Protein AF-0000000066427239 (afdb_homodimer)

Foldseek 3Di:
DFFEDEDEAFDKDFLVNQCVTQPVLSVVVVVLVVVVCVVPVVAKHAPDPGMITGHQKFFWKDWPRHIYGYFYPQDDPVLLDQPLPPPPQDPVLQLVCLAPVCQQPCLPRDDPRQNDLRLVLVLVLQLLDPLALSVPQCVVPPSRSPDDSVVVLVVSLLVLLVVLVVVPAAWFQPPPPPPVVVVVVVPPPDPPDDDPPDDPPPPPCSVSPRDRAALLLQLLLQLLVLCCVVDDVCNVSSVVSNVVSVRYHHDPDNVVSLVDDDDPVSCSSSSSVSSSCQRPVCPDANQPCPPHTMGTRIDRVQSSQLSSSQSSNCVSCVVFDKDAQDWDFALDADPNDGDHIQGFGIDTQQEEGEHEDADLQDCPVPVVCLSDDPVVVVSVVSVCQRRVYQYYEYEYADHPSCSVSSVVQRPPKDWDPCLQVGADPVPGRDTRIYGYGHRYTDD/DFFEDEDEAFDKDFLVNQCVTQVVLSVVVVVLVVVVCVVPVVAKHAPDPGMITGHQKFFWKDWPRHIYGYFYPQDDPVLLDQPLPPPPQPPVLQLQCLAPVCQQPCLPRDDPRQNDLRLVLVLVLQLLDPLALSVPQCVVPPSHSPDDSVVVLVVSLLVLLVVLVVVPAAWDQPPPPPPVVVVVVVPPPDPPDDDPPDDVPPPPCSVSPRARAALLLQLLLQLLVLCCVVDDVCNVSSVVSNVVSVRYHHDPDNVVSLPDDDDPVSCSSSSSVSSSCQRPPCPDQNQPCPPHTMGTRIDRVQSSQLSSSQSSNCVSCVVFDKDAQDWDDALDDDPNDGDHIQGQGIDTQQEEGEHEDADLQDCPVPVVCLSDDPVVVVSVVSVCQRRVYQEYEYEYADHPSCSVSSVVQRPPKDWDPCLQVGADPVPGRDTRIYGYGHRYTDD

Sequence (886 aa):
MNSIFSIIEHQAFSKEDLKEIFKEKAEGFYKELEDFAKNNENLLGFKNKNSLKAKNYVGIIQTKSGVLEILPKCTNLDSYKKEDSSSNHDKEKLRRCYELDNISKNNDFYEKDFKFNPKNLLINMLKTLKNSPFKKSQISSLQSSKIPLFEVFITMFLDEFDSVYKKGLMRSYLSCEENRAFLKGKLLFNEHIKQNLIHKERFFTSNDEFVLDIAPNRLIKSTLNFLKSKTSLNKFRLIKAMQMLDEVEFSKNYEKDFSYKISRHFDYYENLLLWCKIFLKNESFMPYHGKNEAFALLFPMEKIFEDYVAYMLKKVNSTQDIKVQNNGKYLISKNDENCFMLKPDLYIKNKMILDTKWKIPNDSEDEKKQGIAQSDLYQMFAYACKFKIYDIKLVYPLCEKTQDLQRKIAEKFFVFKASEHLYFKEQGQKDIKVQVFFAPLPFMNSIFSIIEHQAFSKEDLKEIFKEKAEGFYKELEDFAKNNENLLGFKNKNSLKAKNYVGIIQTKSGVLEILPKCTNLDSYKKEDSSSNHDKEKLRRCYELDNISKNNDFYEKDFKFNPKNLLINMLKTLKNSPFKKSQISSLQSSKIPLFEVFITMFLDEFDSVYKKGLMRSYLSCEENRAFLKGKLLFNEHIKQNLIHKERFFTSNDEFVLDIAPNRLIKSTLNFLKSKTSLNKFRLIKAMQMLDEVEFSKNYEKDFSYKISRHFDYYENLLLWCKIFLKNESFMPYHGKNEAFALLFPMEKIFEDYVAYMLKKVNSTQDIKVQNNGKYLISKNDENCFMLKPDLYIKNKMILDTKWKIPNDSEDEKKQGIAQSDLYQMFAYACKFKIYDIKLVYPLCEKTQDLQRKIAEKFFVFKASEHLYFKEQGQKDIKVQVFFAPLPF

pLDDT: mean 79.33, std 18.35, range [26.86, 97.06]

Organism: Campylobacter jejuni subsp. jejuni serotype O:2 (strain ATCC 700819 / NCTC 11168) (NCBI:txid192222)

InterPro domains:
  IPR019292 Type IV methyl-directed restriction enzyme EcoKMcrBC [PF10117] (52-397)
  IPR019292 Type IV methyl-directed restriction enzyme EcoKMcrBC [PTHR38733] (34-417)

Secondary structure (DSSP, 8-state):
---EEEEETT-EEEHHHHHHHHGGGHHHHHHHHHHHHHH-TTTEEEEETTEEEE-SEEEEEE-SS-EEEEE-TTS-TTT--S--------HHHHHHHT-TTTTTT----S-S-----HHHHHHHHHTTSTT-GGGG--TT-TT-TTS-HHHHHHHHHHHHHHHHHHH----EE----THHHHHHHHHTTTTTSSSTT------------EES-SHHHHHHHHHHHHHHTT-STTHHHHHHHHHHTTTSPPPS-HHHHHTPPPPGGGGGGHHHHHHHHHHHS--SS---B-TTS-EEEEEEHHHHHHHHHHHHHHHH-TTS-EEES---EEEEEETTEEEEEE--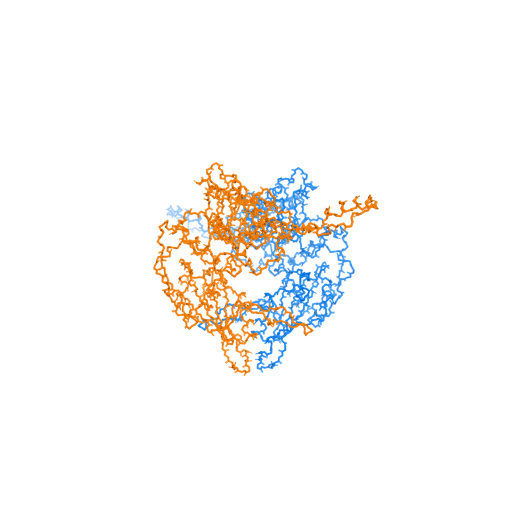SEEETTTEEEEE------TTS-GGGTT--HHHHHHHHHHHHHHT-SEEEEEEE-SHHHHHHHHHHTT--EEEGGGGGB-BTTTBS---EEEEEEE----/---EEEEETT-EEEHHHHHHHHGGGHHHHHHHHHHHHHH-TTTEEEEETTEEEE-SEEEEEE-SS-EEEEE-TTS-TTT--S--------HHHHHHHT-TTTTTT----S-S-----HHHHHHHHHTTSTT-GGGG----STT-TTS-HHHHHHHHHHHHHHHHHHH----EE----THHHHHHHHHTTTTTSS-TTS-TT--------EES-SHHHHHHHHHHHHHHTT-STTHHHHHHHHHHTTTSPPPS-HHHHHTPPPPGGGGGGHHHHHHHHHHHSS-SS---B-TTS-EEEEEEHHHHHHHHHHHHHHHH-TTS-EEES---EEEEEETTEEEEEE--SEEETTTEEEEE------TTS-GGGTT--HHHHHHHHHHHHHHT-SEEEEEEE-SHHHHHHHHHHTT--EEEGGGGGB-BTTTBS---EEEEEEE----

Radius of gyration: 35.48 Å; Cα contacts (8 Å, |Δi|>4): 1481; chains: 2; bounding box: 72×80×155 Å

Solvent-accessible surface area (backbone atoms only — not comparable to full-atom values): 49151 Å² total; per-residue (Å²): 125,72,52,73,47,79,48,36,39,60,40,67,51,37,52,70,68,36,32,78,77,40,47,85,42,15,62,58,32,44,51,54,50,50,45,48,19,25,55,32,52,82,57,26,37,49,61,27,75,66,26,37,21,39,32,69,45,29,39,38,41,36,44,91,58,22,31,42,35,32,32,58,59,66,44,59,74,84,58,38,55,87,61,78,53,74,60,76,62,53,65,63,57,56,44,51,47,38,27,80,94,34,42,79,70,65,86,67,80,73,65,96,72,80,54,50,60,47,67,53,28,50,51,53,34,45,32,41,35,77,98,40,47,46,50,78,51,77,70,76,71,73,69,56,91,77,59,52,67,66,55,52,52,50,48,48,48,50,53,45,46,51,53,36,55,74,73,51,73,72,62,45,62,56,78,76,66,67,72,56,56,64,57,55,62,66,60,69,70,70,82,75,75,88,73,86,70,65,82,73,68,66,66,76,68,75,67,51,51,70,32,54,62,41,45,68,49,8,44,49,46,39,42,39,57,59,48,42,79,71,40,71,90,55,29,66,63,33,52,55,55,42,58,76,42,64,81,33,54,68,56,89,46,65,72,64,33,70,66,57,83,74,55,78,91,50,53,75,48,50,49,50,49,46,44,35,40,57,75,64,53,35,51,75,39,63,30,45,69,54,93,85,56,44,49,30,52,34,41,54,46,54,59,46,51,41,33,30,52,53,43,48,35,46,68,57,36,68,88,53,68,70,36,64,53,43,76,83,48,47,51,29,30,42,90,87,34,79,29,63,72,43,63,50,53,31,37,31,80,85,52,34,39,40,40,69,43,80,56,78,56,54,38,78,84,42,62,80,48,57,35,57,56,65,69,57,50,24,46,50,51,49,48,26,54,61,65,63,34,45,40,35,35,41,34,28,60,43,29,71,81,36,47,62,49,48,66,69,48,58,91,51,52,35,29,41,54,43,26,79,35,36,45,42,88,93,76,45,71,58,67,30,33,38,36,72,28,63,42,76,65,63,96,126,71,50,73,48,78,48,36,40,60,40,68,50,39,53,70,66,37,33,77,75,39,49,85,42,16,61,57,31,44,51,53,50,49,44,47,19,25,55,33,50,82,56,26,38,50,61,27,75,65,24,37,22,39,33,70,45,28,37,38,38,36,43,89,59,23,31,41,34,31,32,60,60,66,43,60,72,84,57,40,55,87,62,79,54,74,58,74,63,55,64,63,58,57,42,50,48,38,27,80,93,35,42,81,70,65,86,70,81,71,66,96,72,79,56,49,58,47,65,52,29,52,52,54,34,45,30,41,34,77,98,39,49,45,51,77,51,76,71,77,72,74,70,56,92,76,59,53,68,65,57,52,52,50,48,49,48,50,52,44,47,51,54,36,54,73,74,50,73,70,60,45,62,55,78,75,65,68,72,54,56,65,56,53,62,64,60,68,68,68,88,70,71,81,79,80,72,69,83,72,69,68,67,74,68,76,67,53,50,72,33,52,62,41,46,68,49,9,42,49,44,38,42,38,58,59,48,42,78,72,42,72,88,55,29,67,62,33,53,54,55,42,59,76,42,65,82,33,53,69,57,88,45,64,72,63,34,68,65,56,82,74,56,76,91,51,54,76,48,53,50,48,50,45,44,34,41,58,76,67,39,50,54,82,41,59,30,46,68,54,92,86,58,42,48,28,52,36,40,55,47,54,58,44,52,41,35,30,53,51,45,48,34,46,68,58,36,68,88,54,66,69,35,65,53,43,76,83,47,48,51,28,30,42,89,88,34,80,27,64,71,42,62,52,52,31,37,32,80,84,51,34,38,39,40,68,43,79,56,77,57,55,37,78,84,43,63,80,48,58,34,58,56,67,69,57,50,24,47,50,50,50,49,26,54,61,66,63,33,44,37,35,35,40,35,28,59,44,29,71,82,35,47,62,51,48,66,68,47,57,90,51,52,35,30,41,54,42,25,79,35,36,45,41,88,94,77,44,73,58,65,31,34,39,33,73,28,64,41,78,65,65,94

Structure (mmCIF, N/CA/C/O backbone):
data_AF-0000000066427239-model_v1
#
loop_
_entity.id
_entity.type
_entity.pdbx_description
1 polymer 'Restriction endonuclease'
#
loop_
_atom_site.group_PDB
_atom_site.id
_atom_site.type_symbol
_atom_site.label_atom_id
_atom_site.label_alt_id
_atom_site.label_comp_id
_atom_site.label_asym_id
_atom_site.label_entity_id
_atom_site.label_seq_id
_atom_site.pdbx_PDB_ins_code
_atom_site.Cartn_x
_atom_site.Cartn_y
_atom_site.Cartn_z
_atom_site.occupancy
_atom_site.B_iso_or_equiv
_atom_site.auth_seq_id
_atom_site.auth_comp_id
_atom_site.auth_asym_id
_atom_site.auth_atom_id
_atom_site.pdbx_PDB_model_num
ATOM 1 N N . MET A 1 1 ? 29.156 -21.891 -11.508 1 53.72 1 MET A N 1
ATOM 2 C CA . MET A 1 1 ? 27.781 -21.938 -11.031 1 53.72 1 MET A CA 1
ATOM 3 C C . MET A 1 1 ? 27.422 -20.672 -10.266 1 53.72 1 MET A C 1
ATOM 5 O O . MET A 1 1 ? 28.219 -20.172 -9.477 1 53.72 1 MET A O 1
ATOM 9 N N . ASN A 1 2 ? 26.422 -19.953 -10.75 1 66.5 2 ASN A N 1
ATOM 10 C CA . ASN A 1 2 ? 26.125 -18.688 -10.078 1 66.5 2 ASN A CA 1
ATOM 11 C C . ASN A 1 2 ? 25.734 -18.906 -8.625 1 66.5 2 ASN A C 1
ATOM 13 O O . ASN A 1 2 ? 24.969 -19.828 -8.312 1 66.5 2 ASN A O 1
ATOM 17 N N . SER A 1 3 ? 26.578 -18.469 -7.672 1 84 3 SER A N 1
ATOM 18 C CA . SER A 1 3 ? 26.297 -18.516 -6.242 1 84 3 SER A CA 1
ATOM 19 C C . SER A 1 3 ? 24.859 -18.047 -5.957 1 84 3 SER A C 1
ATOM 21 O O . SER A 1 3 ? 24.312 -17.234 -6.691 1 84 3 SER A O 1
ATOM 23 N N . ILE A 1 4 ? 24.328 -18.844 -5.078 1 89.94 4 ILE A N 1
ATOM 24 C CA . ILE A 1 4 ? 22.922 -18.594 -4.773 1 89.94 4 ILE A CA 1
ATOM 25 C C . ILE A 1 4 ? 22.797 -18.078 -3.344 1 89.94 4 ILE A C 1
ATOM 27 O O . ILE A 1 4 ? 23.453 -18.578 -2.43 1 89.94 4 ILE A O 1
ATOM 31 N N . PHE A 1 5 ? 22.047 -17.047 -3.162 1 92.75 5 PHE A N 1
ATOM 32 C CA . PHE A 1 5 ? 21.672 -16.516 -1.858 1 92.75 5 PHE A CA 1
ATOM 33 C C . PHE A 1 5 ? 20.172 -16.625 -1.633 1 92.75 5 PHE A C 1
ATOM 35 O O . PHE A 1 5 ? 19.375 -16.156 -2.447 1 92.75 5 PHE A O 1
ATOM 42 N N . SER A 1 6 ? 19.797 -17.312 -0.555 1 91 6 SER A N 1
ATOM 43 C CA . SER A 1 6 ? 18.375 -17.562 -0.296 1 91 6 SER A CA 1
ATOM 44 C C . SER A 1 6 ? 17.875 -16.734 0.875 1 91 6 SER A C 1
ATOM 46 O O . SER A 1 6 ? 18.547 -16.625 1.902 1 91 6 SER A O 1
ATOM 48 N N . ILE A 1 7 ? 16.766 -16.125 0.69 1 92.19 7 ILE A N 1
ATOM 49 C CA . ILE A 1 7 ? 16.094 -15.383 1.748 1 92.19 7 ILE A CA 1
ATOM 50 C C . ILE A 1 7 ? 14.602 -15.711 1.754 1 92.19 7 ILE A C 1
ATOM 52 O O . ILE A 1 7 ? 14.117 -16.453 0.893 1 92.19 7 ILE A O 1
ATOM 56 N N . ILE A 1 8 ? 13.859 -15.195 2.73 1 90.88 8 ILE A N 1
ATOM 57 C CA . ILE A 1 8 ? 12.414 -15.375 2.781 1 90.88 8 ILE A CA 1
ATOM 58 C C . ILE A 1 8 ? 11.711 -14.047 2.506 1 90.88 8 ILE A C 1
ATOM 60 O O . ILE A 1 8 ? 12.352 -12.992 2.506 1 90.88 8 ILE A O 1
ATOM 64 N N . GLU A 1 9 ? 10.422 -14.133 2.352 1 91.06 9 GLU A N 1
ATOM 65 C CA . GLU A 1 9 ? 9.625 -12.93 2.137 1 91.06 9 GLU A CA 1
ATOM 66 C C . GLU A 1 9 ? 9.859 -11.906 3.246 1 91.06 9 GLU A C 1
ATOM 68 O O . GLU A 1 9 ? 9.953 -12.273 4.422 1 91.06 9 GLU A O 1
ATOM 73 N N . HIS A 1 10 ? 10.008 -10.625 2.857 1 89.5 10 HIS A N 1
ATOM 74 C CA . HIS A 1 10 ? 10.102 -9.469 3.746 1 89.5 10 HIS A CA 1
ATOM 75 C C . HIS A 1 10 ? 11.414 -9.477 4.52 1 89.5 10 HIS A C 1
ATOM 77 O O . HIS A 1 10 ? 11.609 -8.672 5.438 1 89.5 10 HIS A O 1
ATOM 83 N N . GLN A 1 11 ? 12.266 -10.398 4.211 1 91.81 11 GLN A N 1
ATOM 84 C CA . GLN A 1 11 ? 13.57 -10.422 4.871 1 91.81 11 GLN A CA 1
ATOM 85 C C . GLN A 1 11 ? 14.523 -9.414 4.242 1 91.81 11 GLN A C 1
ATOM 87 O O . GLN A 1 11 ? 14.562 -9.258 3.021 1 91.81 11 GLN A O 1
ATOM 92 N N . ALA A 1 12 ? 15.219 -8.75 5.082 1 94.25 12 ALA A N 1
ATOM 93 C CA . ALA A 1 12 ? 16.234 -7.801 4.625 1 94.25 12 ALA A CA 1
ATOM 94 C C . ALA A 1 12 ? 17.609 -8.445 4.598 1 94.25 12 ALA A C 1
ATOM 96 O O . ALA A 1 12 ? 17.859 -9.414 5.312 1 94.25 12 ALA A O 1
ATOM 97 N N . PHE A 1 13 ? 18.453 -8 3.732 1 95 13 PHE A N 1
ATOM 98 C CA . PHE A 1 13 ? 19.828 -8.5 3.652 1 95 13 PHE A CA 1
ATOM 99 C C . PHE A 1 13 ? 20.766 -7.395 3.203 1 95 13 PHE A C 1
ATOM 101 O O . PHE A 1 13 ? 20.359 -6.469 2.496 1 95 13 PHE A O 1
ATOM 108 N N . SER A 1 14 ? 21.953 -7.492 3.635 1 94.56 14 SER A N 1
ATOM 109 C CA . SER A 1 14 ? 22.953 -6.484 3.326 1 94.56 14 SER A CA 1
ATOM 110 C C . SER A 1 14 ? 24.078 -7.062 2.467 1 94.56 14 SER A C 1
ATOM 112 O O . SER A 1 14 ? 24.094 -8.266 2.186 1 94.56 14 SER A O 1
ATOM 114 N N . LYS A 1 15 ? 24.969 -6.141 2.117 1 91.62 15 LYS A N 1
ATOM 115 C CA . LYS A 1 15 ? 26.156 -6.551 1.368 1 91.62 15 LYS A CA 1
ATOM 116 C C . LYS A 1 15 ? 27 -7.535 2.172 1 91.62 15 LYS A C 1
ATOM 118 O O . LYS A 1 15 ? 27.562 -8.477 1.612 1 91.62 15 LYS A O 1
ATOM 123 N N . GLU A 1 16 ? 27 -7.328 3.418 1 90.81 16 GLU A N 1
ATOM 124 C CA . GLU A 1 16 ? 27.797 -8.18 4.301 1 90.81 16 GLU A CA 1
ATOM 125 C C . GLU A 1 16 ? 27.266 -9.609 4.305 1 90.81 16 GLU A C 1
ATOM 127 O O . GLU A 1 16 ? 28.047 -10.562 4.363 1 90.81 16 GLU A O 1
ATOM 132 N N . ASP A 1 17 ? 25.984 -9.734 4.223 1 92.38 17 ASP A N 1
ATOM 133 C CA . ASP A 1 17 ? 25.391 -11.062 4.18 1 92.38 17 ASP A CA 1
ATOM 134 C C . ASP A 1 17 ? 25.812 -11.82 2.92 1 92.38 17 ASP A C 1
ATOM 136 O O . ASP A 1 17 ? 25.969 -13.039 2.943 1 92.38 17 ASP A O 1
ATOM 140 N N . LEU A 1 18 ? 26.016 -11.055 1.885 1 93 18 LEU A N 1
ATOM 141 C CA . LEU A 1 18 ? 26.359 -11.656 0.598 1 93 18 LEU A CA 1
ATOM 142 C C . LEU A 1 18 ? 27.844 -12.031 0.544 1 93 18 LEU A C 1
ATOM 144 O O . LEU A 1 18 ? 28.219 -12.938 -0.195 1 93 18 LEU A O 1
ATOM 148 N N . LYS A 1 19 ? 28.688 -11.352 1.298 1 91.5 19 LYS A N 1
ATOM 149 C CA . LYS A 1 19 ? 30.125 -11.57 1.271 1 91.5 19 LYS A CA 1
ATOM 150 C C . LYS A 1 19 ? 30.484 -12.977 1.73 1 91.5 19 LYS A C 1
ATOM 152 O O . LYS A 1 19 ? 31.469 -13.562 1.268 1 91.5 19 LYS A O 1
ATOM 157 N N . GLU A 1 20 ? 29.703 -13.477 2.568 1 87.88 20 GLU A N 1
ATOM 158 C CA . GLU A 1 20 ? 29.969 -14.82 3.072 1 87.88 20 GLU A CA 1
ATOM 159 C C . GLU A 1 20 ? 29.891 -15.852 1.949 1 87.88 20 GLU A C 1
ATOM 161 O O . GLU A 1 20 ? 30.672 -16.812 1.927 1 87.88 20 GLU A O 1
ATOM 166 N N . ILE A 1 21 ? 29.062 -15.602 1.016 1 88.06 21 ILE A N 1
ATOM 167 C CA . ILE A 1 21 ? 28.812 -16.609 -0.018 1 88.06 21 ILE A CA 1
ATOM 168 C C . ILE A 1 21 ? 29.516 -16.188 -1.313 1 88.06 21 ILE A C 1
ATOM 170 O O . ILE A 1 21 ? 30.109 -17.031 -2.002 1 88.06 21 ILE A O 1
ATOM 174 N N . PHE A 1 22 ? 29.562 -14.875 -1.576 1 90.88 22 PHE A N 1
ATOM 175 C CA . PHE A 1 22 ? 29.969 -14.43 -2.9 1 90.88 22 PHE A CA 1
ATOM 176 C C . PHE A 1 22 ? 31.375 -13.836 -2.855 1 90.88 22 PHE A C 1
ATOM 178 O O . PHE A 1 22 ? 31.984 -13.57 -3.898 1 90.88 22 PHE A O 1
ATOM 185 N N . LYS A 1 23 ? 31.844 -13.656 -1.743 1 90.94 23 LYS A N 1
ATOM 186 C CA . LYS A 1 23 ? 33.188 -13.141 -1.544 1 90.94 23 LYS A CA 1
ATOM 187 C C . LYS A 1 23 ? 33.438 -11.898 -2.398 1 90.94 23 LYS A C 1
ATOM 189 O O . LYS A 1 23 ? 32.719 -10.891 -2.262 1 90.94 23 LYS A O 1
ATOM 194 N N . GLU A 1 24 ? 34.188 -11.984 -3.475 1 88 24 GLU A N 1
ATOM 195 C CA . GLU A 1 24 ? 34.594 -10.828 -4.277 1 88 24 GLU A CA 1
ATOM 196 C C . GLU A 1 24 ? 33.438 -10.367 -5.172 1 88 24 GLU A C 1
ATOM 198 O O . GLU A 1 24 ? 33.375 -9.195 -5.551 1 88 24 GLU A O 1
ATOM 203 N N . LYS A 1 25 ? 32.531 -11.242 -5.41 1 91.25 25 LYS A N 1
ATOM 204 C CA . LYS A 1 25 ? 31.422 -10.906 -6.309 1 91.25 25 LYS A CA 1
ATOM 205 C C . LYS A 1 25 ? 30.266 -10.281 -5.547 1 91.25 25 LYS A C 1
ATOM 207 O O . LYS A 1 25 ? 29.266 -9.867 -6.148 1 91.25 25 LYS A O 1
ATOM 212 N N . ALA A 1 26 ? 30.438 -10.172 -4.266 1 92.5 26 ALA A N 1
ATOM 213 C CA . ALA A 1 26 ? 29.344 -9.719 -3.408 1 92.5 26 ALA A CA 1
ATOM 214 C C . ALA A 1 26 ? 28.953 -8.281 -3.736 1 92.5 26 ALA A C 1
ATOM 216 O O . ALA A 1 26 ? 27.766 -7.957 -3.818 1 92.5 26 ALA A O 1
ATOM 217 N N . GLU A 1 27 ? 29.938 -7.527 -3.973 1 92.44 27 GLU A N 1
ATOM 218 C CA . GLU A 1 27 ? 29.672 -6.117 -4.246 1 92.44 27 GLU A CA 1
ATOM 219 C C . GLU A 1 27 ? 28.953 -5.945 -5.582 1 92.44 27 GLU A C 1
ATOM 221 O O . GLU A 1 27 ? 28.016 -5.152 -5.684 1 92.44 27 GLU A O 1
ATOM 226 N N . GLY A 1 28 ? 29.453 -6.633 -6.555 1 92 28 GLY A N 1
ATOM 227 C CA . GLY A 1 28 ? 28.812 -6.574 -7.855 1 92 28 GLY A CA 1
ATOM 228 C C . GLY A 1 28 ? 27.391 -7.09 -7.84 1 92 28 GLY A C 1
ATOM 229 O O . GLY A 1 28 ? 26.5 -6.484 -8.438 1 92 28 GLY A O 1
ATOM 230 N N . PHE A 1 29 ? 27.203 -8.148 -7.164 1 93.38 29 PHE A N 1
ATOM 231 C CA . PHE A 1 29 ? 25.875 -8.742 -7.051 1 93.38 29 PHE A CA 1
ATOM 232 C C . PHE A 1 29 ? 24.922 -7.793 -6.336 1 93.38 29 PHE A C 1
ATOM 234 O O . PHE A 1 29 ? 23.797 -7.582 -6.789 1 93.38 29 PHE A O 1
ATOM 241 N N . TYR A 1 30 ? 25.344 -7.203 -5.305 1 94.5 30 TYR A N 1
ATOM 242 C CA . TYR A 1 30 ? 24.516 -6.273 -4.547 1 94.5 30 TYR A CA 1
ATOM 243 C C . TYR A 1 30 ? 24.125 -5.07 -5.402 1 94.5 30 TYR A C 1
ATOM 245 O O . TYR A 1 30 ? 22.969 -4.629 -5.379 1 94.5 30 TYR A O 1
ATOM 253 N N . LYS A 1 31 ? 25.047 -4.594 -6.125 1 92.25 31 LYS A N 1
ATOM 254 C CA . LYS A 1 31 ? 24.797 -3.434 -6.973 1 92.25 31 LYS A CA 1
ATOM 255 C C . LYS A 1 31 ? 23.766 -3.756 -8.047 1 92.25 31 LYS A C 1
ATOM 257 O O . LYS A 1 31 ? 22.891 -2.934 -8.352 1 92.25 31 LYS A O 1
ATOM 262 N N . GLU A 1 32 ? 23.922 -4.902 -8.602 1 92.25 32 GLU A N 1
ATOM 263 C CA . GLU A 1 32 ? 22.953 -5.332 -9.609 1 92.25 32 GLU A CA 1
ATOM 264 C C . GLU A 1 32 ? 21.547 -5.445 -9.016 1 92.25 32 GLU A C 1
ATOM 266 O O . GLU A 1 32 ? 20.562 -5.059 -9.656 1 92.25 32 GLU A O 1
ATOM 271 N N . LEU A 1 33 ? 21.469 -5.945 -7.816 1 93.31 33 LEU A N 1
ATOM 272 C CA . LEU A 1 33 ? 20.172 -6.066 -7.141 1 93.31 33 LEU A CA 1
ATOM 273 C C . LEU A 1 33 ? 19.625 -4.691 -6.77 1 93.31 33 LEU A C 1
ATOM 275 O O . LEU A 1 33 ? 18.422 -4.473 -6.805 1 93.31 33 LEU A O 1
ATOM 279 N N . GLU A 1 34 ? 20.5 -3.875 -6.352 1 92.62 34 GLU A N 1
ATOM 280 C CA . GLU A 1 34 ? 20.094 -2.506 -6.055 1 92.62 34 GLU A CA 1
ATOM 281 C C . GLU A 1 34 ? 19.453 -1.841 -7.273 1 92.62 34 GLU A C 1
ATOM 283 O O . GLU A 1 34 ? 18.422 -1.179 -7.156 1 92.62 34 GLU A O 1
ATOM 288 N N . ASP A 1 35 ? 20.125 -1.988 -8.359 1 89.44 35 ASP A N 1
ATOM 289 C CA . ASP A 1 35 ? 19.594 -1.417 -9.594 1 89.44 35 ASP A CA 1
ATOM 290 C C . ASP A 1 35 ? 18.25 -2.025 -9.945 1 89.44 35 ASP A C 1
ATOM 292 O O . ASP A 1 35 ? 17.344 -1.319 -10.391 1 89.44 35 ASP A O 1
ATOM 296 N N . PHE A 1 36 ? 18.188 -3.289 -9.781 1 90.25 36 PHE A N 1
ATOM 297 C CA . PHE A 1 36 ? 16.906 -3.965 -9.992 1 90.25 36 PHE A CA 1
ATOM 298 C C . PHE A 1 36 ? 15.828 -3.379 -9.094 1 90.25 36 PHE A C 1
ATOM 300 O O . PHE A 1 36 ? 14.711 -3.129 -9.547 1 90.25 36 PHE A O 1
ATOM 307 N N . ALA A 1 37 ? 16.156 -3.154 -7.871 1 91.06 37 ALA A N 1
ATOM 308 C CA . ALA A 1 37 ? 15.203 -2.621 -6.902 1 91.06 37 ALA A CA 1
ATOM 309 C C . ALA A 1 37 ? 14.742 -1.221 -7.301 1 91.06 37 ALA A C 1
ATOM 311 O O . ALA A 1 37 ? 13.562 -0.889 -7.172 1 91.06 37 ALA A O 1
ATOM 312 N N . LYS A 1 38 ? 15.633 -0.439 -7.746 1 89.5 38 LYS A N 1
ATOM 313 C CA . LYS A 1 38 ? 15.305 0.924 -8.156 1 89.5 38 LYS A CA 1
ATOM 314 C C . LYS A 1 38 ? 14.328 0.93 -9.328 1 89.5 38 LYS A C 1
ATOM 316 O O . LYS A 1 38 ? 13.469 1.81 -9.422 1 89.5 38 LYS A O 1
ATOM 321 N N . ASN A 1 39 ? 14.438 -0.075 -10.164 1 87.38 39 ASN A N 1
ATOM 322 C CA . ASN A 1 39 ? 13.578 -0.157 -11.336 1 87.38 39 ASN A CA 1
ATOM 323 C C . ASN A 1 39 ? 12.266 -0.87 -11.023 1 87.38 39 ASN A C 1
ATOM 325 O O . ASN A 1 39 ? 11.297 -0.754 -11.773 1 87.38 39 ASN A O 1
ATOM 329 N N . ASN A 1 40 ? 12.367 -1.688 -10 1 87.75 40 ASN A N 1
ATOM 330 C CA . ASN A 1 40 ? 11.219 -2.5 -9.609 1 87.75 40 ASN A CA 1
ATOM 331 C C . ASN A 1 40 ? 10.961 -2.414 -8.109 1 87.75 40 ASN A C 1
ATOM 333 O O . ASN A 1 40 ? 11.047 -3.418 -7.398 1 87.75 40 ASN A O 1
ATOM 337 N N . GLU A 1 41 ? 10.477 -1.3 -7.719 1 86.62 41 GLU A N 1
ATOM 338 C CA . GLU A 1 41 ? 10.328 -1.027 -6.293 1 86.62 41 GLU A CA 1
ATOM 339 C C . GLU A 1 41 ? 9.266 -1.931 -5.668 1 86.62 41 GLU A C 1
ATOM 341 O O . GLU A 1 41 ? 9.312 -2.213 -4.469 1 86.62 41 GLU A O 1
ATOM 346 N N . ASN A 1 42 ? 8.391 -2.371 -6.465 1 86.81 42 ASN A N 1
ATOM 347 C CA . ASN A 1 42 ? 7.305 -3.203 -5.953 1 86.81 42 ASN A CA 1
ATOM 348 C C . ASN A 1 42 ? 7.766 -4.637 -5.707 1 86.81 42 ASN A C 1
ATOM 350 O O . ASN A 1 42 ? 7.105 -5.391 -4.988 1 86.81 42 ASN A O 1
ATOM 354 N N . LEU A 1 43 ? 8.867 -5 -6.254 1 87.94 43 LEU A N 1
ATOM 355 C CA . LEU A 1 43 ? 9.336 -6.375 -6.164 1 87.94 43 LEU A CA 1
ATOM 356 C C . LEU A 1 43 ? 10.445 -6.5 -5.125 1 87.94 43 LEU A C 1
ATOM 358 O O . LEU A 1 43 ? 10.469 -7.453 -4.344 1 87.94 43 LEU A O 1
ATOM 362 N N . LEU A 1 44 ? 11.289 -5.566 -5.129 1 91.44 44 LEU A N 1
ATOM 363 C CA . LEU A 1 44 ? 12.422 -5.488 -4.215 1 91.44 44 LEU A CA 1
ATOM 364 C C . LEU A 1 44 ? 12.633 -4.059 -3.727 1 91.44 44 LEU A C 1
ATOM 366 O O . LEU A 1 44 ? 12.664 -3.125 -4.531 1 91.44 44 LEU A O 1
ATOM 370 N N . GLY A 1 45 ? 12.711 -3.959 -2.416 1 92.31 45 GLY A N 1
ATOM 371 C CA . GLY A 1 45 ? 12.828 -2.615 -1.871 1 92.31 45 GLY A CA 1
ATOM 372 C C . GLY A 1 45 ? 14.07 -2.418 -1.024 1 92.31 45 GLY A C 1
ATOM 373 O O . GLY A 1 45 ? 14.992 -3.236 -1.062 1 92.31 45 GLY A O 1
ATOM 374 N N . PHE A 1 46 ? 14.117 -1.241 -0.369 1 92.06 46 PHE A N 1
ATOM 375 C CA . PHE A 1 46 ? 15.25 -0.882 0.48 1 92.06 46 PHE A CA 1
ATOM 376 C C . PHE A 1 46 ? 14.828 -0.825 1.944 1 92.06 46 PHE A C 1
ATOM 378 O O . PHE A 1 46 ? 13.773 -0.284 2.271 1 92.06 46 PHE A O 1
ATOM 385 N N . LYS A 1 47 ? 15.539 -1.465 2.768 1 90.75 47 LYS A N 1
ATOM 386 C CA . LYS A 1 47 ? 15.383 -1.252 4.203 1 90.75 47 LYS A CA 1
ATOM 387 C C . LYS A 1 47 ? 16.125 -0.003 4.66 1 90.75 47 LYS A C 1
ATOM 389 O O . LYS A 1 47 ? 15.602 0.789 5.445 1 90.75 47 LYS A O 1
ATOM 394 N N . ASN A 1 48 ? 17.266 0.086 4.215 1 89.12 48 ASN A N 1
ATOM 395 C CA . ASN A 1 48 ? 18.109 1.259 4.41 1 89.12 48 ASN A CA 1
ATOM 396 C C . ASN A 1 48 ? 19.125 1.404 3.287 1 89.12 48 ASN A C 1
ATOM 398 O O . ASN A 1 48 ? 19.094 0.655 2.311 1 89.12 48 ASN A O 1
ATOM 402 N N . LYS A 1 49 ? 20.016 2.287 3.443 1 86 49 LYS A N 1
ATOM 403 C CA . LYS A 1 49 ? 20.969 2.605 2.389 1 86 49 LYS A CA 1
ATOM 404 C C . LYS A 1 49 ? 21.859 1.408 2.08 1 86 49 LYS A C 1
ATOM 406 O O . LYS A 1 49 ? 22.375 1.272 0.961 1 86 49 LYS A O 1
ATOM 411 N N . ASN A 1 50 ? 22 0.504 3.014 1 89.06 50 ASN A N 1
ATOM 412 C CA . ASN A 1 50 ? 22.953 -0.583 2.834 1 89.06 50 ASN A CA 1
ATOM 413 C C . ASN A 1 50 ? 22.25 -1.94 2.793 1 89.06 50 ASN A C 1
ATOM 415 O O . ASN A 1 50 ? 22.922 -2.98 2.773 1 89.06 50 ASN A O 1
ATOM 419 N N . SER A 1 51 ? 20.984 -1.871 2.801 1 94.25 51 SER A N 1
ATOM 420 C CA . SER A 1 51 ? 20.266 -3.143 2.865 1 94.25 51 SER A CA 1
ATOM 421 C C . SER A 1 51 ? 19.031 -3.131 1.972 1 94.25 51 SER A C 1
ATOM 423 O O . SER A 1 51 ? 18.344 -2.109 1.861 1 94.25 51 SER A O 1
ATOM 425 N N . LEU A 1 52 ? 18.859 -4.258 1.338 1 95.75 52 LEU A N 1
ATOM 426 C CA . LEU A 1 52 ? 17.672 -4.484 0.513 1 95.75 52 LEU A CA 1
ATOM 427 C C . LEU A 1 52 ? 16.656 -5.355 1.245 1 95.75 52 LEU A C 1
ATOM 429 O O . LEU A 1 52 ? 17 -6.047 2.205 1 95.75 52 LEU A O 1
ATOM 433 N N . LYS A 1 53 ? 15.492 -5.203 0.819 1 95.44 53 LYS A N 1
ATOM 434 C CA . LYS A 1 53 ? 14.445 -5.973 1.479 1 95.44 53 LYS A CA 1
ATOM 435 C C . LYS A 1 53 ? 13.484 -6.574 0.461 1 95.44 53 LYS A C 1
ATOM 437 O O . LYS A 1 53 ? 12.969 -5.871 -0.412 1 95.44 53 LYS A O 1
ATOM 442 N N . ALA A 1 54 ? 13.234 -7.895 0.631 1 93.81 54 ALA A N 1
ATOM 443 C CA . ALA A 1 54 ? 12.258 -8.562 -0.225 1 93.81 54 ALA A CA 1
ATOM 444 C C . ALA A 1 54 ? 10.836 -8.148 0.139 1 93.81 54 ALA A C 1
ATOM 446 O O . ALA A 1 54 ? 10.57 -7.742 1.274 1 93.81 54 ALA A O 1
ATOM 447 N N . LYS A 1 55 ? 9.984 -8.242 -0.844 1 91.81 55 LYS A N 1
ATOM 448 C CA . LYS A 1 55 ? 8.578 -7.906 -0.619 1 91.81 55 LYS A CA 1
ATOM 449 C C . LYS A 1 55 ? 7.711 -9.164 -0.608 1 91.81 55 LYS A C 1
ATOM 451 O O . LYS A 1 55 ? 8.031 -10.141 0.067 1 91.81 55 LYS A O 1
ATOM 456 N N . ASN A 1 56 ? 6.551 -9.125 -1.239 1 90.19 56 ASN A N 1
ATOM 457 C CA . ASN A 1 56 ? 5.613 -10.234 -1.118 1 90.19 56 ASN A CA 1
ATOM 458 C C . ASN A 1 56 ? 5.66 -11.141 -2.34 1 90.19 56 ASN A C 1
ATOM 460 O O . ASN A 1 56 ? 4.684 -11.828 -2.646 1 90.19 56 ASN A O 1
ATOM 464 N N . TYR A 1 57 ? 6.719 -11.18 -3.006 1 91.25 57 TYR A N 1
ATOM 465 C CA . TYR A 1 57 ? 6.902 -12.062 -4.152 1 91.25 57 TYR A CA 1
ATOM 466 C C . TYR A 1 57 ? 7.957 -13.125 -3.855 1 91.25 57 TYR A C 1
ATOM 468 O O . TYR A 1 57 ? 8.93 -12.859 -3.145 1 91.25 57 TYR A O 1
ATOM 476 N N . VAL A 1 58 ? 7.691 -14.258 -4.363 1 91.88 58 VAL A N 1
ATOM 477 C CA . VAL A 1 58 ? 8.648 -15.352 -4.203 1 91.88 58 VAL A CA 1
ATOM 478 C C . VAL A 1 58 ? 9.117 -15.828 -5.574 1 91.88 58 VAL A C 1
ATOM 480 O O . VAL A 1 58 ? 8.422 -15.641 -6.574 1 91.88 58 VAL A O 1
ATOM 483 N N . GLY A 1 59 ? 10.281 -16.375 -5.59 1 91.25 59 GLY A N 1
ATOM 484 C CA . GLY A 1 59 ? 10.883 -16.828 -6.836 1 91.25 59 GLY A CA 1
ATOM 485 C C . GLY A 1 59 ? 12.375 -16.547 -6.918 1 91.25 59 GLY A C 1
ATOM 486 O O . GLY A 1 59 ? 13.109 -16.797 -5.961 1 91.25 59 GLY A O 1
ATOM 487 N N . ILE A 1 60 ? 12.781 -16.109 -8.141 1 90.44 60 ILE A N 1
ATOM 488 C CA . ILE A 1 60 ? 14.219 -15.938 -8.328 1 90.44 60 ILE A CA 1
ATOM 489 C C . ILE A 1 60 ? 14.484 -14.633 -9.078 1 90.44 60 ILE A C 1
ATOM 491 O O . ILE A 1 60 ? 13.695 -14.227 -9.93 1 90.44 60 ILE A O 1
ATOM 495 N N . ILE A 1 61 ? 15.539 -14.047 -8.734 1 90.44 61 ILE A N 1
ATOM 496 C CA . ILE A 1 61 ? 16.141 -12.938 -9.469 1 90.44 61 ILE A CA 1
ATOM 497 C C . ILE A 1 61 ? 17.578 -13.297 -9.852 1 90.44 61 ILE A C 1
ATOM 499 O O . ILE A 1 61 ? 18.438 -13.453 -8.977 1 90.44 61 ILE A O 1
ATOM 503 N N . GLN A 1 62 ? 17.797 -13.414 -11.078 1 88.88 62 GLN A N 1
ATOM 504 C CA . GLN A 1 62 ? 19.125 -13.789 -11.562 1 88.88 62 GLN A CA 1
ATOM 505 C C . GLN A 1 62 ? 19.828 -12.602 -12.234 1 88.88 62 GLN A C 1
ATOM 507 O O . GLN A 1 62 ? 19.266 -12 -13.156 1 88.88 62 GLN A O 1
ATOM 512 N N . THR A 1 63 ? 20.953 -12.312 -11.703 1 88.94 63 THR A N 1
ATOM 513 C CA . THR A 1 63 ? 21.797 -11.297 -12.32 1 88.94 63 THR A CA 1
ATOM 514 C C . THR A 1 63 ? 23.047 -11.93 -12.922 1 88.94 63 THR A C 1
ATOM 516 O O . THR A 1 63 ? 23.172 -13.156 -12.945 1 88.94 63 THR A O 1
ATOM 519 N N . LYS A 1 64 ? 23.953 -11.125 -13.406 1 85.12 64 LYS A N 1
ATOM 520 C CA . LYS A 1 64 ? 25.203 -11.617 -13.977 1 85.12 64 LYS A CA 1
ATOM 521 C C . LYS A 1 64 ? 26.094 -12.203 -12.891 1 85.12 64 LYS A C 1
ATOM 523 O O . LYS A 1 64 ? 26.828 -13.172 -13.141 1 85.12 64 LYS A O 1
ATOM 528 N N . SER A 1 65 ? 25.938 -11.688 -11.695 1 88.94 65 SER A N 1
ATOM 529 C CA . SER A 1 65 ? 26.875 -12.016 -10.641 1 88.94 65 SER A CA 1
ATOM 530 C C . SER A 1 65 ? 26.344 -13.117 -9.734 1 88.94 65 SER A C 1
ATOM 532 O O . SER A 1 65 ? 27.094 -13.742 -8.984 1 88.94 65 SER A O 1
ATOM 534 N N . GLY A 1 66 ? 25.047 -13.289 -9.828 1 89.88 66 GLY A N 1
ATOM 535 C CA . GLY A 1 66 ? 24.5 -14.281 -8.914 1 89.88 66 GLY A CA 1
ATOM 536 C C . GLY A 1 66 ? 22.984 -14.414 -9 1 89.88 66 GLY A C 1
ATOM 537 O O . GLY A 1 66 ? 22.359 -13.82 -9.883 1 89.88 66 GLY A O 1
ATOM 538 N N . VAL A 1 67 ? 22.5 -15.344 -8.078 1 91.31 67 VAL A N 1
ATOM 539 C CA . VAL A 1 67 ? 21.062 -15.602 -8.055 1 91.31 67 VAL A CA 1
ATOM 540 C C . VAL A 1 67 ? 20.516 -15.352 -6.652 1 91.31 67 VAL A C 1
ATOM 542 O O . VAL A 1 67 ? 21.078 -15.836 -5.664 1 91.31 67 VAL A O 1
ATOM 545 N N . LEU A 1 68 ? 19.5 -14.547 -6.578 1 93.62 68 LEU A N 1
ATOM 546 C CA . LEU A 1 68 ? 18.734 -14.359 -5.34 1 93.62 68 LEU A CA 1
ATOM 547 C C . LEU A 1 68 ? 17.484 -15.219 -5.344 1 93.62 68 LEU A C 1
ATOM 549 O O . LEU A 1 68 ? 16.656 -15.109 -6.25 1 93.62 68 LEU A O 1
ATOM 553 N N . GLU A 1 69 ? 17.359 -16.047 -4.402 1 93.62 69 GLU A N 1
ATOM 554 C CA . GLU A 1 69 ? 16.188 -16.891 -4.23 1 93.62 69 GLU A CA 1
ATOM 555 C C . GLU A 1 69 ? 15.328 -16.406 -3.066 1 93.62 69 GLU A C 1
ATOM 557 O O . GLU A 1 69 ? 15.812 -16.266 -1.944 1 93.62 69 GLU A O 1
ATOM 562 N N . ILE A 1 70 ? 14.109 -16.125 -3.344 1 93.19 70 ILE A N 1
ATOM 563 C CA . ILE A 1 70 ? 13.172 -15.672 -2.324 1 93.19 70 ILE A CA 1
ATOM 564 C C . ILE A 1 70 ? 12.141 -16.766 -2.051 1 93.19 70 ILE A C 1
ATOM 566 O O . ILE A 1 70 ? 11.391 -17.156 -2.947 1 93.19 70 ILE A O 1
ATOM 570 N N . LEU A 1 71 ? 12.023 -17.141 -0.831 1 91.75 71 LEU A N 1
ATOM 571 C CA . LEU A 1 71 ? 11.164 -18.25 -0.444 1 91.75 71 LEU A CA 1
ATOM 572 C C . LEU A 1 71 ? 10.023 -17.766 0.446 1 91.75 71 LEU A C 1
ATOM 574 O O . LEU A 1 71 ? 10.062 -16.656 0.96 1 91.75 71 LEU A O 1
ATOM 578 N N . PRO A 1 72 ? 8.945 -18.547 0.628 1 91.12 72 PRO A N 1
ATOM 579 C CA . PRO A 1 72 ? 7.777 -18.141 1.416 1 91.12 72 PRO A CA 1
ATOM 580 C C . PRO A 1 72 ? 8.117 -17.891 2.885 1 91.12 72 PRO A C 1
ATOM 582 O O . PRO A 1 72 ? 9.008 -18.547 3.434 1 91.12 72 PRO A O 1
ATOM 585 N N . LYS A 1 73 ? 7.379 -17 3.535 1 87.56 73 LYS A N 1
ATOM 586 C CA . LYS A 1 73 ? 7.664 -16.516 4.883 1 87.56 73 LYS A CA 1
ATOM 587 C C . LYS A 1 73 ? 7.293 -17.562 5.93 1 87.56 73 LYS A C 1
ATOM 589 O O . LYS A 1 73 ? 7.574 -17.391 7.117 1 87.56 73 LYS A O 1
ATOM 594 N N . CYS A 1 74 ? 6.641 -18.547 5.645 1 74.5 74 CYS A N 1
ATOM 595 C CA . CYS A 1 74 ? 6.086 -19.484 6.617 1 74.5 74 CYS A CA 1
ATOM 596 C C . CYS A 1 74 ? 7.191 -20.281 7.297 1 74.5 74 CYS A C 1
ATOM 598 O O . CYS A 1 74 ? 6.926 -21.062 8.219 1 74.5 74 CYS A O 1
ATOM 600 N N . THR A 1 75 ? 8.445 -20.109 6.848 1 64.19 75 THR A N 1
ATOM 601 C CA . THR A 1 75 ? 9.477 -20.953 7.43 1 64.19 75 THR A CA 1
ATOM 602 C C . THR A 1 75 ? 10.609 -20.109 8.008 1 64.19 75 THR A C 1
ATOM 604 O O . THR A 1 75 ? 10.781 -18.953 7.625 1 64.19 75 THR A O 1
ATOM 607 N N . ASN A 1 76 ? 10.938 -20.453 9.203 1 61.59 76 ASN A N 1
ATOM 608 C CA . ASN A 1 76 ? 12.18 -19.859 9.68 1 61.59 76 ASN A CA 1
ATOM 609 C C . ASN A 1 76 ? 13.398 -20.453 8.969 1 61.59 76 ASN A C 1
ATOM 611 O O . ASN A 1 76 ? 13.617 -21.672 9.008 1 61.59 76 ASN A O 1
ATOM 615 N N . LEU A 1 77 ? 13.977 -19.719 8.109 1 59.84 77 LEU A N 1
ATOM 616 C CA . LEU A 1 77 ? 15.109 -20.203 7.328 1 59.84 77 LEU A CA 1
ATOM 617 C C . LEU A 1 77 ? 16.156 -20.844 8.234 1 59.84 77 LEU A C 1
ATOM 619 O O . LEU A 1 77 ? 16.859 -21.766 7.824 1 59.84 77 LEU A O 1
ATOM 623 N N . ASP A 1 78 ? 16.281 -20.219 9.422 1 57.22 78 ASP A N 1
ATOM 624 C CA . ASP A 1 78 ? 17.312 -20.75 10.297 1 57.22 78 ASP A CA 1
ATOM 625 C C . ASP A 1 78 ? 16.984 -22.172 10.742 1 57.22 78 ASP A C 1
ATOM 627 O O . ASP A 1 78 ? 17.891 -22.953 11.055 1 57.22 78 ASP A O 1
ATOM 631 N N . SER A 1 79 ? 15.734 -22.406 10.883 1 51.72 79 SER A N 1
ATOM 632 C CA . SER A 1 79 ? 15.352 -23.719 11.383 1 51.72 79 SER A CA 1
ATOM 633 C C . SER A 1 79 ? 15.398 -24.766 10.273 1 51.72 79 SER A C 1
ATOM 635 O O . SER A 1 79 ? 15.234 -25.969 10.531 1 51.72 79 SER A O 1
ATOM 637 N N . TYR A 1 80 ? 15.359 -24.344 9.164 1 51.5 80 TYR A N 1
ATOM 638 C CA . TYR A 1 80 ? 15.359 -25.344 8.094 1 51.5 80 TYR A CA 1
ATOM 639 C C . TYR A 1 80 ? 16.609 -26.203 8.156 1 51.5 80 TYR A C 1
ATOM 641 O O . TYR A 1 80 ? 17.719 -25.719 7.945 1 51.5 80 TYR A O 1
ATOM 649 N N . LYS A 1 81 ? 16.578 -26.984 9.172 1 47.94 81 LYS A N 1
ATOM 650 C CA . LYS A 1 81 ? 17.625 -28.016 9.148 1 47.94 81 LYS A CA 1
ATOM 651 C C . LYS A 1 81 ? 17.625 -28.766 7.816 1 47.94 81 LYS A C 1
ATOM 653 O O . LYS A 1 81 ? 16.562 -29.062 7.258 1 47.94 81 LYS A O 1
ATOM 658 N N . LYS A 1 82 ? 18.812 -28.641 7.125 1 46.31 82 LYS A N 1
ATOM 659 C CA . LYS A 1 82 ? 19.203 -29.391 5.926 1 46.31 82 LYS A CA 1
ATOM 660 C C . LYS A 1 82 ? 18.594 -30.797 5.934 1 46.31 82 LYS A C 1
ATOM 662 O O . LYS A 1 82 ? 18.828 -31.578 5 1 46.31 82 LYS A O 1
ATOM 667 N N . GLU A 1 83 ? 18.156 -31.125 7.125 1 45.06 83 GLU A N 1
ATOM 668 C CA . GLU A 1 83 ? 17.844 -32.562 7.051 1 45.06 83 GLU A CA 1
ATOM 669 C C . GLU A 1 83 ? 16.484 -32.781 6.371 1 45.06 83 GLU A C 1
ATOM 671 O O . GLU A 1 83 ? 15.531 -32.062 6.629 1 45.06 83 GLU A O 1
ATOM 676 N N . ASP A 1 84 ? 16.516 -33.25 5.246 1 46.03 84 ASP A N 1
ATOM 677 C CA . ASP A 1 84 ? 15.492 -33.781 4.348 1 46.03 84 ASP A CA 1
ATOM 678 C C . ASP A 1 84 ? 14.414 -34.531 5.121 1 46.03 84 ASP A C 1
ATOM 680 O O . ASP A 1 84 ? 14.469 -35.75 5.258 1 46.03 84 ASP A O 1
ATOM 684 N N . SER A 1 85 ? 14.148 -34.156 6.375 1 44.47 85 SER A N 1
ATOM 685 C CA . SER A 1 85 ? 13.117 -35.062 6.875 1 44.47 85 SER A CA 1
ATOM 686 C C . SER A 1 85 ? 11.781 -34.812 6.195 1 44.47 85 SER A C 1
ATOM 688 O O . SER A 1 85 ? 11.188 -33.719 6.367 1 44.47 85 SER A O 1
ATOM 690 N N . SER A 1 86 ? 11.68 -35.156 4.957 1 46.56 86 SER A N 1
ATOM 691 C CA . SER A 1 86 ? 10.367 -35.219 4.32 1 46.56 86 SER A CA 1
ATOM 692 C C . SER A 1 86 ? 9.297 -35.656 5.312 1 46.56 86 SER A C 1
ATOM 694 O O . SER A 1 86 ? 9.273 -36.812 5.746 1 46.56 86 SER A O 1
ATOM 696 N N . SER A 1 87 ? 9.023 -34.906 6.258 1 46.75 87 SER A N 1
ATOM 697 C CA . SER A 1 87 ? 7.887 -35.375 7.059 1 46.75 87 SER A CA 1
ATOM 698 C C . SER A 1 87 ? 6.66 -35.625 6.184 1 46.75 87 SER A C 1
ATOM 700 O O . SER A 1 87 ? 6.242 -34.75 5.426 1 46.75 87 SER A O 1
ATOM 702 N N . ASN A 1 88 ? 6.586 -36.812 5.562 1 48.38 88 ASN A N 1
ATOM 703 C CA . ASN A 1 88 ? 5.348 -37.25 4.938 1 48.38 88 ASN A CA 1
ATOM 704 C C . ASN A 1 88 ? 4.133 -36.938 5.801 1 48.38 88 ASN A C 1
ATOM 706 O O . ASN A 1 88 ? 3.768 -37.719 6.688 1 48.38 88 ASN A O 1
ATOM 710 N N . HIS A 1 89 ? 4.012 -35.688 6.027 1 55.91 89 HIS A N 1
ATOM 711 C CA . HIS A 1 89 ? 2.746 -35.469 6.711 1 55.91 89 HIS A CA 1
ATOM 712 C C . HIS A 1 89 ? 1.606 -36.219 6.035 1 55.91 89 HIS A C 1
ATOM 714 O O . HIS A 1 89 ? 1.629 -36.438 4.816 1 55.91 89 HIS A O 1
ATOM 720 N N . ASP A 1 90 ? 0.821 -36.812 6.828 1 66.25 90 ASP A N 1
ATOM 721 C CA . ASP A 1 90 ? -0.296 -37.688 6.48 1 66.25 90 ASP A CA 1
ATOM 722 C C . ASP A 1 90 ? -1.276 -37 5.547 1 66.25 90 ASP A C 1
ATOM 724 O O . ASP A 1 90 ? -1.897 -36 5.926 1 66.25 90 ASP A O 1
ATOM 728 N N . LYS A 1 91 ? -1.151 -37.188 4.238 1 75.62 91 LYS A N 1
ATOM 729 C CA . LYS A 1 91 ? -2.074 -36.719 3.213 1 75.62 91 LYS A CA 1
ATOM 730 C C . LYS A 1 91 ? -3.521 -36.812 3.688 1 75.62 91 LYS A C 1
ATOM 732 O O . LYS A 1 91 ? -4.344 -35.938 3.387 1 75.62 91 LYS A O 1
ATOM 737 N N . GLU A 1 92 ? -3.693 -37.781 4.434 1 80.69 92 GLU A N 1
ATOM 738 C CA . GLU A 1 92 ? -5.059 -37.969 4.918 1 80.69 92 GLU A CA 1
ATOM 739 C C . GLU A 1 92 ? -5.41 -36.938 5.984 1 80.69 92 GLU A C 1
ATOM 741 O O . GLU A 1 92 ? -6.527 -36.406 6.004 1 80.69 92 GLU A O 1
ATOM 746 N N . LYS A 1 93 ? -4.398 -36.688 6.75 1 82 93 LYS A N 1
ATOM 747 C CA . LYS A 1 93 ? -4.621 -35.688 7.773 1 82 93 LYS A CA 1
ATOM 748 C C . LYS A 1 93 ? -4.844 -34.312 7.145 1 82 93 LYS A C 1
ATOM 750 O O . LYS A 1 93 ? -5.711 -33.562 7.586 1 82 93 LYS A O 1
ATOM 755 N N . LEU A 1 94 ? -4.117 -34.062 6.172 1 86.12 94 LEU A N 1
ATOM 756 C CA . LEU A 1 94 ? -4.254 -32.781 5.449 1 86.12 94 LEU A CA 1
ATOM 757 C C . LEU A 1 94 ? -5.633 -32.688 4.809 1 86.12 94 LEU A C 1
ATOM 759 O O . LEU A 1 94 ? -6.285 -31.641 4.898 1 86.12 94 LEU A O 1
ATOM 763 N N . ARG A 1 95 ? -6.078 -33.75 4.266 1 86.62 95 ARG A N 1
ATOM 764 C CA . ARG A 1 95 ? -7.395 -33.781 3.637 1 86.62 95 ARG A CA 1
ATOM 765 C C . ARG A 1 95 ? -8.5 -33.531 4.664 1 86.62 95 ARG A C 1
ATOM 767 O O . ARG A 1 95 ? -9.445 -32.781 4.398 1 86.62 95 ARG A O 1
ATOM 774 N N . ARG A 1 96 ? -8.336 -34.094 5.754 1 86.12 96 ARG A N 1
ATOM 775 C CA . ARG A 1 96 ? -9.344 -33.969 6.797 1 86.12 96 ARG A CA 1
ATOM 776 C C . ARG A 1 96 ? -9.477 -32.531 7.273 1 86.12 96 ARG A C 1
ATOM 778 O O . ARG A 1 96 ? -10.57 -32.062 7.605 1 86.12 96 ARG A O 1
ATOM 785 N N . CYS A 1 97 ? -8.43 -31.828 7.219 1 87.88 97 CYS A N 1
ATOM 786 C CA . CYS A 1 97 ? -8.422 -30.453 7.688 1 87.88 97 CYS A CA 1
ATOM 787 C C . CYS A 1 97 ? -9.172 -29.547 6.723 1 87.88 97 CYS A C 1
ATOM 789 O O . CYS A 1 97 ? -9.617 -28.453 7.098 1 87.88 97 CYS A O 1
ATOM 791 N N . TYR A 1 98 ? -9.32 -30.016 5.527 1 91.31 98 TYR A N 1
ATOM 792 C CA . TYR A 1 98 ? -9.961 -29.172 4.512 1 91.31 98 TYR A CA 1
ATOM 793 C C . TYR A 1 98 ? -11.406 -29.594 4.301 1 91.31 98 TYR A C 1
ATOM 795 O O . TYR A 1 98 ? -12.086 -29.062 3.406 1 91.31 98 TYR A O 1
ATOM 803 N N . GLU A 1 99 ? -11.844 -30.516 5.133 1 90.25 99 GLU A N 1
ATOM 804 C CA . GLU A 1 99 ? -13.273 -30.828 5.137 1 90.25 99 GLU A CA 1
ATOM 805 C C . GLU A 1 99 ? -14.086 -29.688 5.77 1 90.25 99 GLU A C 1
ATOM 807 O O . GLU A 1 99 ? -13.781 -29.25 6.879 1 90.25 99 GLU A O 1
ATOM 812 N N . LEU A 1 100 ? -15.047 -29.188 5.074 1 86.44 100 LEU A N 1
ATOM 813 C CA . LEU A 1 100 ? -15.812 -28.031 5.484 1 86.44 100 LEU A CA 1
ATOM 814 C C . LEU A 1 100 ? -16.406 -28.219 6.879 1 86.44 100 LEU A C 1
ATOM 816 O O . LEU A 1 100 ? -16.484 -27.281 7.66 1 86.44 100 LEU A O 1
ATOM 820 N N . ASP A 1 101 ? -16.734 -29.375 7.176 1 80.94 101 ASP A N 1
ATOM 821 C CA . ASP A 1 101 ? -17.344 -29.672 8.469 1 80.94 101 ASP A CA 1
ATOM 822 C C . ASP A 1 101 ? -16.297 -29.625 9.586 1 80.94 101 ASP A C 1
ATOM 824 O O . ASP A 1 101 ? -16.641 -29.469 10.758 1 80.94 101 ASP A O 1
ATOM 828 N N . ASN A 1 102 ? -14.977 -29.672 9.211 1 75.81 102 ASN A N 1
ATOM 829 C CA . ASN A 1 102 ? -13.906 -29.75 10.195 1 75.81 102 ASN A CA 1
ATOM 830 C C . ASN A 1 102 ? -13.039 -28.5 10.18 1 75.81 102 ASN A C 1
ATOM 832 O O . ASN A 1 102 ? -12.07 -28.406 10.938 1 75.81 102 ASN A O 1
ATOM 836 N N . ILE A 1 103 ? -13.203 -27.609 9.398 1 69.5 103 ILE A N 1
ATOM 837 C CA . ILE A 1 103 ? -12.297 -26.5 9.109 1 69.5 103 ILE A CA 1
ATOM 838 C C . ILE A 1 103 ? -12 -25.719 10.391 1 69.5 103 ILE A C 1
ATOM 840 O O . ILE A 1 103 ? -10.883 -25.266 10.594 1 69.5 103 ILE A O 1
ATOM 844 N N . SER A 1 104 ? -12.875 -25.547 11.289 1 62.28 104 SER A N 1
ATOM 845 C CA . SER A 1 104 ? -12.617 -24.703 12.453 1 62.28 104 SER A CA 1
ATOM 846 C C . SER A 1 104 ? -12.203 -25.531 13.664 1 62.28 104 SER A C 1
ATOM 848 O O . SER A 1 104 ? -11.945 -25 14.742 1 62.28 104 SER A O 1
ATOM 850 N N . LYS A 1 105 ? -12.055 -26.906 13.5 1 62.09 105 LYS A N 1
ATOM 851 C CA . LYS A 1 105 ? -11.852 -27.766 14.664 1 62.09 105 LYS A CA 1
ATOM 852 C C . LYS A 1 105 ? -10.414 -28.266 14.742 1 62.09 105 LYS A C 1
ATOM 854 O O . LYS A 1 105 ? -10.023 -28.891 15.727 1 62.09 105 LYS A O 1
ATOM 859 N N . ASN A 1 106 ? -9.555 -27.969 13.742 1 58.69 106 ASN A N 1
ATOM 860 C CA . ASN A 1 106 ? -8.289 -28.688 13.648 1 58.69 106 ASN A CA 1
ATOM 861 C C . ASN A 1 106 ? -7.148 -27.922 14.297 1 58.69 106 ASN A C 1
ATOM 863 O O . ASN A 1 106 ? -6.441 -27.156 13.625 1 58.69 106 ASN A O 1
ATOM 867 N N . ASN A 1 107 ? -6.941 -28.016 15.602 1 59.12 107 ASN A N 1
ATOM 868 C CA . ASN A 1 107 ? -6.008 -27.281 16.438 1 59.12 107 ASN A CA 1
ATOM 869 C C . ASN A 1 107 ? -4.617 -27.891 16.422 1 59.12 107 ASN A C 1
ATOM 871 O O . ASN A 1 107 ? -3.656 -27.297 16.906 1 59.12 107 ASN A O 1
ATOM 875 N N . ASP A 1 108 ? -4.52 -29.062 15.844 1 63.84 108 ASP A N 1
ATOM 876 C CA . ASP A 1 108 ? -3.197 -29.641 16.078 1 63.84 108 ASP A CA 1
ATOM 877 C C . ASP A 1 108 ? -2.674 -30.344 14.828 1 63.84 108 ASP A C 1
ATOM 879 O O . ASP A 1 108 ? -2.438 -31.562 14.844 1 63.84 108 ASP A O 1
ATOM 883 N N . PHE A 1 109 ? -2.525 -29.562 13.781 1 71.56 109 PHE A N 1
ATOM 884 C CA . PHE A 1 109 ? -2.107 -30.234 12.555 1 71.56 109 PHE A CA 1
ATOM 885 C C . PHE A 1 109 ? -0.619 -30.562 12.594 1 71.56 109 PHE A C 1
ATOM 887 O O . PHE A 1 109 ? -0.215 -31.688 12.305 1 71.56 109 PHE A O 1
ATOM 894 N N . TYR A 1 110 ? 0.225 -29.562 12.961 1 68.44 110 TYR A N 1
ATOM 895 C CA . TYR A 1 110 ? 1.661 -29.812 12.938 1 68.44 110 TYR A CA 1
ATOM 896 C C . TYR A 1 110 ? 2.16 -30.266 14.305 1 68.44 110 TYR A C 1
ATOM 898 O O . TYR A 1 110 ? 1.686 -29.797 15.336 1 68.44 110 TYR A O 1
ATOM 906 N N . GLU A 1 111 ? 2.834 -31.391 14.227 1 62.06 111 GLU A N 1
ATOM 907 C CA . GLU A 1 111 ? 3.525 -31.766 15.453 1 62.06 111 GLU A CA 1
ATOM 908 C C . GLU A 1 111 ? 4.57 -30.719 15.844 1 62.06 111 GLU A C 1
ATOM 910 O O . GLU A 1 111 ? 4.801 -29.766 15.109 1 62.06 111 GLU A O 1
ATOM 915 N N . LYS A 1 112 ? 5.262 -30.906 16.922 1 57.44 112 LYS A N 1
ATOM 916 C CA . LYS A 1 112 ? 6.18 -29.984 17.578 1 57.44 112 LYS A CA 1
ATOM 917 C C . LYS A 1 112 ? 7.199 -29.422 16.578 1 57.44 112 LYS A C 1
ATOM 919 O O . LYS A 1 112 ? 7.629 -28.281 16.703 1 57.44 112 LYS A O 1
ATOM 924 N N . ASP A 1 113 ? 7.617 -30.125 15.508 1 58.09 113 ASP A N 1
ATOM 925 C CA . ASP A 1 113 ? 8.789 -29.625 14.789 1 58.09 113 ASP A CA 1
ATOM 926 C C . ASP A 1 113 ? 8.43 -29.234 13.359 1 58.09 113 ASP A C 1
ATOM 928 O O . ASP A 1 113 ? 7.969 -30.078 12.578 1 58.09 113 ASP A O 1
ATOM 932 N N . PHE A 1 114 ? 8.219 -27.922 13.055 1 60.81 114 PHE A N 1
ATOM 933 C CA . PHE A 1 114 ? 7.992 -27.344 11.734 1 60.81 114 PHE A CA 1
ATOM 934 C C . PHE A 1 114 ? 9.25 -27.422 10.883 1 60.81 114 PHE A C 1
ATOM 936 O O . PHE A 1 114 ? 10.055 -26.484 10.852 1 60.81 114 PHE A O 1
ATOM 943 N N . LYS A 1 115 ? 9.82 -28.578 10.727 1 64.75 115 LYS A N 1
ATOM 944 C CA . LYS A 1 115 ? 11.008 -28.672 9.891 1 64.75 115 LYS A CA 1
ATOM 945 C C . LYS A 1 115 ? 10.641 -28.797 8.414 1 64.75 115 LYS A C 1
ATOM 947 O O . LYS A 1 115 ? 10.734 -29.891 7.84 1 64.75 115 LYS A O 1
ATOM 952 N N . PHE A 1 116 ? 10.094 -27.609 7.906 1 67.88 116 PHE A N 1
ATOM 953 C CA . PHE A 1 116 ? 9.648 -27.688 6.52 1 67.88 116 PHE A CA 1
ATOM 954 C C . PHE A 1 116 ? 10.641 -27 5.59 1 67.88 116 PHE A C 1
ATOM 956 O O . PHE A 1 116 ? 11.289 -26.031 5.969 1 67.88 116 PHE A O 1
ATOM 963 N N . ASN A 1 117 ? 10.875 -27.719 4.363 1 76.5 117 ASN A N 1
ATOM 964 C CA . ASN A 1 117 ? 11.641 -27.094 3.287 1 76.5 117 ASN A CA 1
ATOM 965 C C . ASN A 1 117 ? 10.797 -26.094 2.506 1 76.5 117 ASN A C 1
ATOM 967 O O . ASN A 1 117 ? 9.82 -26.484 1.852 1 76.5 117 ASN A O 1
ATOM 971 N N . PRO A 1 118 ? 11.102 -24.875 2.576 1 83.06 118 PRO A N 1
ATOM 972 C CA . PRO A 1 118 ? 10.281 -23.859 1.919 1 83.06 118 PRO A CA 1
ATOM 973 C C . PRO A 1 118 ? 10.219 -24.031 0.404 1 83.06 118 PRO A C 1
ATOM 975 O O . PRO A 1 118 ? 9.227 -23.656 -0.225 1 83.06 118 PRO A O 1
ATOM 978 N N . LYS A 1 119 ? 11.211 -24.594 -0.185 1 83.38 119 LYS A N 1
ATOM 979 C CA . LYS A 1 119 ? 11.203 -24.812 -1.628 1 83.38 119 LYS A CA 1
ATOM 980 C C . LYS A 1 119 ? 10.148 -25.828 -2.023 1 83.38 119 LYS A C 1
ATOM 982 O O . LYS A 1 119 ? 9.414 -25.641 -2.998 1 83.38 119 LYS A O 1
ATOM 987 N N . ASN A 1 120 ? 10.133 -26.859 -1.212 1 82.69 120 ASN A N 1
ATOM 988 C CA . ASN A 1 120 ? 9.117 -27.875 -1.456 1 82.69 120 ASN A CA 1
ATOM 989 C C . ASN A 1 120 ? 7.711 -27.312 -1.279 1 82.69 120 ASN A C 1
ATOM 991 O O . ASN A 1 120 ? 6.805 -27.641 -2.045 1 82.69 120 ASN A O 1
ATOM 995 N N . LEU A 1 121 ? 7.598 -26.516 -0.304 1 86.31 121 LEU A N 1
ATOM 996 C CA . LEU A 1 121 ? 6.312 -25.875 -0.079 1 86.31 121 LEU A CA 1
ATOM 997 C C . LEU A 1 121 ? 5.883 -25.078 -1.307 1 86.31 121 LEU A C 1
ATOM 999 O O . LEU A 1 121 ? 4.75 -25.219 -1.775 1 86.31 121 LEU A O 1
ATOM 1003 N N . LEU A 1 122 ? 6.789 -24.297 -1.794 1 88.69 122 LEU A N 1
ATOM 1004 C CA . LEU A 1 122 ? 6.484 -23.453 -2.943 1 88.69 122 LEU A CA 1
ATOM 1005 C C . LEU A 1 122 ? 6.125 -24.297 -4.16 1 88.69 122 LEU A C 1
ATOM 1007 O O . LEU A 1 122 ? 5.121 -24.031 -4.828 1 88.69 122 LEU A O 1
ATOM 1011 N N . ILE A 1 123 ? 6.898 -25.281 -4.371 1 86 123 ILE A N 1
ATOM 1012 C CA . ILE A 1 123 ? 6.68 -26.141 -5.531 1 86 123 ILE A CA 1
ATOM 1013 C C . ILE A 1 123 ? 5.32 -26.828 -5.418 1 86 123 ILE A C 1
ATOM 1015 O O . ILE A 1 123 ? 4.555 -26.875 -6.383 1 86 123 ILE A O 1
ATOM 1019 N N . ASN A 1 124 ? 5.012 -27.375 -4.266 1 87.88 124 ASN A N 1
ATOM 1020 C CA . ASN A 1 124 ? 3.746 -28.078 -4.047 1 87.88 124 ASN A CA 1
ATOM 1021 C C . ASN A 1 124 ? 2.557 -27.125 -4.215 1 87.88 124 ASN A C 1
ATOM 1023 O O . ASN A 1 124 ? 1.504 -27.531 -4.711 1 87.88 124 ASN A O 1
ATOM 1027 N N . MET A 1 125 ? 2.734 -25.969 -3.855 1 90.62 125 MET A N 1
ATOM 1028 C CA . MET A 1 125 ? 1.649 -25 -4.004 1 90.62 125 MET A CA 1
ATOM 1029 C C . MET A 1 125 ? 1.494 -24.578 -5.461 1 90.62 125 MET A C 1
ATOM 1031 O O . MET A 1 125 ? 0.374 -24.391 -5.941 1 90.62 125 MET A O 1
ATOM 1035 N N . LEU A 1 126 ? 2.629 -24.422 -6.086 1 87.88 126 LEU A N 1
ATOM 1036 C CA . LEU A 1 126 ? 2.58 -24.047 -7.492 1 87.88 126 LEU A CA 1
ATOM 1037 C C . LEU A 1 126 ? 1.861 -25.109 -8.32 1 87.88 126 LEU A C 1
ATOM 1039 O O . LEU A 1 126 ? 1.195 -24.781 -9.305 1 87.88 126 LEU A O 1
ATOM 1043 N N . LYS A 1 127 ? 1.952 -26.297 -7.914 1 87.31 127 LYS A N 1
ATOM 1044 C CA . LYS A 1 127 ? 1.308 -27.406 -8.602 1 87.31 127 LYS A CA 1
ATOM 1045 C C . LYS A 1 127 ? -0.213 -27.297 -8.523 1 87.31 127 LYS A C 1
ATOM 1047 O O . LYS A 1 127 ? -0.927 -27.922 -9.305 1 87.31 127 LYS A O 1
ATOM 1052 N N . THR A 1 128 ? -0.676 -26.516 -7.605 1 88.06 128 THR A N 1
ATOM 1053 C CA . THR A 1 128 ? -2.115 -26.391 -7.406 1 88.06 128 THR A CA 1
ATOM 1054 C C . THR A 1 128 ? -2.684 -25.234 -8.219 1 88.06 128 THR A C 1
ATOM 1056 O O . THR A 1 128 ? -3.902 -25.047 -8.281 1 88.06 128 THR A O 1
ATOM 1059 N N . LEU A 1 129 ? -1.798 -24.453 -8.844 1 85.25 129 LEU A N 1
ATOM 1060 C CA . LEU A 1 129 ? -2.256 -23.297 -9.633 1 85.25 129 LEU A CA 1
ATOM 1061 C C . LEU A 1 129 ? -3.053 -23.766 -10.844 1 85.25 129 LEU A C 1
ATOM 1063 O O . LEU A 1 129 ? -2.691 -24.75 -11.492 1 85.25 129 LEU A O 1
ATOM 1067 N N . LYS A 1 130 ? -4.078 -22.938 -11.055 1 75.44 130 LYS A N 1
ATOM 1068 C CA . LYS A 1 130 ? -4.871 -23.234 -12.242 1 75.44 130 LYS A CA 1
ATOM 1069 C C . LYS A 1 130 ? -4.129 -22.828 -13.516 1 75.44 130 LYS A C 1
ATOM 1071 O O . LYS A 1 130 ? -3.43 -21.812 -13.531 1 75.44 130 LYS A O 1
ATOM 1076 N N . ASN A 1 131 ? -4.258 -23.562 -14.555 1 74.06 131 ASN A N 1
ATOM 1077 C CA . ASN A 1 131 ? -3.684 -23.234 -15.852 1 74.06 131 ASN A CA 1
ATOM 1078 C C . ASN A 1 131 ? -2.184 -22.969 -15.758 1 74.06 131 ASN A C 1
ATOM 1080 O O . ASN A 1 131 ? -1.682 -21.984 -16.297 1 74.06 131 ASN A O 1
ATOM 1084 N N . SER A 1 132 ? -1.592 -23.688 -14.883 1 79.88 132 SER A N 1
ATOM 1085 C CA . SER A 1 132 ? -0.148 -23.578 -14.703 1 79.88 132 SER A CA 1
ATOM 1086 C C . SER A 1 132 ? 0.557 -24.859 -15.133 1 79.88 132 SER A C 1
ATOM 1088 O O . SER A 1 132 ? -0.016 -25.953 -15.047 1 79.88 132 SER A O 1
ATOM 1090 N N . PRO A 1 133 ? 1.703 -24.688 -15.617 1 83.25 133 PRO A N 1
ATOM 1091 C CA . PRO A 1 133 ? 2.424 -25.875 -16.094 1 83.25 133 PRO A CA 1
ATOM 1092 C C . PRO A 1 133 ? 2.953 -26.734 -14.953 1 83.25 133 PRO A C 1
ATOM 1094 O O . PRO A 1 133 ? 3.387 -27.875 -15.18 1 83.25 133 PRO A O 1
ATOM 1097 N N . PHE A 1 134 ? 2.83 -26.344 -13.789 1 82.12 134 PHE A N 1
ATOM 1098 C CA . PHE A 1 134 ? 3.426 -27.031 -12.648 1 82.12 134 PHE A CA 1
ATOM 1099 C C . PHE A 1 134 ? 2.629 -28.281 -12.297 1 82.12 134 PHE A C 1
ATOM 1101 O O . PHE A 1 134 ? 3.15 -29.188 -11.656 1 82.12 134 PHE A O 1
ATOM 1108 N N . LYS A 1 135 ? 1.354 -28.312 -12.711 1 74.69 135 LYS A N 1
ATOM 1109 C CA . LYS A 1 135 ? 0.425 -29.375 -12.32 1 74.69 135 LYS A CA 1
ATOM 1110 C C . LYS A 1 135 ? 0.889 -30.734 -12.836 1 74.69 135 LYS A C 1
ATOM 1112 O O . LYS A 1 135 ? 0.746 -31.734 -12.141 1 74.69 135 LYS A O 1
ATOM 1117 N N . LYS A 1 136 ? 1.426 -30.812 -14.023 1 68.19 136 LYS A N 1
ATOM 1118 C CA . LYS A 1 136 ? 1.726 -32.062 -14.688 1 68.19 136 LYS A CA 1
ATOM 1119 C C . LYS A 1 136 ? 3.158 -32.5 -14.414 1 68.19 136 LYS A C 1
ATOM 1121 O O . LYS A 1 136 ? 3.594 -33.562 -14.883 1 68.19 136 LYS A O 1
ATOM 1126 N N . SER A 1 137 ? 3.795 -31.688 -13.617 1 63.38 137 SER A N 1
ATOM 1127 C CA . SER A 1 137 ? 5.211 -32 -13.445 1 63.38 137 SER A CA 1
ATOM 1128 C C . SER A 1 137 ? 5.41 -33.062 -12.375 1 63.38 137 SER A C 1
ATOM 1130 O O . SER A 1 137 ? 4.758 -33.031 -11.328 1 63.38 137 SER A O 1
ATOM 1132 N N . GLN A 1 138 ? 5.766 -34.312 -12.828 1 57.72 138 GLN A N 1
ATOM 1133 C CA . GLN A 1 138 ? 6.09 -35.406 -11.922 1 57.72 138 GLN A CA 1
ATOM 1134 C C . GLN A 1 138 ? 7.414 -35.156 -11.211 1 57.72 138 GLN A C 1
ATOM 1136 O O . GLN A 1 138 ? 8.477 -35.531 -11.727 1 57.72 138 GLN A O 1
ATOM 1141 N N . ILE A 1 139 ? 7.625 -34.125 -10.688 1 54.03 139 ILE A N 1
ATOM 1142 C CA . ILE A 1 139 ? 8.93 -33.969 -10.055 1 54.03 139 ILE A CA 1
ATOM 1143 C C . ILE A 1 139 ? 9.148 -35.062 -9.023 1 54.03 139 ILE A C 1
ATOM 1145 O O . ILE A 1 139 ? 8.625 -35 -7.91 1 54.03 139 ILE A O 1
ATOM 1149 N N . SER A 1 140 ? 8.922 -36.281 -9.32 1 46.12 140 SER A N 1
ATOM 1150 C CA . SER A 1 140 ? 9.344 -37.344 -8.43 1 46.12 140 SER A CA 1
ATOM 1151 C C . SER A 1 140 ? 10.734 -37.094 -7.855 1 46.12 140 SER A C 1
ATOM 1153 O O . SER A 1 140 ? 11.023 -37.438 -6.715 1 46.12 140 SER A O 1
ATOM 1155 N N . SER A 1 141 ? 11.68 -36.688 -8.727 1 45.81 141 SER A N 1
ATOM 1156 C CA . SER A 1 141 ? 13.109 -36.781 -8.453 1 45.81 141 SER A CA 1
ATOM 1157 C C . SER A 1 141 ? 13.625 -35.531 -7.738 1 45.81 141 SER A C 1
ATOM 1159 O O . SER A 1 141 ? 14.828 -35.406 -7.523 1 45.81 141 SER A O 1
ATOM 1161 N N . LEU A 1 142 ? 12.883 -34.594 -7.664 1 49.06 142 LEU A N 1
ATOM 1162 C CA . LEU A 1 142 ? 13.578 -33.438 -7.086 1 49.06 142 LEU A CA 1
ATOM 1163 C C . LEU A 1 142 ? 13.883 -33.688 -5.609 1 49.06 142 LEU A C 1
ATOM 1165 O O . LEU A 1 142 ? 13.117 -33.25 -4.738 1 49.06 142 LEU A O 1
ATOM 1169 N N . GLN A 1 143 ? 14.359 -34.781 -5.367 1 47.69 143 GLN A N 1
ATOM 1170 C CA . GLN A 1 143 ? 14.781 -35.156 -4.016 1 47.69 143 GLN A CA 1
ATOM 1171 C C . GLN A 1 143 ? 15.695 -34.094 -3.42 1 47.69 143 GLN A C 1
ATOM 1173 O O . GLN A 1 143 ? 15.977 -34.094 -2.221 1 47.69 143 GLN A O 1
ATOM 1178 N N . SER A 1 144 ? 16.484 -33.344 -4.25 1 51.16 144 SER A N 1
ATOM 1179 C CA . SER A 1 144 ? 17.516 -32.688 -3.449 1 51.16 144 SER A CA 1
ATOM 1180 C C . SER A 1 144 ? 17.156 -31.25 -3.145 1 51.16 144 SER A C 1
ATOM 1182 O O . SER A 1 144 ? 16.953 -30.453 -4.059 1 51.16 144 SER A O 1
ATOM 1184 N N . SER A 1 145 ? 16.641 -30.953 -1.938 1 57.47 145 SER A N 1
ATOM 1185 C CA . SER A 1 145 ? 16.516 -29.672 -1.233 1 57.47 145 SER A CA 1
ATOM 1186 C C . SER A 1 145 ? 17.625 -28.719 -1.628 1 57.47 145 SER A C 1
ATOM 1188 O O . SER A 1 145 ? 17.484 -27.5 -1.454 1 57.47 145 SER A O 1
ATOM 1190 N N . LYS A 1 146 ? 18.578 -29.234 -2.439 1 66.94 146 LYS A N 1
ATOM 1191 C CA . LYS A 1 146 ? 19.766 -28.406 -2.627 1 66.94 146 LYS A CA 1
ATOM 1192 C C . LYS A 1 146 ? 19.766 -27.75 -4.008 1 66.94 146 LYS A C 1
ATOM 1194 O O . LYS A 1 146 ? 20.594 -26.875 -4.281 1 66.94 146 LYS A O 1
ATOM 1199 N N . ILE A 1 147 ? 18.781 -28.203 -4.77 1 75.38 147 ILE A N 1
ATOM 1200 C CA . ILE A 1 147 ? 18.781 -27.641 -6.117 1 75.38 147 ILE A CA 1
ATOM 1201 C C . ILE A 1 147 ? 18.094 -26.281 -6.113 1 75.38 147 ILE A C 1
ATOM 1203 O O . ILE A 1 147 ? 17.031 -26.125 -5.531 1 75.38 147 ILE A O 1
ATOM 1207 N N . PRO A 1 148 ? 18.781 -25.375 -6.738 1 83.88 148 PRO A N 1
ATOM 1208 C CA . PRO A 1 148 ? 18.156 -24.047 -6.812 1 83.88 148 PRO A CA 1
ATOM 1209 C C . PRO A 1 148 ? 16.812 -24.078 -7.531 1 83.88 148 PRO A C 1
ATOM 1211 O O . PRO A 1 148 ? 16.609 -24.859 -8.461 1 83.88 148 PRO A O 1
ATOM 1214 N N . LEU A 1 149 ? 16 -23.281 -7.117 1 85.88 149 LEU A N 1
ATOM 1215 C CA . LEU A 1 149 ? 14.633 -23.219 -7.605 1 85.88 149 LEU A CA 1
ATOM 1216 C C . LEU A 1 149 ? 14.602 -23.062 -9.125 1 85.88 149 LEU A C 1
ATOM 1218 O O . LEU A 1 149 ? 13.805 -23.719 -9.805 1 85.88 149 LEU A O 1
ATOM 1222 N N . PHE A 1 150 ? 15.469 -22.297 -9.633 1 85.94 150 PHE A N 1
ATOM 1223 C CA . PHE A 1 150 ? 15.492 -22.047 -11.062 1 85.94 150 PHE A CA 1
ATOM 1224 C C . PHE A 1 150 ? 15.789 -23.344 -11.828 1 85.94 150 PHE A C 1
ATOM 1226 O O . PHE A 1 150 ? 15.18 -23.609 -12.867 1 85.94 150 PHE A O 1
ATOM 1233 N N . GLU A 1 151 ? 16.656 -24.047 -11.328 1 88.25 151 GLU A N 1
ATOM 1234 C CA . GLU A 1 151 ? 17.031 -25.312 -11.953 1 88.25 151 GLU A CA 1
ATOM 1235 C C . GLU A 1 151 ? 15.875 -26.312 -11.922 1 88.25 151 GLU A C 1
ATOM 1237 O O . GLU A 1 151 ? 15.695 -27.094 -12.844 1 88.25 151 GLU A O 1
ATOM 1242 N N . VAL A 1 152 ? 15.18 -26.172 -10.852 1 86.12 152 VAL A N 1
ATOM 1243 C CA . VAL A 1 152 ? 14 -27.016 -10.742 1 86.12 152 VAL A CA 1
ATOM 1244 C C . VAL A 1 152 ? 13.016 -26.688 -11.859 1 86.12 152 VAL A C 1
ATOM 1246 O O . VAL A 1 152 ? 12.508 -27.578 -12.539 1 86.12 152 VAL A O 1
ATOM 1249 N N . PHE A 1 153 ? 12.844 -25.469 -12.141 1 87.75 153 PHE A N 1
ATOM 1250 C CA . PHE A 1 153 ? 11.906 -25.031 -13.172 1 87.75 153 PHE A CA 1
ATOM 1251 C C . PHE A 1 153 ? 12.398 -25.438 -14.555 1 87.75 153 PHE A C 1
ATOM 1253 O O . PHE A 1 153 ? 11.617 -25.891 -15.383 1 87.75 153 PHE A O 1
ATOM 1260 N N . ILE A 1 154 ? 13.625 -25.281 -14.727 1 90.19 154 ILE A N 1
ATOM 1261 C CA . ILE A 1 154 ? 14.203 -25.656 -16.016 1 90.19 154 ILE A CA 1
ATOM 1262 C C . ILE A 1 154 ? 14.062 -27.156 -16.234 1 90.19 154 ILE A C 1
ATOM 1264 O O . ILE A 1 154 ? 13.711 -27.609 -17.328 1 90.19 154 ILE A O 1
ATOM 1268 N N . THR A 1 155 ? 14.305 -27.859 -15.188 1 90.25 155 THR A N 1
ATOM 1269 C CA . THR A 1 155 ? 14.18 -29.312 -15.273 1 90.25 155 THR A CA 1
ATOM 1270 C C . THR A 1 155 ? 12.742 -29.703 -15.594 1 90.25 155 THR A C 1
ATOM 1272 O O . THR A 1 155 ? 12.516 -30.578 -16.438 1 90.25 155 THR A O 1
ATOM 1275 N N . MET A 1 156 ? 11.836 -29.062 -15 1 88.69 156 MET A N 1
ATOM 1276 C CA . MET A 1 156 ? 10.422 -29.344 -15.266 1 88.69 156 MET A CA 1
ATOM 1277 C C . MET A 1 156 ? 10.078 -29.062 -16.719 1 88.69 156 MET A C 1
ATOM 1279 O O . MET A 1 156 ? 9.359 -29.828 -17.359 1 88.69 156 MET A O 1
ATOM 1283 N N . PHE A 1 157 ? 10.602 -28.016 -17.219 1 92.38 157 PHE A N 1
ATOM 1284 C CA . PHE A 1 157 ? 10.398 -27.641 -18.609 1 92.38 157 PHE A CA 1
ATOM 1285 C C . PHE A 1 157 ? 10.984 -28.688 -19.562 1 92.38 157 PHE A C 1
ATOM 1287 O O . PHE A 1 157 ? 10.32 -29.109 -20.5 1 92.38 157 PHE A O 1
ATOM 1294 N N . LEU A 1 158 ? 12.164 -29.125 -19.219 1 94.38 158 LEU A N 1
ATOM 1295 C CA . LEU A 1 158 ? 12.852 -30.094 -20.062 1 94.38 158 LEU A CA 1
ATOM 1296 C C . LEU A 1 158 ? 12.164 -31.453 -20.016 1 94.38 158 LEU A C 1
ATOM 1298 O O . LEU A 1 158 ? 12.109 -32.156 -21.016 1 94.38 158 LEU A O 1
ATOM 1302 N N . ASP A 1 159 ? 11.703 -31.781 -18.844 1 92.12 159 ASP A N 1
ATOM 1303 C CA . ASP A 1 159 ? 10.953 -33.031 -18.719 1 92.12 159 ASP A CA 1
ATOM 1304 C C . ASP A 1 159 ? 9.695 -33 -19.578 1 92.12 159 ASP A C 1
ATOM 1306 O O . ASP A 1 159 ? 9.344 -34 -20.219 1 92.12 159 ASP A O 1
ATOM 1310 N N . GLU A 1 160 ? 9.016 -31.906 -19.547 1 92.56 160 GLU A N 1
ATOM 1311 C CA . GLU A 1 160 ? 7.832 -31.75 -20.375 1 92.56 160 GLU A CA 1
ATOM 1312 C C . GLU A 1 160 ? 8.188 -31.812 -21.859 1 92.56 160 GLU A C 1
ATOM 1314 O O . GLU A 1 160 ? 7.449 -32.406 -22.656 1 92.56 160 GLU A O 1
ATOM 1319 N N . PHE A 1 161 ? 9.273 -31.203 -22.219 1 95.69 161 PHE A N 1
ATOM 1320 C CA . PHE A 1 161 ? 9.734 -31.266 -23.609 1 95.69 161 PHE A CA 1
ATOM 1321 C C . PHE A 1 161 ? 9.977 -32.719 -24.031 1 95.69 161 PHE A C 1
ATOM 1323 O O . PHE A 1 161 ? 9.57 -33.125 -25.125 1 95.69 161 PHE A O 1
ATOM 1330 N N . ASP A 1 162 ? 10.609 -33.438 -23.156 1 94.44 162 ASP A N 1
ATOM 1331 C CA . ASP A 1 162 ? 10.898 -34.844 -23.453 1 94.44 162 ASP A CA 1
ATOM 1332 C C . ASP A 1 162 ? 9.609 -35.625 -23.688 1 94.44 162 ASP A C 1
ATOM 1334 O O . ASP A 1 162 ? 9.547 -36.469 -24.594 1 94.44 162 ASP A O 1
ATOM 1338 N N . SER A 1 163 ? 8.664 -35.344 -22.922 1 92.75 163 SER A N 1
ATOM 1339 C CA . SER A 1 163 ? 7.379 -36 -23.078 1 92.75 163 SER A CA 1
ATOM 1340 C C . SER A 1 163 ? 6.742 -35.688 -24.422 1 92.75 163 SER A C 1
ATOM 1342 O O . SER A 1 163 ? 6.227 -36.594 -25.109 1 92.75 163 SER A O 1
ATOM 1344 N N . VAL A 1 164 ? 6.805 -34.438 -24.797 1 94.31 164 VAL A N 1
ATOM 1345 C CA . VAL A 1 164 ? 6.238 -34.031 -26.062 1 94.31 164 VAL A CA 1
ATOM 1346 C C . VAL A 1 164 ? 7.023 -34.656 -27.219 1 94.31 164 VAL A C 1
ATOM 1348 O O . VAL A 1 164 ? 6.434 -35.125 -28.203 1 94.31 164 VAL A O 1
ATOM 1351 N N . TYR A 1 165 ? 8.312 -34.656 -27.109 1 95.06 165 TYR A N 1
ATOM 1352 C CA . TYR A 1 165 ? 9.164 -35.219 -28.141 1 95.06 165 TYR A CA 1
ATOM 1353 C C . TYR A 1 165 ? 8.859 -36.719 -28.359 1 95.06 165 TYR A C 1
ATOM 1355 O O . TYR A 1 165 ? 8.812 -37.188 -29.5 1 95.06 165 TYR A O 1
ATOM 1363 N N . LYS A 1 166 ? 8.617 -37.375 -27.297 1 94.44 166 LYS A N 1
ATOM 1364 C CA . LYS A 1 166 ? 8.305 -38.812 -27.359 1 94.44 166 LYS A CA 1
ATOM 1365 C C . LYS A 1 166 ? 6.977 -39.031 -28.078 1 94.44 166 LYS A C 1
ATOM 1367 O O . LYS A 1 166 ? 6.828 -40 -28.828 1 94.44 166 LYS A O 1
ATOM 1372 N N . LYS A 1 167 ? 6.062 -38.125 -27.891 1 93.56 167 LYS A N 1
ATOM 1373 C CA . LYS A 1 167 ? 4.754 -38.25 -28.531 1 93.56 167 LYS A CA 1
ATOM 1374 C C . LYS A 1 167 ? 4.805 -37.781 -29.969 1 93.56 167 LYS A C 1
ATOM 1376 O O . LYS A 1 167 ? 3.92 -38.094 -30.766 1 93.56 167 LYS A O 1
ATOM 1381 N N . GLY A 1 168 ? 5.742 -36.969 -30.297 1 92.06 168 GLY A N 1
ATOM 1382 C CA . GLY A 1 168 ? 5.918 -36.5 -31.672 1 92.06 168 GLY A CA 1
ATOM 1383 C C . GLY A 1 168 ? 5.742 -35 -31.812 1 92.06 168 GLY A C 1
ATOM 1384 O O . GLY A 1 168 ? 4.719 -34.438 -31.391 1 92.06 168 GLY A O 1
ATOM 1385 N N . LEU A 1 169 ? 6.629 -34.406 -32.438 1 93.19 169 LEU A N 1
ATOM 1386 C CA . LEU A 1 169 ? 6.562 -32.938 -32.656 1 93.19 169 LEU A CA 1
ATOM 1387 C C . LEU A 1 169 ? 5.547 -32.594 -33.75 1 93.19 169 LEU A C 1
ATOM 1389 O O . LEU A 1 169 ? 5.402 -33.344 -34.719 1 93.19 169 LEU A O 1
ATOM 1393 N N . MET A 1 170 ? 4.898 -31.516 -33.469 1 90.94 170 MET A N 1
ATOM 1394 C CA . MET A 1 170 ? 3.889 -31.031 -34.406 1 90.94 170 MET A CA 1
ATOM 1395 C C . MET A 1 170 ? 4.523 -30.625 -35.719 1 90.94 170 MET A C 1
ATOM 1397 O O . MET A 1 170 ? 5.586 -30 -35.719 1 90.94 170 MET A O 1
ATOM 1401 N N . ARG A 1 171 ? 3.828 -30.984 -36.781 1 87.62 171 ARG A N 1
ATOM 1402 C CA . ARG A 1 171 ? 4.211 -30.578 -38.125 1 87.62 171 ARG A CA 1
ATOM 1403 C C . ARG A 1 171 ? 3.016 -30 -38.875 1 87.62 171 ARG A C 1
ATOM 1405 O O . ARG A 1 171 ? 1.865 -30.281 -38.531 1 87.62 171 ARG A O 1
ATOM 1412 N N . SER A 1 172 ? 3.289 -29.016 -39.594 1 81.06 172 SER A N 1
ATOM 1413 C CA . SER A 1 172 ? 2.213 -28.453 -40.406 1 81.06 172 SER A CA 1
ATOM 1414 C C . SER A 1 172 ? 2.668 -28.234 -41.844 1 81.06 172 SER A C 1
ATOM 1416 O O . SER A 1 172 ? 3.869 -28.188 -42.125 1 81.06 172 SER A O 1
ATOM 1418 N N . TYR A 1 173 ? 1.598 -28.219 -42.75 1 71.69 173 TYR A N 1
ATOM 1419 C CA . TYR A 1 173 ? 1.87 -28 -44.156 1 71.69 173 TYR A CA 1
ATOM 1420 C C . TYR A 1 173 ? 2.158 -26.516 -44.438 1 71.69 173 TYR A C 1
ATOM 1422 O O . TYR A 1 173 ? 1.517 -25.641 -43.844 1 71.69 173 TYR A O 1
ATOM 1430 N N . LEU A 1 174 ? 3.369 -26.125 -44.719 1 59.56 174 LEU A N 1
ATOM 1431 C CA . LEU A 1 174 ? 3.68 -24.75 -45.125 1 59.56 174 LEU A CA 1
ATOM 1432 C C . LEU A 1 174 ? 2.918 -24.375 -46.406 1 59.56 174 LEU A C 1
ATOM 1434 O O . LEU A 1 174 ? 2.896 -25.125 -47.375 1 59.56 174 LEU A O 1
ATOM 1438 N N . SER A 1 175 ? 1.888 -23.547 -46.344 1 50.56 175 SER A N 1
ATOM 1439 C CA . SER A 1 175 ? 1.304 -23.078 -47.594 1 50.56 175 SER A CA 1
ATOM 1440 C C . SER A 1 175 ? 2.285 -22.203 -48.375 1 50.56 175 SER A C 1
ATOM 1442 O O . SER A 1 175 ? 2.756 -21.188 -47.875 1 50.56 175 SER A O 1
ATOM 1444 N N . CYS A 1 176 ? 3.273 -22.609 -48.906 1 42.78 176 CYS A N 1
ATOM 1445 C CA . CYS A 1 176 ? 4.125 -21.766 -49.719 1 42.78 176 CYS A CA 1
ATOM 1446 C C . CYS A 1 176 ? 3.305 -21.031 -50.781 1 42.78 176 CYS A C 1
ATOM 1448 O O . CYS A 1 176 ? 2.99 -21.594 -51.844 1 42.78 176 CYS A O 1
ATOM 1450 N N . GLU A 1 177 ? 2.342 -20.266 -50.531 1 39.69 177 GLU A N 1
ATOM 1451 C CA . GLU A 1 177 ? 1.674 -19.469 -51.531 1 39.69 177 GLU A CA 1
ATOM 1452 C C . GLU A 1 177 ? 2.674 -18.609 -52.312 1 39.69 177 GLU A C 1
ATOM 1454 O O . GLU A 1 177 ? 2.512 -18.391 -53.5 1 39.69 177 GLU A O 1
ATOM 1459 N N . GLU A 1 178 ? 3.654 -17.938 -51.688 1 38.25 178 GLU A N 1
ATOM 1460 C CA . GLU A 1 178 ? 4.176 -16.75 -52.375 1 38.25 178 GLU A CA 1
ATOM 1461 C C . GLU A 1 178 ? 4.98 -17.141 -53.594 1 38.25 178 GLU A C 1
ATOM 1463 O O . GLU A 1 178 ? 4.891 -16.484 -54.656 1 38.25 178 GLU A O 1
ATOM 1468 N N . ASN A 1 179 ? 6.031 -17.906 -53.5 1 36.31 179 ASN A N 1
ATOM 1469 C CA . ASN A 1 179 ? 7.043 -17.812 -54.562 1 36.31 179 ASN A CA 1
ATOM 1470 C C . ASN A 1 179 ? 6.609 -18.562 -55.812 1 36.31 179 ASN A C 1
ATOM 1472 O O . ASN A 1 179 ? 7.375 -18.656 -56.781 1 36.31 179 ASN A O 1
ATOM 1476 N N . ARG A 1 180 ? 5.574 -19.281 -55.781 1 39.72 180 ARG A N 1
ATOM 1477 C CA . ARG A 1 180 ? 5.27 -19.938 -57.062 1 39.72 180 ARG A CA 1
ATOM 1478 C C . ARG A 1 180 ? 4.629 -18.969 -58.031 1 39.72 180 ARG A C 1
ATOM 1480 O O . ARG A 1 180 ? 4.445 -19.281 -59.219 1 39.72 180 ARG A O 1
ATOM 1487 N N . ALA A 1 181 ? 4.141 -17.906 -57.562 1 36.25 181 ALA A N 1
ATOM 1488 C CA . ALA A 1 181 ? 3.598 -16.953 -58.531 1 36.25 181 ALA A CA 1
ATOM 1489 C C . ALA A 1 181 ? 4.695 -16.438 -59.469 1 36.25 181 ALA A C 1
ATOM 1491 O O . ALA A 1 181 ? 4.461 -16.203 -60.656 1 36.25 181 ALA A O 1
ATOM 1492 N N . PHE A 1 182 ? 5.914 -16.234 -58.906 1 34.78 182 PHE A N 1
ATOM 1493 C CA . PHE A 1 182 ? 6.91 -15.664 -59.812 1 34.78 182 PHE A CA 1
ATOM 1494 C C . PHE A 1 182 ? 7.324 -16.672 -60.875 1 34.78 182 PHE A C 1
ATOM 1496 O O . PHE A 1 182 ? 7.551 -16.297 -62.031 1 34.78 182 PHE A O 1
ATOM 1503 N N . LEU A 1 183 ? 7.387 -17.938 -60.531 1 32.69 183 LEU A N 1
ATOM 1504 C CA . LEU A 1 183 ? 7.859 -18.844 -61.562 1 32.69 183 LEU A CA 1
ATOM 1505 C C . LEU A 1 183 ? 6.746 -19.141 -62.562 1 32.69 183 LEU A C 1
ATOM 1507 O O . LEU A 1 183 ? 7.008 -19.375 -63.75 1 32.69 183 LEU A O 1
ATOM 1511 N N . LYS A 1 184 ? 5.5 -19.156 -62.156 1 34.72 184 LYS A N 1
ATOM 1512 C CA . LYS A 1 184 ? 4.457 -19.422 -63.156 1 34.72 184 LYS A CA 1
ATOM 1513 C C . LYS A 1 184 ? 4.363 -18.281 -64.125 1 34.72 184 LYS A C 1
ATOM 1515 O O . LYS A 1 184 ? 3.977 -18.484 -65.312 1 34.72 184 LYS A O 1
ATOM 1520 N N . GLY A 1 185 ? 4.742 -17.062 -63.812 1 33.09 185 GLY A N 1
ATOM 1521 C CA . GLY A 1 185 ? 4.656 -16.031 -64.812 1 33.09 185 GLY A CA 1
ATOM 1522 C C . GLY A 1 185 ? 5.613 -16.234 -66 1 33.09 185 GLY A C 1
ATOM 1523 O O . GLY A 1 185 ? 5.305 -15.883 -67.125 1 33.09 185 GLY A O 1
ATOM 1524 N N . LYS A 1 186 ? 6.754 -16.75 -65.75 1 33.62 186 LYS A N 1
ATOM 1525 C CA . LYS A 1 186 ? 7.68 -16.812 -66.875 1 33.62 186 LYS A CA 1
ATOM 1526 C C . LYS A 1 186 ? 7.328 -17.953 -67.812 1 33.62 186 LYS A C 1
ATOM 1528 O O . LYS A 1 186 ? 7.555 -17.875 -69 1 33.62 186 LYS A O 1
ATOM 1533 N N . LEU A 1 187 ? 6.723 -19.031 -67.25 1 31.31 187 LEU A N 1
ATOM 1534 C CA . LEU A 1 187 ? 6.594 -20.172 -68.125 1 31.31 187 LEU A CA 1
ATOM 1535 C C . LEU A 1 187 ? 5.445 -19.984 -69.125 1 31.31 187 LEU A C 1
ATOM 1537 O O . LEU A 1 187 ? 5.359 -20.688 -70.125 1 31.31 187 LEU A O 1
ATOM 1541 N N . LEU A 1 188 ? 4.488 -19.125 -68.875 1 32.75 188 LEU A N 1
ATOM 1542 C CA . LEU A 1 188 ? 3.381 -19.109 -69.812 1 32.75 188 LEU A CA 1
ATOM 1543 C C . LEU A 1 188 ? 3.832 -18.578 -71.188 1 32.75 188 LEU A C 1
ATOM 1545 O O . LEU A 1 188 ? 3.051 -18.547 -72.125 1 32.75 188 LEU A O 1
ATOM 1549 N N . PHE A 1 189 ? 4.883 -17.922 -71.438 1 31.89 189 PHE A N 1
ATOM 1550 C CA . PHE A 1 189 ? 5.062 -17.328 -72.75 1 31.89 189 PHE A CA 1
ATOM 1551 C C . PHE A 1 189 ? 5.332 -18.406 -73.812 1 31.89 189 PHE A C 1
ATOM 1553 O O . PHE A 1 189 ? 4.832 -18.328 -74.938 1 31.89 189 PHE A O 1
ATOM 1560 N N . ASN A 1 190 ? 6.25 -19.328 -73.812 1 29.34 190 ASN A N 1
ATOM 1561 C CA . ASN A 1 190 ? 6.723 -19.969 -75 1 29.34 190 ASN A CA 1
ATOM 1562 C C . ASN A 1 190 ? 5.816 -21.125 -75.438 1 29.34 190 ASN A C 1
ATOM 1564 O O . ASN A 1 190 ? 5.922 -21.641 -76.562 1 29.34 190 ASN A O 1
ATOM 1568 N N . GLU A 1 191 ? 5.113 -22.016 -74.75 1 30.14 191 GLU A N 1
ATOM 1569 C CA . GLU A 1 191 ? 4.621 -23.312 -75.188 1 30.14 191 GLU A CA 1
ATOM 1570 C C . GLU A 1 191 ? 3.434 -23.141 -76.188 1 30.14 191 GLU A C 1
ATOM 1572 O O . GLU A 1 191 ? 2.279 -23.203 -75.75 1 30.14 191 GLU A O 1
ATOM 1577 N N . HIS A 1 192 ? 3.213 -22.312 -77.125 1 31.5 192 HIS A N 1
ATOM 1578 C CA . HIS A 1 192 ? 2.668 -22.531 -78.5 1 31.5 192 HIS A CA 1
ATOM 1579 C C . HIS A 1 192 ? 3.322 -23.719 -79.188 1 31.5 192 HIS A C 1
ATOM 1581 O O . HIS A 1 192 ? 3 -24.047 -80.312 1 31.5 192 HIS A O 1
ATOM 1587 N N . ILE A 1 193 ? 4.457 -24.219 -79.25 1 28.89 193 ILE A N 1
ATOM 1588 C CA . ILE A 1 193 ? 4.691 -25.375 -80.125 1 28.89 193 ILE A CA 1
ATOM 1589 C C . ILE A 1 193 ? 3.656 -26.453 -79.875 1 28.89 193 ILE A C 1
ATOM 1591 O O . ILE A 1 193 ? 3.123 -26.531 -78.75 1 28.89 193 ILE A O 1
ATOM 1595 N N . LYS A 1 194 ? 3.475 -27.656 -80.75 1 27.59 194 LYS A N 1
ATOM 1596 C CA . LYS A 1 194 ? 2.807 -28.859 -81.25 1 27.59 194 LYS A CA 1
ATOM 1597 C C . LYS A 1 194 ? 2.307 -29.719 -80.062 1 27.59 194 LYS A C 1
ATOM 1599 O O . LYS A 1 194 ? 1.136 -30.094 -80.062 1 27.59 194 LYS A O 1
ATOM 1604 N N . GLN A 1 195 ? 3.072 -30.938 -79.938 1 29.86 195 GLN A N 1
ATOM 1605 C CA . GLN A 1 195 ? 3.002 -32.312 -79.438 1 29.86 195 GLN A CA 1
ATOM 1606 C C . GLN A 1 195 ? 2.766 -32.312 -77.938 1 29.86 195 GLN A C 1
ATOM 1608 O O . GLN A 1 195 ? 2.59 -33.406 -77.312 1 29.86 195 GLN A O 1
ATOM 1613 N N . ASN A 1 196 ? 3.305 -31.406 -77.375 1 27.44 196 ASN A N 1
ATOM 1614 C CA . ASN A 1 196 ? 3.537 -31.641 -75.938 1 27.44 196 ASN A CA 1
ATOM 1615 C C . ASN A 1 196 ? 2.225 -31.703 -75.188 1 27.44 196 ASN A C 1
ATOM 1617 O O . ASN A 1 196 ? 1.795 -30.719 -74.562 1 27.44 196 ASN A O 1
ATOM 1621 N N . LEU A 1 197 ? 1.087 -32.188 -75.75 1 28.92 197 LEU A N 1
ATOM 1622 C CA . LEU A 1 197 ? -0.244 -32.531 -75.25 1 28.92 197 LEU A CA 1
ATOM 1623 C C . LEU A 1 197 ? -0.159 -33.375 -74 1 28.92 197 LEU A C 1
ATOM 1625 O O . LEU A 1 197 ? -1.184 -33.719 -73.375 1 28.92 197 LEU A O 1
ATOM 1629 N N . ILE A 1 198 ? 0.796 -34.344 -74.062 1 26.86 198 ILE A N 1
ATOM 1630 C CA . ILE A 1 198 ? 0.553 -35.562 -73.312 1 26.86 198 ILE A CA 1
ATOM 1631 C C . ILE A 1 198 ? 0.119 -35.219 -71.875 1 26.86 198 ILE A C 1
ATOM 1633 O O . ILE A 1 198 ? 0.275 -34.094 -71.438 1 26.86 198 ILE A O 1
ATOM 1637 N N . HIS A 1 199 ? 0.9 -35.938 -70.875 1 28.39 199 HIS A N 1
ATOM 1638 C CA . HIS A 1 199 ? 0.476 -36.438 -69.562 1 28.39 199 HIS A CA 1
ATOM 1639 C C . HIS A 1 199 ? 0.263 -35.312 -68.562 1 28.39 199 HIS A C 1
ATOM 1641 O O . HIS A 1 199 ? 1.202 -34.594 -68.25 1 28.39 199 HIS A O 1
ATOM 1647 N N . LYS A 1 200 ? -0.666 -34.594 -68.625 1 31.2 200 LYS A N 1
ATOM 1648 C CA . LYS A 1 200 ? -1.313 -33.625 -67.75 1 31.2 200 LYS A CA 1
ATOM 1649 C C . LYS A 1 200 ? -1.217 -34.062 -66.25 1 31.2 200 LYS A C 1
ATOM 1651 O O . LYS A 1 200 ? -1.685 -33.375 -65.375 1 31.2 200 LYS A O 1
ATOM 1656 N N . GLU A 1 201 ? -1.199 -35.375 -66.188 1 30.73 201 GLU A N 1
ATOM 1657 C CA . GLU A 1 201 ? -1.321 -35.844 -64.812 1 30.73 201 GLU A CA 1
ATOM 1658 C C . GLU A 1 201 ? -0.2 -35.281 -63.906 1 30.73 201 GLU A C 1
ATOM 1660 O O . GLU A 1 201 ? 0.003 -35.75 -62.812 1 30.73 201 GLU A O 1
ATOM 1665 N N . ARG A 1 202 ? 0.626 -34.719 -64.562 1 28.81 202 ARG A N 1
ATOM 1666 C CA . ARG A 1 202 ? 1.684 -34.406 -63.625 1 28.81 202 ARG A CA 1
ATOM 1667 C C . ARG A 1 202 ? 1.122 -33.719 -62.406 1 28.81 202 ARG A C 1
ATOM 1669 O O . ARG A 1 202 ? 0.461 -32.656 -62.531 1 28.81 202 ARG A O 1
ATOM 1676 N N . PHE A 1 203 ? 0.782 -34.562 -61.406 1 30.23 203 PHE A N 1
ATOM 1677 C CA . PHE A 1 203 ? 0.509 -34.312 -60 1 30.23 203 PHE A CA 1
ATOM 1678 C C . PHE A 1 203 ? 1.27 -33.094 -59.5 1 30.23 203 PHE A C 1
ATOM 1680 O O . PHE A 1 203 ? 2.494 -33.031 -59.625 1 30.23 203 PHE A O 1
ATOM 1687 N N . PHE A 1 204 ? 0.987 -31.984 -59.938 1 33.22 204 PHE A N 1
ATOM 1688 C CA . PHE A 1 204 ? 1.296 -30.797 -59.156 1 33.22 204 PHE A CA 1
ATOM 1689 C C . PHE A 1 204 ? 1.484 -31.172 -57.688 1 33.22 204 PHE A C 1
ATOM 1691 O O . PHE A 1 204 ? 0.511 -31.438 -56.969 1 33.22 204 PHE A O 1
ATOM 1698 N N . THR A 1 205 ? 2.254 -32.156 -57.406 1 34.16 205 THR A N 1
ATOM 1699 C CA . THR A 1 205 ? 2.486 -32.594 -56.031 1 34.16 205 THR A CA 1
ATOM 1700 C C . THR A 1 205 ? 2.734 -31.375 -55.125 1 34.16 205 THR A C 1
ATOM 1702 O O . THR A 1 205 ? 3.734 -30.672 -55.281 1 34.16 205 THR A O 1
ATOM 1705 N N . SER A 1 206 ? 1.979 -30.344 -55 1 40.94 206 SER A N 1
ATOM 1706 C CA . SER A 1 206 ? 1.932 -29.5 -53.812 1 40.94 206 SER A CA 1
ATOM 1707 C C . SER A 1 206 ? 2.592 -30.188 -52.625 1 40.94 206 SER A C 1
ATOM 1709 O O . SER A 1 206 ? 1.996 -31.062 -52 1 40.94 206 SER A O 1
ATOM 1711 N N . ASN A 1 207 ? 3.596 -30.734 -52.719 1 38.81 207 ASN A N 1
ATOM 1712 C CA . ASN A 1 207 ? 4.25 -31.422 -51.625 1 38.81 207 ASN A CA 1
ATOM 1713 C C . ASN A 1 207 ? 4.297 -30.547 -50.375 1 38.81 207 ASN A C 1
ATOM 1715 O O . ASN A 1 207 ? 5.121 -29.625 -50.281 1 38.81 207 ASN A O 1
ATOM 1719 N N . ASP A 1 208 ? 3.199 -29.969 -49.906 1 50.62 208 ASP A N 1
ATOM 1720 C CA . ASP A 1 208 ? 3.092 -29.438 -48.562 1 50.62 208 ASP A CA 1
ATOM 1721 C C . ASP A 1 208 ? 4.051 -30.156 -47.594 1 50.62 208 ASP A C 1
ATOM 1723 O O . ASP A 1 208 ? 3.99 -31.375 -47.438 1 50.62 208 ASP A O 1
ATOM 1727 N N . GLU A 1 209 ? 5.234 -29.703 -47.781 1 60.78 209 GLU A N 1
ATOM 1728 C CA . GLU A 1 209 ? 6.172 -30.328 -46.875 1 60.78 209 GLU A CA 1
ATOM 1729 C C . GLU A 1 209 ? 5.715 -30.172 -45.406 1 60.78 209 GLU A C 1
ATOM 1731 O O . GLU A 1 209 ? 5.23 -29.109 -45.031 1 60.78 209 GLU A O 1
ATOM 1736 N N . PHE A 1 210 ? 5.41 -31.219 -44.906 1 73.88 210 PHE A N 1
ATOM 1737 C CA . PHE A 1 210 ? 5.137 -31.344 -43.469 1 73.88 210 PHE A CA 1
ATOM 1738 C C . PHE A 1 210 ? 6.375 -30.984 -42.656 1 73.88 210 PHE A C 1
ATOM 1740 O O . PHE A 1 210 ? 7.355 -31.734 -42.656 1 73.88 210 PHE A O 1
ATOM 1747 N N . VAL A 1 211 ? 6.309 -29.641 -42.312 1 84.44 211 VAL A N 1
ATOM 1748 C CA . VAL A 1 211 ? 7.527 -29.094 -41.719 1 84.44 211 VAL A CA 1
ATOM 1749 C C . VAL A 1 211 ? 7.355 -28.969 -40.219 1 84.44 211 VAL A C 1
ATOM 1751 O O . VAL A 1 211 ? 6.234 -28.844 -39.719 1 84.44 211 VAL A O 1
ATOM 1754 N N . LEU A 1 212 ? 8.508 -28.922 -39.625 1 91.56 212 LEU A N 1
ATOM 1755 C CA . LEU A 1 212 ? 8.586 -28.75 -38.188 1 91.56 212 LEU A CA 1
ATOM 1756 C C . LEU A 1 212 ? 8.57 -27.281 -37.781 1 91.56 212 LEU A C 1
ATOM 1758 O O . LEU A 1 212 ? 8.242 -26.922 -36.656 1 91.56 212 LEU A O 1
ATOM 1762 N N . ASP A 1 213 ? 8.859 -26.375 -38.75 1 91.81 213 ASP A N 1
ATOM 1763 C CA . ASP A 1 213 ? 9.016 -24.953 -38.438 1 91.81 213 ASP A CA 1
ATOM 1764 C C . ASP A 1 213 ? 7.66 -24.266 -38.344 1 91.81 213 ASP A C 1
ATOM 1766 O O . ASP A 1 213 ? 7.262 -23.531 -39.25 1 91.81 213 ASP A O 1
ATOM 1770 N N . ILE A 1 214 ? 7.039 -24.453 -37.281 1 92.5 214 ILE A N 1
ATOM 1771 C CA . ILE A 1 214 ? 5.75 -23.844 -36.969 1 92.5 214 ILE A CA 1
ATOM 1772 C C . ILE A 1 214 ? 5.852 -23.062 -35.656 1 92.5 214 ILE A C 1
ATOM 1774 O O . ILE A 1 214 ? 6.824 -23.219 -34.906 1 92.5 214 ILE A O 1
ATOM 1778 N N . ALA A 1 215 ? 4.863 -22.328 -35.344 1 94.25 215 ALA A N 1
ATOM 1779 C CA . ALA A 1 215 ? 4.887 -21.344 -34.25 1 94.25 215 ALA A CA 1
ATOM 1780 C C . ALA A 1 215 ? 5.191 -22.016 -32.938 1 94.25 215 ALA A C 1
ATOM 1782 O O . ALA A 1 215 ? 6.098 -21.594 -32.219 1 94.25 215 ALA A O 1
ATOM 1783 N N . PRO A 1 216 ? 4.441 -23.141 -32.562 1 95.31 216 PRO A N 1
ATOM 1784 C CA . PRO A 1 216 ? 4.723 -23.766 -31.281 1 95.31 216 PRO A CA 1
ATOM 1785 C C . PRO A 1 216 ? 6.172 -24.234 -31.141 1 95.31 216 PRO A C 1
ATOM 1787 O O . PRO A 1 216 ? 6.797 -24.016 -30.109 1 95.31 216 PRO A O 1
ATOM 1790 N N . ASN A 1 217 ? 6.707 -24.812 -32.25 1 96.19 217 ASN A N 1
ATOM 1791 C CA . ASN A 1 217 ? 8.078 -25.297 -32.219 1 96.19 217 ASN A CA 1
ATOM 1792 C C . ASN A 1 217 ? 9.086 -24.156 -32.188 1 96.19 217 ASN A C 1
ATOM 1794 O O . ASN A 1 217 ? 10.141 -24.266 -31.562 1 96.19 217 ASN A O 1
ATOM 1798 N N . ARG A 1 218 ? 8.758 -23.062 -32.75 1 96.44 218 ARG A N 1
ATOM 1799 C CA . ARG A 1 218 ? 9.609 -21.875 -32.688 1 96.44 218 ARG A CA 1
ATOM 1800 C C . ARG A 1 218 ? 9.688 -21.328 -31.266 1 96.44 218 ARG A C 1
ATOM 1802 O O . ARG A 1 218 ? 10.75 -20.922 -30.812 1 96.44 218 ARG A O 1
ATOM 1809 N N . LEU A 1 219 ? 8.562 -21.344 -30.656 1 96.12 219 LEU A N 1
ATOM 1810 C CA . LEU A 1 219 ? 8.516 -20.875 -29.266 1 96.12 219 LEU A CA 1
ATOM 1811 C C . LEU A 1 219 ? 9.367 -21.766 -28.375 1 96.12 219 LEU A C 1
ATOM 1813 O O . LEU A 1 219 ? 10.109 -21.281 -27.516 1 96.12 219 LEU A O 1
ATOM 1817 N N . ILE A 1 220 ? 9.266 -23.047 -28.594 1 97.06 220 ILE A N 1
ATOM 1818 C CA . ILE A 1 220 ? 10.016 -24 -27.797 1 97.06 220 ILE A CA 1
ATOM 1819 C C . ILE A 1 220 ? 11.516 -23.797 -28.016 1 97.06 220 ILE A C 1
ATOM 1821 O O . ILE A 1 220 ? 12.273 -23.688 -27.047 1 97.06 220 ILE A O 1
ATOM 1825 N N . LYS A 1 221 ? 11.898 -23.688 -29.234 1 96.94 221 LYS A N 1
ATOM 1826 C CA . LYS A 1 221 ? 13.312 -23.516 -29.531 1 96.94 221 LYS A CA 1
ATOM 1827 C C . LYS A 1 221 ? 13.836 -22.203 -28.938 1 96.94 221 LYS A C 1
ATOM 1829 O O . LYS A 1 221 ? 14.938 -22.156 -28.391 1 96.94 221 LYS A O 1
ATOM 1834 N N . SER A 1 222 ? 13.055 -21.188 -29.109 1 95.56 222 SER A N 1
ATOM 1835 C CA . SER A 1 222 ? 13.445 -19.891 -28.562 1 95.56 222 SER A CA 1
ATOM 1836 C C . SER A 1 222 ? 13.609 -19.969 -27.047 1 95.56 222 SER A C 1
ATOM 1838 O O . SER A 1 222 ? 14.516 -19.344 -26.484 1 95.56 222 SER A O 1
ATOM 1840 N N . THR A 1 223 ? 12.727 -20.641 -26.375 1 94.44 223 THR A N 1
ATOM 1841 C CA . THR A 1 223 ? 12.82 -20.812 -24.922 1 94.44 223 THR A CA 1
ATOM 1842 C C . THR A 1 223 ? 14.094 -21.578 -24.547 1 94.44 223 THR A C 1
ATOM 1844 O O . THR A 1 223 ? 14.805 -21.188 -23.625 1 94.44 223 THR A O 1
ATOM 1847 N N . LEU A 1 224 ? 14.359 -22.656 -25.297 1 96.31 224 LEU A N 1
ATOM 1848 C CA . LEU A 1 224 ? 15.578 -23.438 -25.062 1 96.31 224 LEU A CA 1
ATOM 1849 C C . LEU A 1 224 ? 16.812 -22.547 -25.203 1 96.31 224 LEU A C 1
ATOM 1851 O O . LEU A 1 224 ? 17.719 -22.609 -24.359 1 96.31 224 LEU A O 1
ATOM 1855 N N . ASN A 1 225 ? 16.797 -21.766 -26.141 1 94.19 225 ASN A N 1
ATOM 1856 C CA . ASN A 1 225 ? 17.922 -20.875 -26.375 1 94.19 225 ASN A CA 1
ATOM 1857 C C . ASN A 1 225 ? 18.078 -19.844 -25.25 1 94.19 225 ASN A C 1
ATOM 1859 O O . ASN A 1 225 ? 19.188 -19.547 -24.828 1 94.19 225 ASN A O 1
ATOM 1863 N N . PHE A 1 226 ? 17.016 -19.359 -24.891 1 90.19 226 PHE A N 1
ATOM 1864 C CA . PHE A 1 226 ? 17 -18.375 -23.797 1 90.19 226 PHE A CA 1
ATOM 1865 C C . PHE A 1 226 ? 17.578 -18.984 -22.531 1 90.19 226 PHE A C 1
ATOM 1867 O O . PHE A 1 226 ? 18.406 -18.359 -21.859 1 90.19 226 PHE A O 1
ATOM 1874 N N . LEU A 1 227 ? 17.203 -20.172 -22.203 1 91.75 227 LEU A N 1
ATOM 1875 C CA . LEU A 1 227 ? 17.578 -20.812 -20.953 1 91.75 227 LEU A CA 1
ATOM 1876 C C . LEU A 1 227 ? 19.016 -21.297 -21 1 91.75 227 LEU A C 1
ATOM 1878 O O . LEU A 1 227 ? 19.672 -21.406 -19.953 1 91.75 227 LEU A O 1
ATOM 1882 N N . LYS A 1 228 ? 19.5 -21.531 -22.141 1 91.31 228 LYS A N 1
ATOM 1883 C CA . LYS A 1 228 ? 20.859 -22.062 -22.328 1 91.31 228 LYS A CA 1
ATOM 1884 C C . LYS A 1 228 ? 21.875 -21.141 -21.672 1 91.31 228 LYS A C 1
ATOM 1886 O O . LYS A 1 228 ? 22.844 -21.625 -21.062 1 91.31 228 LYS A O 1
ATOM 1891 N N . SER A 1 229 ? 21.641 -19.906 -21.703 1 85.44 229 SER A N 1
ATOM 1892 C CA . SER A 1 229 ? 22.594 -18.938 -21.188 1 85.44 229 SER A CA 1
ATOM 1893 C C . SER A 1 229 ? 22.375 -18.688 -19.688 1 85.44 229 SER A C 1
ATOM 1895 O O . SER A 1 229 ? 23.172 -18 -19.047 1 85.44 229 SER A O 1
ATOM 1897 N N . LYS A 1 230 ? 21.406 -19.281 -19.156 1 84.38 230 LYS A N 1
ATOM 1898 C CA . LYS A 1 230 ? 21.031 -18.922 -17.797 1 84.38 230 LYS A CA 1
ATOM 1899 C C . LYS A 1 230 ? 21.406 -20.031 -16.812 1 84.38 230 LYS A C 1
ATOM 1901 O O . LYS A 1 230 ? 21.375 -19.812 -15.594 1 84.38 230 LYS A O 1
ATOM 1906 N N . THR A 1 231 ? 21.734 -21.141 -17.328 1 87.12 231 THR A N 1
ATOM 1907 C CA . THR A 1 231 ? 22 -22.25 -16.422 1 87.12 231 THR A CA 1
ATOM 1908 C C . THR A 1 231 ? 23.25 -23.016 -16.859 1 87.12 231 THR A C 1
ATOM 1910 O O . THR A 1 231 ? 23.562 -23.078 -18.047 1 87.12 231 THR A O 1
ATOM 1913 N N . SER A 1 232 ? 23.953 -23.531 -15.898 1 83.12 232 SER A N 1
ATOM 1914 C CA . SER A 1 232 ? 25.094 -24.406 -16.172 1 83.12 232 SER A CA 1
ATOM 1915 C C . SER A 1 232 ? 24.734 -25.875 -15.906 1 83.12 232 SER A C 1
ATOM 1917 O O . SER A 1 232 ? 25.219 -26.766 -16.594 1 83.12 232 SER A O 1
ATOM 1919 N N . LEU A 1 233 ? 23.859 -26.109 -15.023 1 86 233 LEU A N 1
ATOM 1920 C CA . LEU A 1 233 ? 23.516 -27.453 -14.602 1 86 233 LEU A CA 1
ATOM 1921 C C . LEU A 1 233 ? 22.766 -28.188 -15.703 1 86 233 LEU A C 1
ATOM 1923 O O . LEU A 1 233 ? 23.016 -29.375 -15.961 1 86 233 LEU A O 1
ATOM 1927 N N . ASN A 1 234 ? 21.859 -27.484 -16.375 1 90.75 234 ASN A N 1
ATOM 1928 C CA . ASN A 1 234 ? 21 -28.109 -17.391 1 90.75 234 ASN A CA 1
ATOM 1929 C C . ASN A 1 234 ? 21.469 -27.766 -18.797 1 90.75 234 ASN A C 1
ATOM 1931 O O . ASN A 1 234 ? 20.75 -27.984 -19.766 1 90.75 234 ASN A O 1
ATOM 1935 N N . LYS A 1 235 ? 22.641 -27.281 -18.922 1 92.69 235 LYS A N 1
ATOM 1936 C CA . LYS A 1 235 ? 23.141 -26.781 -20.188 1 92.69 235 LYS A CA 1
ATOM 1937 C C . LYS A 1 235 ? 23.172 -27.875 -21.25 1 92.69 235 LYS A C 1
ATOM 1939 O O . LYS A 1 235 ? 22.719 -27.688 -22.375 1 92.69 235 LYS A O 1
ATOM 1944 N N . PHE A 1 236 ? 23.641 -29.031 -20.891 1 93.81 236 PHE A N 1
ATOM 1945 C CA . PHE A 1 236 ? 23.781 -30.125 -21.844 1 93.81 236 PHE A CA 1
ATOM 1946 C C . PHE A 1 236 ? 22.422 -30.609 -22.312 1 93.81 236 PHE A C 1
ATOM 1948 O O . PHE A 1 236 ? 22.219 -30.828 -23.516 1 93.81 236 PHE A O 1
ATOM 1955 N N . ARG A 1 237 ? 21.516 -30.719 -21.375 1 95.06 237 ARG A N 1
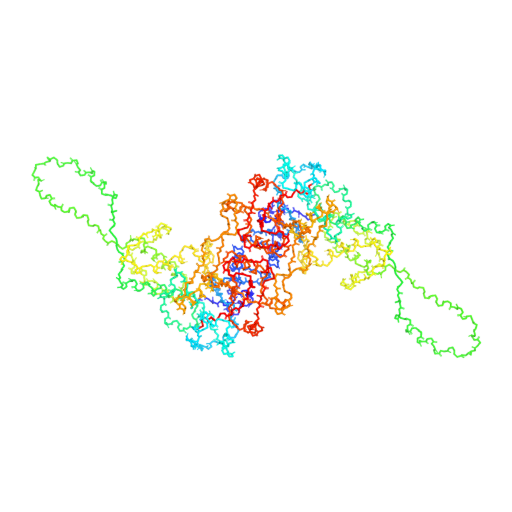ATOM 1956 C CA . ARG A 1 237 ? 20.172 -31.125 -21.734 1 95.06 237 ARG A CA 1
ATOM 1957 C C . ARG A 1 237 ? 19.516 -30.109 -22.672 1 95.06 237 ARG A C 1
ATOM 1959 O O . ARG A 1 237 ? 18.797 -30.484 -23.594 1 95.06 237 ARG A O 1
ATOM 1966 N N . LEU A 1 238 ? 19.812 -28.922 -22.422 1 96.5 238 LEU A N 1
ATOM 1967 C CA . LEU A 1 238 ? 19.25 -27.859 -23.234 1 96.5 238 LEU A CA 1
ATOM 1968 C C . LEU A 1 238 ? 19.812 -27.875 -24.656 1 96.5 238 LEU A C 1
ATOM 1970 O O . LEU A 1 238 ? 19.078 -27.734 -25.625 1 96.5 238 LEU A O 1
ATOM 1974 N N . ILE A 1 239 ? 21.094 -28.109 -24.766 1 95.62 239 ILE A N 1
ATOM 1975 C CA . ILE A 1 239 ? 21.75 -28.156 -26.078 1 95.62 239 ILE A CA 1
ATOM 1976 C C . ILE A 1 239 ? 21.219 -29.344 -26.875 1 95.62 239 ILE A C 1
ATOM 1978 O O . ILE A 1 239 ? 20.922 -29.219 -28.062 1 95.62 239 ILE A O 1
ATOM 1982 N N . LYS A 1 240 ? 21.109 -30.422 -26.219 1 96.25 240 LYS A N 1
ATOM 1983 C CA . LYS A 1 240 ? 20.578 -31.609 -26.875 1 96.25 240 LYS A CA 1
ATOM 1984 C C . LYS A 1 240 ? 19.156 -31.375 -27.391 1 96.25 240 LYS A C 1
ATOM 1986 O O . LYS A 1 240 ? 18.828 -31.75 -28.516 1 96.25 240 LYS A O 1
ATOM 1991 N N . ALA A 1 241 ? 18.359 -30.766 -26.562 1 96.94 241 ALA A N 1
ATOM 1992 C CA . ALA A 1 241 ? 16.984 -30.469 -26.938 1 96.94 241 ALA A CA 1
ATOM 1993 C C . ALA A 1 241 ? 16.953 -29.5 -28.125 1 96.94 241 ALA A C 1
ATOM 1995 O O . ALA A 1 241 ? 16.125 -29.672 -29.047 1 96.94 241 ALA A O 1
ATOM 1996 N N . MET A 1 242 ? 17.844 -28.547 -28.094 1 96.12 242 MET A N 1
ATOM 1997 C CA . MET A 1 242 ? 17.906 -27.594 -29.188 1 96.12 242 MET A CA 1
ATOM 1998 C C . MET A 1 242 ? 18.281 -28.281 -30.5 1 96.12 242 MET A C 1
ATOM 2000 O O . MET A 1 242 ? 17.766 -27.938 -31.562 1 96.12 242 MET A O 1
ATOM 2004 N N . GLN A 1 243 ? 19.094 -29.234 -30.453 1 94.94 243 GLN A N 1
ATOM 2005 C CA . GLN A 1 243 ? 19.531 -29.984 -31.641 1 94.94 243 GLN A CA 1
ATOM 2006 C C . GLN A 1 243 ? 18.375 -30.781 -32.25 1 94.94 243 GLN A C 1
ATOM 2008 O O . GLN A 1 243 ? 18.312 -30.969 -33.469 1 94.94 243 GLN A O 1
ATOM 2013 N N . MET A 1 244 ? 17.516 -31.203 -31.406 1 94.56 244 MET A N 1
ATOM 2014 C CA . MET A 1 244 ? 16.344 -31.953 -31.859 1 94.56 244 MET A CA 1
ATOM 2015 C C . MET A 1 244 ? 15.422 -31.062 -32.688 1 94.56 244 MET A C 1
ATOM 2017 O O . MET A 1 244 ? 14.594 -31.562 -33.469 1 94.56 244 MET A O 1
ATOM 2021 N N . LEU A 1 245 ? 15.609 -29.766 -32.531 1 95.94 245 LEU A N 1
ATOM 2022 C CA . LEU A 1 245 ? 14.789 -28.812 -33.25 1 95.94 245 LEU A CA 1
ATOM 2023 C C . LEU A 1 245 ? 15.633 -28.016 -34.25 1 95.94 245 LEU A C 1
ATOM 2025 O O . LEU A 1 245 ? 15.391 -26.828 -34.5 1 95.94 245 LEU A O 1
ATOM 2029 N N . ASP A 1 246 ? 16.578 -28.562 -34.781 1 92.38 246 ASP A N 1
ATOM 2030 C CA . ASP A 1 246 ? 17.547 -27.891 -35.625 1 92.38 246 ASP A CA 1
ATOM 2031 C C . ASP A 1 246 ? 16.875 -27.297 -36.875 1 92.38 246 ASP A C 1
ATOM 2033 O O . ASP A 1 246 ? 17.312 -26.25 -37.375 1 92.38 246 ASP A O 1
ATOM 2037 N N . GLU A 1 247 ? 15.766 -27.891 -37.344 1 92.12 247 GLU A N 1
ATOM 2038 C CA . GLU A 1 247 ? 15.078 -27.453 -38.562 1 92.12 247 GLU A CA 1
ATOM 2039 C C . GLU A 1 247 ? 14.125 -26.297 -38.25 1 92.12 247 GLU A C 1
ATOM 2041 O O . GLU A 1 247 ? 13.508 -25.734 -39.156 1 92.12 247 GLU A O 1
ATOM 2046 N N . VAL A 1 248 ? 14.023 -26 -37.031 1 95.06 248 VAL A N 1
ATOM 2047 C CA . VAL A 1 248 ? 13.062 -24.984 -36.594 1 95.06 248 VAL A CA 1
ATOM 2048 C C . VAL A 1 248 ? 13.773 -23.656 -36.375 1 95.06 248 VAL A C 1
ATOM 2050 O O . VAL A 1 248 ? 14.859 -23.609 -35.812 1 95.06 248 VAL A O 1
ATOM 2053 N N . GLU A 1 249 ? 13.219 -22.578 -36.844 1 94.31 249 GLU A N 1
ATOM 2054 C CA . GLU A 1 249 ? 13.773 -21.234 -36.625 1 94.31 249 GLU A CA 1
ATOM 2055 C C . GLU A 1 249 ? 13.344 -20.672 -35.25 1 94.31 249 GLU A C 1
ATOM 2057 O O . GLU A 1 249 ? 12.422 -21.203 -34.625 1 94.31 249 GLU A O 1
ATOM 2062 N N . PHE A 1 250 ? 14.094 -19.625 -34.844 1 95.62 250 PHE A N 1
ATOM 2063 C CA . PHE A 1 250 ? 13.695 -18.906 -33.656 1 95.62 250 PHE A CA 1
ATOM 2064 C C . PHE A 1 250 ? 12.469 -18.047 -33.906 1 95.62 250 PHE A C 1
ATOM 2066 O O . PHE A 1 250 ? 12.25 -17.594 -35.031 1 95.62 250 PHE A O 1
ATOM 2073 N N . SER A 1 251 ? 11.734 -17.922 -32.906 1 94 251 SER A N 1
ATOM 2074 C CA . SER A 1 251 ? 10.562 -17.062 -33.031 1 94 251 SER A CA 1
ATOM 2075 C C . SER A 1 251 ? 10.969 -15.602 -33.219 1 94 251 SER A C 1
ATOM 2077 O O . SER A 1 251 ? 11.812 -15.086 -32.469 1 94 251 SER A O 1
ATOM 2079 N N . LYS A 1 252 ? 10.406 -14.93 -34.125 1 90.56 252 LYS A N 1
ATOM 2080 C CA . LYS A 1 252 ? 10.68 -13.516 -34.375 1 90.56 252 LYS A CA 1
ATOM 2081 C C . LYS A 1 252 ? 9.656 -12.625 -33.688 1 90.56 252 LYS A C 1
ATOM 2083 O O . LYS A 1 252 ? 9.898 -11.43 -33.5 1 90.56 252 LYS A O 1
ATOM 2088 N N . ASN A 1 253 ? 8.547 -13.188 -33.469 1 91.38 253 ASN A N 1
ATOM 2089 C CA . ASN A 1 253 ? 7.449 -12.492 -32.812 1 91.38 253 ASN A CA 1
ATOM 2090 C C . ASN A 1 253 ? 6.723 -13.422 -31.828 1 91.38 253 ASN A C 1
ATOM 2092 O O . ASN A 1 253 ? 5.863 -14.203 -32.25 1 91.38 253 ASN A O 1
ATOM 2096 N N . TYR A 1 254 ? 7.051 -13.211 -30.594 1 90.12 254 TYR A N 1
ATOM 2097 C CA . TYR A 1 254 ? 6.488 -14.102 -29.594 1 90.12 254 TYR A CA 1
ATOM 2098 C C . TYR A 1 254 ? 4.969 -13.977 -29.547 1 90.12 254 TYR A C 1
ATOM 2100 O 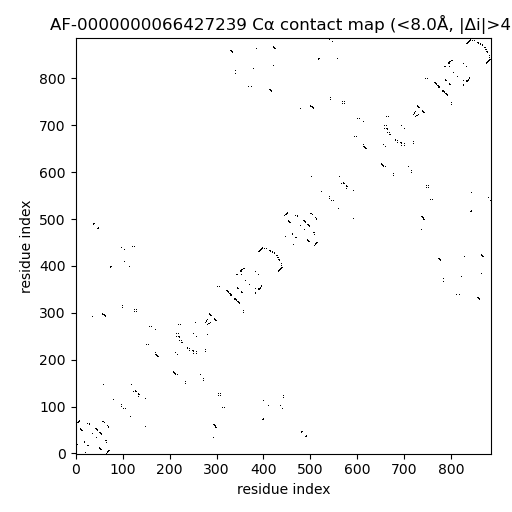O . TYR A 1 254 ? 4.258 -14.984 -29.516 1 90.12 254 TYR A O 1
ATOM 2108 N N . GLU A 1 255 ? 4.477 -12.742 -29.578 1 88.31 255 GLU A N 1
ATOM 2109 C CA . GLU A 1 255 ? 3.039 -12.516 -29.453 1 88.31 255 GLU A CA 1
ATOM 2110 C C . GLU A 1 255 ? 2.271 -13.219 -30.578 1 88.31 255 GLU A C 1
ATOM 2112 O O . GLU A 1 255 ? 1.248 -13.859 -30.328 1 88.31 255 GLU A O 1
ATOM 2117 N N . LYS A 1 256 ? 2.744 -13.109 -31.75 1 90.69 256 LYS A N 1
ATOM 2118 C CA . LYS A 1 256 ? 2.1 -13.742 -32.906 1 90.69 256 LYS A CA 1
ATOM 2119 C C . LYS A 1 256 ? 2.16 -15.266 -32.781 1 90.69 256 LYS A C 1
ATOM 2121 O O . LYS A 1 256 ? 1.167 -15.953 -33.062 1 90.69 256 LYS A O 1
ATOM 2126 N N . ASP A 1 257 ? 3.289 -15.766 -32.438 1 92.81 257 ASP A N 1
ATOM 2127 C CA . ASP A 1 257 ? 3.465 -17.219 -32.375 1 92.81 257 ASP A CA 1
ATOM 2128 C C . ASP A 1 257 ? 2.623 -17.828 -31.25 1 92.81 257 ASP A C 1
ATOM 2130 O O . ASP A 1 257 ? 2.123 -18.938 -31.375 1 92.81 257 ASP A O 1
ATOM 2134 N N . PHE A 1 258 ? 2.438 -17.062 -30.141 1 91.31 258 PHE A N 1
ATOM 2135 C CA . PHE A 1 258 ? 1.64 -17.594 -29.047 1 91.31 258 PHE A CA 1
ATOM 2136 C C . PHE A 1 258 ? 0.158 -17.578 -29.391 1 91.31 258 PHE A C 1
ATOM 2138 O O . PHE A 1 258 ? -0.64 -18.281 -28.766 1 91.31 258 PHE A O 1
ATOM 2145 N N . SER A 1 259 ? -0.223 -16.812 -30.375 1 90.56 259 SER A N 1
ATOM 2146 C CA . SER A 1 259 ? -1.617 -16.766 -30.812 1 90.56 259 SER A CA 1
ATOM 2147 C C . SER A 1 259 ? -1.956 -17.922 -31.734 1 90.56 259 SER A C 1
ATOM 2149 O O . SER A 1 259 ? -3.115 -18.109 -32.094 1 90.56 259 SER A O 1
ATOM 2151 N N . TYR A 1 260 ? -0.99 -18.734 -32.062 1 87.44 260 TYR A N 1
ATOM 2152 C CA . TYR A 1 260 ? -1.175 -19.891 -32.938 1 87.44 260 TYR A CA 1
ATOM 2153 C C . TYR A 1 260 ? -2.172 -20.875 -32.344 1 87.44 260 TYR A C 1
ATOM 2155 O O . TYR A 1 260 ? -2.062 -21.234 -31.156 1 87.44 260 TYR A O 1
ATOM 2163 N N . LYS A 1 261 ? -3.188 -21.25 -33.031 1 86.75 261 LYS A N 1
ATOM 2164 C CA . LYS A 1 261 ? -4.195 -22.188 -32.562 1 86.75 261 LYS A CA 1
ATOM 2165 C C . LYS A 1 261 ? -3.73 -23.625 -32.75 1 86.75 261 LYS A C 1
ATOM 2167 O O . LYS A 1 261 ? -3.428 -24.031 -33.875 1 86.75 261 LYS A O 1
ATOM 2172 N N . ILE A 1 262 ? -3.652 -24.391 -31.75 1 87.38 262 ILE A N 1
ATOM 2173 C CA . ILE A 1 262 ? -3.221 -25.781 -31.781 1 87.38 262 ILE A CA 1
ATOM 2174 C C . ILE A 1 262 ? -4.438 -26.688 -31.891 1 87.38 262 ILE A C 1
ATOM 2176 O O . ILE A 1 262 ? -5.434 -26.5 -31.188 1 87.38 262 ILE A O 1
ATOM 2180 N N . SER A 1 263 ? -4.391 -27.594 -32.812 1 84.06 263 SER A N 1
ATOM 2181 C CA . SER A 1 263 ? -5.469 -28.562 -32.938 1 84.06 263 SER A CA 1
ATOM 2182 C C . SER A 1 263 ? -5.559 -29.484 -31.734 1 84.06 263 SER A C 1
ATOM 2184 O O . SER A 1 263 ? -4.57 -29.672 -31.016 1 84.06 263 SER A O 1
ATOM 2186 N N . ARG A 1 264 ? -6.66 -30 -31.594 1 83.75 264 ARG A N 1
ATOM 2187 C CA . ARG A 1 264 ? -6.957 -30.875 -30.453 1 83.75 264 ARG A CA 1
ATOM 2188 C C . ARG A 1 264 ? -6.023 -32.094 -30.438 1 83.75 264 ARG A C 1
ATOM 2190 O O . ARG A 1 264 ? -5.676 -32.594 -29.359 1 83.75 264 ARG A O 1
ATOM 2197 N N . HIS A 1 265 ? -5.633 -32.438 -31.625 1 86.25 265 HIS A N 1
ATOM 2198 C CA . HIS A 1 265 ? -4.754 -33.594 -31.766 1 86.25 265 HIS A CA 1
ATOM 2199 C C . HIS A 1 265 ? -3.414 -33.375 -31.078 1 86.25 265 HIS A C 1
ATOM 2201 O O . HIS A 1 265 ? -2.723 -34.312 -30.703 1 86.25 265 HIS A O 1
ATOM 2207 N N . PHE A 1 266 ? -3.09 -32.156 -30.844 1 89.69 266 PHE A N 1
ATOM 2208 C CA . PHE A 1 266 ? -1.793 -31.828 -30.266 1 89.69 266 PHE A CA 1
ATOM 2209 C C . PHE A 1 266 ? -1.959 -31.172 -28.906 1 89.69 266 PHE A C 1
ATOM 2211 O O . PHE A 1 266 ? -1.129 -30.359 -28.5 1 89.69 266 PHE A O 1
ATOM 2218 N N . ASP A 1 267 ? -2.877 -31.562 -28.188 1 89.94 267 ASP A N 1
ATOM 2219 C CA . ASP A 1 267 ? -3.174 -31.031 -26.859 1 89.94 267 ASP A CA 1
ATOM 2220 C C . ASP A 1 267 ? -2 -31.234 -25.906 1 89.94 267 ASP A C 1
ATOM 2222 O O . ASP A 1 267 ? -1.815 -30.469 -24.969 1 89.94 267 ASP A O 1
ATOM 2226 N N . TYR A 1 268 ? -1.193 -32.25 -26.266 1 90.88 268 TYR A N 1
ATOM 2227 C CA . TYR A 1 268 ? -0.092 -32.562 -25.375 1 90.88 268 TYR A CA 1
ATOM 2228 C C . TYR A 1 268 ? 0.994 -31.5 -25.438 1 90.88 268 TYR A C 1
ATOM 2230 O O . TYR A 1 268 ? 1.906 -31.484 -24.609 1 90.88 268 TYR A O 1
ATOM 2238 N N . TYR A 1 269 ? 0.87 -30.438 -26.297 1 93.62 269 TYR A N 1
ATOM 2239 C CA . TYR A 1 269 ? 1.782 -29.297 -26.391 1 93.62 269 TYR A CA 1
ATOM 2240 C C . TYR A 1 269 ? 1.432 -28.234 -25.359 1 93.62 269 TYR A C 1
ATOM 2242 O O . TYR A 1 269 ? 2.24 -27.359 -25.078 1 93.62 269 TYR A O 1
ATOM 2250 N N . GLU A 1 270 ? 0.291 -28.297 -24.859 1 90.75 270 GLU A N 1
ATOM 2251 C CA . GLU A 1 270 ? -0.277 -27.188 -24.094 1 90.75 270 GLU A CA 1
ATOM 2252 C C . GLU A 1 270 ? 0.593 -26.844 -22.891 1 90.75 270 GLU A C 1
ATOM 2254 O O . GLU A 1 270 ? 0.94 -25.688 -22.672 1 90.75 270 GLU A O 1
ATOM 2259 N N . ASN A 1 271 ? 0.933 -27.828 -22.156 1 90.06 271 ASN A N 1
ATOM 2260 C CA . ASN A 1 271 ? 1.712 -27.594 -20.938 1 90.06 271 ASN A CA 1
ATOM 2261 C C . ASN A 1 271 ? 3.092 -27.016 -21.266 1 90.06 271 ASN A C 1
ATOM 2263 O O . ASN A 1 271 ? 3.584 -26.141 -20.547 1 90.06 271 ASN A O 1
ATOM 2267 N N . LEU A 1 272 ? 3.686 -27.562 -22.234 1 92.88 272 LEU A N 1
ATOM 2268 C CA . LEU A 1 272 ? 5 -27.078 -22.656 1 92.88 272 LEU A CA 1
ATOM 2269 C C . LEU A 1 272 ? 4.934 -25.625 -23.094 1 92.88 272 LEU A C 1
ATOM 2271 O O . LEU A 1 272 ? 5.816 -24.828 -22.75 1 92.88 272 LEU A O 1
ATOM 2275 N N . LEU A 1 273 ? 3.918 -25.297 -23.766 1 92.12 273 LEU A N 1
ATOM 2276 C CA . LEU A 1 273 ? 3.756 -23.922 -24.234 1 92.12 273 LEU A CA 1
ATOM 2277 C C . LEU A 1 273 ? 3.5 -22.984 -23.062 1 92.12 273 LEU A C 1
ATOM 2279 O O . LEU A 1 273 ? 3.904 -21.812 -23.109 1 92.12 273 LEU A O 1
ATOM 2283 N N . LEU A 1 274 ? 2.863 -23.484 -22.062 1 88.38 274 LEU A N 1
ATOM 2284 C CA . LEU A 1 274 ? 2.691 -22.688 -20.859 1 88.38 274 LEU A CA 1
ATOM 2285 C C . LEU A 1 274 ? 4.039 -22.359 -20.219 1 88.38 274 LEU A C 1
ATOM 2287 O O . LEU A 1 274 ? 4.258 -21.234 -19.75 1 88.38 274 LEU A O 1
ATOM 2291 N N . TRP A 1 275 ? 4.906 -23.266 -20.234 1 89.06 275 TRP A N 1
ATOM 2292 C CA . TRP A 1 275 ? 6.262 -23.031 -19.75 1 89.06 275 TRP A CA 1
ATOM 2293 C C . TRP A 1 275 ? 6.961 -21.969 -20.594 1 89.06 275 TRP A C 1
ATOM 2295 O O . TRP A 1 275 ? 7.629 -21.078 -20.062 1 89.06 275 TRP A O 1
ATOM 2305 N N . CYS A 1 276 ? 6.801 -22.109 -21.891 1 91.44 276 CYS A N 1
ATOM 2306 C CA . CYS A 1 276 ? 7.398 -21.125 -22.797 1 91.44 276 CYS A CA 1
ATOM 2307 C C . CYS A 1 276 ? 6.887 -19.719 -22.484 1 91.44 276 CYS A C 1
ATOM 2309 O O . CYS A 1 276 ? 7.656 -18.766 -22.5 1 91.44 276 CYS A O 1
ATOM 2311 N N . LYS A 1 277 ? 5.695 -19.672 -22.25 1 87.94 277 LYS A N 1
ATOM 2312 C CA . LYS A 1 277 ? 5.086 -18.391 -21.938 1 87.94 277 LYS A CA 1
ATOM 2313 C C . LYS A 1 277 ? 5.691 -17.797 -20.656 1 87.94 277 LYS A C 1
ATOM 2315 O O . LYS A 1 277 ? 5.977 -16.594 -20.609 1 87.94 277 LYS A O 1
ATOM 2320 N N . ILE A 1 278 ? 5.879 -18.578 -19.703 1 83.56 278 ILE A N 1
ATOM 2321 C CA . ILE A 1 278 ? 6.445 -18.141 -18.422 1 83.56 278 ILE A CA 1
ATOM 2322 C C . ILE A 1 278 ? 7.855 -17.594 -18.656 1 83.56 278 ILE A C 1
ATOM 2324 O O . ILE A 1 278 ? 8.211 -16.531 -18.141 1 83.56 278 ILE A O 1
ATOM 2328 N N . PHE A 1 279 ? 8.609 -18.25 -19.438 1 86.69 279 PHE A N 1
ATOM 2329 C CA . PHE A 1 279 ? 10.023 -17.906 -19.578 1 86.69 279 PHE A CA 1
ATOM 2330 C C . PHE A 1 279 ? 10.203 -16.766 -20.562 1 86.69 279 PHE A C 1
ATOM 2332 O O . PHE A 1 279 ? 11.109 -15.945 -20.422 1 86.69 279 PHE A O 1
ATOM 2339 N N . LEU A 1 280 ? 9.289 -16.703 -21.641 1 86.31 280 LEU A N 1
ATOM 2340 C CA . LEU A 1 280 ? 9.523 -15.75 -22.719 1 86.31 280 LEU A CA 1
ATOM 2341 C C . LEU A 1 280 ? 8.719 -14.477 -22.5 1 86.31 280 LEU A C 1
ATOM 2343 O O . LEU A 1 280 ? 9.133 -13.391 -22.906 1 86.31 280 LEU A O 1
ATOM 2347 N N . LYS A 1 281 ? 7.297 -14.508 -22.359 1 72.62 281 LYS A N 1
ATOM 2348 C CA . LYS A 1 281 ? 6.43 -13.336 -22.297 1 72.62 281 LYS A CA 1
ATOM 2349 C C . LYS A 1 281 ? 6.523 -12.664 -20.922 1 72.62 281 LYS A C 1
ATOM 2351 O O . LYS A 1 281 ? 5.898 -11.625 -20.688 1 72.62 281 LYS A O 1
ATOM 2356 N N . ASN A 1 282 ? 7.41 -12.414 -20.672 1 54.69 282 ASN A N 1
ATOM 2357 C CA . ASN A 1 282 ? 7.449 -11.711 -19.406 1 54.69 282 ASN A CA 1
ATOM 2358 C C . ASN A 1 282 ? 6.102 -11.773 -18.688 1 54.69 282 ASN A C 1
ATOM 2360 O O . ASN A 1 282 ? 5.777 -10.883 -17.891 1 54.69 282 ASN A O 1
ATOM 2364 N N . GLU A 1 283 ? 5.055 -12.195 -19.344 1 47.16 283 GLU A N 1
ATOM 2365 C CA . GLU A 1 283 ? 3.684 -12.109 -18.844 1 47.16 283 GLU A CA 1
ATOM 2366 C C . GLU A 1 283 ? 3.602 -12.508 -17.375 1 47.16 283 GLU A C 1
ATOM 2368 O O . GLU A 1 283 ? 2.977 -11.812 -16.578 1 47.16 283 GLU A O 1
ATOM 2373 N N . SER A 1 284 ? 3.268 -13.695 -17.359 1 46.69 284 SER A N 1
ATOM 2374 C CA . SER A 1 284 ? 2.67 -13.867 -16.047 1 46.69 284 SER A CA 1
ATOM 2375 C C . SER A 1 284 ? 3.404 -13.039 -14.992 1 46.69 284 SER A C 1
ATOM 2377 O O . SER A 1 284 ? 2.785 -12.281 -14.25 1 46.69 284 SER A O 1
ATOM 2379 N N . PHE A 1 285 ? 4.363 -13.852 -14.344 1 48.66 285 PHE A N 1
ATOM 2380 C CA . PHE A 1 285 ? 5.09 -13.359 -13.172 1 48.66 285 PHE A CA 1
ATOM 2381 C C . PHE A 1 285 ? 6.133 -12.328 -13.586 1 48.66 285 PHE A C 1
ATOM 2383 O O . PHE A 1 285 ? 6.656 -12.367 -14.695 1 48.66 285 PHE A O 1
ATOM 2390 N N . MET A 1 286 ? 6.039 -11.078 -13.227 1 45.66 286 MET A N 1
ATOM 2391 C CA . MET A 1 286 ? 6.754 -9.906 -13.719 1 45.66 286 MET A CA 1
ATOM 2392 C C . MET A 1 286 ? 8.188 -10.266 -14.109 1 45.66 286 MET A C 1
ATOM 2394 O O . MET A 1 286 ? 9.094 -10.219 -13.281 1 45.66 286 MET A O 1
ATOM 2398 N N . PRO A 1 287 ? 8.336 -11.148 -15.273 1 47.22 287 PRO A N 1
ATOM 2399 C CA . PRO A 1 287 ? 9.742 -11.148 -15.68 1 47.22 287 PRO A CA 1
ATOM 2400 C C . PRO A 1 287 ? 10.266 -9.75 -16.016 1 47.22 287 PRO A C 1
ATOM 2402 O O . PRO A 1 287 ? 9.602 -9 -16.734 1 47.22 287 PRO A O 1
ATOM 2405 N N . TYR A 1 288 ? 10.711 -9.062 -15.156 1 49.22 288 TYR A N 1
ATOM 2406 C CA . TYR A 1 288 ? 11.336 -7.785 -15.492 1 49.22 288 TYR A CA 1
ATOM 2407 C C . TYR A 1 288 ? 12.594 -7.996 -16.328 1 49.22 288 TYR A C 1
ATOM 2409 O O . TYR A 1 288 ? 13.469 -8.781 -15.953 1 49.22 288 TYR A O 1
ATOM 2417 N N . HIS A 1 289 ? 12.383 -7.895 -17.75 1 49.59 289 HIS A N 1
ATOM 2418 C CA . HIS A 1 289 ? 13.578 -7.918 -18.578 1 49.59 289 HIS A CA 1
ATOM 2419 C C . HIS A 1 289 ? 14.156 -6.516 -18.75 1 49.59 289 HIS A C 1
ATOM 2421 O O . HIS A 1 289 ? 13.688 -5.738 -19.578 1 49.59 289 HIS A O 1
ATOM 2427 N N . GLY A 1 290 ? 14.352 -5.898 -17.812 1 47.5 290 GLY A N 1
ATOM 2428 C CA . GLY A 1 290 ? 15.164 -4.762 -18.219 1 47.5 290 GLY A CA 1
ATOM 2429 C C . GLY A 1 290 ? 16.375 -5.152 -19.062 1 47.5 290 GLY A C 1
ATOM 2430 O O . GLY A 1 290 ? 16.844 -6.289 -18.984 1 47.5 290 GLY A O 1
ATOM 2431 N N . LYS A 1 291 ? 16.547 -4.613 -20.281 1 47.78 291 LYS A N 1
ATOM 2432 C CA . LYS A 1 291 ? 17.516 -4.93 -21.328 1 47.78 291 LYS A CA 1
ATOM 2433 C C . LYS A 1 291 ? 18.641 -5.809 -20.781 1 47.78 291 LYS A C 1
ATOM 2435 O O . LYS A 1 291 ? 18.984 -6.832 -21.375 1 47.78 291 LYS A O 1
ATOM 2440 N N . ASN A 1 292 ? 19.641 -5.273 -20.062 1 52.78 292 ASN A N 1
ATOM 2441 C CA . ASN A 1 292 ? 20.953 -5.895 -19.812 1 52.78 292 ASN A CA 1
ATOM 2442 C C . ASN A 1 292 ? 21.078 -6.359 -18.375 1 52.78 292 ASN A C 1
ATOM 2444 O O . ASN A 1 292 ? 22.156 -6.77 -17.938 1 52.78 292 ASN A O 1
ATOM 2448 N N . GLU A 1 293 ? 20.047 -6.547 -17.516 1 62.34 293 GLU A N 1
ATOM 2449 C CA . GLU A 1 293 ? 20.641 -6.621 -16.188 1 62.34 293 GLU A CA 1
ATOM 2450 C C . GLU A 1 293 ? 20.141 -7.844 -15.43 1 62.34 293 GLU A C 1
ATOM 2452 O O . GLU A 1 293 ? 20.938 -8.656 -14.961 1 62.34 293 GLU A O 1
ATOM 2457 N N . ALA A 1 294 ? 18.781 -7.941 -15.039 1 78.38 294 ALA A N 1
ATOM 2458 C CA . ALA A 1 294 ? 18.375 -9.031 -14.156 1 78.38 294 ALA A CA 1
ATOM 2459 C C . ALA A 1 294 ? 17.156 -9.758 -14.711 1 78.38 294 ALA A C 1
ATOM 2461 O O . ALA A 1 294 ? 16.312 -9.148 -15.367 1 78.38 294 ALA A O 1
ATOM 2462 N N . PHE A 1 295 ? 17.281 -11.117 -14.758 1 82.5 295 PHE A N 1
ATOM 2463 C CA . PHE A 1 295 ? 16.125 -11.953 -15.039 1 82.5 295 PHE A CA 1
ATOM 2464 C C . PHE A 1 295 ? 15.391 -12.328 -13.75 1 82.5 295 PHE A C 1
ATOM 2466 O O . PHE A 1 295 ? 16.016 -12.758 -12.781 1 82.5 295 PHE A O 1
ATOM 2473 N N . ALA A 1 296 ? 14.094 -12.078 -13.812 1 87.19 296 ALA A N 1
ATOM 2474 C CA . ALA A 1 296 ? 13.344 -12.375 -12.602 1 87.19 296 ALA A CA 1
ATOM 2475 C C . ALA A 1 296 ? 12.117 -13.227 -12.906 1 87.19 296 ALA A C 1
ATOM 2477 O O . ALA A 1 296 ? 11.398 -12.961 -13.875 1 87.19 296 ALA A O 1
ATOM 2478 N N . LEU A 1 297 ? 11.922 -14.312 -12.227 1 86.69 297 LEU A N 1
ATOM 2479 C CA . LEU A 1 297 ? 10.711 -15.125 -12.172 1 86.69 297 LEU A CA 1
ATOM 2480 C C . LEU A 1 297 ? 10.086 -15.07 -10.781 1 86.69 297 LEU A C 1
ATOM 2482 O O . LEU A 1 297 ? 10.492 -15.812 -9.883 1 86.69 297 LEU A O 1
ATOM 2486 N N . LEU A 1 298 ? 9.133 -14.195 -10.641 1 89.12 298 LEU A N 1
ATOM 2487 C CA . LEU A 1 298 ? 8.562 -13.922 -9.32 1 89.12 298 LEU A CA 1
ATOM 2488 C C . LEU A 1 298 ? 7.062 -14.188 -9.312 1 89.12 298 LEU A C 1
ATOM 2490 O O . LEU A 1 298 ? 6.367 -13.867 -10.273 1 89.12 298 LEU A O 1
ATOM 2494 N N . PHE A 1 299 ? 6.609 -14.797 -8.195 1 87.56 299 PHE A N 1
ATOM 2495 C CA . PHE A 1 299 ? 5.203 -15.148 -8.023 1 87.56 299 PHE A CA 1
ATOM 2496 C C . PHE A 1 299 ? 4.617 -14.453 -6.805 1 87.56 299 PHE A C 1
ATOM 2498 O O . PHE A 1 299 ? 5.227 -14.445 -5.734 1 87.56 299 PHE A O 1
ATOM 2505 N N . PRO A 1 300 ? 3.436 -13.93 -7.004 1 90.81 300 PRO A N 1
ATOM 2506 C CA . PRO A 1 300 ? 2.768 -13.375 -5.824 1 90.81 300 PRO A CA 1
ATOM 2507 C C . PRO A 1 300 ? 2.205 -14.453 -4.898 1 90.81 300 PRO A C 1
ATOM 2509 O O . PRO A 1 300 ? 1.331 -15.227 -5.305 1 90.81 300 PRO A O 1
ATOM 2512 N N . MET A 1 301 ? 2.58 -14.453 -3.729 1 91.69 301 MET A N 1
ATOM 2513 C CA . MET A 1 301 ? 2.209 -15.523 -2.805 1 91.69 301 MET A CA 1
ATOM 2514 C C . MET A 1 301 ? 0.727 -15.453 -2.455 1 91.69 301 MET A C 1
ATOM 2516 O O . MET A 1 301 ? 0.102 -16.469 -2.16 1 91.69 301 MET A O 1
ATOM 2520 N N . GLU A 1 302 ? 0.177 -14.297 -2.449 1 92.38 302 GLU A N 1
ATOM 2521 C CA . GLU A 1 302 ? -1.245 -14.156 -2.148 1 92.38 302 GLU A CA 1
ATOM 2522 C C . GLU A 1 302 ? -2.098 -14.953 -3.131 1 92.38 302 GLU A C 1
ATOM 2524 O O . GLU A 1 302 ? -3.051 -15.625 -2.73 1 92.38 302 GLU A O 1
ATOM 2529 N N . LYS A 1 303 ? -1.706 -14.898 -4.359 1 90.56 303 LYS A N 1
ATOM 2530 C CA . LYS A 1 303 ? -2.447 -15.617 -5.391 1 90.56 303 LYS A CA 1
ATOM 2531 C C . LYS A 1 303 ? -2.203 -17.125 -5.293 1 90.56 303 LYS A C 1
ATOM 2533 O O . LYS A 1 303 ? -3.139 -17.922 -5.418 1 90.56 303 LYS A O 1
ATOM 2538 N N . ILE A 1 304 ? -0.954 -17.438 -5.059 1 91.69 304 ILE A N 1
ATOM 2539 C CA . ILE A 1 304 ? -0.607 -18.844 -4.93 1 91.69 304 ILE A CA 1
ATOM 2540 C C . ILE A 1 304 ? -1.375 -19.453 -3.76 1 91.69 304 ILE A C 1
ATOM 2542 O O . ILE A 1 304 ? -1.932 -20.547 -3.881 1 91.69 304 ILE A O 1
ATOM 2546 N N . PHE A 1 305 ? -1.438 -18.797 -2.648 1 94.62 305 PHE A N 1
ATOM 2547 C CA . PHE A 1 305 ? -2.125 -19.297 -1.461 1 94.62 305 PHE A CA 1
ATOM 2548 C C . PHE A 1 305 ? -3.619 -19.438 -1.72 1 94.62 305 PHE A C 1
ATOM 2550 O O . PHE A 1 305 ? -4.227 -20.438 -1.338 1 94.62 305 PHE A O 1
ATOM 2557 N N . GLU A 1 306 ? -4.18 -18.484 -2.365 1 94.06 306 GLU A N 1
ATOM 2558 C CA . GLU A 1 306 ? -5.594 -18.516 -2.727 1 94.06 306 GLU A CA 1
ATOM 2559 C C . GLU A 1 306 ? -5.922 -19.75 -3.568 1 94.06 306 GLU A C 1
ATOM 2561 O O . GLU A 1 306 ? -6.863 -20.484 -3.262 1 94.06 306 GLU A O 1
ATOM 2566 N N . ASP A 1 307 ? -5.113 -19.953 -4.539 1 92.25 307 ASP A N 1
ATOM 2567 C CA . ASP A 1 307 ? -5.344 -21.078 -5.445 1 92.25 307 ASP A CA 1
ATOM 2568 C C . ASP A 1 307 ? -5.141 -22.406 -4.73 1 92.25 307 ASP A C 1
ATOM 2570 O O . ASP A 1 307 ? -5.875 -23.359 -4.977 1 92.25 307 ASP A O 1
ATOM 2574 N N . TYR A 1 308 ? -4.203 -22.438 -3.852 1 93.75 308 TYR A N 1
ATOM 2575 C CA . TYR A 1 308 ? -3.939 -23.641 -3.09 1 93.75 308 TYR A CA 1
ATOM 2576 C C . TYR A 1 308 ? -5.133 -24.016 -2.217 1 93.75 308 TYR A C 1
ATOM 2578 O O . TYR A 1 308 ? -5.594 -25.156 -2.234 1 93.75 308 TYR A O 1
ATOM 2586 N N . VAL A 1 309 ? -5.602 -23.062 -1.493 1 94.75 309 VAL A N 1
ATOM 2587 C CA . VAL A 1 309 ? -6.727 -23.297 -0.597 1 94.75 309 VAL A CA 1
ATOM 2588 C C . VAL A 1 309 ? -7.953 -23.719 -1.405 1 94.75 309 VAL A C 1
ATOM 2590 O O . VAL A 1 309 ? -8.656 -24.656 -1.038 1 94.75 309 VAL A O 1
ATOM 2593 N N . ALA A 1 310 ? -8.188 -23 -2.482 1 93.75 310 ALA A N 1
ATOM 2594 C CA . ALA A 1 310 ? -9.312 -23.344 -3.352 1 93.75 310 ALA A CA 1
ATOM 2595 C C . ALA A 1 310 ? -9.195 -24.766 -3.865 1 93.75 310 ALA A C 1
ATOM 2597 O O . ALA A 1 310 ? -10.164 -25.531 -3.836 1 93.75 310 ALA A O 1
ATOM 2598 N N . TYR A 1 311 ? -8.023 -25.078 -4.277 1 92.94 311 TYR A N 1
ATOM 2599 C CA . TYR A 1 311 ? -7.766 -26.422 -4.797 1 92.94 311 TYR A CA 1
ATOM 2600 C C . TYR A 1 311 ? -8.047 -27.484 -3.738 1 92.94 311 TYR A C 1
ATOM 2602 O O . TYR A 1 311 ? -8.758 -28.453 -4 1 92.94 311 TYR A O 1
ATOM 2610 N N . MET A 1 312 ? -7.562 -27.328 -2.584 1 93.06 312 MET A N 1
ATOM 2611 C CA . MET A 1 312 ? -7.711 -28.297 -1.504 1 93.06 312 MET A CA 1
ATOM 2612 C C . MET A 1 312 ? -9.18 -28.438 -1.101 1 93.06 312 MET A C 1
ATOM 2614 O O . MET A 1 312 ? -9.672 -29.547 -0.93 1 93.06 312 MET A O 1
ATOM 2618 N N . LEU A 1 313 ? -9.852 -27.359 -0.962 1 93.38 313 LEU A N 1
ATOM 2619 C CA . LEU A 1 313 ? -11.25 -27.391 -0.551 1 93.38 313 LEU A CA 1
ATOM 2620 C C . LEU A 1 313 ? -12.117 -28.078 -1.602 1 93.38 313 LEU A C 1
ATOM 2622 O O . LEU A 1 313 ? -13 -28.875 -1.264 1 93.38 313 LEU A O 1
ATOM 2626 N N . LYS A 1 314 ? -11.891 -27.797 -2.857 1 92.81 314 LYS A N 1
ATOM 2627 C CA . LYS A 1 314 ? -12.656 -28.422 -3.932 1 92.81 314 LYS A CA 1
ATOM 2628 C C . LYS A 1 314 ? -12.375 -29.922 -4.016 1 92.81 314 LYS A C 1
ATOM 2630 O O . LYS A 1 314 ? -13.289 -30.719 -4.219 1 92.81 314 LYS A O 1
ATOM 2635 N N . LYS A 1 315 ? -11.133 -30.203 -3.881 1 91.44 315 LYS A N 1
ATOM 2636 C CA . LYS A 1 315 ? -10.719 -31.609 -3.971 1 91.44 315 LYS A CA 1
ATOM 2637 C C . LYS A 1 315 ? -11.359 -32.438 -2.867 1 91.44 315 LYS A C 1
ATOM 2639 O O . LYS A 1 315 ? -11.836 -33.562 -3.117 1 91.44 315 LYS A O 1
ATOM 2644 N N . VAL A 1 316 ? -11.398 -31.938 -1.69 1 92.44 316 VAL A N 1
ATOM 2645 C CA . VAL A 1 316 ? -11.859 -32.688 -0.517 1 92.44 316 VAL A CA 1
ATOM 2646 C C . VAL A 1 316 ? -13.383 -32.625 -0.439 1 92.44 316 VAL A C 1
ATOM 2648 O O . VAL A 1 316 ? -14.016 -33.562 0.04 1 92.44 316 VAL A O 1
ATOM 2651 N N . ASN A 1 317 ? -13.969 -31.547 -0.864 1 92.94 317 ASN A N 1
ATOM 2652 C CA . ASN A 1 317 ? -15.414 -31.375 -0.81 1 92.94 317 ASN A CA 1
ATOM 2653 C C . ASN A 1 317 ? -16.031 -31.359 -2.207 1 92.94 317 ASN A C 1
ATOM 2655 O O . ASN A 1 317 ? -16.672 -30.375 -2.598 1 92.94 317 ASN A O 1
ATOM 2659 N N . SER A 1 318 ? -16.016 -32.406 -2.906 1 90.5 318 SER A N 1
ATOM 2660 C CA . SER A 1 318 ? -16.391 -32.5 -4.312 1 90.5 318 SER A CA 1
ATOM 2661 C C . SER A 1 318 ? -17.891 -32.375 -4.488 1 90.5 318 SER A C 1
ATOM 2663 O O . SER A 1 318 ? -18.375 -32 -5.562 1 90.5 318 SER A O 1
ATOM 2665 N N . THR A 1 319 ? -18.625 -32.594 -3.438 1 90 319 THR A N 1
ATOM 2666 C CA . THR A 1 319 ? -20.078 -32.531 -3.535 1 90 319 THR A CA 1
ATOM 2667 C C . THR A 1 319 ? -20.578 -31.109 -3.348 1 90 319 THR A C 1
ATOM 2669 O O . THR A 1 319 ? -21.75 -30.812 -3.648 1 90 319 THR A O 1
ATOM 2672 N N . GLN A 1 320 ? -19.766 -30.297 -2.887 1 89.94 320 GLN A N 1
ATOM 2673 C CA . GLN A 1 320 ? -20.156 -28.922 -2.648 1 89.94 320 GLN A CA 1
ATOM 2674 C C . GLN A 1 320 ? -19.844 -28.047 -3.857 1 89.94 320 GLN A C 1
ATOM 2676 O O . GLN A 1 320 ? -18.859 -28.266 -4.551 1 89.94 320 GLN A O 1
ATOM 2681 N N . ASP A 1 321 ? -20.734 -27.172 -4.066 1 89.25 321 ASP A N 1
ATOM 2682 C CA . ASP A 1 321 ? -20.5 -26.203 -5.141 1 89.25 321 ASP A CA 1
ATOM 2683 C C . ASP A 1 321 ? -19.672 -25.031 -4.648 1 89.25 321 ASP A C 1
ATOM 2685 O O . ASP A 1 321 ? -20.219 -24.016 -4.207 1 89.25 321 ASP A O 1
ATOM 2689 N N . ILE A 1 322 ? -18.453 -25.188 -4.715 1 90.94 322 ILE A N 1
ATOM 2690 C CA . ILE A 1 322 ? -17.516 -24.141 -4.305 1 90.94 322 ILE A CA 1
ATOM 2691 C C . ILE A 1 322 ? -17.141 -23.297 -5.512 1 90.94 322 ILE A C 1
ATOM 2693 O O . ILE A 1 322 ? -16.531 -23.781 -6.461 1 90.94 322 ILE A O 1
ATOM 2697 N N . LYS A 1 323 ? -17.516 -22.078 -5.484 1 90.56 323 LYS A N 1
ATOM 2698 C CA . LYS A 1 323 ? -17.203 -21.156 -6.57 1 90.56 323 LYS A CA 1
ATOM 2699 C C . LYS A 1 323 ? -16 -20.281 -6.23 1 90.56 323 LYS A C 1
ATOM 2701 O O . LYS A 1 323 ? -15.898 -19.766 -5.113 1 90.56 323 LYS A O 1
ATOM 2706 N N . VAL A 1 324 ? -15.156 -20.25 -7.18 1 87.12 324 VAL A N 1
ATOM 2707 C CA . VAL A 1 324 ? -13.961 -19.422 -7.016 1 87.12 324 VAL A CA 1
ATOM 2708 C C . VAL A 1 324 ? -14.133 -18.109 -7.789 1 87.12 324 VAL A C 1
ATOM 2710 O O . VAL A 1 324 ? -14.594 -18.109 -8.93 1 87.12 324 VAL A O 1
ATOM 2713 N N . GLN A 1 325 ? -13.711 -17.062 -7.117 1 74.75 325 GLN A N 1
ATOM 2714 C CA . GLN A 1 325 ? -13.75 -15.727 -7.695 1 74.75 325 GLN A CA 1
ATOM 2715 C C . GLN A 1 325 ? -15.086 -15.453 -8.375 1 74.75 325 GLN A C 1
ATOM 2717 O O . GLN A 1 325 ? -15.125 -15.008 -9.523 1 74.75 325 GLN A O 1
ATOM 2722 N N . ASN A 1 326 ? -16.094 -15.867 -7.621 1 71.06 326 ASN A N 1
ATOM 2723 C CA . ASN A 1 326 ? -17.453 -15.742 -8.141 1 71.06 326 ASN A CA 1
ATOM 2724 C C . ASN A 1 326 ? -17.766 -14.297 -8.547 1 71.06 326 ASN A C 1
ATOM 2726 O O . ASN A 1 326 ? -17.484 -13.367 -7.793 1 71.06 326 ASN A O 1
ATOM 2730 N N . ASN A 1 327 ? -18.203 -14.305 -9.859 1 70.75 327 ASN A N 1
ATOM 2731 C CA . ASN A 1 327 ? -18.547 -13.039 -10.508 1 70.75 327 ASN A CA 1
ATOM 2732 C C . ASN A 1 327 ? -20.047 -12.852 -10.633 1 70.75 327 ASN A C 1
ATOM 2734 O O . ASN A 1 327 ? -20.812 -13.82 -10.523 1 70.75 327 ASN A O 1
ATOM 2738 N N . GLY A 1 328 ? -20.562 -11.727 -10.242 1 75.81 328 GLY A N 1
ATOM 2739 C CA . GLY A 1 328 ? -21.953 -11.484 -10.609 1 75.81 328 GLY A CA 1
ATOM 2740 C C . GLY A 1 328 ? -22.656 -10.508 -9.695 1 75.81 328 GLY A C 1
ATOM 2741 O O . GLY A 1 328 ? -23.734 -10.008 -10.016 1 75.81 328 GLY A O 1
ATOM 2742 N N . LYS A 1 329 ? -22.109 -10.398 -8.586 1 87.62 329 LYS A N 1
ATOM 2743 C CA . LYS A 1 329 ? -22.766 -9.438 -7.707 1 87.62 329 LYS A CA 1
ATOM 2744 C C . LYS A 1 329 ? -21.969 -8.141 -7.621 1 87.62 329 LYS A C 1
ATOM 2746 O O . LYS A 1 329 ? -20.734 -8.156 -7.734 1 87.62 329 LYS A O 1
ATOM 2751 N N . TYR A 1 330 ? -22.734 -7.152 -7.449 1 89.88 330 TYR A N 1
ATOM 2752 C CA . TYR A 1 330 ? -22.125 -5.832 -7.477 1 89.88 330 TYR A CA 1
ATOM 2753 C C . TYR A 1 330 ? -22.406 -5.07 -6.188 1 89.88 330 TYR A C 1
ATOM 2755 O O . TYR A 1 330 ? -23.469 -5.234 -5.586 1 89.88 330 TYR A O 1
ATOM 2763 N N . LEU A 1 331 ? -21.484 -4.258 -5.793 1 89.75 331 LEU A N 1
ATOM 2764 C CA . LEU A 1 331 ? -21.578 -3.473 -4.566 1 89.75 331 LEU A CA 1
ATOM 2765 C C . LEU A 1 331 ? -22.5 -2.266 -4.758 1 89.75 331 LEU A C 1
ATOM 2767 O O . LEU A 1 331 ? -23.281 -1.926 -3.871 1 89.75 331 LEU A O 1
ATOM 2771 N N . ILE A 1 332 ? -22.375 -1.685 -5.953 1 90.31 332 ILE A N 1
ATOM 2772 C CA . ILE A 1 332 ? -23.016 -0.387 -6.176 1 90.31 332 ILE A CA 1
ATOM 2773 C C . ILE A 1 332 ? -23.828 -0.423 -7.469 1 90.31 332 ILE A C 1
ATOM 2775 O O . ILE A 1 332 ? -23.469 -1.127 -8.414 1 90.31 332 ILE A O 1
ATOM 2779 N N . SER A 1 333 ? -24.906 0.279 -7.449 1 87.88 333 SER A N 1
ATOM 2780 C CA . SER A 1 333 ? -25.641 0.639 -8.656 1 87.88 333 SER A CA 1
ATOM 2781 C C . SER A 1 333 ? -25.594 2.143 -8.906 1 87.88 333 SER A C 1
ATOM 2783 O O . SER A 1 333 ? -25.734 2.936 -7.973 1 87.88 333 SER A O 1
ATOM 2785 N N . LYS A 1 334 ? -25.172 2.455 -10.117 1 84.38 334 LYS A N 1
ATOM 2786 C CA . LYS A 1 334 ? -25.188 3.844 -10.57 1 84.38 334 LYS A CA 1
ATOM 2787 C C . LYS A 1 334 ? -26.109 4.027 -11.766 1 84.38 334 LYS A C 1
ATOM 2789 O O . LYS A 1 334 ? -25.859 3.49 -12.844 1 84.38 334 LYS A O 1
ATOM 2794 N N . ASN A 1 335 ? -27.062 4.883 -11.57 1 79.62 335 ASN A N 1
ATOM 2795 C CA . ASN A 1 335 ? -28.031 5.062 -12.641 1 79.62 335 ASN A CA 1
ATOM 2796 C C . ASN A 1 335 ? -28.438 3.729 -13.258 1 79.62 335 ASN A C 1
ATOM 2798 O O . ASN A 1 335 ? -28.422 3.57 -14.477 1 79.62 335 ASN A O 1
ATOM 2802 N N . ASP A 1 336 ? -28.688 2.711 -12.453 1 78.31 336 ASP A N 1
ATOM 2803 C CA . ASP A 1 336 ? -29.188 1.391 -12.812 1 78.31 336 ASP A CA 1
ATOM 2804 C C . ASP A 1 336 ? -28.109 0.535 -13.453 1 78.31 336 ASP A C 1
ATOM 2806 O O . ASP A 1 336 ? -28.391 -0.503 -14.055 1 78.31 336 ASP A O 1
ATOM 2810 N N . GLU A 1 337 ? -26.969 1.117 -13.422 1 85.81 337 GLU A N 1
ATOM 2811 C CA . GLU A 1 337 ? -25.828 0.331 -13.891 1 85.81 337 GLU A CA 1
ATOM 2812 C C . GLU A 1 337 ? -25.047 -0.26 -12.727 1 85.81 337 GLU A C 1
ATOM 2814 O O . GLU A 1 337 ? -24.781 0.425 -11.734 1 85.81 337 GLU A O 1
ATOM 2819 N N . ASN A 1 338 ? -24.75 -1.536 -12.906 1 88.19 338 ASN A N 1
ATOM 2820 C CA . ASN A 1 338 ? -23.969 -2.213 -11.883 1 88.19 338 ASN A CA 1
ATOM 2821 C C . ASN A 1 338 ? -22.484 -1.829 -11.961 1 88.19 338 ASN A C 1
ATOM 2823 O O . ASN A 1 338 ? -21.891 -1.882 -13.031 1 88.19 338 ASN A O 1
ATOM 2827 N N . CYS A 1 339 ? -22.078 -1.354 -10.82 1 88 339 CYS A N 1
ATOM 2828 C CA . CYS A 1 339 ? -20.672 -0.965 -10.734 1 88 339 CYS A CA 1
ATOM 2829 C C . CYS A 1 339 ? -19.984 -1.654 -9.562 1 88 339 CYS A C 1
ATOM 2831 O O . CYS A 1 339 ? -20.625 -2.025 -8.586 1 88 339 CYS A O 1
ATOM 2833 N N . PHE A 1 340 ? -18.688 -1.918 -9.633 1 89.06 340 PHE A N 1
ATOM 2834 C CA . PHE A 1 340 ? -17.859 -2.467 -8.562 1 89.06 340 PHE A CA 1
ATOM 2835 C C . PHE A 1 340 ? -18.25 -3.91 -8.266 1 89.06 340 PHE A C 1
ATOM 2837 O O . PHE A 1 340 ? -18.859 -4.195 -7.234 1 89.06 340 PHE A O 1
ATOM 2844 N N . MET A 1 341 ? -17.859 -4.695 -9.039 1 89.12 341 MET A N 1
ATOM 2845 C CA . MET A 1 341 ? -18.156 -6.121 -8.922 1 89.12 341 MET A CA 1
ATOM 2846 C C . MET A 1 341 ? -17.438 -6.727 -7.715 1 89.12 341 MET A C 1
ATOM 2848 O O . MET A 1 341 ? -16.281 -6.438 -7.469 1 89.12 341 MET A O 1
ATOM 2852 N N . LEU A 1 342 ? -18.25 -7.457 -6.984 1 90.44 342 LEU A N 1
ATOM 2853 C CA . LEU A 1 342 ? -17.688 -8.156 -5.832 1 90.44 342 LEU A CA 1
ATOM 2854 C C . LEU A 1 342 ? -17.078 -9.492 -6.246 1 90.44 342 LEU A C 1
ATOM 2856 O O . LEU A 1 342 ? -17.656 -10.219 -7.051 1 90.44 342 LEU A O 1
ATOM 2860 N N . LYS A 1 343 ? -15.875 -9.719 -5.699 1 90.31 343 LYS A N 1
ATOM 2861 C CA . LYS A 1 343 ? -15.18 -10.945 -6.082 1 90.31 343 LYS A CA 1
ATOM 2862 C C . LYS A 1 343 ? -14.617 -11.664 -4.859 1 90.31 343 LYS A C 1
ATOM 2864 O O . LYS A 1 343 ? -13.398 -11.719 -4.668 1 90.31 343 LYS A O 1
ATOM 2869 N N . PRO A 1 344 ? -15.547 -12.312 -4.117 1 92.75 344 PRO A N 1
ATOM 2870 C CA . PRO A 1 344 ? -15.008 -13.125 -3.021 1 92.75 344 PRO A CA 1
ATOM 2871 C C . PRO A 1 344 ? -14.07 -14.227 -3.506 1 92.75 344 PRO A C 1
ATOM 2873 O O . PRO A 1 344 ? -14.273 -14.789 -4.586 1 92.75 344 PRO A O 1
ATOM 2876 N N . ASP A 1 345 ? -13.086 -14.594 -2.781 1 93.25 345 ASP A N 1
ATOM 2877 C CA . ASP A 1 345 ? -12.133 -15.633 -3.168 1 93.25 345 ASP A CA 1
ATOM 2878 C C . ASP A 1 345 ? -12.844 -16.969 -3.371 1 93.25 345 ASP A C 1
ATOM 2880 O O . ASP A 1 345 ? -12.695 -17.609 -4.418 1 93.25 345 ASP A O 1
ATOM 2884 N N . LEU A 1 346 ? -13.586 -17.391 -2.336 1 94.25 346 LEU A N 1
ATOM 2885 C CA . LEU A 1 346 ? -14.367 -18.625 -2.377 1 94.25 346 LEU A CA 1
ATOM 2886 C C . LEU A 1 346 ? -15.781 -18.391 -1.854 1 94.25 346 LEU A C 1
ATOM 2888 O O . LEU A 1 346 ? -15.969 -17.688 -0.855 1 94.25 346 LEU A O 1
ATOM 2892 N N . TYR A 1 347 ? -16.703 -18.891 -2.564 1 94.06 347 TYR A N 1
ATOM 2893 C CA . TYR A 1 347 ? -18.109 -18.766 -2.209 1 94.06 347 TYR A CA 1
ATOM 2894 C C . TYR A 1 347 ? -18.812 -20.125 -2.305 1 94.06 347 TYR A C 1
ATOM 2896 O O . TYR A 1 347 ? -18.75 -20.797 -3.336 1 94.06 347 TYR A O 1
ATOM 2904 N N . ILE A 1 348 ? -19.312 -20.547 -1.202 1 91.81 348 ILE A N 1
ATOM 2905 C CA . ILE A 1 348 ? -20.188 -21.719 -1.171 1 91.81 348 ILE A CA 1
ATOM 2906 C C . ILE A 1 348 ? -21.641 -21.297 -1.091 1 91.81 348 ILE A C 1
ATOM 2908 O O . ILE A 1 348 ? -22.062 -20.672 -0.106 1 91.81 348 ILE A O 1
ATOM 2912 N N . LYS A 1 349 ? -22.359 -21.641 -1.974 1 87.62 349 LYS A N 1
ATOM 2913 C CA . LYS A 1 349 ? -23.703 -21.109 -2.178 1 87.62 349 LYS A CA 1
ATOM 2914 C C . LYS A 1 349 ? -24.547 -21.266 -0.917 1 87.62 349 LYS A C 1
ATOM 2916 O O . LYS A 1 349 ? -24.703 -22.375 -0.4 1 87.62 349 LYS A O 1
ATOM 2921 N N . ASN A 1 350 ? -24.969 -20.062 -0.45 1 85.12 350 ASN A N 1
ATOM 2922 C CA . ASN A 1 350 ? -25.922 -19.922 0.654 1 85.12 350 ASN A CA 1
ATOM 2923 C C . ASN A 1 350 ? -25.375 -20.531 1.94 1 85.12 350 ASN A C 1
ATOM 2925 O O . ASN A 1 350 ? -26.141 -20.938 2.818 1 85.12 350 ASN A O 1
ATOM 2929 N N . LYS A 1 351 ? -24.094 -20.703 1.961 1 89.38 351 LYS A N 1
ATOM 2930 C CA . LYS A 1 351 ? -23.531 -21.344 3.145 1 89.38 351 LYS A CA 1
ATOM 2931 C C . LYS A 1 351 ? -22.453 -20.469 3.771 1 89.38 351 LYS A C 1
ATOM 2933 O O . LYS A 1 351 ? -22.562 -20.047 4.922 1 89.38 351 LYS A O 1
ATOM 2938 N N . MET A 1 352 ? -21.391 -20.25 2.971 1 92.19 352 MET A N 1
ATOM 2939 C CA . MET A 1 352 ? -20.297 -19.516 3.588 1 92.19 352 MET A CA 1
ATOM 2940 C C . MET A 1 352 ? -19.438 -18.828 2.531 1 92.19 352 MET A C 1
ATOM 2942 O O . MET A 1 352 ? -19.469 -19.203 1.356 1 92.19 352 MET A O 1
ATOM 2946 N N . ILE A 1 353 ? -18.703 -17.844 2.969 1 93.62 353 ILE A N 1
ATOM 2947 C CA . ILE A 1 353 ? -17.688 -17.156 2.188 1 93.62 353 ILE A CA 1
ATOM 2948 C C . ILE A 1 353 ? -16.328 -17.328 2.855 1 93.62 353 ILE A C 1
ATOM 2950 O O . ILE A 1 353 ? -16.203 -17.219 4.078 1 93.62 353 ILE A O 1
ATOM 2954 N N . LEU A 1 354 ? -15.391 -17.719 2.092 1 94.19 354 LEU A N 1
ATOM 2955 C CA . LEU A 1 354 ? -14.023 -17.828 2.592 1 94.19 354 LEU A CA 1
ATOM 2956 C C . LEU A 1 354 ? -13.102 -16.828 1.898 1 94.19 354 LEU A C 1
ATOM 2958 O O . LEU A 1 354 ? -13.172 -16.656 0.68 1 94.19 354 LEU A O 1
ATOM 2962 N N . ASP A 1 355 ? -12.344 -16.125 2.637 1 94.75 355 ASP A N 1
ATOM 2963 C CA . ASP A 1 355 ? -11.344 -15.188 2.127 1 94.75 355 ASP A CA 1
ATOM 2964 C C . ASP A 1 355 ? -9.945 -15.578 2.586 1 94.75 355 ASP A C 1
ATOM 2966 O O . ASP A 1 355 ? -9.719 -15.82 3.773 1 94.75 355 ASP A O 1
ATOM 2970 N N . THR A 1 356 ? -9.031 -15.664 1.628 1 95.75 356 THR A N 1
ATOM 2971 C CA . THR A 1 356 ? -7.68 -16.109 1.943 1 95.75 356 THR A CA 1
ATOM 2972 C C . THR A 1 356 ? -6.738 -14.93 2.109 1 95.75 356 THR A C 1
ATOM 2974 O O . THR A 1 356 ? -6.801 -13.969 1.339 1 95.75 356 THR A O 1
ATOM 2977 N N . LYS A 1 357 ? -6.027 -14.93 3.137 1 93.44 357 LYS A N 1
ATOM 2978 C CA . LYS A 1 357 ? -5.051 -13.891 3.453 1 93.44 357 LYS A CA 1
ATOM 2979 C C . LYS A 1 357 ? -3.67 -14.492 3.693 1 93.44 357 LYS A C 1
ATOM 2981 O O . LYS A 1 357 ? -3.469 -15.242 4.656 1 93.44 357 LYS A O 1
ATOM 2986 N N . TRP A 1 358 ? -2.699 -14.172 2.789 1 92.75 358 TRP A N 1
ATOM 2987 C CA . TRP A 1 358 ? -1.319 -14.602 2.996 1 92.75 358 TRP A CA 1
ATOM 2988 C C . TRP A 1 358 ? -0.568 -13.602 3.871 1 92.75 358 TRP A C 1
ATOM 2990 O O . TRP A 1 358 ? 0.198 -12.773 3.365 1 92.75 358 TRP A O 1
ATOM 3000 N N . LYS A 1 359 ? -0.862 -13.609 5.074 1 89.06 359 LYS A N 1
ATOM 3001 C CA . LYS A 1 359 ? -0.282 -12.727 6.086 1 89.06 359 LYS A CA 1
ATOM 3002 C C . LYS A 1 359 ? -0.048 -13.469 7.395 1 89.06 359 LYS A C 1
ATOM 3004 O O . LYS A 1 359 ? -0.69 -14.492 7.66 1 89.06 359 LYS A O 1
ATOM 3009 N N . ILE A 1 360 ? 0.963 -13.031 8.07 1 84.06 360 ILE A N 1
ATOM 3010 C CA . ILE A 1 360 ? 1.175 -13.484 9.438 1 84.06 360 ILE A CA 1
ATOM 3011 C C . ILE A 1 360 ? 0.617 -12.461 10.414 1 84.06 360 ILE A C 1
ATOM 3013 O O . ILE A 1 360 ? 1.243 -11.422 10.664 1 84.06 360 ILE A O 1
ATOM 3017 N N . PRO A 1 361 ? -0.571 -12.742 10.867 1 77.31 361 PRO A N 1
ATOM 3018 C CA . PRO A 1 361 ? -1.158 -11.766 11.789 1 77.31 361 PRO A CA 1
ATOM 3019 C C . PRO A 1 361 ? -0.308 -11.547 13.039 1 77.31 361 PRO A C 1
ATOM 3021 O O . PRO A 1 361 ? 0.279 -12.5 13.562 1 77.31 361 PRO A O 1
ATOM 3024 N N . ASN A 1 362 ? 0.17 -10.328 13.18 1 70.06 362 ASN A N 1
ATOM 3025 C CA . ASN A 1 362 ? 0.925 -9.977 14.375 1 70.06 362 ASN A CA 1
ATOM 3026 C C . ASN A 1 362 ? 0.037 -9.312 15.43 1 70.06 362 ASN A C 1
ATOM 3028 O O . ASN A 1 362 ? -0.55 -8.266 15.18 1 70.06 362 ASN A O 1
ATOM 3032 N N . ASP A 1 363 ? -0.215 -10.047 16.422 1 60.69 363 ASP A N 1
ATOM 3033 C CA . ASP A 1 363 ? -1.101 -9.523 17.469 1 60.69 363 ASP A CA 1
ATOM 3034 C C . ASP A 1 363 ? -0.328 -8.68 18.469 1 60.69 363 ASP A C 1
ATOM 3036 O O . ASP A 1 363 ? -0.848 -8.344 19.547 1 60.69 363 ASP A O 1
ATOM 3040 N N . SER A 1 364 ? 0.883 -8.367 18 1 58.28 364 SER A N 1
ATOM 3041 C CA . SER A 1 364 ? 1.694 -7.648 18.984 1 58.28 364 SER A CA 1
ATOM 3042 C C . SER A 1 364 ? 1.184 -6.227 19.188 1 58.28 364 SER A C 1
ATOM 3044 O O . SER A 1 364 ? 1.272 -5.684 20.281 1 58.28 364 SER A O 1
ATOM 3046 N N . GLU A 1 365 ? 0.724 -5.668 18.078 1 57.66 365 GLU A N 1
ATOM 3047 C CA . GLU A 1 365 ? 0.339 -4.27 18.234 1 57.66 365 GLU A CA 1
ATOM 3048 C C . GLU A 1 365 ? -1.003 -4.137 18.938 1 57.66 365 GLU A C 1
ATOM 3050 O O . GLU A 1 365 ? -1.175 -3.264 19.797 1 57.66 365 GLU A O 1
ATOM 3055 N N . ASP A 1 366 ? -1.95 -4.879 18.594 1 63.44 366 ASP A N 1
ATOM 3056 C CA . ASP A 1 366 ? -3.264 -4.852 19.234 1 63.44 366 ASP A CA 1
ATOM 3057 C C . ASP A 1 366 ? -3.824 -6.262 19.391 1 63.44 366 ASP A C 1
ATOM 3059 O O . ASP A 1 366 ? -4.316 -6.859 18.438 1 63.44 366 ASP A O 1
ATOM 3063 N N . GLU A 1 367 ? -3.688 -6.688 20.547 1 64.06 367 GLU A N 1
ATOM 3064 C CA . GLU A 1 367 ? -4.113 -8.047 20.844 1 64.06 367 GLU A CA 1
ATOM 3065 C C . GLU A 1 367 ? -5.586 -8.258 20.516 1 64.06 367 GLU A C 1
ATOM 3067 O O . GLU A 1 367 ? -5.996 -9.367 20.156 1 64.06 367 GLU A O 1
ATOM 3072 N N . LYS A 1 368 ? -6.285 -7.191 20.609 1 67.44 368 LYS A N 1
ATOM 3073 C CA . LYS A 1 368 ? -7.723 -7.312 20.375 1 67.44 368 LYS A CA 1
ATOM 3074 C C . LYS A 1 368 ? -8.023 -7.57 18.906 1 67.44 368 LYS A C 1
ATOM 3076 O O . LYS A 1 368 ? -9.023 -8.219 18.578 1 67.44 368 LYS A O 1
ATOM 3081 N N . LYS A 1 369 ? -7.191 -7.199 18.109 1 74.94 369 LYS A N 1
ATOM 3082 C CA . LYS A 1 369 ? -7.438 -7.301 16.672 1 74.94 369 LYS A CA 1
ATOM 3083 C C . LYS A 1 369 ? -6.848 -8.594 16.109 1 74.94 369 LYS A C 1
ATOM 3085 O O . LYS A 1 369 ? -7.164 -8.977 14.977 1 74.94 369 LYS A O 1
ATOM 3090 N N . GLN A 1 370 ? -6.121 -9.305 16.938 1 72.5 370 GLN A N 1
ATOM 3091 C CA . GLN A 1 370 ? -5.543 -10.602 16.578 1 72.5 370 GLN A CA 1
ATOM 3092 C C . GLN A 1 370 ? -4.867 -10.539 15.219 1 72.5 370 GLN A C 1
ATOM 3094 O O . GLN A 1 370 ? -4.941 -11.5 14.438 1 72.5 370 GLN A O 1
ATOM 3099 N N . GLY A 1 371 ? -4.445 -9.336 14.844 1 78.56 371 GLY A N 1
ATOM 3100 C CA . GLY A 1 371 ? -3.68 -9.172 13.617 1 78.56 371 GLY A CA 1
ATOM 3101 C C . GLY A 1 371 ? -4.551 -9.078 12.383 1 78.56 371 GLY A C 1
ATOM 3102 O O . GLY A 1 371 ? -4.043 -9.047 11.258 1 78.56 371 GLY A O 1
ATOM 3103 N N . ILE A 1 372 ? -5.855 -9.125 12.539 1 85.81 372 ILE A N 1
ATOM 3104 C CA . ILE A 1 372 ? -6.766 -9 11.406 1 85.81 372 ILE A CA 1
ATOM 3105 C C . ILE A 1 372 ? -6.855 -7.535 10.984 1 85.81 372 ILE A C 1
ATOM 3107 O O . ILE A 1 372 ? -7.012 -6.645 11.82 1 85.81 372 ILE A O 1
ATOM 3111 N N . ALA A 1 373 ? -6.676 -7.355 9.773 1 88.31 373 ALA A N 1
ATOM 3112 C CA . ALA A 1 373 ? -6.77 -5.992 9.258 1 88.31 373 ALA A CA 1
ATOM 3113 C C . ALA A 1 373 ? -8.219 -5.516 9.227 1 88.31 373 ALA A C 1
ATOM 3115 O O . ALA A 1 373 ? -9.102 -6.238 8.758 1 88.31 373 ALA A O 1
ATOM 3116 N N . GLN A 1 374 ? -8.445 -4.352 9.578 1 89.25 374 GLN A N 1
ATOM 3117 C CA . GLN A 1 374 ? -9.789 -3.785 9.594 1 89.25 374 GLN A CA 1
ATOM 3118 C C . GLN A 1 374 ? -10.352 -3.676 8.18 1 89.25 374 GLN A C 1
ATOM 3120 O O . GLN A 1 374 ? -11.555 -3.869 7.969 1 89.25 374 GLN A O 1
ATOM 3125 N N . SER A 1 375 ? -9.547 -3.391 7.27 1 90.75 375 SER A N 1
ATOM 3126 C CA . SER A 1 375 ? -9.969 -3.287 5.875 1 90.75 375 SER A CA 1
ATOM 3127 C C . SER A 1 375 ? -10.523 -4.613 5.363 1 90.75 375 SER A C 1
ATOM 3129 O O . SER A 1 375 ? -11.461 -4.629 4.566 1 90.75 375 SER A O 1
ATOM 3131 N N . ASP A 1 376 ? -9.93 -5.641 5.828 1 91.44 376 ASP A N 1
ATOM 3132 C CA . ASP A 1 376 ? -10.43 -6.957 5.438 1 91.44 376 ASP A CA 1
ATOM 3133 C C . ASP A 1 376 ? -11.836 -7.188 5.973 1 91.44 376 ASP A C 1
ATOM 3135 O O . ASP A 1 376 ? -12.68 -7.77 5.285 1 91.44 376 ASP A O 1
ATOM 3139 N N . LEU A 1 377 ? -12.07 -6.727 7.105 1 92.94 377 LEU A N 1
ATOM 3140 C CA . LEU A 1 377 ? -13.375 -6.914 7.73 1 92.94 377 LEU A CA 1
ATOM 3141 C C . LEU A 1 377 ? -14.445 -6.09 7.023 1 92.94 377 LEU A C 1
ATOM 3143 O O . LEU A 1 377 ? -15.594 -6.527 6.898 1 92.94 377 LEU A O 1
ATOM 3147 N N . TYR A 1 378 ? -14.07 -4.914 6.57 1 93.12 378 TYR A N 1
ATOM 3148 C CA . TYR A 1 378 ? -15.008 -4.133 5.777 1 93.12 378 TYR A CA 1
ATOM 3149 C C . TYR A 1 378 ? -15.445 -4.898 4.535 1 93.12 378 TYR A C 1
ATOM 3151 O O . TYR A 1 378 ? -16.641 -4.941 4.211 1 93.12 378 TYR A O 1
ATOM 3159 N N . GLN A 1 379 ? -14.492 -5.41 3.902 1 92.62 379 GLN A N 1
ATOM 3160 C CA . GLN A 1 379 ? -14.75 -6.176 2.689 1 92.62 379 GLN A CA 1
ATOM 3161 C C . GLN A 1 379 ? -15.656 -7.371 2.979 1 92.62 379 GLN A C 1
ATOM 3163 O O . GLN A 1 379 ? -16.641 -7.598 2.273 1 92.62 379 GLN A O 1
ATOM 3168 N N . MET A 1 380 ? -15.383 -8.062 4.039 1 93.38 380 MET A N 1
ATOM 3169 C CA . MET A 1 380 ? -16.141 -9.25 4.406 1 93.38 380 MET A CA 1
ATOM 3170 C C . MET A 1 380 ? -17.578 -8.883 4.758 1 93.38 380 MET A C 1
ATOM 3172 O O . MET A 1 380 ? -18.516 -9.602 4.406 1 93.38 380 MET A O 1
ATOM 3176 N N . PHE A 1 381 ? -17.719 -7.809 5.418 1 92.62 381 PHE A N 1
ATOM 3177 C CA . PHE A 1 381 ? -19.062 -7.363 5.785 1 92.62 381 PHE A CA 1
ATOM 3178 C C . PHE A 1 381 ? -19.891 -7.07 4.539 1 92.62 381 PHE A C 1
ATOM 3180 O O . PHE A 1 381 ? -21.047 -7.484 4.449 1 92.62 381 PHE A O 1
ATOM 3187 N N . ALA A 1 382 ? -19.297 -6.406 3.619 1 91.62 382 ALA A N 1
ATOM 3188 C CA . ALA A 1 382 ? -19.969 -6.098 2.363 1 91.62 382 ALA A CA 1
ATOM 3189 C C . ALA A 1 382 ? -20.375 -7.375 1.627 1 91.62 382 ALA A C 1
ATOM 3191 O O . ALA A 1 382 ? -21.484 -7.484 1.121 1 91.62 382 ALA A O 1
ATOM 3192 N N . TYR A 1 383 ? -19.469 -8.328 1.562 1 91.56 383 TYR A N 1
ATOM 3193 C CA . TYR A 1 383 ? -19.766 -9.602 0.916 1 91.56 383 TYR A CA 1
ATOM 3194 C C . TYR A 1 383 ? -20.922 -10.312 1.601 1 91.56 383 TYR A C 1
ATOM 3196 O O . TYR A 1 383 ? -21.859 -10.773 0.937 1 91.56 383 TYR A O 1
ATOM 3204 N N . ALA A 1 384 ? -20.828 -10.367 2.896 1 91 384 ALA A N 1
ATOM 3205 C CA . ALA A 1 384 ? -21.859 -11.055 3.678 1 91 384 ALA A CA 1
ATOM 3206 C C . ALA A 1 384 ? -23.234 -10.469 3.4 1 91 384 ALA A C 1
ATOM 3208 O O . ALA A 1 384 ? -24.203 -11.211 3.211 1 91 384 ALA A O 1
ATOM 3209 N N . CYS A 1 385 ? -23.328 -9.203 3.35 1 88.5 385 CYS A N 1
ATOM 3210 C CA . CYS A 1 385 ? -24.594 -8.523 3.158 1 88.5 385 CYS A CA 1
ATOM 3211 C C . CYS A 1 385 ? -25.141 -8.758 1.751 1 88.5 385 CYS A C 1
ATOM 3213 O O . CYS A 1 385 ? -26.312 -9.062 1.575 1 88.5 385 CYS A O 1
ATOM 3215 N N . LYS A 1 386 ? -24.297 -8.641 0.832 1 88.75 386 LYS A N 1
ATOM 3216 C CA . LYS A 1 386 ? -24.766 -8.734 -0.55 1 88.75 386 LYS A CA 1
ATOM 3217 C C . LYS A 1 386 ? -25.094 -10.18 -0.917 1 88.75 386 LYS A C 1
ATOM 3219 O O . LYS A 1 386 ? -26.062 -10.438 -1.639 1 88.75 386 LYS A O 1
ATOM 3224 N N . PHE A 1 387 ? -24.328 -11.125 -0.433 1 88.88 387 PHE A N 1
ATOM 3225 C CA . PHE A 1 387 ? -24.531 -12.531 -0.763 1 88.88 387 PHE A CA 1
ATOM 3226 C C . PHE A 1 387 ? -25.484 -13.188 0.227 1 88.88 387 PHE A C 1
ATOM 3228 O O . PHE A 1 387 ? -25.875 -14.344 0.047 1 88.88 387 PHE A O 1
ATOM 3235 N N . LYS A 1 388 ? -25.828 -12.445 1.239 1 88.5 388 LYS A N 1
ATOM 3236 C CA . LYS A 1 388 ? -26.75 -12.93 2.27 1 88.5 388 LYS A CA 1
ATOM 3237 C C . LYS A 1 388 ? -26.188 -14.164 2.975 1 88.5 388 LYS A C 1
ATOM 3239 O O . LYS A 1 388 ? -26.859 -15.195 3.061 1 88.5 388 LYS A O 1
ATOM 3244 N N . ILE A 1 389 ? -24.969 -14.031 3.441 1 90.06 389 ILE A N 1
ATOM 3245 C CA . ILE A 1 389 ? -24.281 -15.125 4.109 1 90.06 389 ILE A CA 1
ATOM 3246 C C . ILE A 1 389 ? -23.969 -14.734 5.555 1 90.06 389 ILE A C 1
ATOM 3248 O O . ILE A 1 389 ? -23.516 -13.617 5.816 1 90.06 389 ILE A O 1
ATOM 3252 N N . TYR A 1 390 ? -24.156 -15.633 6.465 1 90.12 390 TYR A N 1
ATOM 3253 C CA . TYR A 1 390 ? -23.953 -15.336 7.879 1 90.12 390 TYR A CA 1
ATOM 3254 C C . TYR A 1 390 ? -22.641 -15.922 8.375 1 90.12 390 TYR A C 1
ATOM 3256 O O . TYR A 1 390 ? -22.172 -15.594 9.469 1 90.12 390 TYR A O 1
ATOM 3264 N N . ASP A 1 391 ? -22.016 -16.734 7.57 1 91.44 391 ASP A N 1
ATOM 3265 C CA . ASP A 1 391 ? -20.812 -17.453 7.992 1 91.44 391 ASP A CA 1
ATOM 3266 C C . ASP A 1 391 ? -19.625 -17.094 7.113 1 91.44 391 ASP A C 1
ATOM 3268 O O . ASP A 1 391 ? -19.562 -17.484 5.949 1 91.44 391 ASP A O 1
ATOM 3272 N N . ILE A 1 392 ? -18.734 -16.406 7.688 1 92.62 392 ILE A N 1
ATOM 3273 C CA . ILE A 1 392 ? -17.547 -15.961 6.977 1 92.62 392 ILE A CA 1
ATOM 3274 C C . ILE A 1 392 ? -16.297 -16.594 7.605 1 92.62 392 ILE A C 1
ATOM 3276 O O . ILE A 1 392 ? -16.188 -16.672 8.828 1 92.62 392 ILE A O 1
ATOM 3280 N N . LYS A 1 393 ? -15.391 -17.047 6.762 1 92.25 393 LYS A N 1
ATOM 3281 C CA . LYS A 1 393 ? -14.133 -17.609 7.23 1 92.25 393 LYS A CA 1
ATOM 3282 C C . LYS A 1 393 ? -12.938 -16.859 6.652 1 92.25 393 LYS A C 1
ATOM 3284 O O . LYS A 1 393 ? -12.867 -16.641 5.441 1 92.25 393 LYS A O 1
ATOM 3289 N N . LEU A 1 394 ? -12.117 -16.375 7.477 1 91.56 394 LEU A N 1
ATOM 3290 C CA . LEU A 1 394 ? -10.82 -15.859 7.055 1 91.56 394 LEU A CA 1
ATOM 3291 C C . LEU A 1 394 ? -9.75 -16.938 7.141 1 91.56 394 LEU A C 1
ATOM 3293 O O . LEU A 1 394 ? -9.555 -17.547 8.195 1 91.56 394 LEU A O 1
ATOM 3297 N N . VAL A 1 395 ? -9.102 -17.156 6.066 1 93.38 395 VAL A N 1
ATOM 3298 C CA . VAL A 1 395 ? -8.156 -18.266 6 1 93.38 395 VAL A CA 1
ATOM 3299 C C . VAL A 1 395 ? -6.727 -17.734 5.992 1 93.38 395 VAL A C 1
ATOM 3301 O O . VAL A 1 395 ? -6.344 -16.984 5.098 1 93.38 395 VAL A O 1
ATOM 3304 N N . TYR A 1 396 ? -6.02 -18.109 6.98 1 91.31 396 TYR A N 1
ATOM 3305 C CA . TYR A 1 396 ? -4.609 -17.75 7.09 1 91.31 396 TYR A CA 1
ATOM 3306 C C . TYR A 1 396 ? -3.73 -19 7.004 1 91.31 396 TYR A C 1
ATOM 3308 O O . TYR A 1 396 ? -4.184 -20.109 7.297 1 91.31 396 TYR A O 1
ATOM 3316 N N . PRO A 1 397 ? -2.48 -18.812 6.602 1 90.88 397 PRO A N 1
ATOM 3317 C CA . PRO A 1 397 ? -1.605 -19.984 6.555 1 90.88 397 PRO A CA 1
ATOM 3318 C C . PRO A 1 397 ? -1.2 -20.469 7.945 1 90.88 397 PRO A C 1
ATOM 3320 O O . PRO A 1 397 ? -0.944 -19.656 8.836 1 90.88 397 PRO A O 1
ATOM 3323 N N . LEU A 1 398 ? -1.226 -21.719 8.039 1 87.69 398 LEU A N 1
ATOM 3324 C CA . LEU A 1 398 ? -0.72 -22.312 9.273 1 87.69 398 LEU A CA 1
ATOM 3325 C C . LEU A 1 398 ? 0.786 -22.547 9.188 1 87.69 398 LEU A C 1
ATOM 3327 O O . LEU A 1 398 ? 1.261 -23.25 8.297 1 87.69 398 LEU A O 1
ATOM 3331 N N . CYS A 1 399 ? 1.489 -21.906 10.016 1 80.88 399 CYS A N 1
ATOM 3332 C CA . CYS A 1 399 ? 2.938 -22.062 10.109 1 80.88 399 CYS A CA 1
ATOM 3333 C C . CYS A 1 399 ? 3.41 -21.875 11.547 1 80.88 399 CYS A C 1
ATOM 3335 O O . CYS A 1 399 ? 2.596 -21.797 12.469 1 80.88 399 CYS A O 1
ATOM 3337 N N . GLU A 1 400 ? 4.672 -21.938 11.695 1 76.31 400 GLU A N 1
ATOM 3338 C CA . GLU A 1 400 ? 5.23 -21.828 13.039 1 76.31 400 GLU A CA 1
ATOM 3339 C C . GLU A 1 400 ? 4.824 -20.531 13.719 1 76.31 400 GLU A C 1
ATOM 3341 O O . GLU A 1 400 ? 4.473 -20.516 14.898 1 76.31 400 GLU A O 1
ATOM 3346 N N . LYS A 1 401 ? 4.777 -19.531 12.961 1 77.19 401 LYS A N 1
ATOM 3347 C CA . LYS A 1 401 ? 4.523 -18.188 13.5 1 77.19 401 LYS A CA 1
ATOM 3348 C C . LYS A 1 401 ? 3.041 -18 13.82 1 77.19 401 LYS A C 1
ATOM 3350 O O . LYS A 1 401 ? 2.678 -17.141 14.617 1 77.19 401 LYS A O 1
ATOM 3355 N N . THR A 1 402 ? 2.209 -18.781 13.172 1 81.94 402 THR A N 1
ATOM 3356 C CA . THR A 1 402 ? 0.776 -18.594 13.359 1 81.94 402 THR A CA 1
ATOM 3357 C C . THR A 1 402 ? 0.195 -19.672 14.266 1 81.94 402 THR A C 1
ATOM 3359 O O . THR A 1 402 ? -0.979 -19.609 14.633 1 81.94 402 THR A O 1
ATOM 3362 N N . GLN A 1 403 ? 0.978 -20.594 14.625 1 78.06 403 GLN A N 1
ATOM 3363 C CA . GLN A 1 403 ? 0.495 -21.688 15.461 1 78.06 403 GLN A CA 1
ATOM 3364 C C . GLN A 1 403 ? -0.001 -21.172 16.812 1 78.06 403 GLN A C 1
ATOM 3366 O O . GLN A 1 403 ? -1.038 -21.609 17.312 1 78.06 403 GLN A O 1
ATOM 3371 N N . ASP A 1 404 ? 0.773 -20.312 17.312 1 76.19 404 ASP A N 1
ATOM 3372 C CA . ASP A 1 404 ? 0.393 -19.766 18.609 1 76.19 404 ASP A CA 1
ATOM 3373 C C . ASP A 1 404 ? -0.907 -18.969 18.516 1 76.19 404 ASP A C 1
ATOM 3375 O O . ASP A 1 404 ? -1.749 -19.031 19.406 1 76.19 404 ASP A O 1
ATOM 3379 N N . LEU A 1 405 ? -0.984 -18.312 17.516 1 77.38 405 LEU A N 1
ATOM 3380 C CA . LEU A 1 405 ? -2.199 -17.531 17.312 1 77.38 405 LEU A CA 1
ATOM 3381 C C . LEU A 1 405 ? -3.408 -18.438 17.141 1 77.38 405 LEU A C 1
ATOM 3383 O O . LEU A 1 405 ? -4.504 -18.125 17.609 1 77.38 405 LEU A O 1
ATOM 3387 N N . GLN A 1 406 ? -3.211 -19.453 16.438 1 78.44 406 GLN A N 1
ATOM 3388 C CA . GLN A 1 406 ? -4.289 -20.406 16.266 1 78.44 406 GLN A CA 1
ATOM 3389 C C . GLN A 1 406 ? -4.82 -20.891 17.609 1 78.44 406 GLN A C 1
ATOM 3391 O O . GLN A 1 406 ? -6.035 -20.984 17.812 1 78.44 406 GLN A O 1
ATOM 3396 N N . ARG A 1 407 ? -3.994 -21.109 18.453 1 75.25 407 ARG A N 1
ATOM 3397 C CA . ARG A 1 407 ? -4.379 -21.594 19.781 1 75.25 407 ARG A CA 1
ATOM 3398 C C . ARG A 1 407 ? -5.137 -20.516 20.547 1 75.25 407 ARG A C 1
ATOM 3400 O O . ARG A 1 407 ? -6.074 -20.812 21.297 1 75.25 407 ARG A O 1
ATOM 3407 N N . LYS A 1 408 ? -4.711 -19.328 20.266 1 75.75 408 LYS A N 1
ATOM 3408 C CA . LYS A 1 408 ? -5.32 -18.219 20.984 1 75.75 408 LYS A CA 1
ATOM 3409 C C . LYS A 1 408 ? -6.695 -17.875 20.406 1 75.75 408 LYS A C 1
ATOM 3411 O O . LYS A 1 408 ? -7.578 -17.422 21.141 1 75.75 408 LYS A O 1
ATOM 3416 N N . ILE A 1 409 ? -6.746 -18.031 19.203 1 73.5 409 ILE A N 1
ATOM 3417 C CA . ILE A 1 409 ? -7.965 -17.594 18.516 1 73.5 409 ILE A CA 1
ATOM 3418 C C . ILE A 1 409 ? -8.922 -18.781 18.391 1 73.5 409 ILE A C 1
ATOM 3420 O O . ILE A 1 409 ? -10.125 -18.594 18.172 1 73.5 409 ILE A O 1
ATOM 3424 N N . ALA A 1 410 ? -8.391 -19.891 18.859 1 61.69 410 ALA A N 1
ATOM 3425 C CA . ALA A 1 410 ? -9.211 -21.094 18.703 1 61.69 410 ALA A CA 1
ATOM 3426 C C . ALA A 1 410 ? -10.547 -20.938 19.422 1 61.69 410 ALA A C 1
ATOM 3428 O O . ALA A 1 410 ? -10.602 -20.438 20.547 1 61.69 410 ALA A O 1
ATOM 3429 N N . GLU A 1 411 ? -11.719 -20.984 18.703 1 62.75 411 GLU A N 1
ATOM 3430 C CA . GLU A 1 411 ? -13.102 -21.062 19.172 1 62.75 411 GLU A CA 1
ATOM 3431 C C . GLU A 1 411 ? -13.68 -19.656 19.359 1 62.75 411 GLU A C 1
ATOM 3433 O O . GLU A 1 411 ? -14.742 -19.5 19.969 1 62.75 411 GLU A O 1
ATOM 3438 N N . LYS A 1 412 ? -12.82 -18.703 18.906 1 69.31 412 LYS A N 1
ATOM 3439 C CA . LYS A 1 412 ? -13.383 -17.375 19.094 1 69.31 412 LYS A CA 1
ATOM 3440 C C . LYS A 1 412 ? -14.086 -16.891 17.828 1 69.31 412 LYS A C 1
ATOM 3442 O O . LYS A 1 412 ? -13.648 -17.203 16.719 1 69.31 412 LYS A O 1
ATOM 3447 N N . PHE A 1 413 ? -15.359 -16.422 18.078 1 76.44 413 PHE A N 1
ATOM 3448 C CA . PHE A 1 413 ? -16.125 -15.875 16.969 1 76.44 413 PHE A CA 1
ATOM 3449 C C . PHE A 1 413 ? -16.188 -14.352 17.062 1 76.44 413 PHE A C 1
ATOM 3451 O O . PHE A 1 413 ? -16.312 -13.789 18.141 1 76.44 413 PHE A O 1
ATOM 3458 N N . PHE A 1 414 ? -15.867 -13.836 15.859 1 85.25 414 PHE A N 1
ATOM 3459 C CA . PHE A 1 414 ? -16.078 -12.398 15.688 1 85.25 414 PHE A CA 1
ATOM 3460 C C . PHE A 1 414 ? -17.469 -12.133 15.109 1 85.25 414 PHE A C 1
ATOM 3462 O O . PHE A 1 414 ? -17.891 -12.812 14.18 1 85.25 414 PHE A O 1
ATOM 3469 N N . VAL A 1 415 ? -18.188 -11.328 15.734 1 89.38 415 VAL A N 1
ATOM 3470 C CA . VAL A 1 415 ? -19.531 -11.023 15.266 1 89.38 415 VAL A CA 1
ATOM 3471 C C . VAL A 1 415 ? -19.609 -9.562 14.828 1 89.38 415 VAL A C 1
ATOM 3473 O O . VAL A 1 415 ? -19.156 -8.672 15.547 1 89.38 415 VAL A O 1
ATOM 3476 N N . PHE A 1 416 ? -20.062 -9.336 13.633 1 89.56 416 PHE A N 1
ATOM 3477 C CA . PHE A 1 416 ? -20.281 -7.969 13.172 1 89.56 416 PHE A CA 1
ATOM 3478 C C . PHE A 1 416 ? -21.406 -7.305 13.953 1 89.56 416 PHE A C 1
ATOM 3480 O O . PHE A 1 416 ? -22.531 -7.793 13.953 1 89.56 416 PHE A O 1
ATOM 3487 N N . LYS A 1 417 ? -21.188 -6.199 14.43 1 83.25 417 LYS A N 1
ATOM 3488 C CA . LYS A 1 417 ? -22.156 -5.527 15.289 1 83.25 417 LYS A CA 1
ATOM 3489 C C . LYS A 1 417 ? -23.328 -4.977 14.477 1 83.25 417 LYS A C 1
ATOM 3491 O O . LYS A 1 417 ? -24.453 -4.891 14.969 1 83.25 417 LYS A O 1
ATOM 3496 N N . ALA A 1 418 ? -23.078 -4.637 13.305 1 78.06 418 ALA A N 1
ATOM 3497 C CA . ALA A 1 418 ? -24.125 -4.059 12.453 1 78.06 418 ALA A CA 1
ATOM 3498 C C . ALA A 1 418 ? -25.078 -5.137 11.953 1 78.06 418 ALA A C 1
ATOM 3500 O O . ALA A 1 418 ? -26.078 -4.828 11.289 1 78.06 418 ALA A O 1
ATOM 3501 N N . SER A 1 419 ? -24.766 -6.355 12.266 1 79.81 419 SER A N 1
ATOM 3502 C CA . SER A 1 419 ? -25.609 -7.453 11.812 1 79.81 419 SER A CA 1
ATOM 3503 C C . SER A 1 419 ? -27.047 -7.289 12.328 1 79.81 419 SER A C 1
ATOM 3505 O O . SER A 1 419 ? -27.984 -7.809 11.734 1 79.81 419 SER A O 1
ATOM 3507 N N . GLU A 1 420 ? -27.141 -6.578 13.375 1 77.75 420 GLU A N 1
ATOM 3508 C CA . GLU A 1 420 ? -28.453 -6.391 13.992 1 77.75 420 GLU A CA 1
ATOM 3509 C C . GLU A 1 420 ? -29.375 -5.594 13.086 1 77.75 420 GLU A C 1
ATOM 3511 O O . GLU A 1 420 ? -30.594 -5.641 13.25 1 77.75 420 GLU A O 1
ATOM 3516 N N . HIS A 1 421 ? -28.812 -4.941 12.172 1 77.12 421 HIS A N 1
ATOM 3517 C CA . HIS A 1 421 ? -29.609 -4.109 11.281 1 77.12 421 HIS A CA 1
ATOM 3518 C C . HIS A 1 421 ? -29.906 -4.832 9.977 1 77.12 421 HIS A C 1
ATOM 3520 O O . HIS A 1 421 ? -30.562 -4.273 9.094 1 77.12 421 HIS A O 1
ATOM 3526 N N . LEU A 1 422 ? -29.438 -6.059 9.93 1 77.62 422 LEU A N 1
ATOM 3527 C CA . LEU A 1 422 ? -29.594 -6.812 8.695 1 77.62 422 LEU A CA 1
ATOM 3528 C C . LEU A 1 422 ? -30.734 -7.816 8.812 1 77.62 422 LEU A C 1
ATOM 3530 O O . LEU A 1 422 ? -30.906 -8.445 9.859 1 77.62 422 LEU A O 1
ATOM 3534 N N . TYR A 1 423 ? -31.609 -7.789 7.797 1 75.31 423 TYR A N 1
ATOM 3535 C CA . TYR A 1 423 ? -32.719 -8.742 7.707 1 75.31 423 TYR A CA 1
ATOM 3536 C C . TYR A 1 423 ? -32.781 -9.383 6.328 1 75.31 423 TYR A C 1
ATOM 3538 O O . TYR A 1 423 ? -33.094 -8.719 5.34 1 75.31 423 TYR A O 1
ATOM 3546 N N . PHE A 1 424 ? -32.469 -10.703 6.383 1 71.38 424 PHE A N 1
ATOM 3547 C CA . PHE A 1 424 ? -32.594 -11.445 5.137 1 71.38 424 PHE A CA 1
ATOM 3548 C C . PHE A 1 424 ? -33.938 -12.164 5.074 1 71.38 424 PHE A C 1
ATOM 3550 O O . PHE A 1 424 ? -34.25 -13.008 5.918 1 71.38 424 PHE A O 1
ATOM 3557 N N . LYS A 1 425 ? -34.844 -11.734 4.242 1 69.38 425 LYS A N 1
ATOM 3558 C CA . LYS A 1 425 ? -36.219 -12.18 4.16 1 69.38 425 LYS A CA 1
ATOM 3559 C C . LYS A 1 425 ? -36.312 -13.695 4.359 1 69.38 425 LYS A C 1
ATOM 3561 O O . LYS A 1 425 ? -37.156 -14.172 5.137 1 69.38 425 LYS A O 1
ATOM 3566 N N . GLU A 1 426 ? -35.594 -14.523 3.68 1 67.38 426 GLU A N 1
ATOM 3567 C CA . GLU A 1 426 ? -35.75 -15.969 3.715 1 67.38 426 GLU A CA 1
ATOM 3568 C C . GLU A 1 426 ? -35 -16.578 4.891 1 67.38 426 GLU A C 1
ATOM 3570 O O . GLU A 1 426 ? -35.312 -17.672 5.344 1 67.38 426 GLU A O 1
ATOM 3575 N N . GLN A 1 427 ? -34.156 -15.844 5.621 1 71.38 427 GLN A N 1
ATOM 3576 C CA . GLN A 1 427 ? -33.281 -16.453 6.609 1 71.38 427 GLN A CA 1
ATOM 3577 C C . GLN A 1 427 ? -33.469 -15.805 7.98 1 71.38 427 GLN A C 1
ATOM 3579 O O . GLN A 1 427 ? -33.094 -16.391 9 1 71.38 427 GLN A O 1
ATOM 3584 N N . GLY A 1 428 ? -34.156 -14.695 8.016 1 70.44 428 GLY A N 1
ATOM 3585 C CA . GLY A 1 428 ? -34.344 -13.992 9.273 1 70.44 428 GLY A CA 1
ATOM 3586 C C . GLY A 1 428 ? -33.094 -13.211 9.711 1 70.44 428 GLY A C 1
ATOM 3587 O O . GLY A 1 428 ? -32.219 -12.93 8.891 1 70.44 428 GLY A O 1
ATOM 3588 N N . GLN A 1 429 ? -33.156 -12.734 10.961 1 77.44 429 GLN A N 1
ATOM 3589 C CA . GLN A 1 429 ? -32.062 -11.938 11.516 1 77.44 429 GLN A CA 1
ATOM 3590 C C . GLN A 1 429 ? -31.109 -12.805 12.336 1 77.44 429 GLN A C 1
ATOM 3592 O O . GLN A 1 429 ? -31.516 -13.484 13.273 1 77.44 429 GLN A O 1
ATOM 3597 N N . LYS A 1 430 ? -29.875 -12.938 11.805 1 83.44 430 LYS A N 1
ATOM 3598 C CA . LYS A 1 430 ? -28.812 -13.656 12.5 1 83.44 430 LYS A CA 1
ATOM 3599 C C . LYS A 1 430 ? -27.531 -12.828 12.531 1 83.44 430 LYS A C 1
ATOM 3601 O O . LYS A 1 430 ? -27.391 -11.844 11.797 1 83.44 430 LYS A O 1
ATOM 3606 N N . ASP A 1 431 ? -26.719 -13.219 13.367 1 88.38 431 ASP A N 1
ATOM 3607 C CA . ASP A 1 431 ? -25.406 -12.562 13.461 1 88.38 431 ASP A CA 1
ATOM 3608 C C . ASP A 1 431 ? -24.484 -13.047 12.352 1 88.38 431 ASP A C 1
ATOM 3610 O O . ASP A 1 431 ? -24.422 -14.242 12.055 1 88.38 431 ASP A O 1
ATOM 3614 N N . ILE A 1 432 ? -23.969 -12.07 11.703 1 89.44 432 ILE A N 1
ATOM 3615 C CA . ILE A 1 432 ? -22.891 -12.414 10.781 1 89.44 432 ILE A CA 1
ATOM 3616 C C . ILE A 1 432 ? -21.609 -12.719 11.57 1 89.44 432 ILE A C 1
ATOM 3618 O O . ILE A 1 432 ? -21.078 -11.844 12.25 1 89.44 432 ILE A O 1
ATOM 3622 N N . LYS A 1 433 ? -21.141 -13.898 11.43 1 90.31 433 LYS A N 1
ATOM 3623 C CA . LYS A 1 433 ? -19.984 -14.359 12.203 1 90.31 433 LYS A CA 1
ATOM 3624 C C . LYS A 1 433 ? -18.75 -14.531 11.305 1 90.31 433 LYS A C 1
ATOM 3626 O O . LYS A 1 433 ? -18.875 -14.969 10.156 1 90.31 433 LYS A O 1
ATOM 3631 N N . VAL A 1 434 ? -17.625 -14.156 11.891 1 89.62 434 VAL A N 1
ATOM 3632 C CA . VAL A 1 434 ? -16.344 -14.352 11.227 1 89.62 434 VAL A CA 1
ATOM 3633 C C . VAL A 1 434 ? -15.469 -15.273 12.07 1 89.62 434 VAL A C 1
ATOM 3635 O O . VAL A 1 434 ? -15.305 -15.055 13.273 1 89.62 434 VAL A O 1
ATOM 3638 N N . GLN A 1 435 ? -14.992 -16.266 11.445 1 88.75 435 GLN A N 1
ATOM 3639 C CA . GLN A 1 435 ? -14.062 -17.172 12.102 1 88.75 435 GLN A CA 1
ATOM 3640 C C . GLN A 1 435 ? -12.742 -17.266 11.328 1 88.75 435 GLN A C 1
ATOM 3642 O O . GLN A 1 435 ? -12.727 -17.109 10.109 1 88.75 435 GLN A O 1
ATOM 3647 N N . VAL A 1 436 ? -11.711 -17.484 12.047 1 87.69 436 VAL A N 1
ATOM 3648 C CA . VAL A 1 436 ? -10.398 -17.625 11.43 1 87.69 436 VAL A CA 1
ATOM 3649 C C . VAL A 1 436 ? -10.031 -19.094 11.289 1 87.69 436 VAL A C 1
ATOM 3651 O O . VAL A 1 436 ? -10.18 -19.875 12.242 1 87.69 436 VAL A O 1
ATOM 3654 N N . PHE A 1 437 ? -9.672 -19.422 10.125 1 87.94 437 PHE A N 1
ATOM 3655 C CA . PHE A 1 437 ? -9.188 -20.75 9.812 1 87.94 437 PHE A CA 1
ATOM 3656 C C . PHE A 1 437 ? -7.723 -20.719 9.406 1 87.94 437 PHE A C 1
ATOM 3658 O O . PHE A 1 437 ? -7.348 -19.969 8.5 1 87.94 437 PHE A O 1
ATOM 3665 N N . PHE A 1 438 ? -6.949 -21.484 10.109 1 88.81 438 PHE A N 1
ATOM 3666 C CA . PHE A 1 438 ? -5.547 -21.609 9.719 1 88.81 438 PHE A CA 1
ATOM 3667 C C . PHE A 1 438 ? -5.34 -22.828 8.836 1 88.81 438 PHE A C 1
ATOM 3669 O O . PHE A 1 438 ? -5.461 -23.969 9.312 1 88.81 438 PHE A O 1
ATOM 3676 N N . ALA A 1 439 ? -5 -22.609 7.641 1 90.06 439 ALA A N 1
ATOM 3677 C CA . ALA A 1 439 ? -4.902 -23.656 6.633 1 90.06 439 ALA A CA 1
ATOM 3678 C C . ALA A 1 439 ? -3.523 -24.312 6.66 1 90.06 439 ALA A C 1
ATOM 3680 O O . ALA A 1 439 ? -2.51 -23.656 6.434 1 90.06 439 ALA A O 1
ATOM 3681 N N . PRO A 1 440 ? -3.547 -25.547 6.898 1 88.44 440 PRO A N 1
ATOM 3682 C CA . PRO A 1 440 ? -2.262 -26.25 6.809 1 88.44 440 PRO A CA 1
ATOM 3683 C C . PRO A 1 440 ? -1.661 -26.203 5.406 1 88.44 440 PRO A C 1
ATOM 3685 O O . PRO A 1 440 ? -2.396 -26.203 4.418 1 88.44 440 PRO A O 1
ATOM 3688 N N . LEU A 1 441 ? -0.43 -26.172 5.344 1 87 441 LEU A N 1
ATOM 3689 C CA . LEU A 1 441 ? 0.288 -26.031 4.082 1 87 441 LEU A CA 1
ATOM 3690 C C . LEU A 1 441 ? 0.883 -27.375 3.652 1 87 441 LEU A C 1
ATOM 3692 O O . LEU A 1 441 ? 1.134 -28.234 4.488 1 87 441 LEU A O 1
ATOM 3696 N N . PRO A 1 442 ? 1.03 -27.469 2.32 1 77.69 442 PRO A N 1
ATOM 3697 C CA . PRO A 1 442 ? 1.543 -28.75 1.805 1 77.69 442 PRO A CA 1
ATOM 3698 C C . PRO A 1 442 ? 3.066 -28.828 1.856 1 77.69 442 PRO A C 1
ATOM 3700 O O . PRO A 1 442 ? 3.746 -28.375 0.937 1 77.69 442 PRO A O 1
ATOM 3703 N N . PHE A 1 443 ? 3.525 -29.406 2.902 1 72.56 443 PHE A N 1
ATOM 3704 C CA . PHE A 1 443 ? 4.973 -29.562 2.977 1 72.56 443 PHE A CA 1
ATOM 3705 C C . PHE A 1 443 ? 5.406 -30.906 2.43 1 72.56 443 PHE A C 1
ATOM 3707 O O . PHE A 1 443 ? 4.648 -31.875 2.49 1 72.56 443 PHE A O 1
ATOM 3714 N N . MET B 1 1 ? 23.078 30.422 -0.931 1 53.69 1 MET B N 1
ATOM 3715 C CA . MET B 1 1 ? 21.688 30.031 -0.741 1 53.69 1 MET B CA 1
ATOM 3716 C C . MET B 1 1 ? 21.422 28.656 -1.361 1 53.69 1 MET B C 1
ATOM 3718 O O . MET B 1 1 ? 21.906 28.359 -2.459 1 53.69 1 MET B O 1
ATOM 3722 N N . ASN B 1 2 ? 21.016 27.703 -0.542 1 66.5 2 ASN B N 1
ATOM 3723 C CA . ASN B 1 2 ? 20.844 26.375 -1.105 1 66.5 2 ASN B CA 1
ATOM 3724 C C . ASN B 1 2 ? 19.797 26.359 -2.217 1 66.5 2 ASN B C 1
ATOM 3726 O O . ASN B 1 2 ? 18.75 26.984 -2.09 1 66.5 2 ASN B O 1
ATOM 3730 N N . SER B 1 3 ? 20.234 26.125 -3.473 1 83.94 3 SER B N 1
ATOM 3731 C CA . SER B 1 3 ? 19.344 25.969 -4.617 1 83.94 3 SER B CA 1
ATOM 3732 C C . SER B 1 3 ? 18.156 25.094 -4.277 1 83.94 3 SER B C 1
ATOM 3734 O O . SER B 1 3 ? 18.266 24.188 -3.447 1 83.94 3 SER B O 1
ATOM 3736 N N . ILE B 1 4 ? 17.078 25.609 -4.77 1 89.94 4 ILE B N 1
ATOM 3737 C CA . ILE B 1 4 ? 15.828 24.922 -4.445 1 89.94 4 ILE B CA 1
ATOM 3738 C C . ILE B 1 4 ? 15.242 24.297 -5.707 1 89.94 4 ILE B C 1
ATOM 3740 O O . ILE B 1 4 ? 15.242 24.906 -6.777 1 89.94 4 ILE B O 1
ATOM 3744 N N . PHE B 1 5 ? 14.859 23.062 -5.617 1 92.69 5 PHE B N 1
ATOM 3745 C CA . PHE B 1 5 ? 14.133 22.359 -6.66 1 92.69 5 PHE B CA 1
ATOM 3746 C C . PHE B 1 5 ? 12.727 22 -6.195 1 92.69 5 PHE B C 1
ATOM 3748 O O . PHE B 1 5 ? 12.555 21.375 -5.152 1 92.69 5 PHE B O 1
ATOM 3755 N N . SER B 1 6 ? 11.711 22.453 -6.945 1 91 6 SER B N 1
ATOM 3756 C CA . SER B 1 6 ? 10.328 22.234 -6.539 1 91 6 SER B CA 1
ATOM 3757 C C . SER B 1 6 ? 9.641 21.203 -7.426 1 91 6 SER B C 1
ATOM 3759 O O . SER B 1 6 ? 9.789 21.234 -8.648 1 91 6 SER B O 1
ATOM 3761 N N . ILE B 1 7 ? 8.961 20.312 -6.816 1 92.19 7 ILE B N 1
ATOM 3762 C CA . ILE B 1 7 ? 8.156 19.328 -7.523 1 92.19 7 ILE B CA 1
ATOM 3763 C C . ILE B 1 7 ? 6.793 19.188 -6.852 1 92.19 7 ILE B C 1
ATOM 3765 O O . ILE B 1 7 ? 6.539 19.812 -5.816 1 92.19 7 ILE B O 1
ATOM 3769 N N . ILE B 1 8 ? 5.902 18.406 -7.434 1 90.88 8 ILE B N 1
ATOM 3770 C CA . ILE B 1 8 ? 4.598 18.141 -6.828 1 90.88 8 ILE B CA 1
ATOM 3771 C C . ILE B 1 8 ? 4.531 16.688 -6.371 1 90.88 8 ILE B C 1
ATOM 3773 O O . ILE B 1 8 ? 5.391 15.875 -6.723 1 90.88 8 ILE B O 1
ATOM 3777 N N . GLU B 1 9 ? 3.482 16.391 -5.664 1 91 9 GLU B N 1
ATOM 3778 C CA . GLU B 1 9 ? 3.27 15.016 -5.207 1 91 9 GLU B CA 1
ATOM 3779 C C . GLU B 1 9 ? 3.293 14.039 -6.375 1 91 9 GLU B C 1
ATOM 3781 O O . GLU B 1 9 ? 2.744 14.32 -7.441 1 91 9 GLU B O 1
ATOM 3786 N N . HIS B 1 10 ? 3.977 12.883 -6.184 1 89.5 10 HIS B N 1
ATOM 3787 C CA . HIS B 1 10 ? 4.02 11.75 -7.102 1 89.5 10 HIS B CA 1
ATOM 3788 C C . HIS B 1 10 ? 4.785 12.102 -8.375 1 89.5 10 HIS B C 1
ATOM 3790 O O . HIS B 1 10 ? 4.789 11.328 -9.328 1 89.5 10 HIS B O 1
ATOM 3796 N N . GLN B 1 11 ? 5.359 13.266 -8.414 1 91.75 11 GLN B N 1
ATOM 3797 C CA . GLN B 1 11 ? 6.16 13.641 -9.57 1 91.75 11 GLN B CA 1
ATOM 3798 C C . GLN B 1 11 ? 7.551 13.008 -9.508 1 91.75 11 GLN B C 1
ATOM 3800 O O . GLN B 1 11 ? 8.164 12.969 -8.438 1 91.75 11 GLN B O 1
ATOM 3805 N N . ALA B 1 12 ? 7.965 12.508 -10.609 1 94.31 12 ALA B N 1
ATOM 3806 C CA . ALA B 1 12 ? 9.305 11.953 -10.711 1 94.31 12 ALA B CA 1
ATOM 3807 C C . ALA B 1 12 ? 10.297 12.984 -11.25 1 94.31 12 ALA B C 1
ATOM 3809 O O . ALA B 1 12 ? 9.898 13.938 -11.93 1 94.31 12 ALA B O 1
ATOM 3810 N N . PHE B 1 13 ? 11.523 12.891 -10.867 1 95 13 PHE B N 1
ATOM 3811 C CA . PHE B 1 13 ? 12.562 13.781 -11.359 1 95 13 PHE B CA 1
ATOM 3812 C C . PHE B 1 13 ? 13.906 13.055 -11.453 1 95 13 PHE B C 1
ATOM 3814 O O . PHE B 1 13 ? 14.148 12.102 -10.711 1 95 13 PHE B O 1
ATOM 3821 N N . SER B 1 14 ? 14.68 13.477 -12.352 1 94.5 14 SER B N 1
ATOM 3822 C CA . SER B 1 14 ? 15.977 12.852 -12.594 1 94.5 14 SER B CA 1
ATOM 3823 C C . SER B 1 14 ? 17.125 13.805 -12.273 1 94.5 14 SER B C 1
ATOM 3825 O O . SER B 1 14 ? 16.891 14.977 -11.945 1 94.5 14 SER B O 1
ATOM 3827 N N . LYS B 1 15 ? 18.312 13.234 -12.422 1 91.38 15 LYS B N 1
ATOM 3828 C CA . LYS B 1 15 ? 19.516 14.039 -12.242 1 91.38 15 LYS B CA 1
ATOM 3829 C C . LYS B 1 15 ? 19.578 15.18 -13.266 1 91.38 15 LYS B C 1
ATOM 3831 O O . LYS B 1 15 ? 20.016 16.281 -12.945 1 91.38 15 LYS B O 1
ATOM 3836 N N . GLU B 1 16 ? 19.094 14.883 -14.398 1 90.81 16 GLU B N 1
ATOM 3837 C CA . GLU B 1 16 ? 19.109 15.875 -15.477 1 90.81 16 GLU B CA 1
ATOM 3838 C C . GLU B 1 16 ? 18.219 17.062 -15.141 1 90.81 16 GLU B C 1
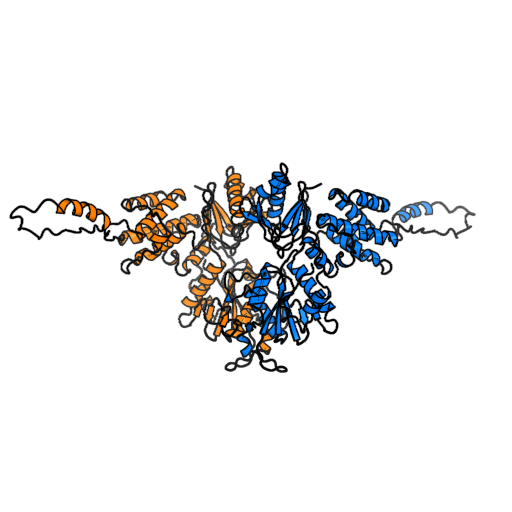ATOM 3840 O O . GLU B 1 16 ? 18.562 18.203 -15.469 1 90.81 16 GLU B O 1
ATOM 3845 N N . ASP B 1 17 ? 17.156 16.812 -14.492 1 92.31 17 ASP B N 1
ATOM 3846 C CA . ASP B 1 17 ? 16.25 17.891 -14.094 1 92.31 17 ASP B CA 1
ATOM 3847 C C . ASP B 1 17 ? 16.938 18.812 -13.086 1 92.31 17 ASP B C 1
ATOM 3849 O O . ASP B 1 17 ? 16.688 20.031 -13.094 1 92.31 17 ASP B O 1
ATOM 3853 N N . LEU B 1 18 ? 17.797 18.234 -12.312 1 92.94 18 LEU B N 1
ATOM 3854 C CA . LEU B 1 18 ? 18.469 19 -11.266 1 92.94 18 LEU B CA 1
ATOM 3855 C C . LEU B 1 18 ? 19.625 19.812 -11.836 1 92.94 18 LEU B C 1
ATOM 3857 O O . LEU B 1 18 ? 20 20.844 -11.289 1 92.94 18 LEU B O 1
ATOM 3861 N N . LYS B 1 19 ? 20.219 19.359 -12.93 1 91.38 19 LYS B N 1
ATOM 3862 C CA . LYS B 1 19 ? 21.375 20.016 -13.531 1 91.38 19 LYS B CA 1
ATOM 3863 C C . LYS B 1 19 ? 21.047 21.422 -13.992 1 91.38 19 LYS B C 1
ATOM 3865 O O . LYS B 1 19 ? 21.891 22.312 -13.969 1 91.38 19 LYS B O 1
ATOM 3870 N N . GLU B 1 20 ? 19.875 21.594 -14.367 1 87.88 20 GLU B N 1
ATOM 3871 C CA . GLU B 1 20 ? 19.469 22.906 -14.836 1 87.88 20 GLU B CA 1
ATOM 3872 C C . GLU B 1 20 ? 19.578 23.953 -13.727 1 87.88 20 GLU B C 1
ATOM 3874 O O . GLU B 1 20 ? 19.953 25.094 -13.977 1 87.88 20 GLU B O 1
ATOM 3879 N N . ILE B 1 21 ? 19.375 23.547 -12.539 1 87.94 21 ILE B N 1
ATOM 3880 C CA . ILE B 1 21 ? 19.312 24.5 -11.438 1 87.94 21 ILE B CA 1
ATOM 3881 C C . ILE B 1 21 ? 20.594 24.406 -10.609 1 87.94 21 ILE B C 1
ATOM 3883 O O . ILE B 1 21 ? 21.156 25.438 -10.195 1 87.94 21 ILE B O 1
ATOM 3887 N N . PHE B 1 22 ? 21.156 23.188 -10.492 1 90.81 22 PHE B N 1
ATOM 3888 C CA . PHE B 1 22 ? 22.234 22.984 -9.523 1 90.81 22 PHE B CA 1
ATOM 3889 C C . PHE B 1 22 ? 23.578 22.844 -10.219 1 90.81 22 PHE B C 1
ATOM 3891 O O . PHE B 1 22 ? 24.625 22.859 -9.57 1 90.81 22 PHE B O 1
ATOM 3898 N N . LYS B 1 23 ? 23.531 22.734 -11.438 1 90.81 23 LYS B N 1
ATOM 3899 C CA . LYS B 1 23 ? 24.734 22.641 -12.25 1 90.81 23 LYS B CA 1
ATOM 3900 C C . LYS B 1 23 ? 25.688 21.594 -11.68 1 90.81 23 LYS B C 1
ATOM 3902 O O . LYS B 1 23 ? 25.344 20.422 -11.562 1 90.81 23 LYS B O 1
ATOM 3907 N N . GLU B 1 24 ? 26.781 21.984 -11.023 1 87.94 24 GLU B N 1
ATOM 3908 C CA . GLU B 1 24 ? 27.812 21.062 -10.562 1 87.94 24 GLU B CA 1
ATOM 3909 C C . GLU B 1 24 ? 27.375 20.344 -9.289 1 87.94 24 GLU B C 1
ATOM 3911 O O . GLU B 1 24 ? 27.844 19.234 -9.008 1 87.94 24 GLU B O 1
ATOM 3916 N N . LYS B 1 25 ? 26.453 20.922 -8.617 1 91.12 25 LYS B N 1
ATOM 3917 C CA . LYS B 1 25 ? 26.016 20.328 -7.352 1 91.12 25 LYS B CA 1
ATOM 3918 C C . LYS B 1 25 ? 24.891 19.328 -7.57 1 91.12 25 LYS B C 1
ATOM 3920 O O . LYS B 1 25 ? 24.438 18.672 -6.625 1 91.12 25 LYS B O 1
ATOM 3925 N N . ALA B 1 26 ? 24.516 19.203 -8.797 1 92.5 26 ALA B N 1
ATOM 3926 C CA . ALA B 1 26 ? 23.344 18.375 -9.125 1 92.5 26 ALA B CA 1
ATOM 3927 C C . ALA B 1 26 ? 23.594 16.906 -8.758 1 92.5 26 ALA B C 1
ATOM 3929 O O . ALA B 1 26 ? 22.734 16.25 -8.195 1 92.5 26 ALA B O 1
ATOM 3930 N N . GLU B 1 27 ? 24.766 16.5 -9.039 1 92.38 27 GLU B N 1
ATOM 3931 C CA . GLU B 1 27 ? 25.078 15.102 -8.781 1 92.38 27 GLU B CA 1
ATOM 3932 C C . GLU B 1 27 ? 25.109 14.812 -7.281 1 92.38 27 GLU B C 1
ATOM 3934 O O . GLU B 1 27 ? 24.609 13.781 -6.832 1 92.38 27 GLU B O 1
ATOM 3939 N N . GLY B 1 28 ? 25.766 15.688 -6.586 1 91.94 28 GLY B N 1
ATOM 3940 C CA . GLY B 1 28 ? 25.812 15.531 -5.141 1 91.94 28 GLY B CA 1
ATOM 3941 C C . GLY B 1 28 ? 24.438 15.586 -4.492 1 91.94 28 GLY B C 1
ATOM 3942 O O . GLY B 1 28 ? 24.125 14.781 -3.613 1 91.94 28 GLY B O 1
ATOM 3943 N N . PHE B 1 29 ? 23.672 16.5 -4.941 1 93.31 29 PHE B N 1
ATOM 3944 C CA . PHE B 1 29 ? 22.312 16.641 -4.418 1 93.31 29 PHE B CA 1
ATOM 3945 C C . PHE B 1 29 ? 21.484 15.406 -4.703 1 93.31 29 PHE B C 1
ATOM 3947 O O . PHE B 1 29 ? 20.797 14.891 -3.818 1 93.31 29 PHE B O 1
ATOM 3954 N N . TYR B 1 30 ? 21.562 14.883 -5.852 1 94.38 30 TYR B N 1
ATOM 3955 C CA . TYR B 1 30 ? 20.812 13.688 -6.23 1 94.38 30 TYR B CA 1
ATOM 3956 C C . TYR B 1 30 ? 21.219 12.492 -5.383 1 94.38 30 TYR B C 1
ATOM 3958 O O . TYR B 1 30 ? 20.375 11.727 -4.926 1 94.38 30 TYR B O 1
ATOM 3966 N N . LYS B 1 31 ? 22.469 12.383 -5.18 1 92.12 31 LYS B N 1
ATOM 3967 C CA . LYS B 1 31 ? 22.984 11.258 -4.391 1 92.12 31 LYS B CA 1
ATOM 3968 C C . LYS B 1 31 ? 22.469 11.328 -2.951 1 92.12 31 LYS B C 1
ATOM 3970 O O . LYS B 1 31 ? 22.125 10.305 -2.359 1 92.12 31 LYS B O 1
ATOM 3975 N N . GLU B 1 32 ? 22.5 12.508 -2.443 1 92.25 32 GLU B N 1
ATOM 3976 C CA . GLU B 1 32 ? 22 12.695 -1.085 1 92.25 32 GLU B CA 1
ATOM 3977 C C . GLU B 1 32 ? 20.516 12.336 -0.991 1 92.25 32 GLU B C 1
ATOM 3979 O O . GLU B 1 32 ? 20.078 11.711 -0.018 1 92.25 32 GLU B O 1
ATOM 3984 N N . LEU B 1 33 ? 19.766 12.703 -1.989 1 93.19 33 LEU B N 1
ATOM 3985 C CA . LEU B 1 33 ? 18.344 12.375 -2.021 1 93.19 33 LEU B CA 1
ATOM 3986 C C . LEU B 1 33 ? 18.141 10.875 -2.211 1 93.19 33 LEU B C 1
ATOM 3988 O O . LEU B 1 33 ? 17.203 10.305 -1.662 1 93.19 33 LEU B O 1
ATOM 3992 N N . GLU B 1 34 ? 18.938 10.328 -3.02 1 92.56 34 GLU B N 1
ATOM 3993 C CA . GLU B 1 34 ? 18.875 8.883 -3.207 1 92.56 34 GLU B CA 1
ATOM 3994 C C . GLU B 1 34 ? 19.078 8.148 -1.886 1 92.56 34 GLU B C 1
ATOM 3996 O O . GLU B 1 34 ? 18.359 7.199 -1.583 1 92.56 34 GLU B O 1
ATOM 4001 N N . ASP B 1 35 ? 20.078 8.562 -1.203 1 89.5 35 ASP B N 1
ATOM 4002 C CA . ASP B 1 35 ? 20.344 7.953 0.094 1 89.5 35 ASP B CA 1
ATOM 4003 C C . ASP B 1 35 ? 19.172 8.141 1.047 1 89.5 35 ASP B C 1
ATOM 4005 O O . ASP B 1 35 ? 18.812 7.23 1.795 1 89.5 35 ASP B O 1
ATOM 4009 N N . PHE B 1 36 ? 18.656 9.312 1.015 1 90.31 36 PHE B N 1
ATOM 4010 C CA . PHE B 1 36 ? 17.469 9.586 1.814 1 90.31 36 PHE B CA 1
ATOM 4011 C C . PHE B 1 36 ? 16.328 8.633 1.443 1 90.31 36 PHE B C 1
ATOM 4013 O O . PHE B 1 36 ? 15.664 8.094 2.32 1 90.31 36 PHE B O 1
ATOM 4020 N N . ALA B 1 37 ? 16.156 8.438 0.183 1 91.06 37 ALA B N 1
ATOM 4021 C CA . ALA B 1 37 ? 15.086 7.566 -0.303 1 91.06 37 ALA B CA 1
ATOM 4022 C C . ALA B 1 37 ? 15.297 6.125 0.155 1 91.06 37 ALA B C 1
ATOM 4024 O O . ALA B 1 37 ? 14.344 5.441 0.536 1 91.06 37 ALA B O 1
ATOM 4025 N N . LYS B 1 38 ? 16.469 5.684 0.116 1 89.56 38 LYS B N 1
ATOM 4026 C CA . LYS B 1 38 ? 16.797 4.32 0.527 1 89.56 38 LYS B CA 1
ATOM 4027 C C . LYS B 1 38 ? 16.484 4.105 2.006 1 89.56 38 LYS B C 1
ATOM 4029 O O . LYS B 1 38 ? 16.062 3.016 2.408 1 89.56 38 LYS B O 1
ATOM 4034 N N . ASN B 1 39 ? 16.641 5.16 2.773 1 87.44 39 ASN B N 1
ATOM 4035 C CA . ASN B 1 39 ? 16.406 5.062 4.211 1 87.44 39 ASN B CA 1
ATOM 4036 C C . ASN B 1 39 ? 14.938 5.316 4.559 1 87.44 39 ASN B C 1
ATOM 4038 O O . ASN B 1 39 ? 14.484 4.965 5.648 1 87.44 39 ASN B O 1
ATOM 4042 N N . ASN B 1 40 ? 14.328 6.043 3.656 1 87.81 40 ASN B N 1
ATOM 4043 C CA . ASN B 1 40 ? 12.938 6.434 3.869 1 87.81 40 ASN B CA 1
ATOM 4044 C C . ASN B 1 40 ? 12.086 6.164 2.635 1 87.81 40 ASN B C 1
ATOM 4046 O O . ASN B 1 40 ? 11.539 7.09 2.033 1 87.81 40 ASN B O 1
ATOM 4050 N N . GLU B 1 41 ? 11.844 4.93 2.416 1 86.56 41 GLU B N 1
ATOM 4051 C CA . GLU B 1 41 ? 11.172 4.52 1.187 1 86.56 41 GLU B CA 1
ATOM 4052 C C . GLU B 1 41 ? 9.727 5.008 1.157 1 86.56 41 GLU B C 1
ATOM 4054 O O . GLU B 1 41 ? 9.156 5.199 0.084 1 86.56 41 GLU B O 1
ATOM 4059 N N . ASN B 1 42 ? 9.203 5.211 2.285 1 86.88 42 ASN B N 1
ATOM 4060 C CA . ASN B 1 42 ? 7.812 5.633 2.361 1 86.88 42 ASN B CA 1
ATOM 4061 C C . ASN B 1 42 ? 7.656 7.117 2.041 1 86.88 42 ASN B C 1
ATOM 4063 O O . ASN B 1 42 ? 6.551 7.578 1.746 1 86.88 42 ASN B O 1
ATOM 4067 N N . LEU B 1 43 ? 8.719 7.844 2.066 1 88 43 LEU B N 1
ATOM 4068 C CA . LEU B 1 43 ? 8.664 9.289 1.875 1 88 43 LEU B CA 1
ATOM 4069 C C . LEU B 1 43 ? 9.109 9.672 0.467 1 88 43 LEU B C 1
ATOM 4071 O O . LEU B 1 43 ? 8.492 10.523 -0.173 1 88 43 LEU B O 1
ATOM 4075 N N . LEU B 1 44 ? 10.094 9.039 0.033 1 91.44 44 LEU B N 1
ATOM 4076 C CA . LEU B 1 44 ? 10.68 9.25 -1.287 1 91.44 44 LEU B CA 1
ATOM 4077 C C . LEU B 1 44 ? 11.078 7.918 -1.919 1 91.44 44 LEU B C 1
ATOM 4079 O O . LEU B 1 44 ? 11.742 7.098 -1.281 1 91.44 44 LEU B O 1
ATOM 4083 N N . GLY B 1 45 ? 10.602 7.75 -3.131 1 92.31 45 GLY B N 1
ATOM 4084 C CA . GLY B 1 45 ? 10.867 6.469 -3.766 1 92.31 45 GLY B CA 1
ATOM 4085 C C . GLY B 1 45 ? 11.602 6.598 -5.086 1 92.31 45 GLY B C 1
ATOM 4086 O O . GLY B 1 45 ? 12.148 7.656 -5.395 1 92.31 45 GLY B O 1
ATOM 4087 N N . PHE B 1 46 ? 11.719 5.445 -5.77 1 91.94 46 PHE B N 1
ATOM 4088 C CA . PHE B 1 46 ? 12.414 5.387 -7.051 1 91.94 46 PHE B CA 1
ATOM 4089 C C . PHE B 1 46 ? 11.438 5.102 -8.188 1 91.94 46 PHE B C 1
ATOM 4091 O O . PHE B 1 46 ? 10.562 4.246 -8.055 1 91.94 46 PHE B O 1
ATOM 4098 N N . LYS B 1 47 ? 11.492 5.879 -9.195 1 90.81 47 LYS B N 1
ATOM 4099 C CA . LYS B 1 47 ? 10.789 5.527 -10.43 1 90.81 47 LYS B CA 1
ATOM 4100 C C . LYS B 1 47 ? 11.602 4.535 -11.258 1 90.81 47 LYS B C 1
ATOM 4102 O O . LYS B 1 47 ? 11.062 3.564 -11.781 1 90.81 47 LYS B O 1
ATOM 4107 N N . ASN B 1 48 ? 12.797 4.828 -11.367 1 89.06 48 ASN B N 1
ATOM 4108 C CA . ASN B 1 48 ? 13.781 3.961 -12 1 89.06 48 ASN B CA 1
ATOM 4109 C C . ASN B 1 48 ? 15.188 4.215 -11.453 1 89.06 48 ASN B C 1
ATOM 4111 O O . ASN B 1 48 ? 15.352 4.984 -10.5 1 89.06 48 ASN B O 1
ATOM 4115 N N . LYS B 1 49 ? 16.125 3.619 -12.047 1 85.88 49 LYS B N 1
ATOM 4116 C CA . LYS B 1 49 ? 17.5 3.684 -11.539 1 85.88 49 LYS B CA 1
ATOM 4117 C C . LYS B 1 49 ? 18.016 5.117 -11.562 1 85.88 49 LYS B C 1
ATOM 4119 O O . LYS B 1 49 ? 18.891 5.477 -10.773 1 85.88 49 LYS B O 1
ATOM 4124 N N . ASN B 1 50 ? 17.438 5.949 -12.391 1 89 50 ASN B N 1
ATOM 4125 C CA . ASN B 1 50 ? 18 7.289 -12.562 1 89 50 ASN B CA 1
ATOM 4126 C C . ASN B 1 50 ? 17.016 8.367 -12.125 1 89 50 ASN B C 1
ATOM 4128 O O . ASN B 1 50 ? 17.266 9.555 -12.32 1 89 50 ASN B O 1
ATOM 4132 N N . SER B 1 51 ? 15.953 7.906 -11.578 1 94.19 51 SER B N 1
ATOM 4133 C CA . SER B 1 51 ? 14.938 8.891 -11.234 1 94.19 51 SER B CA 1
ATOM 4134 C C . SER B 1 51 ? 14.281 8.562 -9.898 1 94.19 51 SER B C 1
ATOM 4136 O O . SER B 1 51 ? 14.062 7.395 -9.57 1 94.19 51 SER B O 1
ATOM 4138 N N . LEU B 1 52 ? 14.07 9.633 -9.172 1 95.75 52 LEU B N 1
ATOM 4139 C CA . LEU B 1 52 ? 13.359 9.547 -7.898 1 95.75 52 LEU B CA 1
ATOM 4140 C C . LEU B 1 52 ? 11.914 10 -8.047 1 95.75 52 LEU B C 1
ATOM 4142 O O . LEU B 1 52 ? 11.578 10.695 -9.008 1 95.75 52 LEU B O 1
ATOM 4146 N N . LYS B 1 53 ? 11.156 9.539 -7.16 1 95.5 53 LYS B N 1
ATOM 4147 C CA . LYS B 1 53 ? 9.742 9.906 -7.234 1 95.5 53 LYS B CA 1
ATOM 4148 C C . LYS B 1 53 ? 9.195 10.258 -5.855 1 95.5 53 LYS B C 1
ATOM 4150 O O . LYS B 1 53 ? 9.359 9.5 -4.898 1 95.5 53 LYS B O 1
ATOM 4155 N N . ALA B 1 54 ? 8.523 11.43 -5.805 1 93.75 54 ALA B N 1
ATOM 4156 C CA . ALA B 1 54 ? 7.867 11.828 -4.562 1 93.75 54 ALA B CA 1
ATOM 4157 C C . ALA B 1 54 ? 6.633 10.977 -4.293 1 93.75 54 ALA B C 1
ATOM 4159 O O . ALA B 1 54 ? 6.027 10.438 -5.219 1 93.75 54 ALA B O 1
ATOM 4160 N N . LYS B 1 55 ? 6.305 10.875 -3.031 1 91.75 55 LYS B N 1
ATOM 4161 C CA . LYS B 1 55 ? 5.121 10.117 -2.639 1 91.75 55 LYS B CA 1
ATOM 4162 C C . LYS B 1 55 ? 4.004 11.047 -2.172 1 91.75 55 LYS B C 1
ATOM 4164 O O . LYS B 1 55 ? 3.693 12.031 -2.84 1 91.75 55 LYS B O 1
ATOM 4169 N N . ASN B 1 56 ? 3.303 10.688 -1.106 1 90.12 56 ASN B N 1
ATOM 4170 C CA . ASN B 1 56 ? 2.117 11.445 -0.72 1 90.12 56 ASN B CA 1
ATOM 4171 C C . ASN B 1 56 ? 2.42 12.414 0.42 1 90.12 56 ASN B C 1
ATOM 4173 O O . ASN B 1 56 ? 1.523 12.781 1.183 1 90.12 56 ASN B O 1
ATOM 4177 N N . TYR B 1 57 ? 3.596 12.836 0.544 1 91.31 57 TYR B N 1
ATOM 4178 C CA . TYR B 1 57 ? 3.99 13.812 1.552 1 91.31 57 TYR B CA 1
ATOM 4179 C C . TYR B 1 57 ? 4.43 15.117 0.9 1 91.31 57 TYR B C 1
ATOM 4181 O O . TYR B 1 57 ? 5.016 15.109 -0.184 1 91.31 57 TYR B O 1
ATOM 4189 N N . VAL B 1 58 ? 4.082 16.141 1.558 1 91.88 58 VAL B N 1
ATOM 4190 C CA . VAL B 1 58 ? 4.488 17.453 1.072 1 91.88 58 VAL B CA 1
ATOM 4191 C C . VAL B 1 58 ? 5.344 18.156 2.129 1 91.88 58 VAL B C 1
ATOM 4193 O O . VAL B 1 58 ? 5.254 17.844 3.316 1 91.88 58 VAL B O 1
ATOM 4196 N N . GLY B 1 59 ? 6.172 19.031 1.67 1 91.31 59 GLY B N 1
ATOM 4197 C CA . GLY B 1 59 ? 7.086 19.734 2.555 1 91.31 59 GLY B CA 1
ATOM 4198 C C . GLY B 1 59 ? 8.469 19.922 1.953 1 91.31 59 GLY B C 1
ATOM 4199 O O . GLY B 1 59 ? 8.594 20.312 0.787 1 91.31 59 GLY B O 1
ATOM 4200 N N . ILE B 1 60 ? 9.477 19.734 2.848 1 90.56 60 ILE B N 1
ATOM 4201 C CA . ILE B 1 60 ? 10.828 20.016 2.371 1 90.56 60 ILE B CA 1
ATOM 4202 C C . ILE B 1 60 ? 11.781 18.906 2.83 1 90.56 60 ILE B C 1
ATOM 4204 O O . ILE B 1 60 ? 11.609 18.344 3.91 1 90.56 60 ILE B O 1
ATOM 4208 N N . ILE B 1 61 ? 12.695 18.641 2.008 1 90.44 61 ILE B N 1
ATOM 4209 C CA . ILE B 1 61 ? 13.859 17.828 2.324 1 90.44 61 ILE B CA 1
ATOM 4210 C C . ILE B 1 61 ? 15.133 18.641 2.059 1 90.44 61 ILE B C 1
ATOM 4212 O O . ILE B 1 61 ? 15.43 18.984 0.914 1 90.44 61 ILE B O 1
ATOM 4216 N N . GLN B 1 62 ? 15.836 18.906 3.074 1 88.88 62 GLN B N 1
ATOM 4217 C CA . GLN B 1 62 ? 17.062 19.703 2.949 1 88.88 62 GLN B CA 1
ATOM 4218 C C . GLN B 1 62 ? 18.297 18.828 3.166 1 88.88 62 GLN B C 1
ATOM 4220 O O . GLN B 1 62 ? 18.422 18.156 4.191 1 88.88 62 GLN B O 1
ATOM 4225 N N . THR B 1 63 ? 19.109 18.875 2.178 1 89 63 THR B N 1
ATOM 4226 C CA . THR B 1 63 ? 20.391 18.203 2.287 1 89 63 THR B CA 1
ATOM 4227 C C . THR B 1 63 ? 21.531 19.219 2.32 1 89 63 THR B C 1
ATOM 4229 O O . THR B 1 63 ? 21.281 20.438 2.379 1 89 63 THR B O 1
ATOM 4232 N N . LYS B 1 64 ? 22.75 18.766 2.307 1 85.25 64 LYS B N 1
ATOM 4233 C CA . LYS B 1 64 ? 23.906 19.656 2.301 1 85.25 64 LYS B CA 1
ATOM 4234 C C . LYS B 1 64 ? 24.016 20.406 0.978 1 85.25 64 LYS B C 1
ATOM 4236 O O . LYS B 1 64 ? 24.438 21.562 0.949 1 85.25 64 LYS B O 1
ATOM 4241 N N . SER B 1 65 ? 23.5 19.781 -0.064 1 88.88 65 SER B N 1
ATOM 4242 C CA . SER B 1 65 ? 23.75 20.312 -1.405 1 88.88 65 SER B CA 1
ATOM 4243 C C . SER B 1 65 ? 22.547 21.125 -1.898 1 88.88 65 SER B C 1
ATOM 4245 O O . SER B 1 65 ? 22.672 21.906 -2.848 1 88.88 65 SER B O 1
ATOM 4247 N N . GLY B 1 66 ? 21.438 20.891 -1.243 1 89.88 66 GLY B N 1
ATOM 4248 C CA . GLY B 1 66 ? 20.281 21.609 -1.748 1 89.88 66 GLY B CA 1
ATOM 4249 C C . GLY B 1 66 ? 19 21.281 -0.995 1 89.88 66 GLY B C 1
ATOM 4250 O O . GLY B 1 66 ? 19.047 20.594 0.03 1 89.88 66 GLY B O 1
ATOM 4251 N N . VAL B 1 67 ? 17.906 21.938 -1.543 1 91.31 67 VAL B N 1
ATOM 4252 C CA . VAL B 1 67 ? 16.609 21.75 -0.912 1 91.31 67 VAL B CA 1
ATOM 4253 C C . VAL B 1 67 ? 15.594 21.25 -1.944 1 91.31 67 VAL B C 1
ATOM 4255 O O . VAL B 1 67 ? 15.492 21.812 -3.039 1 91.31 67 VAL B O 1
ATOM 4258 N N . LEU B 1 68 ? 14.953 20.172 -1.612 1 93.62 68 LEU B N 1
ATOM 4259 C CA . LEU B 1 68 ? 13.828 19.672 -2.402 1 93.62 68 LEU B CA 1
ATOM 4260 C C . LEU B 1 68 ? 12.5 20.094 -1.786 1 93.62 68 LEU B C 1
ATOM 4262 O O . LEU B 1 68 ? 12.234 19.812 -0.618 1 93.62 68 LEU B O 1
ATOM 4266 N N . GLU B 1 69 ? 11.734 20.781 -2.527 1 93.62 69 GLU B N 1
ATOM 4267 C CA . GLU B 1 69 ? 10.406 21.219 -2.104 1 93.62 69 GLU B CA 1
ATOM 4268 C C . GLU B 1 69 ? 9.312 20.422 -2.801 1 93.62 69 GLU B C 1
ATOM 4270 O O . GLU B 1 69 ? 9.273 20.344 -4.031 1 93.62 69 GLU B O 1
ATOM 4275 N N . ILE B 1 70 ? 8.5 19.797 -2.037 1 93.12 70 ILE B N 1
ATOM 4276 C CA . ILE B 1 70 ? 7.398 19.016 -2.572 1 93.12 70 ILE B CA 1
ATOM 4277 C C . ILE B 1 70 ? 6.07 19.719 -2.283 1 93.12 70 ILE B C 1
ATOM 4279 O O . ILE B 1 70 ? 5.715 19.922 -1.121 1 93.12 70 ILE B O 1
ATOM 4283 N N . LEU B 1 71 ? 5.324 19.953 -3.301 1 91.69 71 LEU B N 1
ATOM 4284 C CA . LEU B 1 71 ? 4.09 20.719 -3.186 1 91.69 71 LEU B CA 1
ATOM 4285 C C . LEU B 1 71 ? 2.879 19.859 -3.514 1 91.69 71 LEU B C 1
ATOM 4287 O O . LEU B 1 71 ? 3.025 18.766 -4.074 1 91.69 71 LEU B O 1
ATOM 4291 N N . PRO B 1 72 ? 1.649 20.25 -3.141 1 91.06 72 PRO B N 1
ATOM 4292 C CA . PRO B 1 72 ? 0.441 19.453 -3.363 1 91.06 72 PRO B CA 1
ATOM 4293 C C . PRO B 1 72 ? 0.154 19.219 -4.844 1 91.06 72 PRO B C 1
ATOM 4295 O O . PRO B 1 72 ? 0.469 20.062 -5.68 1 91.06 72 PRO B O 1
ATOM 4298 N N . LYS B 1 73 ? -0.467 18.094 -5.176 1 87.62 73 LYS B N 1
ATOM 4299 C CA . LYS B 1 73 ? -0.675 17.625 -6.543 1 87.62 73 LYS B CA 1
ATOM 4300 C C . LYS B 1 73 ? -1.771 18.438 -7.234 1 87.62 73 LYS B C 1
ATOM 4302 O O . LYS B 1 73 ? -1.987 18.297 -8.438 1 87.62 73 LYS B O 1
ATOM 4307 N N . CYS B 1 74 ? -2.521 19.172 -6.617 1 74.31 74 CYS B N 1
ATOM 4308 C CA . CYS B 1 74 ? -3.705 19.828 -7.164 1 74.31 74 CYS B CA 1
ATOM 4309 C C . CYS B 1 74 ? -3.316 20.891 -8.172 1 74.31 74 CYS B C 1
ATOM 4311 O O . CYS B 1 74 ? -4.184 21.516 -8.789 1 74.31 74 CYS B O 1
ATOM 4313 N N . THR B 1 75 ? -2.008 21.125 -8.359 1 63.75 75 THR B N 1
ATOM 4314 C CA . THR B 1 75 ? -1.646 22.234 -9.25 1 63.75 75 THR B CA 1
ATOM 4315 C C . THR B 1 75 ? -0.677 21.75 -10.328 1 63.75 75 THR B C 1
ATOM 4317 O O . THR B 1 75 ? 0.02 20.75 -10.148 1 63.75 75 THR B O 1
ATOM 4320 N N . ASN B 1 76 ? -1.02 22.109 -11.508 1 61.72 76 ASN B N 1
ATOM 4321 C CA . ASN B 1 76 ? 0 21.906 -12.531 1 61.72 76 ASN B CA 1
ATOM 4322 C C . ASN B 1 76 ? 1.151 22.891 -12.375 1 61.72 76 ASN B C 1
ATOM 4324 O O . ASN B 1 76 ? 0.941 24.109 -12.422 1 61.72 76 ASN B O 1
ATOM 4328 N N . LEU B 1 77 ? 2.234 22.422 -11.922 1 59.84 77 LEU B N 1
ATOM 4329 C CA . LEU B 1 77 ? 3.383 23.297 -11.688 1 59.84 77 LEU B CA 1
ATOM 4330 C C . LEU B 1 77 ? 3.682 24.141 -12.914 1 59.84 77 LEU B C 1
ATOM 4332 O O . LEU B 1 77 ? 4.172 25.266 -12.789 1 59.84 77 LEU B O 1
ATOM 4336 N N . ASP B 1 78 ? 3.447 23.5 -14.07 1 57.22 78 ASP B N 1
ATOM 4337 C CA . ASP B 1 78 ? 3.775 24.25 -15.281 1 57.22 78 ASP B CA 1
ATOM 4338 C C . ASP B 1 78 ? 2.869 25.469 -15.43 1 57.22 78 ASP B C 1
ATOM 4340 O O . ASP B 1 78 ? 3.258 26.469 -16.047 1 57.22 78 ASP B O 1
ATOM 4344 N N . SER B 1 79 ? 1.679 25.312 -14.992 1 51.84 79 SER B N 1
ATOM 4345 C CA . SER B 1 79 ? 0.736 26.406 -15.188 1 51.84 79 SER B CA 1
ATOM 4346 C C . SER B 1 79 ? 0.943 27.5 -14.148 1 51.84 79 SER B C 1
ATOM 4348 O O . SER B 1 79 ? 0.349 28.578 -14.25 1 51.84 79 SER B O 1
ATOM 4350 N N . TYR B 1 80 ? 1.519 27.203 -13.156 1 51.47 80 TYR B N 1
ATOM 4351 C CA . TYR B 1 80 ? 1.672 28.219 -12.133 1 51.47 80 TYR B CA 1
ATOM 4352 C C . TYR B 1 80 ? 2.479 29.406 -12.664 1 51.47 80 TYR B C 1
ATOM 4354 O O . TYR B 1 80 ? 3.668 29.266 -12.953 1 51.47 80 TYR B O 1
ATOM 4362 N N . LYS B 1 81 ? 1.814 30.047 -13.547 1 48.06 81 LYS B N 1
ATOM 4363 C CA . LYS B 1 81 ? 2.414 31.328 -13.906 1 48.06 81 LYS B CA 1
ATOM 4364 C C . LYS B 1 81 ? 2.764 32.156 -12.656 1 48.06 81 LYS B C 1
ATOM 4366 O O . LYS B 1 81 ? 2.01 32.156 -11.68 1 48.06 81 LYS B O 1
ATOM 4371 N N . LYS B 1 82 ? 4.102 32.438 -12.539 1 46.66 82 LYS B N 1
ATOM 4372 C CA . LYS B 1 82 ? 4.73 33.344 -11.578 1 46.66 82 LYS B CA 1
ATOM 4373 C C . LYS B 1 82 ? 3.801 34.5 -11.219 1 46.66 82 LYS B C 1
ATOM 4375 O O . LYS B 1 82 ? 4.164 35.375 -10.43 1 46.66 82 LYS B O 1
ATOM 4380 N N . GLU B 1 83 ? 2.791 34.594 -12.07 1 45.06 83 GLU B N 1
ATOM 4381 C CA . GLU B 1 83 ? 2.113 35.844 -11.75 1 45.06 83 GLU B CA 1
ATOM 4382 C C . GLU B 1 83 ? 1.185 35.688 -10.555 1 45.06 83 GLU B C 1
ATOM 4384 O O . GLU B 1 83 ? 0.474 34.688 -10.438 1 45.06 83 GLU B O 1
ATOM 4389 N N . ASP B 1 84 ? 1.549 36.188 -9.5 1 46 84 ASP B N 1
ATOM 4390 C CA . ASP B 1 84 ? 0.909 36.406 -8.211 1 46 84 ASP B CA 1
ATOM 4391 C C . ASP B 1 84 ? -0.571 36.75 -8.383 1 46 84 ASP B C 1
ATOM 4393 O O . ASP B 1 84 ? -0.947 37.906 -8.43 1 46 84 ASP B O 1
ATOM 4397 N N . SER B 1 85 ? -1.217 36.25 -9.414 1 44.09 85 SER B N 1
ATOM 4398 C CA . SER B 1 85 ? -2.584 36.75 -9.336 1 44.09 85 SER B CA 1
ATOM 4399 C C . SER B 1 85 ? -3.336 36.125 -8.164 1 44.09 85 SER B C 1
ATOM 4401 O O . SER B 1 85 ? -3.588 34.938 -8.148 1 44.09 85 SER B O 1
ATOM 4403 N N . SER B 1 86 ? -2.982 36.5 -6.977 1 46.47 86 SER B N 1
ATOM 4404 C CA . SER B 1 86 ? -3.83 36.219 -5.824 1 46.47 86 SER B CA 1
ATOM 4405 C C . SER B 1 86 ? -5.309 36.25 -6.203 1 46.47 86 SER B C 1
ATOM 4407 O O . SER B 1 86 ? -5.863 37.312 -6.496 1 46.47 86 SER B O 1
ATOM 4409 N N . SER B 1 87 ? -5.719 35.375 -6.969 1 46.78 87 SER B N 1
ATOM 4410 C CA . SER B 1 87 ? -7.168 35.406 -7.164 1 46.78 87 SER B CA 1
ATOM 4411 C C . SER B 1 87 ? -7.902 35.344 -5.828 1 46.78 87 SER B C 1
ATOM 4413 O O . SER B 1 87 ? -7.652 34.469 -5.008 1 46.78 87 SER B O 1
ATOM 4415 N N . ASN B 1 88 ? -8.055 36.5 -5.172 1 48.22 88 ASN B N 1
ATOM 4416 C CA . ASN B 1 88 ? -8.984 36.625 -4.051 1 48.22 88 ASN B CA 1
ATOM 4417 C C . ASN B 1 88 ? -10.281 35.844 -4.324 1 48.22 88 ASN B C 1
ATOM 4419 O O . ASN B 1 88 ? -11.219 36.406 -4.902 1 48.22 88 ASN B O 1
ATOM 4423 N N . HIS B 1 89 ? -10.109 34.656 -4.551 1 55.78 89 HIS B N 1
ATOM 4424 C CA . HIS B 1 89 ? -11.406 33.969 -4.625 1 55.78 89 HIS B CA 1
ATOM 4425 C C . HIS B 1 89 ? -12.312 34.406 -3.473 1 55.78 89 HIS B C 1
ATOM 4427 O O . HIS B 1 89 ? -11.828 34.688 -2.375 1 55.78 89 HIS B O 1
ATOM 4433 N N . ASP B 1 90 ? -13.5 34.688 -3.82 1 66 90 ASP B N 1
ATOM 4434 C CA . ASP B 1 90 ? -14.555 35.188 -2.957 1 66 90 ASP B CA 1
ATOM 4435 C C . ASP B 1 90 ? -14.766 34.281 -1.744 1 66 90 ASP B C 1
ATOM 4437 O O . ASP B 1 90 ? -15.156 33.125 -1.886 1 66 90 ASP B O 1
ATOM 4441 N N . LYS B 1 91 ? -14.141 34.594 -0.607 1 75.75 91 LYS B N 1
ATOM 4442 C CA . LYS B 1 91 ? -14.328 33.938 0.679 1 75.75 91 LYS B CA 1
ATOM 4443 C C . LYS B 1 91 ? -15.789 33.562 0.896 1 75.75 91 LYS B C 1
ATOM 4445 O O . LYS B 1 91 ? -16.094 32.5 1.461 1 75.75 91 LYS B O 1
ATOM 4450 N N . GLU B 1 92 ? -16.547 34.375 0.387 1 80.75 92 GLU B N 1
ATOM 4451 C CA . GLU B 1 92 ? -17.969 34.094 0.563 1 80.75 92 GLU B CA 1
ATOM 4452 C C . GLU B 1 92 ? -18.422 32.938 -0.312 1 80.75 92 GLU B C 1
ATOM 4454 O O . GLU B 1 92 ? -19.219 32.094 0.119 1 80.75 92 GLU B O 1
ATOM 4459 N N . LYS B 1 93 ? -17.844 32.969 -1.459 1 81.94 93 LYS B N 1
ATOM 4460 C CA . LYS B 1 93 ? -18.172 31.875 -2.354 1 81.94 93 LYS B CA 1
ATOM 4461 C C . LYS B 1 93 ? -17.672 30.547 -1.796 1 81.94 93 LYS B C 1
ATOM 4463 O O . LYS B 1 93 ? -18.375 29.531 -1.862 1 81.94 93 LYS B O 1
ATOM 4468 N N . LEU B 1 94 ? -16.562 30.594 -1.261 1 86.06 94 LEU B N 1
ATOM 4469 C CA . LEU B 1 94 ? -15.977 29.406 -0.646 1 86.06 94 LEU B CA 1
ATOM 4470 C C . LEU B 1 94 ? -16.828 28.922 0.526 1 86.06 94 LEU B C 1
ATOM 4472 O O . LEU B 1 94 ? -17.094 27.734 0.656 1 86.06 94 LEU B O 1
ATOM 4476 N N . ARG B 1 95 ? -17.281 29.844 1.279 1 86.69 95 ARG B N 1
ATOM 4477 C CA . ARG B 1 95 ? -18.125 29.516 2.424 1 86.69 95 ARG B CA 1
ATOM 4478 C C . ARG B 1 95 ? -19.438 28.875 1.974 1 86.69 95 ARG B C 1
ATOM 4480 O O . ARG B 1 95 ? -19.891 27.891 2.578 1 86.69 95 ARG B O 1
ATOM 4487 N N . ARG B 1 96 ? -19.953 29.359 0.969 1 86 96 ARG B N 1
ATOM 4488 C CA . ARG B 1 96 ? -21.234 28.859 0.47 1 86 96 ARG B CA 1
ATOM 4489 C C . ARG B 1 96 ? -21.109 27.422 -0.004 1 86 96 ARG B C 1
ATOM 4491 O O . ARG B 1 96 ? -22.047 26.625 0.145 1 86 96 ARG B O 1
ATOM 4498 N N . CYS B 1 97 ? -20 27.078 -0.465 1 87.88 97 CYS B N 1
ATOM 4499 C CA . CYS B 1 97 ? -19.781 25.734 -0.986 1 87.88 97 CYS B CA 1
ATOM 4500 C C . CYS B 1 97 ? -19.703 24.719 0.145 1 87.88 97 CYS B C 1
ATOM 4502 O O . CYS B 1 97 ? -19.922 23.531 -0.075 1 87.88 97 CYS B O 1
ATOM 4504 N N . TYR B 1 98 ? -19.453 25.203 1.323 1 91.38 98 TYR B N 1
ATOM 4505 C CA . TYR B 1 98 ? -19.281 24.297 2.453 1 91.38 98 TYR B CA 1
ATOM 4506 C C . TYR B 1 98 ? -20.547 24.25 3.311 1 91.38 98 TYR B C 1
ATOM 4508 O O . TYR B 1 98 ? -20.562 23.625 4.367 1 91.38 98 TYR B O 1
ATOM 4516 N N . GLU B 1 99 ? -21.562 24.938 2.822 1 90.19 99 GLU B N 1
ATOM 4517 C CA . GLU B 1 99 ? -22.859 24.812 3.467 1 90.19 99 GLU B CA 1
ATOM 4518 C C . GLU B 1 99 ? -23.484 23.438 3.178 1 90.19 99 GLU B C 1
ATOM 4520 O O . GLU B 1 99 ? -23.578 23.031 2.018 1 90.19 99 GLU B O 1
ATOM 4525 N N . LEU B 1 100 ? -23.859 22.719 4.188 1 86.44 100 LEU B N 1
ATOM 4526 C CA . LEU B 1 100 ? -24.328 21.344 4.07 1 86.44 100 LEU B CA 1
ATOM 4527 C C . LEU B 1 100 ? -25.5 21.25 3.096 1 86.44 100 LEU B C 1
ATOM 4529 O O . LEU B 1 100 ? -25.625 20.266 2.363 1 86.44 100 LEU B O 1
ATOM 4533 N N . ASP B 1 101 ? -26.266 22.234 3.053 1 80.75 101 ASP B N 1
ATOM 4534 C CA . ASP B 1 101 ? -27.438 22.234 2.18 1 80.75 101 ASP B CA 1
ATOM 4535 C C . ASP B 1 101 ? -27.031 22.438 0.72 1 80.75 101 ASP B C 1
ATOM 4537 O O . ASP B 1 101 ? -27.781 22.094 -0.191 1 80.75 101 ASP B O 1
ATOM 4541 N N . ASN B 1 102 ? -25.766 22.922 0.48 1 75.38 102 ASN B N 1
ATOM 4542 C CA . ASN B 1 102 ? -25.312 23.25 -0.865 1 75.38 102 ASN B CA 1
ATOM 4543 C C . ASN B 1 102 ? -24.188 22.328 -1.325 1 75.38 102 ASN B C 1
ATOM 4545 O O . ASN B 1 102 ? -23.672 22.484 -2.43 1 75.38 102 ASN B O 1
ATOM 4549 N N . ILE B 1 103 ? -23.719 21.484 -0.602 1 68.5 103 ILE B N 1
ATOM 4550 C CA . ILE B 1 103 ? -22.5 20.734 -0.818 1 68.5 103 ILE B CA 1
ATOM 4551 C C . ILE B 1 103 ? -22.578 20 -2.152 1 68.5 103 ILE B C 1
ATOM 4553 O O . ILE B 1 103 ? -21.578 19.891 -2.867 1 68.5 103 ILE B O 1
ATOM 4557 N N . SER B 1 104 ? -23.641 19.5 -2.594 1 62.38 104 SER B N 1
ATOM 4558 C CA . SER B 1 104 ? -23.688 18.688 -3.807 1 62.38 104 SER B CA 1
ATOM 4559 C C . SER B 1 104 ? -24.109 19.516 -5.012 1 62.38 104 SER B C 1
ATOM 4561 O O . SER B 1 104 ? -24.188 19.016 -6.133 1 62.38 104 SER B O 1
ATOM 4563 N N . LYS B 1 105 ? -24.344 20.875 -4.848 1 62.06 105 LYS B N 1
ATOM 4564 C CA . LYS B 1 105 ? -24.938 21.672 -5.918 1 62.06 105 LYS B CA 1
ATOM 4565 C C . LYS B 1 105 ? -23.906 22.578 -6.582 1 62.06 105 LYS B C 1
ATOM 4567 O O . LYS B 1 105 ? -24.203 23.203 -7.598 1 62.06 105 LYS B O 1
ATOM 4572 N N . ASN B 1 106 ? -22.656 22.609 -6.082 1 58.75 106 ASN B N 1
ATOM 4573 C CA . ASN B 1 106 ? -21.766 23.688 -6.508 1 58.75 106 ASN B CA 1
ATOM 4574 C C . ASN B 1 106 ? -20.844 23.25 -7.637 1 58.75 106 ASN B C 1
ATOM 4576 O O . ASN B 1 106 ? -19.734 22.781 -7.383 1 58.75 106 ASN B O 1
ATOM 4580 N N . ASN B 1 107 ? -21.266 23.297 -8.891 1 59 107 ASN B N 1
ATOM 4581 C CA . ASN B 1 107 ? -20.609 22.812 -10.094 1 59 107 ASN B CA 1
ATOM 4582 C C . ASN B 1 107 ? -19.594 23.812 -10.641 1 59 107 ASN B C 1
ATOM 4584 O O . ASN B 1 107 ? -18.781 23.484 -11.508 1 59 107 ASN B O 1
ATOM 4588 N N . ASP B 1 108 ? -19.625 25.016 -10.102 1 63.69 108 ASP B N 1
ATOM 4589 C CA . ASP B 1 108 ? -18.781 25.938 -10.852 1 63.69 108 ASP B CA 1
ATOM 4590 C C . ASP B 1 108 ? -18.016 26.875 -9.914 1 63.69 108 ASP B C 1
ATOM 4592 O O . ASP B 1 108 ? -18.219 28.078 -9.938 1 63.69 108 ASP B O 1
ATOM 4596 N N . PHE B 1 109 ? -17.172 26.25 -9.102 1 71.56 109 PHE B N 1
ATOM 4597 C CA . PHE B 1 109 ? -16.484 27.109 -8.141 1 71.56 109 PHE B CA 1
ATOM 4598 C C . PHE B 1 109 ? -15.352 27.859 -8.805 1 71.56 109 PHE B C 1
ATOM 4600 O O . PHE B 1 109 ? -15.227 29.078 -8.633 1 71.56 109 PHE B O 1
ATOM 4607 N N . TYR B 1 110 ? -14.492 27.156 -9.57 1 68.75 110 TYR B N 1
ATOM 4608 C CA . TYR B 1 110 ? -13.344 27.844 -10.156 1 68.75 110 TYR B CA 1
ATOM 4609 C C . TYR B 1 110 ? -13.648 28.297 -11.578 1 68.75 110 TYR B C 1
ATOM 4611 O O . TYR B 1 110 ? -14.352 27.609 -12.32 1 68.75 110 TYR B O 1
ATOM 4619 N N . GLU B 1 111 ? -13.367 29.578 -11.75 1 62 111 GLU B N 1
ATOM 4620 C CA . GLU B 1 111 ? -13.43 30.047 -13.125 1 62 111 GLU B CA 1
ATOM 4621 C C . GLU B 1 111 ? -12.398 29.344 -14 1 62 111 GLU B C 1
ATOM 4623 O O . GLU B 1 111 ? -11.586 28.562 -13.5 1 62 111 GLU B O 1
ATOM 4628 N N . LYS B 1 112 ? -12.367 29.625 -15.273 1 57.19 112 LYS B N 1
ATOM 4629 C CA . LYS B 1 112 ? -11.594 28.969 -16.312 1 57.19 112 LYS B CA 1
ATOM 4630 C C . LYS B 1 112 ? -10.125 28.828 -15.906 1 57.19 112 LYS B C 1
ATOM 4632 O O . LYS B 1 112 ? -9.469 27.844 -16.25 1 57.19 112 LYS B O 1
ATOM 4637 N N . ASP B 1 113 ? -9.523 29.734 -15.094 1 57.78 113 ASP B N 1
ATOM 4638 C CA . ASP B 1 113 ? -8.062 29.672 -15 1 57.78 113 ASP B CA 1
ATOM 4639 C C . ASP B 1 113 ? -7.625 29.297 -13.586 1 57.78 113 ASP B C 1
ATOM 4641 O O . ASP B 1 113 ? -7.906 30.031 -12.633 1 57.78 113 ASP B O 1
ATOM 4645 N N . PHE B 1 114 ? -7.297 28 -13.305 1 60.75 114 PHE B N 1
ATOM 4646 C CA . PHE B 1 114 ? -6.742 27.469 -12.062 1 60.75 114 PHE B CA 1
ATOM 4647 C C . PHE B 1 114 ? -5.328 28 -11.836 1 60.75 114 PHE B C 1
ATOM 4649 O O . PHE B 1 114 ? -4.352 27.375 -12.25 1 60.75 114 PHE B O 1
ATOM 4656 N N . LYS B 1 115 ? -5.133 29.297 -11.867 1 64.56 115 LYS B N 1
ATOM 4657 C CA . LYS B 1 115 ? -3.787 29.812 -11.633 1 64.56 115 LYS B CA 1
ATOM 4658 C C . LYS B 1 115 ? -3.502 29.922 -10.133 1 64.56 115 LYS B C 1
ATOM 4660 O O . LYS B 1 115 ? -3.551 31.016 -9.57 1 64.56 115 LYS B O 1
ATOM 4665 N N . PHE B 1 116 ? -3.334 28.656 -9.523 1 68.19 116 PHE B N 1
ATOM 4666 C CA . PHE B 1 116 ? -3.129 28.703 -8.078 1 68.19 116 PHE B CA 1
ATOM 4667 C C . PHE B 1 116 ? -1.67 28.422 -7.73 1 68.19 116 PHE B C 1
ATOM 4669 O O . PHE B 1 116 ? -0.989 27.672 -8.43 1 68.19 116 PHE B O 1
ATOM 4676 N N . ASN B 1 117 ? -1.174 29.25 -6.672 1 76.62 117 ASN B N 1
ATOM 4677 C CA . ASN B 1 117 ? 0.135 28.984 -6.09 1 76.62 117 ASN B CA 1
ATOM 4678 C C . ASN B 1 117 ? 0.073 27.828 -5.086 1 76.62 117 ASN B C 1
ATOM 4680 O O . ASN B 1 117 ? -0.574 27.938 -4.043 1 76.62 117 ASN B O 1
ATOM 4684 N N . PRO B 1 118 ? 0.671 26.766 -5.379 1 83.25 118 PRO B N 1
ATOM 4685 C CA . PRO B 1 118 ? 0.583 25.594 -4.504 1 83.25 118 PRO B CA 1
ATOM 4686 C C . PRO B 1 118 ? 1.141 25.859 -3.105 1 83.25 118 PRO B C 1
ATOM 4688 O O . PRO B 1 118 ? 0.704 25.234 -2.137 1 83.25 118 PRO B O 1
ATOM 4691 N N . LYS B 1 119 ? 2.072 26.719 -2.979 1 83.38 119 LYS B N 1
ATOM 4692 C CA . LYS B 1 119 ? 2.639 27.031 -1.67 1 83.38 119 LYS B CA 1
ATOM 4693 C C . LYS B 1 119 ? 1.607 27.719 -0.773 1 83.38 119 LYS B C 1
ATOM 4695 O O . LYS B 1 119 ? 1.479 27.375 0.404 1 83.38 119 LYS B O 1
ATOM 4700 N N . ASN B 1 120 ? 0.932 28.625 -1.42 1 82.81 120 ASN B N 1
ATOM 4701 C CA . ASN B 1 120 ? -0.129 29.297 -0.679 1 82.81 120 ASN B CA 1
ATOM 4702 C C . ASN B 1 120 ? -1.227 28.328 -0.259 1 82.81 120 ASN B C 1
ATOM 4704 O O . ASN B 1 120 ? -1.759 28.422 0.848 1 82.81 120 ASN B O 1
ATOM 4708 N N . LEU B 1 121 ? -1.517 27.469 -1.14 1 86.25 121 LEU B N 1
ATOM 4709 C CA . LEU B 1 121 ? -2.504 26.453 -0.822 1 86.25 121 LEU B CA 1
ATOM 4710 C C . LEU B 1 121 ? -2.084 25.656 0.407 1 86.25 121 LEU B C 1
ATOM 4712 O O . LEU B 1 121 ? -2.875 25.469 1.337 1 86.25 121 LEU B O 1
ATOM 4716 N N . LEU B 1 122 ? -0.87 25.219 0.384 1 88.75 122 LEU B N 1
ATOM 4717 C CA . LEU B 1 122 ? -0.362 24.406 1.483 1 88.75 122 LEU B CA 1
ATOM 4718 C C . LEU B 1 122 ? -0.39 25.188 2.793 1 88.75 122 LEU B C 1
ATOM 4720 O O . LEU B 1 122 ? -0.857 24.672 3.814 1 88.75 122 LEU B O 1
ATOM 4724 N N . ILE B 1 123 ? 0.059 26.375 2.715 1 86.12 123 ILE B N 1
ATOM 4725 C CA . ILE B 1 123 ? 0.126 27.203 3.912 1 86.12 123 ILE B CA 1
ATOM 4726 C C . ILE B 1 123 ? -1.281 27.438 4.457 1 86.12 123 ILE B C 1
ATOM 4728 O O . ILE B 1 123 ? -1.517 27.312 5.66 1 86.12 123 ILE B O 1
ATOM 4732 N N . ASN B 1 124 ? -2.217 27.781 3.604 1 87.94 124 ASN B N 1
ATOM 4733 C CA . ASN B 1 124 ? -3.592 28.047 4.016 1 87.94 124 ASN B CA 1
ATOM 4734 C C . ASN B 1 124 ? -4.242 26.797 4.617 1 87.94 124 ASN B C 1
ATOM 4736 O O . ASN B 1 124 ? -5.035 26.906 5.555 1 87.94 124 ASN B O 1
ATOM 4740 N N . MET B 1 125 ? -3.896 25.719 4.133 1 90.62 125 MET B N 1
ATOM 4741 C CA . MET B 1 125 ? -4.453 24.469 4.676 1 90.62 125 MET B CA 1
ATOM 4742 C C . MET B 1 125 ? -3.816 24.125 6.016 1 90.62 125 MET B C 1
ATOM 4744 O O . MET B 1 125 ? -4.496 23.656 6.926 1 90.62 125 MET B O 1
ATOM 4748 N N . LEU B 1 126 ? -2.531 24.375 6.062 1 87.88 126 LEU B N 1
ATOM 4749 C CA . LEU B 1 126 ? -1.839 24.094 7.316 1 87.88 126 LEU B CA 1
ATOM 4750 C C . LEU B 1 126 ? -2.408 24.953 8.445 1 87.88 126 LEU B C 1
ATOM 4752 O O . LEU B 1 126 ? -2.438 24.516 9.602 1 87.88 126 LEU B O 1
ATOM 4756 N N . LYS B 1 127 ? -2.873 26.078 8.133 1 87.31 127 LYS B N 1
ATOM 4757 C CA . LYS B 1 127 ? -3.453 27 9.109 1 87.31 127 LYS B CA 1
ATOM 4758 C C . LYS B 1 127 ? -4.734 26.422 9.703 1 87.31 127 LYS B C 1
ATOM 4760 O O . LYS B 1 127 ? -5.184 26.859 10.766 1 87.31 127 LYS B O 1
ATOM 4765 N N . THR B 1 128 ? -5.293 25.469 9.031 1 88.06 128 THR B N 1
ATOM 4766 C CA . THR B 1 128 ? -6.562 24.906 9.484 1 88.06 128 THR B CA 1
ATOM 4767 C C . THR B 1 128 ? -6.328 23.688 10.375 1 88.06 128 THR B C 1
ATOM 4769 O O . THR B 1 128 ? -7.273 23.156 10.961 1 88.06 128 THR B O 1
ATOM 4772 N N . LEU B 1 129 ? -5.062 23.25 10.484 1 85.12 129 LEU B N 1
ATOM 4773 C CA . LEU B 1 129 ? -4.754 22.078 11.305 1 85.12 129 LEU B CA 1
ATOM 4774 C C . LEU B 1 129 ? -5.031 22.359 12.781 1 85.12 129 LEU B C 1
ATOM 4776 O O . LEU B 1 129 ? -4.738 23.453 13.273 1 85.12 129 LEU B O 1
ATOM 4780 N N . LYS B 1 130 ? -5.574 21.297 13.352 1 75.25 130 LYS B N 1
ATOM 4781 C CA . LYS B 1 130 ? -5.812 21.422 14.789 1 75.25 130 LYS B CA 1
ATOM 4782 C C . LYS B 1 130 ? -4.508 21.344 15.57 1 75.25 130 LYS B C 1
ATOM 4784 O O . LYS B 1 130 ? -3.604 20.594 15.211 1 75.25 130 LYS B O 1
ATOM 4789 N N . ASN B 1 131 ? -4.391 22.094 16.609 1 74.12 131 ASN B N 1
ATOM 4790 C CA . ASN B 1 131 ? -3.236 22.047 17.5 1 74.12 131 ASN B CA 1
ATOM 4791 C C . ASN B 1 131 ? -1.931 22.25 16.734 1 74.12 131 ASN B C 1
ATOM 4793 O O . ASN B 1 131 ? -0.97 21.5 16.938 1 74.12 131 ASN B O 1
ATOM 4797 N N . SER B 1 132 ? -2.021 23.047 15.75 1 79.81 132 SER B N 1
ATOM 4798 C CA . SER B 1 132 ? -0.844 23.375 14.953 1 79.81 132 SER B CA 1
ATOM 4799 C C . SER B 1 132 ? -0.453 24.844 15.117 1 79.81 132 SER B C 1
ATOM 4801 O O . SER B 1 132 ? -1.308 25.688 15.375 1 79.81 132 SER B O 1
ATOM 4803 N N . PRO B 1 133 ? 0.782 25.062 15.031 1 83.06 133 PRO B N 1
ATOM 4804 C CA . PRO B 1 133 ? 1.239 26.438 15.219 1 83.06 133 PRO B CA 1
ATOM 4805 C C . PRO B 1 133 ? 0.921 27.344 14.023 1 83.06 133 PRO B C 1
ATOM 4807 O O . PRO B 1 133 ? 1.043 28.562 14.117 1 83.06 133 PRO B O 1
ATOM 4810 N N . PHE B 1 134 ? 0.419 26.828 13.008 1 82.12 134 PHE B N 1
ATOM 4811 C CA . PHE B 1 134 ? 0.214 27.578 11.773 1 82.12 134 PHE B CA 1
ATOM 4812 C C . PHE B 1 134 ? -0.994 28.5 11.898 1 82.12 134 PHE B C 1
ATOM 4814 O O . PHE B 1 134 ? -1.115 29.469 11.148 1 82.12 134 PHE B O 1
ATOM 4821 N N . LYS B 1 135 ? -1.897 28.188 12.828 1 74.69 135 LYS B N 1
ATOM 4822 C CA . LYS B 1 135 ? -3.174 28.875 12.961 1 74.69 135 LYS B CA 1
ATOM 4823 C C . LYS B 1 135 ? -2.965 30.344 13.312 1 74.69 135 LYS B C 1
ATOM 4825 O O . LYS B 1 135 ? -3.691 31.219 12.836 1 74.69 135 LYS B O 1
ATOM 4830 N N . LYS B 1 136 ? -2.021 30.672 14.156 1 68.12 136 LYS B N 1
ATOM 4831 C CA . LYS B 1 136 ? -1.855 32 14.711 1 68.12 136 LYS B CA 1
ATOM 4832 C C . LYS B 1 136 ? -0.898 32.844 13.867 1 68.12 136 LYS B C 1
ATOM 4834 O O . LYS B 1 136 ? -0.638 34 14.18 1 68.12 136 LYS B O 1
ATOM 4839 N N . SER B 1 137 ? -0.461 32.188 12.812 1 63.16 137 SER B N 1
ATOM 4840 C CA . SER B 1 137 ? 0.562 32.906 12.062 1 63.16 137 SER B CA 1
ATOM 4841 C C . SER B 1 137 ? -0.062 33.906 11.086 1 63.16 137 SER B C 1
ATOM 4843 O O . SER B 1 137 ? -1.052 33.594 10.422 1 63.16 137 SER B O 1
ATOM 4845 N N . GLN B 1 138 ? 0.023 35.219 11.422 1 57.53 138 GLN B N 1
ATOM 4846 C CA . GLN B 1 138 ? -0.419 36.281 10.539 1 57.53 138 GLN B CA 1
ATOM 4847 C C . GLN B 1 138 ? 0.492 36.406 9.32 1 57.53 138 GLN B C 1
ATOM 4849 O O . GLN B 1 138 ? 1.56 37.031 9.391 1 57.53 138 GLN B O 1
ATOM 4854 N N . ILE B 1 139 ? 0.695 35.438 8.648 1 54 139 ILE B N 1
ATOM 4855 C CA . ILE B 1 139 ? 1.576 35.625 7.496 1 54 139 ILE B CA 1
ATOM 4856 C C . ILE B 1 139 ? 1.045 36.75 6.613 1 54 139 ILE B C 1
ATOM 4858 O O . ILE B 1 139 ? 0.113 36.562 5.832 1 54 139 ILE B O 1
ATOM 4862 N N . SER B 1 140 ? 0.693 37.875 7.129 1 45.94 140 SER B N 1
ATOM 4863 C CA . SER B 1 140 ? 0.348 39 6.266 1 45.94 140 SER B CA 1
ATOM 4864 C C . SER B 1 140 ? 1.308 39.094 5.086 1 45.94 140 SER B C 1
ATOM 4866 O O . SER B 1 140 ? 0.91 39.5 3.988 1 45.94 140 SER B O 1
ATOM 4868 N N . SER B 1 141 ? 2.643 39.062 5.344 1 45.81 141 SER B N 1
ATOM 4869 C CA . SER B 1 141 ? 3.658 39.562 4.422 1 45.81 141 SER B CA 1
ATOM 4870 C C . SER B 1 141 ? 4.152 38.469 3.488 1 45.81 141 SER B C 1
ATOM 4872 O O . SER B 1 141 ? 5.125 38.656 2.756 1 45.81 141 SER B O 1
ATOM 4874 N N . LEU B 1 142 ? 3.758 37.312 3.66 1 48.97 142 LEU B N 1
ATOM 4875 C CA . LEU B 1 142 ? 4.406 36.375 2.752 1 48.97 142 LEU B CA 1
ATOM 4876 C C . LEU B 1 142 ? 3.959 36.625 1.313 1 48.97 142 LEU B C 1
ATOM 4878 O O . LEU B 1 142 ? 3.049 35.969 0.823 1 48.97 142 LEU B O 1
ATOM 4882 N N . GLN B 1 143 ? 3.916 37.812 0.978 1 47.19 143 GLN B N 1
ATOM 4883 C CA . GLN B 1 143 ? 3.578 38.188 -0.388 1 47.19 143 GLN B CA 1
ATOM 4884 C C . GLN B 1 143 ? 4.43 37.438 -1.401 1 47.19 143 GLN B C 1
ATOM 4886 O O . GLN B 1 143 ? 4.16 37.5 -2.604 1 47.19 143 GLN B O 1
ATOM 4891 N N . SER B 1 144 ? 5.629 37 -1.027 1 51.12 144 SER B N 1
ATOM 4892 C CA . SER B 1 144 ? 6.359 36.625 -2.234 1 51.12 144 SER B CA 1
ATOM 4893 C C . SER B 1 144 ? 6.355 35.094 -2.447 1 51.12 144 SER B C 1
ATOM 4895 O O . SER B 1 144 ? 6.82 34.344 -1.588 1 51.12 144 SER B O 1
ATOM 4897 N N . SER B 1 145 ? 5.527 34.562 -3.346 1 57.38 145 SER B N 1
ATOM 4898 C CA . SER B 1 145 ? 5.496 33.281 -4 1 57.38 145 SER B CA 1
ATOM 4899 C C . SER B 1 145 ? 6.902 32.719 -4.199 1 57.38 145 SER B C 1
ATOM 4901 O O . SER B 1 145 ? 7.078 31.5 -4.375 1 57.38 145 SER B O 1
ATOM 4903 N N . LYS B 1 146 ? 7.91 33.562 -3.848 1 66.69 146 LYS B N 1
ATOM 4904 C CA . LYS B 1 146 ? 9.25 33.156 -4.258 1 66.69 146 LYS B CA 1
ATOM 4905 C C . LYS B 1 146 ? 10.047 32.625 -3.066 1 66.69 146 LYS B C 1
ATOM 4907 O O . LYS B 1 146 ? 11.117 32.031 -3.238 1 66.69 146 LYS B O 1
ATOM 4912 N N . ILE B 1 147 ? 9.422 32.812 -1.934 1 75.44 147 ILE B N 1
ATOM 4913 C CA . ILE B 1 147 ? 10.172 32.375 -0.758 1 75.44 147 ILE B CA 1
ATOM 4914 C C . ILE B 1 147 ? 10 30.859 -0.562 1 75.44 147 ILE B C 1
ATOM 4916 O O . ILE B 1 147 ? 8.883 30.344 -0.619 1 75.44 147 ILE B O 1
ATOM 4920 N N . PRO B 1 148 ? 11.117 30.25 -0.371 1 83.94 148 PRO B N 1
ATOM 4921 C CA . PRO B 1 148 ? 11.023 28.812 -0.128 1 83.94 148 PRO B CA 1
ATOM 4922 C C . PRO B 1 148 ? 10.195 28.469 1.109 1 83.94 148 PRO B C 1
ATOM 4924 O O . PRO B 1 148 ? 10.195 29.234 2.08 1 83.94 148 PRO B O 1
ATOM 4927 N N . LEU B 1 149 ? 9.578 27.438 1.025 1 85.75 149 LEU B N 1
ATOM 4928 C CA . LEU B 1 149 ? 8.648 27 2.061 1 85.75 149 LEU B CA 1
ATOM 4929 C C . LEU B 1 149 ? 9.336 26.953 3.422 1 85.75 149 LEU B C 1
ATOM 4931 O O . LEU B 1 149 ? 8.766 27.375 4.426 1 85.75 149 LEU B O 1
ATOM 4935 N N . PHE B 1 150 ? 10.516 26.531 3.447 1 85.88 150 PHE B N 1
ATOM 4936 C CA . PHE B 1 150 ? 11.242 26.406 4.703 1 85.88 150 PHE B CA 1
ATOM 4937 C C . PHE B 1 150 ? 11.445 27.781 5.352 1 85.88 150 PHE B C 1
ATOM 4939 O O . PHE B 1 150 ? 11.289 27.922 6.566 1 85.88 150 PHE B O 1
ATOM 4946 N N . GLU B 1 151 ? 11.75 28.688 4.566 1 88.31 151 GLU B N 1
ATOM 4947 C CA . GLU B 1 151 ? 11.953 30.047 5.055 1 88.31 151 GLU B CA 1
ATOM 4948 C C . GLU B 1 151 ? 10.656 30.625 5.602 1 88.31 151 GLU B C 1
ATOM 4950 O O . GLU B 1 151 ? 10.672 31.406 6.566 1 88.31 151 GLU B O 1
ATOM 4955 N N . VAL B 1 152 ? 9.641 30.203 4.949 1 86.12 152 VAL B N 1
ATOM 4956 C CA . VAL B 1 152 ? 8.336 30.641 5.426 1 86.12 152 VAL B CA 1
ATOM 4957 C C . VAL B 1 152 ? 8.094 30.109 6.836 1 86.12 152 VAL B C 1
ATOM 4959 O O . VAL B 1 152 ? 7.691 30.859 7.73 1 86.12 152 VAL B O 1
ATOM 4962 N N . PHE B 1 153 ? 8.438 28.922 7.078 1 87.75 153 PHE B N 1
ATOM 4963 C CA . PHE B 1 153 ? 8.234 28.297 8.375 1 87.75 153 PHE B CA 1
ATOM 4964 C C . PHE B 1 153 ? 9.133 28.938 9.43 1 87.75 153 PHE B C 1
ATOM 4966 O O . PHE B 1 153 ? 8.695 29.203 10.555 1 87.75 153 PHE B O 1
ATOM 4973 N N . ILE B 1 154 ? 10.289 29.172 9.031 1 90.25 154 ILE B N 1
ATOM 4974 C CA . ILE B 1 154 ? 11.234 29.797 9.953 1 90.25 154 ILE B CA 1
ATOM 4975 C C . ILE B 1 154 ? 10.758 31.188 10.32 1 90.25 154 ILE B C 1
ATOM 4977 O O . ILE B 1 154 ? 10.805 31.594 11.492 1 90.25 154 ILE B O 1
ATOM 4981 N N . THR B 1 155 ? 10.289 31.859 9.336 1 90.31 155 THR B N 1
ATOM 4982 C CA . THR B 1 155 ? 9.781 33.188 9.57 1 90.31 155 THR B CA 1
ATOM 4983 C C . THR B 1 155 ? 8.594 33.188 10.516 1 90.31 155 THR B C 1
ATOM 4985 O O . THR B 1 155 ? 8.5 34 11.43 1 90.31 155 THR B O 1
ATOM 4988 N N . MET B 1 156 ? 7.742 32.25 10.328 1 88.62 156 MET B N 1
ATOM 4989 C CA . MET B 1 156 ? 6.582 32.094 11.211 1 88.62 156 MET B CA 1
ATOM 4990 C C . MET B 1 156 ? 7.016 31.828 12.641 1 88.62 156 MET B C 1
ATOM 4992 O O . MET B 1 156 ? 6.461 32.375 13.586 1 88.62 156 MET B O 1
ATOM 4996 N N . PHE B 1 157 ? 8 31.031 12.789 1 92.38 157 PHE B N 1
ATOM 4997 C CA . PHE B 1 157 ? 8.555 30.719 14.094 1 92.38 157 PHE B CA 1
ATOM 4998 C C . PHE B 1 157 ? 9.141 31.953 14.758 1 92.38 157 PHE B C 1
ATOM 5000 O O . PHE B 1 157 ? 8.875 32.219 15.93 1 92.38 157 PHE B O 1
ATOM 5007 N N . LEU B 1 158 ? 9.867 32.719 13.969 1 94.31 158 LEU B N 1
ATOM 5008 C CA . LEU B 1 158 ? 10.523 33.906 14.5 1 94.31 158 LEU B CA 1
ATOM 5009 C C . LEU B 1 158 ? 9.508 34.969 14.844 1 94.31 158 LEU B C 1
ATOM 5011 O O . LEU B 1 158 ? 9.688 35.719 15.82 1 94.31 158 LEU B O 1
ATOM 5015 N N . ASP B 1 159 ? 8.516 35.062 14.031 1 92.06 159 ASP B N 1
ATOM 5016 C CA . ASP B 1 159 ? 7.445 36 14.336 1 92.06 159 ASP B CA 1
ATOM 5017 C C . ASP B 1 159 ? 6.762 35.656 15.656 1 92.06 159 ASP B C 1
ATOM 5019 O O . ASP B 1 159 ? 6.445 36.531 16.453 1 92.06 159 ASP B O 1
ATOM 5023 N N . GLU B 1 160 ? 6.504 34.406 15.844 1 92.5 160 GLU B N 1
ATOM 5024 C CA . GLU B 1 160 ? 5.914 33.969 17.094 1 92.5 160 GLU B CA 1
ATOM 5025 C C . GLU B 1 160 ? 6.84 34.25 18.281 1 92.5 160 GLU B C 1
ATOM 5027 O O . GLU B 1 160 ? 6.383 34.656 19.359 1 92.5 160 GLU B O 1
ATOM 5032 N N . PHE B 1 161 ? 8.094 34.031 18.078 1 95.69 161 PHE B N 1
ATOM 5033 C CA . PHE B 1 161 ? 9.078 34.312 19.109 1 95.69 161 PHE B CA 1
ATOM 5034 C C . PHE B 1 161 ? 9.031 35.781 19.484 1 95.69 161 PHE B C 1
ATOM 5036 O O . PHE B 1 161 ? 9.047 36.156 20.672 1 95.69 161 PHE B O 1
ATOM 5043 N N . ASP B 1 162 ? 8.969 36.625 18.484 1 94.44 162 ASP B N 1
ATOM 5044 C CA . ASP B 1 162 ? 8.922 38.062 18.734 1 94.44 162 ASP B CA 1
ATOM 5045 C C . ASP B 1 162 ? 7.695 38.438 19.562 1 94.44 162 ASP B C 1
ATOM 5047 O O . ASP B 1 162 ? 7.785 39.281 20.453 1 94.44 162 ASP B O 1
ATOM 5051 N N . SER B 1 163 ? 6.648 37.812 19.266 1 92.75 163 SER B N 1
ATOM 5052 C CA . SER B 1 163 ? 5.422 38.094 20.016 1 92.75 163 SER B CA 1
ATOM 5053 C C . SER B 1 163 ? 5.574 37.688 21.484 1 92.75 163 SER B C 1
ATOM 5055 O O . SER B 1 163 ? 5.164 38.406 22.375 1 92.75 163 SER B O 1
ATOM 5057 N N . VAL B 1 164 ? 6.164 36.562 21.703 1 94.38 164 VAL B N 1
ATOM 5058 C CA . VAL B 1 164 ? 6.375 36.062 23.047 1 94.38 164 VAL B CA 1
ATOM 5059 C C . VAL B 1 164 ? 7.355 36.969 23.781 1 94.38 164 VAL B C 1
ATOM 5061 O O . VAL B 1 164 ? 7.148 37.312 24.953 1 94.38 164 VAL B O 1
ATOM 5064 N N . TYR B 1 165 ? 8.383 37.375 23.125 1 95.06 165 TYR B N 1
ATOM 5065 C CA . TYR B 1 165 ? 9.391 38.25 23.719 1 95.06 165 TYR B CA 1
ATOM 5066 C C . TYR B 1 165 ? 8.781 39.562 24.141 1 95.06 165 TYR B C 1
ATOM 5068 O O . TYR B 1 165 ? 9.094 40.094 25.219 1 95.06 165 TYR B O 1
ATOM 5076 N N . LYS B 1 166 ? 7.918 40.062 23.344 1 94.38 166 LYS B N 1
ATOM 5077 C CA . LYS B 1 166 ? 7.254 41.312 23.656 1 94.38 166 LYS B CA 1
ATOM 5078 C C . LYS B 1 166 ? 6.379 41.188 24.891 1 94.38 166 LYS B C 1
ATOM 5080 O O . LYS B 1 166 ? 6.281 42.125 25.703 1 94.38 166 LYS B O 1
ATOM 5085 N N . LYS B 1 167 ? 5.793 40.031 25.062 1 93.56 167 LYS B N 1
ATOM 5086 C CA . LYS B 1 167 ? 4.926 39.812 26.219 1 93.56 167 LYS B CA 1
ATOM 5087 C C . LYS B 1 167 ? 5.746 39.469 27.453 1 93.56 167 LYS B C 1
ATOM 5089 O O . LYS B 1 167 ? 5.242 39.562 28.578 1 93.56 167 LYS B O 1
ATOM 5094 N N . GLY B 1 168 ? 6.918 39.031 27.281 1 92.12 168 GLY B N 1
ATOM 5095 C CA . GLY B 1 168 ? 7.809 38.719 28.391 1 92.12 168 GLY B CA 1
ATOM 5096 C C . GLY B 1 168 ? 8.172 37.25 28.484 1 92.12 168 GLY B C 1
ATOM 5097 O O . GLY B 1 168 ? 7.289 36.406 28.531 1 92.12 168 GLY B O 1
ATOM 5098 N N . LEU B 1 169 ? 9.383 36.969 28.625 1 93.12 169 LEU B N 1
ATOM 5099 C CA . LEU B 1 169 ? 9.859 35.594 28.734 1 93.12 169 LEU B CA 1
ATOM 5100 C C . LEU B 1 169 ? 9.57 35.062 30.125 1 93.12 169 LEU B C 1
ATOM 5102 O O . LEU B 1 169 ? 9.656 35.781 31.125 1 93.12 169 LEU B O 1
ATOM 5106 N N . MET B 1 170 ? 9.227 33.812 30.078 1 90.94 170 MET B N 1
ATOM 5107 C CA . MET B 1 170 ? 8.93 33.094 31.312 1 90.94 170 MET B CA 1
ATOM 5108 C C . MET B 1 170 ? 10.172 33 32.188 1 90.94 170 MET B C 1
ATOM 5110 O O . MET B 1 170 ? 11.266 32.75 31.703 1 90.94 170 MET B O 1
ATOM 5114 N N . ARG B 1 171 ? 9.938 33.188 33.469 1 87.75 171 ARG B N 1
ATOM 5115 C CA . ARG B 1 171 ? 10.977 33.031 34.5 1 87.75 171 ARG B CA 1
ATOM 5116 C C . ARG B 1 171 ? 10.477 32.188 35.656 1 87.75 171 ARG B C 1
ATOM 5118 O O . ARG B 1 171 ? 9.266 32.062 35.875 1 87.75 171 ARG B O 1
ATOM 5125 N N . SER B 1 172 ? 11.32 31.375 36.094 1 81.19 172 SER B N 1
ATOM 5126 C CA . SER B 1 172 ? 10.938 30.594 37.25 1 81.19 172 SER B CA 1
ATOM 5127 C C . SER B 1 172 ? 12.023 30.609 38.344 1 81.19 172 SER B C 1
ATOM 5129 O O . SER B 1 172 ? 13.172 30.953 38.062 1 81.19 172 SER B O 1
ATOM 5131 N N . TYR B 1 173 ? 11.516 30.344 39.625 1 72.5 173 TYR B N 1
ATOM 5132 C CA . TYR B 1 173 ? 12.438 30.328 40.75 1 72.5 173 TYR B CA 1
ATOM 5133 C C . TYR B 1 173 ? 13.242 29.031 40.781 1 72.5 173 TYR B C 1
ATOM 5135 O O . TYR B 1 173 ? 12.719 27.953 40.469 1 72.5 173 TYR B O 1
ATOM 5143 N N . LEU B 1 174 ? 14.523 29.047 40.5 1 59.78 174 LEU B N 1
ATOM 5144 C CA . LEU B 1 174 ? 15.383 27.875 40.594 1 59.78 174 LEU B CA 1
ATOM 5145 C C . LEU B 1 174 ? 15.391 27.359 42.031 1 59.78 174 LEU B C 1
ATOM 5147 O O . LEU B 1 174 ? 15.547 28.141 43 1 59.78 174 LEU B O 1
ATOM 5151 N N . SER B 1 175 ? 14.727 26.25 42.375 1 50.69 175 SER B N 1
ATOM 5152 C CA . SER B 1 175 ? 14.922 25.703 43.719 1 50.69 175 SER B CA 1
ATOM 5153 C C . SER B 1 175 ? 16.359 25.234 43.906 1 50.69 175 SER B C 1
ATOM 5155 O O . SER B 1 175 ? 16.844 24.375 43.188 1 50.69 175 SER B O 1
ATOM 5157 N N . CYS B 1 176 ? 17.297 25.953 44 1 42.75 176 CYS B N 1
ATOM 5158 C CA . CYS B 1 176 ? 18.641 25.469 44.281 1 42.75 176 CYS B CA 1
ATOM 5159 C C . CYS B 1 176 ? 18.641 24.609 45.531 1 42.75 176 CYS B C 1
ATOM 5161 O O . CYS B 1 176 ? 18.641 25.125 46.656 1 42.75 176 CYS B O 1
ATOM 5163 N N . GLU B 1 177 ? 17.922 23.562 45.688 1 39.81 177 GLU B N 1
ATOM 5164 C CA . GLU B 1 177 ? 18.062 22.672 46.844 1 39.81 177 GLU B CA 1
ATOM 5165 C C . GLU B 1 177 ? 19.516 22.234 47 1 39.81 177 GLU B C 1
ATOM 5167 O O . GLU B 1 177 ? 19.984 22.062 48.125 1 39.81 177 GLU B O 1
ATOM 5172 N N . GLU B 1 178 ? 20.266 21.875 45.969 1 38.31 178 GLU B N 1
ATOM 5173 C CA . GLU B 1 178 ? 21.375 20.984 46.25 1 38.31 178 GLU B CA 1
ATOM 5174 C C . GLU B 1 178 ? 22.469 21.703 47.031 1 38.31 178 GLU B C 1
ATOM 5176 O O . GLU B 1 178 ? 23.078 21.109 47.938 1 38.31 178 GLU B O 1
ATOM 5181 N N . ASN B 1 179 ? 23.031 22.766 46.562 1 36.41 179 ASN B N 1
ATOM 5182 C CA . ASN B 1 179 ? 24.359 23.078 47.062 1 36.41 179 ASN B CA 1
ATOM 5183 C C . ASN B 1 179 ? 24.312 23.688 48.469 1 36.41 179 ASN B C 1
ATOM 5185 O O . ASN B 1 179 ? 25.344 24.109 49 1 36.41 179 ASN B O 1
ATOM 5189 N N . ARG B 1 180 ? 23.188 24.016 48.969 1 39.56 180 ARG B N 1
ATOM 5190 C CA . ARG B 1 180 ? 23.266 24.594 50.281 1 39.56 180 ARG B CA 1
ATOM 5191 C C . ARG B 1 180 ? 23.5 23.516 51.344 1 39.56 180 ARG B C 1
ATOM 5193 O O . ARG B 1 180 ? 23.766 23.828 52.5 1 39.56 180 ARG B O 1
ATOM 5200 N N . ALA B 1 181 ? 23.234 22.328 51.031 1 36.44 181 ALA B N 1
ATOM 5201 C CA . ALA B 1 181 ? 23.531 21.312 52.031 1 36.44 181 ALA B CA 1
ATOM 5202 C C . ALA B 1 181 ? 25.016 21.281 52.344 1 36.44 181 ALA B C 1
ATOM 5204 O O . ALA B 1 181 ? 25.422 21.062 53.5 1 36.44 181 ALA B O 1
ATOM 5205 N N . PHE B 1 182 ? 25.859 21.484 51.312 1 34.97 182 PHE B N 1
ATOM 5206 C CA . PHE B 1 182 ? 27.266 21.359 51.625 1 34.97 182 PHE B CA 1
ATOM 5207 C C . PHE B 1 182 ? 27.734 22.516 52.5 1 34.97 182 PHE B C 1
ATOM 5209 O O . PHE B 1 182 ? 28.562 22.328 53.406 1 34.97 182 PHE B O 1
ATOM 5216 N N . LEU B 1 183 ? 27.188 23.703 52.25 1 32.88 183 LEU B N 1
ATOM 5217 C CA . LEU B 1 183 ? 27.734 24.781 53.062 1 32.88 183 LEU B CA 1
ATOM 5218 C C . LEU B 1 183 ? 27.141 24.75 54.469 1 32.88 183 LEU B C 1
ATOM 5220 O O . LEU B 1 183 ? 27.797 25.172 55.438 1 32.88 183 LEU B O 1
ATOM 5224 N N . LYS B 1 184 ? 25.891 24.344 54.625 1 35.25 184 LYS B N 1
ATOM 5225 C CA . LYS B 1 184 ? 25.375 24.297 55.969 1 35.25 184 LYS B CA 1
ATOM 5226 C C . LYS B 1 184 ? 26.109 23.266 56.812 1 35.25 184 LYS B C 1
ATOM 5228 O O . LYS B 1 184 ? 26.234 23.406 58.031 1 35.25 184 LYS B O 1
ATOM 5233 N N . GLY B 1 185 ? 26.609 22.234 56.219 1 33.09 185 GLY B N 1
ATOM 5234 C CA . GLY B 1 185 ? 27.312 21.266 57.062 1 33.09 185 GLY B CA 1
ATOM 5235 C C . GLY B 1 185 ? 28.562 21.844 57.688 1 33.09 185 GLY B C 1
ATOM 5236 O O . GLY B 1 185 ? 28.922 21.453 58.812 1 33.09 185 GLY B O 1
ATOM 5237 N N . LYS B 1 186 ? 29.234 22.703 57 1 33.78 186 LYS B N 1
ATOM 5238 C CA . LYS B 1 186 ? 30.484 23.141 57.594 1 33.78 186 LYS B CA 1
ATOM 5239 C C . LYS B 1 186 ? 30.25 24.172 58.688 1 33.78 186 LYS B C 1
ATOM 5241 O O . LYS B 1 186 ? 31.031 24.25 59.656 1 33.78 186 LYS B O 1
ATOM 5246 N N . LEU B 1 187 ? 29.156 24.938 58.531 1 31.48 187 LEU B N 1
ATOM 5247 C CA . LEU B 1 187 ? 29.078 26.047 59.5 1 31.48 187 LEU B CA 1
ATOM 5248 C C . LEU B 1 187 ? 28.609 25.562 60.875 1 31.48 187 LEU B C 1
ATOM 5250 O O . LEU B 1 187 ? 28.75 26.281 61.844 1 31.48 187 LEU B O 1
ATOM 5254 N N . LEU B 1 188 ? 27.922 24.469 60.938 1 32.72 188 LEU B N 1
ATOM 5255 C CA . LEU B 1 188 ? 27.391 24.141 62.25 1 32.72 188 LEU B CA 1
ATOM 5256 C C . LEU B 1 188 ? 28.516 23.859 63.25 1 32.72 188 LEU B C 1
ATOM 5258 O O . LEU B 1 188 ? 28.266 23.594 64.438 1 32.72 188 LEU B O 1
ATOM 5262 N N . PHE B 1 189 ? 29.688 23.625 62.906 1 31.75 189 PHE B N 1
ATOM 5263 C CA . PHE B 1 189 ? 30.578 23.156 63.969 1 31.75 189 PHE B CA 1
ATOM 5264 C C . PHE B 1 189 ? 30.891 24.297 64.938 1 31.75 189 PHE B C 1
ATOM 5266 O O . PHE B 1 189 ? 30.969 24.078 66.125 1 31.75 189 PHE B O 1
ATOM 5273 N N . ASN B 1 190 ? 31.344 25.484 64.625 1 29.3 190 ASN B N 1
ATOM 5274 C CA . ASN B 1 190 ? 32.094 26.266 65.562 1 29.3 190 ASN B CA 1
ATOM 5275 C C . ASN B 1 190 ? 31.156 27.062 66.5 1 29.3 190 ASN B C 1
ATOM 5277 O O . ASN B 1 190 ? 31.547 27.469 67.562 1 29.3 190 ASN B O 1
ATOM 5281 N N . GLU B 1 191 ? 30.094 27.812 66.25 1 30.25 191 GLU B N 1
ATOM 5282 C CA . GLU B 1 191 ? 29.531 28.875 67.062 1 30.25 191 GLU B CA 1
ATOM 5283 C C . GLU B 1 191 ? 28.781 28.312 68.25 1 30.25 191 GLU B C 1
ATOM 5285 O O . GLU B 1 191 ? 27.641 27.859 68.125 1 30.25 191 GLU B O 1
ATOM 5290 N N . HIS B 1 192 ? 29.172 27.359 69.125 1 30.42 192 HIS B N 1
ATOM 5291 C CA . HIS B 1 192 ? 29.016 27.266 70.562 1 30.42 192 HIS B CA 1
ATOM 5292 C C . HIS B 1 192 ? 29.359 28.594 71.25 1 30.42 192 HIS B C 1
ATOM 5294 O O . HIS B 1 192 ? 29.078 28.766 72.438 1 30.42 192 HIS B O 1
ATOM 5300 N N . ILE B 1 193 ? 30.438 29.234 71.125 1 29.25 193 ILE B N 1
ATOM 5301 C CA . ILE B 1 193 ? 30.719 30.141 72.25 1 29.25 193 ILE B CA 1
ATOM 5302 C C . ILE B 1 193 ? 29.516 31.078 72.438 1 29.25 193 ILE B C 1
ATOM 5304 O O . ILE B 1 193 ? 28.984 31.172 73.562 1 29.25 193 ILE B O 1
ATOM 5308 N N . LYS B 1 194 ? 29.766 32.375 72.75 1 26.88 194 LYS B N 1
ATOM 5309 C CA . LYS B 1 194 ? 29.141 33.375 73.562 1 26.88 194 LYS B CA 1
ATOM 5310 C C . LYS B 1 194 ? 27.688 33.625 73.125 1 26.88 194 LYS B C 1
ATOM 5312 O O . LYS B 1 194 ? 27.281 33.188 72.062 1 26.88 194 LYS B O 1
ATOM 5317 N N . GLN B 1 195 ? 27.281 34.938 73.25 1 31.03 195 GLN B N 1
ATOM 5318 C CA . GLN B 1 195 ? 26.312 36.062 73.25 1 31.03 195 GLN B CA 1
ATOM 5319 C C . GLN B 1 195 ? 25.5 36.062 71.938 1 31.03 195 GLN B C 1
ATOM 5321 O O . GLN B 1 195 ? 24.719 36.969 71.688 1 31.03 195 GLN B O 1
ATOM 5326 N N . ASN B 1 196 ? 25.969 35.25 71.125 1 27.72 196 ASN B N 1
ATOM 5327 C CA . ASN B 1 196 ? 25.625 35.625 69.75 1 27.72 196 ASN B CA 1
ATOM 5328 C C . ASN B 1 196 ? 24.125 35.438 69.5 1 27.72 196 ASN B C 1
ATOM 5330 O O . ASN B 1 196 ? 23.672 34.406 69.062 1 27.72 196 ASN B O 1
ATOM 5334 N N . LEU B 1 197 ? 23.297 35.688 70.562 1 29.36 197 LEU B N 1
ATOM 5335 C CA . LEU B 1 197 ? 21.828 35.719 70.625 1 29.36 197 LEU B CA 1
ATOM 5336 C C . LEU B 1 197 ? 21.266 36.469 69.375 1 29.36 197 LEU B C 1
ATOM 5338 O O . LEU B 1 197 ? 20.047 36.469 69.188 1 29.36 197 LEU B O 1
ATOM 5342 N N . ILE B 1 198 ? 21.938 37.656 69.188 1 27 198 ILE B N 1
ATOM 5343 C CA . ILE B 1 198 ? 21.125 38.75 68.625 1 27 198 ILE B CA 1
ATOM 5344 C C . ILE B 1 198 ? 20.344 38.219 67.438 1 27 198 ILE B C 1
ATOM 5346 O O . ILE B 1 198 ? 19.125 38.344 67.375 1 27 198 ILE B O 1
ATOM 5350 N N . HIS B 1 199 ? 20.641 38.969 66.188 1 28.56 199 HIS B N 1
ATOM 5351 C CA . HIS B 1 199 ? 19.734 39.375 65.125 1 28.56 199 HIS B CA 1
ATOM 5352 C C . HIS B 1 199 ? 19.391 38.188 64.25 1 28.56 199 HIS B C 1
ATOM 5354 O O . HIS B 1 199 ? 20.266 37.656 63.531 1 28.56 199 HIS B O 1
ATOM 5360 N N . LYS B 1 200 ? 18.672 37.281 64.625 1 31.03 200 LYS B N 1
ATOM 5361 C CA . LYS B 1 200 ? 17.969 36.156 64 1 31.03 200 LYS B CA 1
ATOM 5362 C C . LYS B 1 200 ? 17.438 36.531 62.625 1 31.03 200 LYS B C 1
ATOM 5364 O O . LYS B 1 200 ? 16.953 35.656 61.906 1 31.03 200 LYS B O 1
ATOM 5369 N N . GLU B 1 201 ? 17.094 37.781 62.562 1 31.16 201 GLU B N 1
ATOM 5370 C CA . GLU B 1 201 ? 16.281 38.125 61.375 1 31.16 201 GLU B CA 1
ATOM 5371 C C . GLU B 1 201 ? 17.062 37.875 60.094 1 31.16 201 GLU B C 1
ATOM 5373 O O . GLU B 1 201 ? 16.641 38.312 59.031 1 31.16 201 GLU B O 1
ATOM 5378 N N . ARG B 1 202 ? 18.25 37.625 60.281 1 29.31 202 ARG B N 1
ATOM 5379 C CA . ARG B 1 202 ? 18.859 37.594 58.969 1 29.31 202 ARG B CA 1
ATOM 5380 C C . ARG B 1 202 ? 18.062 36.656 58.031 1 29.31 202 ARG B C 1
ATOM 5382 O O . ARG B 1 202 ? 17.875 35.5 58.344 1 29.31 202 ARG B O 1
ATOM 5389 N N . PHE B 1 203 ? 17.062 37.344 57.375 1 30.83 203 PHE B N 1
ATOM 5390 C CA . PHE B 1 203 ? 16.312 36.938 56.188 1 30.83 203 PHE B CA 1
ATOM 5391 C C . PHE B 1 203 ? 17.156 36 55.312 1 30.83 203 PHE B C 1
ATOM 5393 O O . PHE B 1 203 ? 18.25 36.375 54.875 1 30.83 203 PHE B O 1
ATOM 5400 N N . PHE B 1 204 ? 17.484 34.906 55.688 1 33.38 204 PHE B N 1
ATOM 5401 C CA . PHE B 1 204 ? 17.828 33.875 54.719 1 33.38 204 PHE B CA 1
ATOM 5402 C C . PHE B 1 204 ? 17.188 34.156 53.375 1 33.38 204 PHE B C 1
ATOM 5404 O O . PHE B 1 204 ? 15.969 34 53.219 1 33.38 204 PHE B O 1
ATOM 5411 N N . THR B 1 205 ? 17.375 35.344 52.844 1 34.72 205 THR B N 1
ATOM 5412 C CA . THR B 1 205 ? 16.828 35.719 51.562 1 34.72 205 THR B CA 1
ATOM 5413 C C . THR B 1 205 ? 17 34.562 50.562 1 34.72 205 THR B C 1
ATOM 5415 O O . THR B 1 205 ? 18.125 34.219 50.188 1 34.72 205 THR B O 1
ATOM 5418 N N . SER B 1 206 ? 16.609 33.344 50.688 1 41.34 206 SER B N 1
ATOM 5419 C CA . SER B 1 206 ? 16.297 32.438 49.594 1 41.34 206 SER B CA 1
ATOM 5420 C C . SER B 1 206 ? 16.094 33.219 48.281 1 41.34 206 SER B C 1
ATOM 5422 O O . SER B 1 206 ? 15.039 33.812 48.062 1 41.34 206 SER B O 1
ATOM 5424 N N . ASN B 1 207 ? 16.812 34.094 47.969 1 39.56 207 ASN B N 1
ATOM 5425 C CA . ASN B 1 207 ? 16.656 34.844 46.719 1 39.56 207 ASN B CA 1
ATOM 5426 C C . ASN B 1 207 ? 16.438 33.938 45.531 1 39.56 207 ASN B C 1
ATOM 5428 O O . ASN B 1 207 ? 17.375 33.312 45.031 1 39.56 207 ASN B O 1
ATOM 5432 N N . ASP B 1 208 ? 15.477 33.031 45.531 1 50.97 208 ASP B N 1
ATOM 5433 C CA . ASP B 1 208 ? 14.961 32.375 44.312 1 50.97 208 ASP B CA 1
ATOM 5434 C C . ASP B 1 208 ? 15.133 33.281 43.094 1 50.97 208 ASP B C 1
ATOM 5436 O O . ASP B 1 208 ? 14.641 34.406 43.062 1 50.97 208 ASP B O 1
ATOM 5440 N N . GLU B 1 209 ? 16.359 33.219 42.688 1 61.62 209 GLU B N 1
ATOM 5441 C CA . GLU B 1 209 ? 16.562 34.031 41.5 1 61.62 209 GLU B CA 1
ATOM 5442 C C . GLU B 1 209 ? 15.586 33.625 40.375 1 61.62 209 GLU B C 1
ATOM 5444 O O . GLU B 1 209 ? 15.336 32.438 40.188 1 61.62 209 GLU B O 1
ATOM 5449 N N . PHE B 1 210 ? 14.781 34.531 40.125 1 74.31 210 PHE B N 1
ATOM 5450 C CA . PHE B 1 210 ? 13.883 34.438 38.969 1 74.31 210 PHE B CA 1
ATOM 5451 C C . PHE B 1 210 ? 14.68 34.406 37.656 1 74.31 210 PHE B C 1
ATOM 5453 O O . PHE B 1 210 ? 15.281 35.438 37.281 1 74.31 210 PHE B O 1
ATOM 5460 N N . VAL B 1 211 ? 14.883 33.094 37.281 1 84.5 211 VAL B N 1
ATOM 5461 C CA . VAL B 1 211 ? 15.82 32.906 36.188 1 84.5 211 VAL B CA 1
ATOM 5462 C C . VAL B 1 211 ? 15.055 32.625 34.875 1 84.5 211 VAL B C 1
ATOM 5464 O O . VAL B 1 211 ? 13.922 32.125 34.938 1 84.5 211 VAL B O 1
ATOM 5467 N N . LEU B 1 212 ? 15.773 32.875 33.844 1 91.56 212 LEU B N 1
ATOM 5468 C CA . LEU B 1 212 ? 15.258 32.625 32.5 1 91.56 212 LEU B CA 1
ATOM 5469 C C . LEU B 1 212 ? 15.523 31.188 32.062 1 91.56 212 LEU B C 1
ATOM 5471 O O . LEU B 1 212 ? 14.859 30.672 31.156 1 91.56 212 LEU B O 1
ATOM 5475 N N . ASP B 1 213 ? 16.453 30.516 32.719 1 91.88 213 ASP B N 1
ATOM 5476 C CA . ASP B 1 213 ? 16.906 29.188 32.281 1 91.88 213 ASP B CA 1
ATOM 5477 C C . ASP B 1 213 ? 15.914 28.109 32.75 1 91.88 213 ASP B C 1
ATOM 5479 O O . ASP B 1 213 ? 16.188 27.375 33.688 1 91.88 213 ASP B O 1
ATOM 5483 N N . ILE B 1 214 ? 14.859 28.016 32.062 1 92.56 214 ILE B N 1
ATOM 5484 C CA . ILE B 1 214 ? 13.812 27.031 32.312 1 92.56 214 ILE B CA 1
ATOM 5485 C C . ILE B 1 214 ? 13.562 26.219 31.031 1 92.56 214 ILE B C 1
ATOM 5487 O O . ILE B 1 214 ? 14.008 26.609 29.953 1 92.56 214 ILE B O 1
ATOM 5491 N N . ALA B 1 215 ? 12.82 25.188 31.141 1 94.19 215 ALA B N 1
ATOM 5492 C CA . ALA B 1 215 ? 12.656 24.188 30.094 1 94.19 215 ALA B CA 1
ATOM 5493 C C . ALA B 1 215 ? 12.125 24.828 28.812 1 94.19 215 ALA B C 1
ATOM 5495 O O . ALA B 1 215 ? 12.703 24.641 27.734 1 94.19 215 ALA B O 1
ATOM 5496 N N . PRO B 1 216 ? 11 25.641 28.891 1 95.25 216 PRO B N 1
ATOM 5497 C CA . PRO B 1 216 ? 10.484 26.234 27.656 1 95.25 216 PRO B CA 1
ATOM 5498 C C . PRO B 1 216 ? 11.508 27.094 26.938 1 95.25 216 PRO B C 1
ATOM 5500 O O . PRO B 1 216 ? 11.648 27.016 25.703 1 95.25 216 PRO B O 1
ATOM 5503 N N . ASN B 1 217 ? 12.273 27.891 27.734 1 96.19 217 ASN B N 1
ATOM 5504 C CA . ASN B 1 217 ? 13.266 28.781 27.125 1 96.19 217 ASN B CA 1
ATOM 5505 C C . ASN B 1 217 ? 14.453 27.984 26.578 1 96.19 217 ASN B C 1
ATOM 5507 O O . ASN B 1 217 ? 15.031 28.359 25.547 1 96.19 217 ASN B O 1
ATOM 5511 N N . ARG B 1 218 ? 14.758 26.891 27.156 1 96.38 218 ARG B N 1
ATOM 5512 C CA . ARG B 1 218 ? 15.805 26.016 26.641 1 96.38 218 ARG B CA 1
ATOM 5513 C C . ARG B 1 218 ? 15.414 25.422 25.297 1 96.38 218 ARG B C 1
ATOM 5515 O O . ARG B 1 218 ? 16.25 25.312 24.391 1 96.38 218 ARG B O 1
ATOM 5522 N N . LEU B 1 219 ? 14.195 25.031 25.234 1 96 219 LEU B N 1
ATOM 5523 C CA . LEU B 1 219 ? 13.688 24.484 23.984 1 96 219 LEU B CA 1
ATOM 5524 C C . LEU B 1 219 ? 13.742 25.531 22.875 1 96 219 LEU B C 1
ATOM 5526 O O . LEU B 1 219 ? 14.148 25.219 21.75 1 96 219 LEU B O 1
ATOM 5530 N N . ILE B 1 220 ? 13.367 26.719 23.203 1 97 220 ILE B N 1
ATOM 5531 C CA . ILE B 1 220 ? 13.367 27.797 22.234 1 97 220 ILE B CA 1
ATOM 5532 C C . ILE B 1 220 ? 14.789 28.078 21.75 1 97 220 ILE B C 1
ATOM 5534 O O . ILE B 1 220 ? 15.039 28.125 20.547 1 97 220 ILE B O 1
ATOM 5538 N N . LYS B 1 221 ? 15.68 28.188 22.656 1 96.94 221 LYS B N 1
ATOM 5539 C CA . LYS B 1 221 ? 17.062 28.453 22.281 1 96.94 221 LYS B CA 1
ATOM 5540 C C . LYS B 1 221 ? 17.641 27.328 21.438 1 96.94 221 LYS B C 1
ATOM 5542 O O . LYS B 1 221 ? 18.344 27.578 20.469 1 96.94 221 LYS B O 1
ATOM 5547 N N . SER B 1 222 ? 17.359 26.141 21.875 1 95.5 222 SER B N 1
ATOM 5548 C CA . SER B 1 222 ? 17.844 24.984 21.125 1 95.5 222 SER B CA 1
ATOM 5549 C C . SER B 1 222 ? 17.297 25 19.703 1 95.5 222 SER B C 1
ATOM 5551 O O . SER B 1 222 ? 18 24.641 18.75 1 95.5 222 SER B O 1
ATOM 5553 N N . THR B 1 223 ? 16.047 25.328 19.516 1 94.44 223 THR B N 1
ATOM 5554 C CA . THR B 1 223 ? 15.445 25.406 18.203 1 94.44 223 THR B CA 1
ATOM 5555 C C . THR B 1 223 ? 16.125 26.484 17.359 1 94.44 223 THR B C 1
ATOM 5557 O O . THR B 1 223 ? 16.438 26.266 16.188 1 94.44 223 THR B O 1
ATOM 5560 N N . LEU B 1 224 ? 16.359 27.656 18 1 96.25 224 LEU B N 1
ATOM 5561 C CA . LEU B 1 224 ? 17.047 28.75 17.312 1 96.25 224 LEU B CA 1
ATOM 5562 C C . LEU B 1 224 ? 18.422 28.297 16.828 1 96.25 224 LEU B C 1
ATOM 5564 O O . LEU B 1 224 ? 18.812 28.562 15.68 1 96.25 224 LEU B O 1
ATOM 5568 N N . ASN B 1 225 ? 19.062 27.609 17.609 1 94.12 225 ASN B N 1
ATOM 5569 C CA . ASN B 1 225 ? 20.391 27.109 17.266 1 94.12 225 ASN B CA 1
ATOM 5570 C C . ASN B 1 225 ? 20.328 26.094 16.125 1 94.12 225 ASN B C 1
ATOM 5572 O O . ASN B 1 225 ? 21.172 26.125 15.219 1 94.12 225 ASN B O 1
ATOM 5576 N N . PHE B 1 226 ? 19.406 25.297 16.219 1 90.19 226 PHE B N 1
ATOM 5577 C CA . PHE B 1 226 ? 19.219 24.281 15.18 1 90.19 226 PHE B CA 1
ATOM 5578 C C . PHE B 1 226 ? 18.969 24.938 13.828 1 90.19 226 PHE B C 1
ATOM 5580 O O . PHE B 1 226 ? 19.562 24.547 12.82 1 90.19 226 PHE B O 1
ATOM 5587 N N . LEU B 1 227 ? 18.141 25.938 13.797 1 91.62 227 LEU B N 1
ATOM 5588 C CA . LEU B 1 227 ? 17.719 26.578 12.562 1 91.62 227 LEU B CA 1
ATOM 5589 C C . LEU B 1 227 ? 18.812 27.469 12 1 91.62 227 LEU B C 1
ATOM 5591 O O . LEU B 1 227 ? 18.875 27.703 10.789 1 91.62 227 LEU B O 1
ATOM 5595 N N . LYS B 1 228 ? 19.656 27.922 12.836 1 91.31 228 LYS B N 1
ATOM 5596 C CA . LYS B 1 228 ? 20.734 28.828 12.445 1 91.31 228 LYS B CA 1
ATOM 5597 C C . LYS B 1 228 ? 21.594 28.234 11.336 1 91.31 228 LYS B C 1
ATOM 5599 O O . LYS B 1 228 ? 21.984 28.938 10.406 1 91.31 228 LYS B O 1
ATOM 5604 N N . SER B 1 229 ? 21.766 26.984 11.383 1 85.5 229 SER B N 1
ATOM 5605 C CA . SER B 1 229 ? 22.641 26.312 10.422 1 85.5 229 SER B CA 1
ATOM 5606 C C . SER B 1 229 ? 21.875 25.906 9.164 1 85.5 229 SER B C 1
ATOM 5608 O O . SER B 1 229 ? 22.484 25.438 8.195 1 85.5 229 SER B O 1
ATOM 5610 N N . LYS B 1 230 ? 20.641 26.156 9.164 1 84.31 230 LYS B N 1
ATOM 5611 C CA . LYS B 1 230 ? 19.844 25.594 8.078 1 84.31 230 LYS B CA 1
ATOM 5612 C C . LYS B 1 230 ? 19.391 26.688 7.109 1 84.31 230 LYS B C 1
ATOM 5614 O O . LYS B 1 230 ? 18.891 26.391 6.023 1 84.31 230 LYS B O 1
ATOM 5619 N N . THR B 1 231 ? 19.547 27.891 7.516 1 87.12 231 THR B N 1
ATOM 5620 C CA . THR B 1 231 ? 19.047 28.953 6.668 1 87.12 231 THR B CA 1
ATOM 5621 C C . THR B 1 231 ? 20.062 30.094 6.559 1 87.12 231 THR B C 1
ATOM 5623 O O . THR B 1 231 ? 20.828 30.328 7.492 1 87.12 231 THR B O 1
ATOM 5626 N N . SER B 1 232 ? 20.094 30.734 5.43 1 83.31 232 SER B N 1
ATOM 5627 C CA . SER B 1 232 ? 20.906 31.922 5.246 1 83.31 232 SER B CA 1
ATOM 5628 C C . SER B 1 232 ? 20.047 33.188 5.258 1 83.31 232 SER B C 1
ATOM 5630 O O . SER B 1 232 ? 20.484 34.25 5.723 1 83.31 232 SER B O 1
ATOM 5632 N N . LEU B 1 233 ? 18.844 33.094 4.871 1 86 233 LEU B N 1
ATOM 5633 C CA . LEU B 1 233 ? 17.953 34.219 4.742 1 86 233 LEU B CA 1
ATOM 5634 C C . LEU B 1 233 ? 17.578 34.781 6.113 1 86 233 LEU B C 1
ATOM 5636 O O . LEU B 1 233 ? 17.547 36 6.309 1 86 233 LEU B O 1
ATOM 5640 N N . ASN B 1 234 ? 17.328 33.875 7.062 1 90.75 234 ASN B N 1
ATOM 5641 C CA . ASN B 1 234 ? 16.859 34.281 8.383 1 90.75 234 ASN B CA 1
ATOM 5642 C C . ASN B 1 234 ? 17.984 34.219 9.422 1 90.75 234 ASN B C 1
ATOM 5644 O O . ASN B 1 234 ? 17.719 34.281 10.625 1 90.75 234 ASN B O 1
ATOM 5648 N N . LYS B 1 235 ? 19.172 34.125 8.984 1 92.69 235 LYS B N 1
ATOM 5649 C CA . LYS B 1 235 ? 20.297 33.875 9.875 1 92.69 235 LYS B CA 1
ATOM 5650 C C . LYS B 1 235 ? 20.453 35 10.883 1 92.69 235 LYS B C 1
ATOM 5652 O O . LYS B 1 235 ? 20.625 34.75 12.078 1 92.69 235 LYS B O 1
ATOM 5657 N N . PHE B 1 236 ? 20.359 36.219 10.43 1 93.69 236 PHE B N 1
ATOM 5658 C CA . PHE B 1 236 ? 20.562 37.375 11.289 1 93.69 236 PHE B CA 1
ATOM 5659 C C . PHE B 1 236 ? 19.469 37.438 12.359 1 93.69 236 PHE B C 1
ATOM 5661 O O . PHE B 1 236 ? 19.766 37.688 13.531 1 93.69 236 PHE B O 1
ATOM 5668 N N . ARG B 1 237 ? 18.266 37.219 11.922 1 94.94 237 ARG B N 1
ATOM 5669 C CA . ARG B 1 237 ? 17.141 37.219 12.867 1 94.94 237 ARG B CA 1
ATOM 5670 C C . ARG B 1 237 ? 17.312 36.125 13.914 1 94.94 237 ARG B C 1
ATOM 5672 O O . ARG B 1 237 ? 17 36.344 15.086 1 94.94 237 ARG B O 1
ATOM 5679 N N . LEU B 1 238 ? 17.812 35.062 13.469 1 96.44 238 LEU B N 1
ATOM 5680 C CA . LEU B 1 238 ? 18.016 33.938 14.359 1 96.44 238 LEU B CA 1
ATOM 5681 C C . LEU B 1 238 ? 19.109 34.219 15.383 1 96.44 238 LEU B C 1
ATOM 5683 O O . LEU B 1 238 ? 18.953 33.938 16.578 1 96.44 238 LEU B O 1
ATOM 5687 N N . ILE B 1 239 ? 20.172 34.844 14.953 1 95.56 239 ILE B N 1
ATOM 5688 C CA . ILE B 1 239 ? 21.281 35.156 15.828 1 95.56 239 ILE B CA 1
ATOM 5689 C C . ILE B 1 239 ? 20.828 36.219 16.859 1 95.56 239 ILE B C 1
ATOM 5691 O O . ILE B 1 239 ? 21.141 36.062 18.047 1 95.56 239 ILE B O 1
ATOM 5695 N N . LYS B 1 240 ? 20.125 37.156 16.406 1 96.19 240 LYS B N 1
ATOM 5696 C CA . LYS B 1 240 ? 19.609 38.156 17.312 1 96.19 240 LYS B CA 1
ATOM 5697 C C . LYS B 1 240 ? 18.703 37.562 18.375 1 96.19 240 LYS B C 1
ATOM 5699 O O . LYS B 1 240 ? 18.797 37.875 19.562 1 96.19 240 LYS B O 1
ATOM 5704 N N . ALA B 1 241 ? 17.844 36.688 17.938 1 96.88 241 ALA B N 1
ATOM 5705 C CA . ALA B 1 241 ? 16.938 36 18.859 1 96.88 241 ALA B CA 1
ATOM 5706 C C . ALA B 1 241 ? 17.719 35.156 19.875 1 96.88 241 ALA B C 1
ATOM 5708 O O . ALA B 1 241 ? 17.375 35.125 21.062 1 96.88 241 ALA B O 1
ATOM 5709 N N . MET B 1 242 ? 18.75 34.531 19.375 1 96.12 242 MET B N 1
ATOM 5710 C CA . MET B 1 242 ? 19.578 33.719 20.266 1 96.12 242 MET B CA 1
ATOM 5711 C C . MET B 1 242 ? 20.266 34.562 21.328 1 96.12 242 MET B C 1
ATOM 5713 O O . MET B 1 242 ? 20.375 34.156 22.484 1 96.12 242 MET B O 1
ATOM 5717 N N . GLN B 1 243 ? 20.625 35.719 21 1 94.88 243 GLN B N 1
ATOM 5718 C CA . GLN B 1 243 ? 21.281 36.656 21.922 1 94.88 243 GLN B CA 1
ATOM 5719 C C . GLN B 1 243 ? 20.328 37.094 23.016 1 94.88 243 GLN B C 1
ATOM 5721 O O . GLN B 1 243 ? 20.75 37.344 24.156 1 94.88 243 GLN B O 1
ATOM 5726 N N . MET B 1 244 ? 19.109 37.188 22.688 1 94.5 244 MET B N 1
ATOM 5727 C CA . MET B 1 244 ? 18.094 37.562 23.656 1 94.5 244 MET B CA 1
ATOM 5728 C C . MET B 1 244 ? 17.953 36.5 24.75 1 94.5 244 MET B C 1
ATOM 5730 O O . MET B 1 244 ? 17.438 36.781 25.828 1 94.5 244 MET B O 1
ATOM 5734 N N . LEU B 1 245 ? 18.422 35.312 24.406 1 95.88 245 LEU B N 1
ATOM 5735 C CA . LEU B 1 245 ? 18.344 34.219 25.359 1 95.88 245 LEU B CA 1
ATOM 5736 C C . LEU B 1 245 ? 19.734 33.781 25.828 1 95.88 245 LEU B C 1
ATOM 5738 O O . LEU B 1 245 ? 19.984 32.625 26.047 1 95.88 245 LEU B O 1
ATOM 5742 N N . ASP B 1 246 ? 20.594 34.656 25.922 1 92.31 246 ASP B N 1
ATOM 5743 C CA . ASP B 1 246 ? 22 34.375 26.219 1 92.31 246 ASP B CA 1
ATOM 5744 C C . ASP B 1 246 ? 22.141 33.688 27.578 1 92.31 246 ASP B C 1
ATOM 5746 O O . ASP B 1 246 ? 23.047 32.875 27.766 1 92.31 246 ASP B O 1
ATOM 5750 N N . GLU B 1 247 ? 21.234 33.938 28.531 1 92.06 247 GLU B N 1
ATOM 5751 C CA . GLU B 1 247 ? 21.297 33.406 29.891 1 92.06 247 GLU B CA 1
ATOM 5752 C C . GLU B 1 247 ? 20.703 32 29.953 1 92.06 247 GLU B C 1
ATOM 5754 O O . GLU B 1 247 ? 20.734 31.359 31.016 1 92.06 247 GLU B O 1
ATOM 5759 N N . VAL B 1 248 ? 20.188 31.578 28.891 1 95 248 VAL B N 1
ATOM 5760 C CA . VAL B 1 248 ? 19.5 30.297 28.859 1 95 248 VAL B CA 1
ATOM 5761 C C . VAL B 1 248 ? 20.406 29.234 28.25 1 95 248 VAL B C 1
ATOM 5763 O O . VAL B 1 248 ? 21.078 29.484 27.25 1 95 248 VAL B O 1
ATOM 5766 N N . GLU B 1 249 ? 20.469 28.078 28.812 1 94.38 249 GLU B N 1
ATOM 5767 C CA . GLU B 1 249 ? 21.25 26.969 28.281 1 94.38 249 GLU B CA 1
ATOM 5768 C C . GLU B 1 249 ? 20.453 26.203 27.219 1 94.38 249 GLU B C 1
ATOM 5770 O O . GLU B 1 249 ? 19.234 26.375 27.094 1 94.38 249 GLU B O 1
ATOM 5775 N N . PHE B 1 250 ? 21.234 25.391 26.453 1 95.62 250 PHE B N 1
ATOM 5776 C CA . PHE B 1 250 ? 20.578 24.5 25.484 1 95.62 250 PHE B CA 1
ATOM 5777 C C . PHE B 1 250 ? 19.906 23.328 26.203 1 95.62 250 PHE B C 1
ATOM 5779 O O . PHE B 1 250 ? 20.359 22.906 27.266 1 95.62 250 PHE B O 1
ATOM 5786 N N . SER B 1 251 ? 18.875 22.922 25.609 1 94 251 SER B N 1
ATOM 5787 C CA . SER B 1 251 ? 18.203 21.75 26.172 1 94 251 SER B CA 1
ATOM 5788 C C . SER B 1 251 ? 19.062 20.5 26.047 1 94 251 SER B C 1
ATOM 5790 O O . SER B 1 251 ? 19.625 20.219 24.984 1 94 251 SER B O 1
ATOM 5792 N N . LYS B 1 252 ? 19.203 19.75 27.078 1 90.56 252 LYS B N 1
ATOM 5793 C CA . LYS B 1 252 ? 19.969 18.5 27.078 1 90.56 252 LYS B CA 1
ATOM 5794 C C . LYS B 1 252 ? 19.078 17.297 26.844 1 90.56 252 LYS B C 1
ATOM 5796 O O . LYS B 1 252 ? 19.547 16.219 26.484 1 90.56 252 LYS B O 1
ATOM 5801 N N . ASN B 1 253 ? 17.875 17.469 27.188 1 91.38 253 ASN B N 1
ATOM 5802 C CA . ASN B 1 253 ? 16.859 16.438 27.016 1 91.38 253 ASN B CA 1
ATOM 5803 C C . ASN B 1 253 ? 15.531 17.016 26.531 1 91.38 253 ASN B C 1
ATOM 5805 O O . ASN B 1 253 ? 14.75 17.547 27.328 1 91.38 253 ASN B O 1
ATOM 5809 N N . TYR B 1 254 ? 15.336 16.844 25.266 1 90.12 254 TYR B N 1
ATOM 5810 C CA . TYR B 1 254 ? 14.148 17.453 24.672 1 90.12 254 TYR B CA 1
ATOM 5811 C C . TYR B 1 254 ? 12.875 16.875 25.281 1 90.12 254 TYR B C 1
ATOM 5813 O O . TYR B 1 254 ? 11.961 17.609 25.641 1 90.12 254 TYR B O 1
ATOM 5821 N N . GLU B 1 255 ? 12.836 15.547 25.438 1 88.38 255 GLU B N 1
ATOM 5822 C CA . GLU B 1 255 ? 11.633 14.891 25.938 1 88.38 255 GLU B CA 1
ATOM 5823 C C . GLU B 1 255 ? 11.266 15.414 27.328 1 88.38 255 GLU B C 1
ATOM 5825 O O . GLU B 1 255 ? 10.094 15.695 27.594 1 88.38 255 GLU B O 1
ATOM 5830 N N . LYS B 1 256 ? 12.211 15.523 28.172 1 90.69 256 LYS B N 1
ATOM 5831 C CA . LYS B 1 256 ? 11.977 16.016 29.531 1 90.69 256 LYS B CA 1
ATOM 5832 C C . LYS B 1 256 ? 11.523 17.469 29.516 1 90.69 256 LYS B C 1
ATOM 5834 O O . LYS B 1 256 ? 10.586 17.844 30.234 1 90.69 256 LYS B O 1
ATOM 5839 N N . ASP B 1 257 ? 12.18 18.266 28.75 1 92.75 257 ASP B N 1
ATOM 5840 C CA . ASP B 1 257 ? 11.867 19.688 28.719 1 92.75 257 ASP B CA 1
ATOM 5841 C C . ASP B 1 257 ? 10.484 19.938 28.125 1 92.75 257 ASP B C 1
ATOM 5843 O O . ASP B 1 257 ? 9.781 20.859 28.547 1 92.75 257 ASP B O 1
ATOM 5847 N N . PHE B 1 258 ? 10.07 19.078 27.156 1 91.31 258 PHE B N 1
ATOM 5848 C CA . PHE B 1 258 ? 8.75 19.266 26.562 1 91.31 258 PHE B CA 1
ATOM 5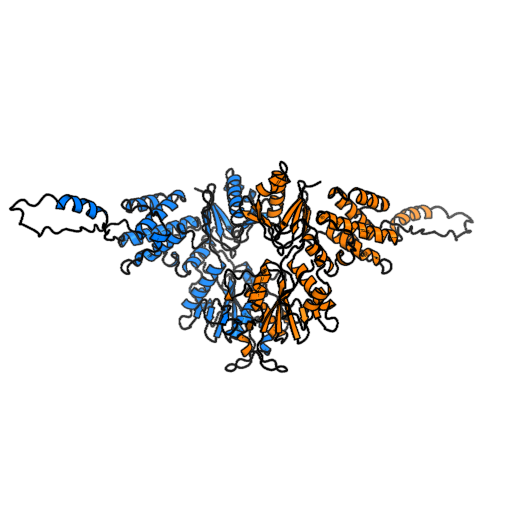849 C C . PHE B 1 258 ? 7.652 18.844 27.516 1 91.31 258 PHE B C 1
ATOM 5851 O O . PHE B 1 258 ? 6.488 19.219 27.359 1 91.31 258 PHE B O 1
ATOM 5858 N N . SER B 1 259 ? 7.996 18.062 28.516 1 90.5 259 SER B N 1
ATOM 5859 C CA . SER B 1 259 ? 7.016 17.625 29.516 1 90.5 259 SER B CA 1
ATOM 5860 C C . SER B 1 259 ? 6.789 18.688 30.578 1 90.5 259 SER B C 1
ATOM 5862 O O . SER B 1 259 ? 5.914 18.547 31.422 1 90.5 259 SER B O 1
ATOM 5864 N N . TYR B 1 260 ? 7.492 19.766 30.484 1 87.5 260 TYR B N 1
ATOM 5865 C CA . TYR B 1 260 ? 7.371 20.875 31.438 1 87.5 260 TYR B CA 1
ATOM 5866 C C . TYR B 1 260 ? 5.969 21.469 31.406 1 87.5 260 TYR B C 1
ATOM 5868 O O . TYR B 1 260 ? 5.434 21.766 30.344 1 87.5 260 TYR B O 1
ATOM 5876 N N . LYS B 1 261 ? 5.309 21.547 32.5 1 86.75 261 LYS B N 1
ATOM 5877 C CA . LYS B 1 261 ? 3.965 22.109 32.594 1 86.75 261 LYS B CA 1
ATOM 5878 C C . LYS B 1 261 ? 4.012 23.641 32.688 1 86.75 261 LYS B C 1
ATOM 5880 O O . LYS B 1 261 ? 4.637 24.203 33.562 1 86.75 261 LYS B O 1
ATOM 5885 N N . ILE B 1 262 ? 3.408 24.312 31.797 1 87.31 262 ILE B N 1
ATOM 5886 C CA . ILE B 1 262 ? 3.365 25.766 31.719 1 87.31 262 ILE B CA 1
ATOM 5887 C C . ILE B 1 262 ? 2.105 26.281 32.438 1 87.31 262 ILE B C 1
ATOM 5889 O O . ILE B 1 262 ? 1.012 25.75 32.219 1 87.31 262 ILE B O 1
ATOM 5893 N N . SER B 1 263 ? 2.279 27.219 33.281 1 83.94 263 SER B N 1
ATOM 5894 C CA . SER B 1 263 ? 1.134 27.828 33.969 1 83.94 263 SER B CA 1
ATOM 5895 C C . SER B 1 263 ? 0.25 28.578 32.969 1 83.94 263 SER B C 1
ATOM 5897 O O . SER B 1 263 ? 0.717 29 31.906 1 83.94 263 SER B O 1
ATOM 5899 N N . ARG B 1 264 ? -0.902 28.734 33.344 1 83.56 264 ARG B N 1
ATOM 5900 C CA . ARG B 1 264 ? -1.911 29.391 32.531 1 83.56 264 ARG B CA 1
ATOM 5901 C C . ARG B 1 264 ? -1.496 30.812 32.188 1 83.56 264 ARG B C 1
ATOM 5903 O O . ARG B 1 264 ? -1.825 31.328 31.125 1 83.56 264 ARG B O 1
ATOM 5910 N N . HIS B 1 265 ? -0.768 31.359 33.125 1 86.25 265 HIS B N 1
ATOM 5911 C CA . HIS B 1 265 ? -0.319 32.719 32.938 1 86.25 265 HIS B CA 1
ATOM 5912 C C . HIS B 1 265 ? 0.589 32.875 31.719 1 86.25 265 HIS B C 1
ATOM 5914 O O . HIS B 1 265 ? 0.716 33.938 31.141 1 86.25 265 HIS B O 1
ATOM 5920 N N . PHE B 1 266 ? 1.122 31.812 31.281 1 89.56 266 PHE B N 1
ATOM 5921 C CA . PHE B 1 266 ? 2.068 31.844 30.172 1 89.56 266 PHE B CA 1
ATOM 5922 C C . PHE B 1 266 ? 1.531 31.078 28.984 1 89.56 266 PHE B C 1
ATOM 5924 O O . PHE B 1 266 ? 2.305 30.516 28.203 1 89.56 266 PHE B O 1
ATOM 5931 N N . ASP B 1 267 ? 0.327 31.109 28.766 1 89.94 267 ASP B N 1
ATOM 5932 C CA . ASP B 1 267 ? -0.343 30.422 27.672 1 89.94 267 ASP B CA 1
ATOM 5933 C C . ASP B 1 267 ? 0.171 30.906 26.312 1 89.94 267 ASP B C 1
ATOM 5935 O O . ASP B 1 267 ? 0.145 30.172 25.328 1 89.94 267 ASP B O 1
ATOM 5939 N N . TYR B 1 268 ? 0.704 32.156 26.359 1 90.81 268 TYR B N 1
ATOM 5940 C CA . TYR B 1 268 ? 1.146 32.719 25.094 1 90.81 268 TYR B CA 1
ATOM 5941 C C . TYR B 1 268 ? 2.414 32.031 24.594 1 90.81 268 TYR B C 1
ATOM 5943 O O . TYR B 1 268 ? 2.826 32.219 23.453 1 90.81 268 TYR B O 1
ATOM 5951 N N . TYR B 1 269 ? 3.014 31.047 25.375 1 93.56 269 TYR B N 1
ATOM 5952 C CA . TYR B 1 269 ? 4.168 30.25 24.969 1 93.56 269 TYR B CA 1
ATOM 5953 C C . TYR B 1 269 ? 3.74 29.047 24.125 1 93.56 269 TYR B C 1
ATOM 5955 O O . TYR B 1 269 ? 4.57 28.438 23.453 1 93.56 269 TYR B O 1
ATOM 5963 N N . GLU B 1 270 ? 2.541 28.719 24.172 1 90.69 270 GLU B N 1
ATOM 5964 C CA . GLU B 1 270 ? 2.059 27.438 23.656 1 90.69 270 GLU B CA 1
ATOM 5965 C C . GLU B 1 270 ? 2.367 27.297 22.172 1 90.69 270 GLU B C 1
ATOM 5967 O O . GLU B 1 270 ? 2.918 26.281 21.75 1 90.69 270 GLU B O 1
ATOM 5972 N N . ASN B 1 271 ? 2.045 28.281 21.438 1 90 271 ASN B N 1
ATOM 5973 C CA . ASN B 1 271 ? 2.24 28.203 20 1 90 271 ASN B CA 1
ATOM 5974 C C . ASN B 1 271 ? 3.719 28.109 19.641 1 90 271 ASN B C 1
ATOM 5976 O O . ASN B 1 271 ? 4.09 27.359 18.719 1 90 271 ASN B O 1
ATOM 5980 N N . LEU B 1 272 ? 4.484 28.875 20.281 1 92.88 272 LEU B N 1
ATOM 5981 C CA . LEU B 1 272 ? 5.926 28.844 20.047 1 92.88 272 LEU B CA 1
ATOM 5982 C C . LEU B 1 272 ? 6.5 27.469 20.359 1 92.88 272 LEU B C 1
ATOM 5984 O O . LEU B 1 272 ? 7.34 26.969 19.609 1 92.88 272 LEU B O 1
ATOM 5988 N N . LEU B 1 273 ? 6.035 26.906 21.391 1 92.19 273 LEU B N 1
ATOM 5989 C CA . LEU B 1 273 ? 6.52 25.594 21.781 1 92.19 273 LEU B CA 1
ATOM 5990 C C . LEU B 1 273 ? 6.074 24.531 20.781 1 92.19 273 LEU B C 1
ATOM 5992 O O . LEU B 1 273 ? 6.785 23.547 20.547 1 92.19 273 LEU B O 1
ATOM 5996 N N . LEU B 1 274 ? 4.949 24.734 20.188 1 88.38 274 LEU B N 1
ATOM 5997 C CA . LEU B 1 274 ? 4.516 23.828 19.125 1 88.38 274 LEU B CA 1
ATOM 5998 C C . LEU B 1 274 ? 5.477 23.891 17.953 1 88.38 274 LEU B C 1
ATOM 6000 O O . LEU B 1 274 ? 5.797 22.859 17.359 1 88.38 274 LEU B O 1
ATOM 6004 N N . TRP B 1 275 ? 5.938 25.016 17.641 1 89.12 275 TRP B N 1
ATOM 6005 C CA . TRP B 1 275 ? 6.945 25.156 16.594 1 89.12 275 TRP B CA 1
ATOM 6006 C C . TRP B 1 275 ? 8.227 24.422 16.969 1 89.12 275 TRP B C 1
ATOM 6008 O O . TRP B 1 275 ? 8.828 23.75 16.141 1 89.12 275 TRP B O 1
ATOM 6018 N N . CYS B 1 276 ? 8.625 24.609 18.219 1 91.44 276 CYS B N 1
ATOM 6019 C CA . CYS B 1 276 ? 9.82 23.922 18.688 1 91.44 276 CYS B CA 1
ATOM 6020 C C . CYS B 1 276 ? 9.672 22.422 18.531 1 91.44 276 CYS B C 1
ATOM 6022 O O . CYS B 1 276 ? 10.617 21.734 18.141 1 91.44 276 CYS B O 1
ATOM 6024 N N . LYS B 1 277 ? 8.57 21.984 18.844 1 88 277 LYS B N 1
ATOM 6025 C CA . LYS B 1 277 ? 8.305 20.562 18.734 1 88 277 LYS B CA 1
ATOM 6026 C C . LYS B 1 277 ? 8.438 20.078 17.281 1 88 277 LYS B C 1
ATOM 6028 O O . LYS B 1 277 ? 9.008 19.031 17.016 1 88 277 LYS B O 1
ATOM 6033 N N . ILE B 1 278 ? 7.945 20.812 16.406 1 83.56 278 ILE B N 1
ATOM 6034 C CA . ILE B 1 278 ? 7.996 20.484 14.977 1 83.56 278 ILE B CA 1
ATOM 6035 C C . ILE B 1 278 ? 9.453 20.422 14.523 1 83.56 278 ILE B C 1
ATOM 6037 O O . ILE B 1 278 ? 9.844 19.469 13.828 1 83.56 278 ILE B O 1
ATOM 6041 N N . PHE B 1 279 ? 10.227 21.328 14.938 1 86.81 279 PHE B N 1
ATOM 6042 C CA . PHE B 1 279 ? 11.586 21.438 14.422 1 86.81 279 PHE B CA 1
ATOM 6043 C C . PHE B 1 279 ? 12.516 20.469 15.148 1 86.81 279 PHE B C 1
ATOM 6045 O O . PHE B 1 279 ? 13.469 19.953 14.555 1 86.81 279 PHE B O 1
ATOM 6052 N N . LEU B 1 280 ? 12.234 20.25 16.484 1 86.25 280 LEU B N 1
ATOM 6053 C CA . LEU B 1 280 ? 13.188 19.484 17.281 1 86.25 280 LEU B CA 1
ATOM 6054 C C . LEU B 1 280 ? 12.781 18.016 17.344 1 86.25 280 LEU B C 1
ATOM 6056 O O . LEU B 1 280 ? 13.641 17.141 17.453 1 86.25 280 LEU B O 1
ATOM 6060 N N . LYS B 1 281 ? 11.469 17.781 17.734 1 74.69 281 LYS B N 1
ATOM 6061 C CA . LYS B 1 281 ? 11.039 16.406 17.875 1 74.69 281 LYS B CA 1
ATOM 6062 C C . LYS B 1 281 ? 10.672 15.789 16.531 1 74.69 281 LYS B C 1
ATOM 6064 O O . LYS B 1 281 ? 10.133 16.484 15.656 1 74.69 281 LYS B O 1
ATOM 6069 N N . ASN B 1 282 ? 11.461 14.883 16.172 1 54.75 282 ASN B N 1
ATOM 6070 C CA . ASN B 1 282 ? 11.094 14.109 14.992 1 54.75 282 ASN B CA 1
ATOM 6071 C C . ASN B 1 282 ? 9.594 13.844 14.938 1 54.75 282 ASN B C 1
ATOM 6073 O O . ASN B 1 282 ? 9.156 12.852 14.352 1 54.75 282 ASN B O 1
ATOM 6077 N N . GLU B 1 283 ? 8.938 14.203 15.922 1 46.72 283 GLU B N 1
ATOM 6078 C CA . GLU B 1 283 ? 7.562 13.742 16.078 1 46.72 283 GLU B CA 1
ATOM 6079 C C . GLU B 1 283 ? 6.766 13.969 14.789 1 46.72 283 GLU B C 1
ATOM 6081 O O . GLU B 1 283 ? 6.164 13.039 14.25 1 46.72 283 GLU B O 1
ATOM 6086 N N . SER B 1 284 ? 5.855 14.805 15 1 46.69 284 SER B N 1
ATOM 6087 C CA . SER B 1 284 ? 4.762 14.625 14.047 1 46.69 284 SER B CA 1
ATOM 6088 C C . SER B 1 284 ? 5.289 14.258 12.664 1 46.69 284 SER B C 1
ATOM 6090 O O . SER B 1 284 ? 4.824 13.289 12.055 1 46.69 284 SER B O 1
ATOM 6092 N N . PHE B 1 285 ? 5.641 15.398 11.992 1 48.91 285 PHE B N 1
ATOM 6093 C CA . PHE B 1 285 ? 6 15.266 10.586 1 48.91 285 PHE B CA 1
ATOM 6094 C C . PHE B 1 285 ? 7.383 14.641 10.43 1 48.91 285 PHE B C 1
ATOM 6096 O O . PHE B 1 285 ? 8.273 14.883 11.25 1 48.91 285 PHE B O 1
ATOM 6103 N N . MET B 1 286 ? 7.504 13.398 10.086 1 45.56 286 MET B N 1
ATOM 6104 C CA . MET B 1 286 ? 8.68 12.539 10.117 1 45.56 286 MET B CA 1
ATOM 6105 C C . MET B 1 286 ? 9.953 13.336 9.852 1 45.56 286 MET B C 1
ATOM 6107 O O . MET B 1 286 ? 10.359 13.492 8.703 1 45.56 286 MET B O 1
ATOM 6111 N N . PRO B 1 287 ? 10.305 14.305 10.867 1 47.72 287 PRO B N 1
ATOM 6112 C CA . PRO B 1 287 ? 11.68 14.75 10.602 1 47.72 287 PRO B CA 1
ATOM 6113 C C . PRO B 1 287 ? 12.68 13.594 10.578 1 47.72 287 PRO B C 1
ATOM 6115 O O . PRO B 1 287 ? 12.648 12.734 11.461 1 47.72 287 PRO B O 1
ATOM 6118 N N . TYR B 1 288 ? 12.906 13.023 9.555 1 49.97 288 TYR B N 1
ATOM 6119 C CA . TYR B 1 288 ? 13.969 12.023 9.484 1 49.97 288 TYR B CA 1
ATOM 6120 C C . TYR B 1 288 ? 15.336 12.672 9.68 1 49.97 288 TYR B C 1
ATOM 6122 O O . TYR B 1 288 ? 15.664 13.648 9.008 1 49.97 288 TYR B O 1
ATOM 6130 N N . HIS B 1 289 ? 15.82 12.586 11.039 1 49.62 289 HIS B N 1
ATOM 6131 C CA . HIS B 1 289 ? 17.203 13.023 11.258 1 49.62 289 HIS B CA 1
ATOM 6132 C C . HIS B 1 289 ? 18.172 11.867 11.062 1 49.62 289 HIS B C 1
ATOM 6134 O O . HIS B 1 289 ? 18.344 11.039 11.953 1 49.62 289 HIS B O 1
ATOM 6140 N N . GLY B 1 290 ? 18.141 11.289 10.086 1 47.31 290 GLY B N 1
ATOM 6141 C CA . GLY B 1 290 ? 19.344 10.461 10.023 1 47.31 290 GLY B CA 1
ATOM 6142 C C . GLY B 1 290 ? 20.609 11.242 10.273 1 47.31 290 GLY B C 1
ATOM 6143 O O . GLY B 1 290 ? 20.641 12.461 10.094 1 47.31 290 GLY B O 1
ATOM 6144 N N . LYS B 1 291 ? 21.453 10.836 11.234 1 47.56 291 LYS B N 1
ATOM 6145 C CA . LYS B 1 291 ? 22.656 11.5 11.75 1 47.56 291 LYS B CA 1
ATOM 6146 C C . LYS B 1 291 ? 23.078 12.648 10.844 1 47.56 291 LYS B C 1
ATOM 6148 O O . LYS B 1 291 ? 23.312 13.766 11.32 1 47.56 291 LYS B O 1
ATOM 6153 N N . ASN B 1 292 ? 23.812 12.422 9.734 1 52.69 292 ASN B N 1
ATOM 6154 C CA . ASN B 1 292 ? 24.609 13.398 9 1 52.69 292 ASN B CA 1
ATOM 6155 C C . ASN B 1 292 ? 23.953 13.773 7.676 1 52.69 292 ASN B C 1
ATOM 6157 O O . ASN B 1 292 ? 24.562 14.453 6.848 1 52.69 292 ASN B O 1
ATOM 6161 N N . GLU B 1 293 ? 22.656 13.562 7.367 1 62.47 293 GLU B N 1
ATOM 6162 C CA . GLU B 1 293 ? 22.578 13.734 5.918 1 62.47 293 GLU B CA 1
ATOM 6163 C C . GLU B 1 293 ? 21.438 14.664 5.527 1 62.47 293 GLU B C 1
ATOM 6165 O O . GLU B 1 293 ? 21.656 15.648 4.816 1 62.47 293 GLU B O 1
ATOM 6170 N N . ALA B 1 294 ? 20.094 14.32 5.797 1 78.44 294 ALA B N 1
ATOM 6171 C CA . ALA B 1 294 ? 19.031 15.148 5.262 1 78.44 294 ALA B CA 1
ATOM 6172 C C . ALA B 1 294 ? 18.016 15.508 6.348 1 78.44 294 ALA B C 1
ATOM 6174 O O . ALA B 1 294 ? 17.766 14.711 7.262 1 78.44 294 ALA B O 1
ATOM 6175 N N . PHE B 1 295 ? 17.703 16.844 6.43 1 82.56 295 PHE B N 1
ATOM 6176 C CA . PHE B 1 295 ? 16.594 17.297 7.258 1 82.56 295 PHE B CA 1
ATOM 6177 C C . PHE B 1 295 ? 15.297 17.344 6.449 1 82.56 295 PHE B C 1
ATOM 6179 O O . PHE B 1 295 ? 15.273 17.859 5.336 1 82.56 295 PHE B O 1
ATOM 6186 N N . ALA B 1 296 ? 14.312 16.703 7.059 1 87.25 296 ALA B N 1
ATOM 6187 C CA . ALA B 1 296 ? 13.047 16.672 6.32 1 87.25 296 ALA B CA 1
ATOM 6188 C C . ALA B 1 296 ? 11.891 17.141 7.195 1 87.25 296 ALA B C 1
ATOM 6190 O O . ALA B 1 296 ? 11.789 16.734 8.359 1 87.25 296 ALA B O 1
ATOM 6191 N N . LEU B 1 297 ? 11.086 18.062 6.75 1 86.75 297 LEU B N 1
ATOM 6192 C CA . LEU B 1 297 ? 9.797 18.453 7.289 1 86.75 297 LEU B CA 1
ATOM 6193 C C . LEU B 1 297 ? 8.672 18.109 6.316 1 86.75 297 LEU B C 1
ATOM 6195 O O . LEU B 1 297 ? 8.398 18.875 5.383 1 86.75 297 LEU B O 1
ATOM 6199 N N . LEU B 1 298 ? 8.078 16.984 6.551 1 89.19 298 LEU B N 1
ATOM 6200 C CA . LEU B 1 298 ? 7.102 16.453 5.598 1 89.19 298 LEU B CA 1
ATOM 6201 C C . LEU B 1 298 ? 5.746 16.25 6.266 1 89.19 298 LEU B C 1
ATOM 6203 O O . LEU B 1 298 ? 5.676 15.805 7.414 1 89.19 298 LEU B O 1
ATOM 6207 N N . PHE B 1 299 ? 4.684 16.609 5.504 1 87.56 299 PHE B N 1
ATOM 6208 C CA . PHE B 1 299 ? 3.311 16.516 5.988 1 87.56 299 PHE B CA 1
ATOM 6209 C C . PHE B 1 299 ? 2.494 15.578 5.105 1 87.56 299 PHE B C 1
ATOM 6211 O O . PHE B 1 299 ? 2.543 15.672 3.877 1 87.56 299 PHE B O 1
ATOM 6218 N N . PRO B 1 300 ? 1.739 14.742 5.766 1 90.75 300 PRO B N 1
ATOM 6219 C CA . PRO B 1 300 ? 0.827 13.922 4.965 1 90.75 300 PRO B CA 1
ATOM 6220 C C . PRO B 1 300 ? -0.382 14.703 4.461 1 90.75 300 PRO B C 1
ATOM 6222 O O . PRO B 1 300 ? -1.179 15.203 5.258 1 90.75 300 PRO B O 1
ATOM 6225 N N . MET B 1 301 ? -0.579 14.734 3.246 1 91.75 301 MET B N 1
ATOM 6226 C CA . MET B 1 301 ? -1.625 15.57 2.658 1 91.75 301 MET B CA 1
ATOM 6227 C C . MET B 1 301 ? -3.008 15.016 2.988 1 91.75 301 MET B C 1
ATOM 6229 O O . MET B 1 301 ? -3.979 15.773 3.072 1 91.75 301 MET B O 1
ATOM 6233 N N . GLU B 1 302 ? -3.127 13.75 3.146 1 92.38 302 GLU B N 1
ATOM 6234 C CA . GLU B 1 302 ? -4.414 13.164 3.494 1 92.38 302 GLU B CA 1
ATOM 6235 C C . GLU B 1 302 ? -4.949 13.734 4.805 1 92.38 302 GLU B C 1
ATOM 6237 O O . GLU B 1 302 ? -6.137 14.055 4.91 1 92.38 302 GLU B O 1
ATOM 6242 N N . LYS B 1 303 ? -4.066 13.898 5.723 1 90.56 303 LYS B N 1
ATOM 6243 C CA . LYS B 1 303 ? -4.461 14.43 7.023 1 90.56 303 LYS B CA 1
ATOM 6244 C C . LYS B 1 303 ? -4.754 15.922 6.938 1 90.56 303 LYS B C 1
ATOM 6246 O O . LYS B 1 303 ? -5.73 16.406 7.516 1 90.56 303 LYS B O 1
ATOM 6251 N N . ILE B 1 304 ? -3.9 16.578 6.207 1 91.62 304 ILE B N 1
ATOM 6252 C CA . ILE B 1 304 ? -4.094 18.016 6.039 1 91.62 304 ILE B CA 1
ATOM 6253 C C . ILE B 1 304 ? -5.441 18.281 5.375 1 91.62 304 ILE B C 1
ATOM 6255 O O . ILE B 1 304 ? -6.191 19.172 5.805 1 91.62 304 ILE B O 1
ATOM 6259 N N . PHE B 1 305 ? -5.789 17.562 4.363 1 94.56 305 PHE B N 1
ATOM 6260 C CA . PHE B 1 305 ? -7.043 17.734 3.635 1 94.56 305 PHE B CA 1
ATOM 6261 C C . PHE B 1 305 ? -8.234 17.438 4.531 1 94.56 305 PHE B C 1
ATOM 6263 O O . PHE B 1 305 ? -9.227 18.156 4.523 1 94.56 305 PHE B O 1
ATOM 6270 N N . GLU B 1 306 ? -8.133 16.391 5.285 1 94 306 GLU B N 1
ATOM 6271 C CA . GLU B 1 306 ? -9.172 16.016 6.234 1 94 306 GLU B CA 1
ATOM 6272 C C . GLU B 1 306 ? -9.453 17.141 7.223 1 94 306 GLU B C 1
ATOM 6274 O O . GLU B 1 306 ? -10.609 17.531 7.422 1 94 306 GLU B O 1
ATOM 6279 N N . ASP B 1 307 ? -8.406 17.641 7.758 1 92.5 307 ASP B N 1
ATOM 6280 C CA . ASP B 1 307 ? -8.539 18.703 8.758 1 92.5 307 ASP B CA 1
ATOM 6281 C C . ASP B 1 307 ? -9.086 19.984 8.125 1 92.5 307 ASP B C 1
ATOM 6283 O O . ASP B 1 307 ? -9.883 20.688 8.742 1 92.5 307 ASP B O 1
ATOM 6287 N N . TYR B 1 308 ? -8.672 20.203 6.949 1 93.69 308 TYR B N 1
ATOM 6288 C CA . TYR B 1 308 ? -9.156 21.391 6.242 1 93.69 308 TYR B CA 1
ATOM 6289 C C . TYR B 1 308 ? -10.664 21.312 6.008 1 93.69 308 TYR B C 1
ATOM 6291 O O . TYR B 1 308 ? -11.391 22.25 6.312 1 93.69 308 TYR B O 1
ATOM 6299 N N . VAL B 1 309 ? -11.094 20.25 5.465 1 94.81 309 VAL B N 1
ATOM 6300 C CA . VAL B 1 309 ? -12.508 20.062 5.168 1 94.81 309 VAL B CA 1
ATOM 6301 C C . VAL B 1 309 ? -13.32 20.141 6.457 1 94.81 309 VAL B C 1
ATOM 6303 O O . VAL B 1 309 ? -14.367 20.797 6.504 1 94.81 309 VAL B O 1
ATOM 6306 N N . ALA B 1 310 ? -12.828 19.469 7.473 1 93.81 310 ALA B N 1
ATOM 6307 C CA . ALA B 1 310 ? -13.508 19.516 8.773 1 93.81 310 ALA B CA 1
ATOM 6308 C C . ALA B 1 310 ? -13.617 20.953 9.281 1 93.81 310 ALA B C 1
ATOM 6310 O O . ALA B 1 310 ? -14.688 21.375 9.734 1 93.81 310 ALA B O 1
ATOM 6311 N N . TYR B 1 311 ? -12.547 21.625 9.164 1 92.88 311 TYR B N 1
ATOM 6312 C CA . TYR B 1 311 ? -12.516 23.016 9.617 1 92.88 311 TYR B CA 1
ATOM 6313 C C . TYR B 1 311 ? -13.539 23.859 8.867 1 92.88 311 TYR B C 1
ATOM 6315 O O . TYR B 1 311 ? -14.32 24.594 9.484 1 92.88 311 TYR B O 1
ATOM 6323 N N . MET B 1 312 ? -13.586 23.781 7.602 1 93.12 312 MET B N 1
ATOM 6324 C CA . MET B 1 312 ? -14.484 24.578 6.77 1 93.12 312 MET B CA 1
ATOM 6325 C C . MET B 1 312 ? -15.945 24.234 7.059 1 93.12 312 MET B C 1
ATOM 6327 O O . MET B 1 312 ? -16.781 25.141 7.203 1 93.12 312 MET B O 1
ATOM 6331 N N . LEU B 1 313 ? -16.25 23 7.16 1 93.38 313 LEU B N 1
ATOM 6332 C CA . LEU B 1 313 ? -17.625 22.562 7.406 1 93.38 313 LEU B CA 1
ATOM 6333 C C . LEU B 1 313 ? -18.094 23.031 8.773 1 93.38 313 LEU B C 1
ATOM 6335 O O . LEU B 1 313 ? -19.234 23.484 8.914 1 93.38 313 LEU B O 1
ATOM 6339 N N . LYS B 1 314 ? -17.266 22.922 9.773 1 92.81 314 LYS B N 1
ATOM 6340 C CA . LYS B 1 314 ? -17.641 23.359 11.117 1 92.81 314 LYS B CA 1
ATOM 6341 C C . LYS B 1 314 ? -17.812 24.875 11.18 1 92.81 314 LYS B C 1
ATOM 6343 O O . LYS B 1 314 ? -18.75 25.359 11.82 1 92.81 314 LYS B O 1
ATOM 6348 N N . LYS B 1 315 ? -16.906 25.516 10.547 1 91.5 315 LYS B N 1
ATOM 6349 C CA . LYS B 1 315 ? -16.938 26.984 10.547 1 91.5 315 LYS B CA 1
ATOM 6350 C C . LYS B 1 315 ? -18.219 27.5 9.898 1 91.5 315 LYS B C 1
ATOM 6352 O O . LYS B 1 315 ? -18.859 28.422 10.414 1 91.5 315 LYS B O 1
ATOM 6357 N N . VAL B 1 316 ? -18.625 26.938 8.828 1 92.5 316 VAL B N 1
ATOM 6358 C CA . VAL B 1 316 ? -19.75 27.406 8.031 1 92.5 316 VAL B CA 1
ATOM 6359 C C . VAL B 1 316 ? -21.062 26.906 8.625 1 92.5 316 VAL B C 1
ATOM 6361 O O . VAL B 1 316 ? -22.094 27.562 8.539 1 92.5 316 VAL B O 1
ATOM 6364 N N . ASN B 1 317 ? -21.031 25.719 9.188 1 93 317 ASN B N 1
ATOM 6365 C CA . ASN B 1 317 ? -22.234 25.109 9.758 1 93 317 ASN B CA 1
ATOM 6366 C C . ASN B 1 317 ? -22.141 25 11.281 1 93 317 ASN B C 1
ATOM 6368 O O . ASN B 1 317 ? -22.219 23.922 11.844 1 93 317 ASN B O 1
ATOM 6372 N N . SER B 1 318 ? -22.125 26.062 11.969 1 90.44 318 SER B N 1
ATOM 6373 C CA . SER B 1 318 ? -21.859 26.125 13.406 1 90.44 318 SER B CA 1
ATOM 6374 C C . SER B 1 318 ? -23.031 25.562 14.211 1 90.44 318 SER B C 1
ATOM 6376 O O . SER B 1 318 ? -22.844 25.141 15.359 1 90.44 318 SER B O 1
ATOM 6378 N N . THR B 1 319 ? -24.172 25.469 13.602 1 90 319 THR B N 1
ATOM 6379 C CA . THR B 1 319 ? -25.344 24.984 14.32 1 90 319 THR B CA 1
ATOM 6380 C C . THR B 1 319 ? -25.422 23.469 14.273 1 90 319 THR B C 1
ATOM 6382 O O . THR B 1 319 ? -26.188 22.844 15.023 1 90 319 THR B O 1
ATOM 6385 N N . GLN B 1 320 ? -24.672 22.922 13.453 1 89.88 320 GLN B N 1
ATOM 6386 C CA . GLN B 1 320 ? -24.688 21.469 13.312 1 89.88 320 GLN B CA 1
ATOM 6387 C C . GLN B 1 320 ? -23.625 20.812 14.195 1 89.88 320 GLN B C 1
ATOM 6389 O O . GLN B 1 320 ? -22.547 21.375 14.398 1 89.88 320 GLN B O 1
ATOM 6394 N N . ASP B 1 321 ? -24.031 19.719 14.695 1 89.12 321 ASP B N 1
ATOM 6395 C CA . ASP B 1 321 ? -23.062 18.969 15.484 1 89.12 321 ASP B CA 1
ATOM 6396 C C . ASP B 1 321 ? -22.219 18.062 14.594 1 89.12 321 ASP B C 1
ATOM 6398 O O . ASP B 1 321 ? -22.562 16.906 14.367 1 89.12 321 ASP B O 1
ATOM 6402 N N . ILE B 1 322 ? -21.203 18.594 14.148 1 90.88 322 ILE B N 1
ATOM 6403 C CA . ILE B 1 322 ? -20.281 17.844 13.297 1 90.88 322 ILE B CA 1
ATOM 6404 C C . ILE B 1 322 ? -19.172 17.234 14.148 1 90.88 322 ILE B C 1
ATOM 6406 O O . ILE B 1 322 ? -18.391 17.969 14.773 1 90.88 322 ILE B O 1
ATOM 6410 N N . LYS B 1 323 ? -19.125 15.977 14.195 1 90.56 323 LYS B N 1
ATOM 6411 C CA . LYS B 1 323 ? -18.109 15.266 14.969 1 90.56 323 LYS B CA 1
ATOM 6412 C C . LYS B 1 323 ? -16.984 14.781 14.07 1 90.56 323 LYS B C 1
ATOM 6414 O O . LYS B 1 323 ? -17.219 14.242 12.992 1 90.56 323 LYS B O 1
ATOM 6419 N N . VAL B 1 324 ? -15.836 15.07 14.547 1 87.12 324 VAL B N 1
ATOM 6420 C CA . VAL B 1 324 ? -14.648 14.633 13.82 1 87.12 324 VAL B CA 1
ATOM 6421 C C . VAL B 1 324 ? -14.062 13.398 14.492 1 87.12 324 VAL B C 1
ATOM 6423 O O . VAL B 1 324 ? -13.945 13.344 15.719 1 87.12 324 VAL B O 1
ATOM 6426 N N . GLN B 1 325 ? -13.688 12.469 13.625 1 74.88 325 GLN B N 1
ATOM 6427 C CA . GLN B 1 325 ? -13.055 11.227 14.062 1 74.88 325 GLN B CA 1
ATOM 6428 C C . GLN B 1 325 ? -13.805 10.617 15.242 1 74.88 325 GLN B C 1
ATOM 6430 O O . GLN B 1 325 ? -13.195 10.258 16.25 1 74.88 325 GLN B O 1
ATOM 6435 N N . ASN B 1 326 ? -15.117 10.648 15.039 1 71 326 ASN B N 1
ATOM 6436 C CA . ASN B 1 326 ? -15.992 10.156 16.094 1 71 326 ASN B CA 1
ATOM 6437 C C . ASN B 1 326 ? -15.641 8.727 16.484 1 71 326 ASN B C 1
ATOM 6439 O O . ASN B 1 326 ? -15.453 7.863 15.625 1 71 326 ASN B O 1
ATOM 6443 N N . ASN B 1 327 ? -15.445 8.68 17.859 1 70.75 327 ASN B N 1
ATOM 6444 C CA . ASN B 1 327 ? -15.055 7.426 18.5 1 70.75 327 ASN B CA 1
ATOM 6445 C C . ASN B 1 327 ? -16.219 6.793 19.25 1 70.75 327 ASN B C 1
ATOM 6447 O O . ASN B 1 327 ? -17.203 7.465 19.562 1 70.75 327 ASN B O 1
ATOM 6451 N N . GLY B 1 328 ? -16.469 5.539 19.047 1 75.75 328 GLY B N 1
ATOM 6452 C CA . GLY B 1 328 ? -17.406 4.91 19.969 1 75.75 328 GLY B CA 1
ATOM 6453 C C . GLY B 1 328 ? -18.109 3.697 19.375 1 75.75 328 GLY B C 1
ATOM 6454 O O . GLY B 1 328 ? -18.719 2.914 20.109 1 75.75 328 GLY B O 1
ATOM 6455 N N . LYS B 1 329 ? -18.109 3.697 18.141 1 87.75 329 LYS B N 1
ATOM 6456 C CA . LYS B 1 329 ? -18.734 2.518 17.562 1 87.75 329 LYS B CA 1
ATOM 6457 C C . LYS B 1 329 ? -17.703 1.53 17.047 1 87.75 329 LYS B C 1
ATOM 6459 O O . LYS B 1 329 ? -16.609 1.931 16.625 1 87.75 329 LYS B O 1
ATOM 6464 N N . TYR B 1 330 ? -18.125 0.331 17.141 1 89.88 330 TYR B N 1
ATOM 6465 C CA . TYR B 1 330 ? -17.188 -0.731 16.797 1 89.88 330 TYR B CA 1
ATOM 6466 C C . TYR B 1 330 ? -17.766 -1.635 15.719 1 89.88 330 TYR B C 1
ATOM 6468 O O . TYR B 1 330 ? -18.984 -1.848 15.656 1 89.88 330 TYR B O 1
ATOM 6476 N N . LEU B 1 331 ? -16.922 -2.145 14.898 1 89.81 331 LEU B N 1
ATOM 6477 C CA . LEU B 1 331 ? -17.297 -3.006 13.781 1 89.81 331 LEU B CA 1
ATOM 6478 C C . LEU B 1 331 ? -17.609 -4.418 14.273 1 89.81 331 LEU B C 1
ATOM 6480 O O . LEU B 1 331 ? -18.562 -5.043 13.789 1 89.81 331 LEU B O 1
ATOM 6484 N N . ILE B 1 332 ? -16.812 -4.855 15.25 1 90.25 332 ILE B N 1
ATOM 6485 C CA . ILE B 1 332 ? -16.859 -6.266 15.633 1 90.25 332 ILE B CA 1
ATOM 6486 C C . ILE B 1 332 ? -16.984 -6.383 17.141 1 90.25 332 ILE B C 1
ATOM 6488 O O . ILE B 1 332 ? -16.484 -5.535 17.891 1 90.25 332 ILE B O 1
ATOM 6492 N N . SER B 1 333 ? -17.703 -7.383 17.547 1 88.06 333 SER B N 1
ATOM 6493 C CA . SER B 1 333 ? -17.672 -7.859 18.922 1 88.06 333 SER B CA 1
ATOM 6494 C C . SER B 1 333 ? -17.062 -9.25 19.016 1 88.06 333 SER B C 1
ATOM 6496 O O . SER B 1 333 ? -17.359 -10.117 18.188 1 88.06 333 SER B O 1
ATOM 6498 N N . LYS B 1 334 ? -16.078 -9.336 19.891 1 84.75 334 LYS B N 1
ATOM 6499 C CA . LYS B 1 334 ? -15.469 -10.617 20.203 1 84.75 334 LYS B CA 1
ATOM 6500 C C . LYS B 1 334 ? -15.672 -10.992 21.672 1 84.75 334 LYS B C 1
ATOM 6502 O O . LYS B 1 334 ? -15.148 -10.328 22.562 1 84.75 334 LYS B O 1
ATOM 6507 N N . ASN B 1 335 ? -16.297 -12.102 21.844 1 79.75 335 ASN B N 1
ATOM 6508 C CA . ASN B 1 335 ? -16.594 -12.492 23.219 1 79.75 335 ASN B CA 1
ATOM 6509 C C . ASN B 1 335 ? -17.094 -11.312 24.047 1 79.75 335 ASN B C 1
ATOM 6511 O O . ASN B 1 335 ? -16.578 -11.062 25.141 1 79.75 335 ASN B O 1
ATOM 6515 N N . ASP B 1 336 ? -17.953 -10.477 23.516 1 78.44 336 ASP B N 1
ATOM 6516 C CA . ASP B 1 336 ? -18.641 -9.352 24.141 1 78.44 336 ASP B CA 1
ATOM 6517 C C . ASP B 1 336 ? -17.688 -8.156 24.312 1 78.44 336 ASP B C 1
ATOM 6519 O O . ASP B 1 336 ? -18 -7.215 25.031 1 78.44 336 ASP B O 1
ATOM 6523 N N . GLU B 1 337 ? -16.578 -8.375 23.75 1 85.88 337 GLU B N 1
ATOM 6524 C CA . GLU B 1 337 ? -15.648 -7.242 23.734 1 85.88 337 GLU B CA 1
ATOM 6525 C C . GLU B 1 337 ? -15.672 -6.523 22.391 1 85.88 337 GLU B C 1
ATOM 6527 O O . GLU B 1 337 ? -15.688 -7.168 21.344 1 85.88 337 GLU B O 1
ATOM 6532 N N . ASN B 1 338 ? -15.719 -5.207 22.5 1 88.31 338 ASN B N 1
ATOM 6533 C CA . ASN B 1 338 ? -15.711 -4.398 21.281 1 88.31 338 ASN B CA 1
ATOM 6534 C C . ASN B 1 338 ? -14.312 -4.309 20.688 1 88.31 338 ASN B C 1
ATOM 6536 O O . ASN B 1 338 ? -13.352 -3.996 21.391 1 88.31 338 ASN B O 1
ATOM 6540 N N . CYS B 1 339 ? -14.32 -4.715 19.453 1 88.12 339 CYS B N 1
ATOM 6541 C CA . CYS B 1 339 ? -13.055 -4.66 18.734 1 88.12 339 CYS B CA 1
ATOM 6542 C C . CYS B 1 339 ? -13.195 -3.883 17.438 1 88.12 339 CYS B C 1
ATOM 6544 O O . CYS B 1 339 ? -14.289 -3.797 16.875 1 88.12 339 CYS B O 1
ATOM 6546 N N . PHE B 1 340 ? -12.156 -3.236 16.938 1 89.19 340 PHE B N 1
ATOM 6547 C CA . PHE B 1 340 ? -12.086 -2.541 15.664 1 89.19 340 PHE B CA 1
ATOM 6548 C C . PHE B 1 340 ? -12.984 -1.309 15.664 1 89.19 340 PHE B C 1
ATOM 6550 O O . PHE B 1 340 ? -14.031 -1.298 15.023 1 89.19 340 PHE B O 1
ATOM 6557 N N . MET B 1 341 ? -12.555 -0.386 16.266 1 89.25 341 MET B N 1
ATOM 6558 C CA . MET B 1 341 ? -13.297 0.865 16.391 1 89.25 341 MET B CA 1
ATOM 6559 C C . MET B 1 341 ? -13.414 1.573 15.047 1 89.25 341 MET B C 1
ATOM 6561 O O . MET B 1 341 ? -12.445 1.638 14.297 1 89.25 341 MET B O 1
ATOM 6565 N N . LEU B 1 342 ? -14.633 1.966 14.797 1 90.5 342 LEU B N 1
ATOM 6566 C CA . LEU B 1 342 ? -14.883 2.721 13.57 1 90.5 342 LEU B CA 1
ATOM 6567 C C . LEU B 1 342 ? -14.586 4.203 13.781 1 90.5 342 LEU B C 1
ATOM 6569 O O . LEU B 1 342 ? -14.945 4.773 14.812 1 90.5 342 LEU B O 1
ATOM 6573 N N . LYS B 1 343 ? -13.883 4.75 12.773 1 90.38 343 LYS B N 1
ATOM 6574 C CA . LYS B 1 343 ? -13.492 6.152 12.898 1 90.38 343 LYS B CA 1
ATOM 6575 C C . LYS B 1 343 ? -13.781 6.922 11.617 1 90.38 343 LYS B C 1
ATOM 6577 O O . LYS B 1 343 ? -12.852 7.332 10.914 1 90.38 343 LYS B O 1
ATOM 6582 N N . PRO B 1 344 ? -15.086 7.191 11.406 1 92.75 344 PRO B N 1
ATOM 6583 C CA . PRO B 1 344 ? -15.359 8.039 10.25 1 92.75 344 PRO B CA 1
ATOM 6584 C C . PRO B 1 344 ? -14.695 9.414 10.352 1 92.75 344 PRO B C 1
ATOM 6586 O O . PRO B 1 344 ? -14.562 9.961 11.445 1 92.75 344 PRO B O 1
ATOM 6589 N N . ASP B 1 345 ? -14.289 10.016 9.297 1 93.25 345 ASP B N 1
ATOM 6590 C CA . ASP B 1 345 ? -13.633 11.32 9.305 1 93.25 345 ASP B CA 1
ATOM 6591 C C . ASP B 1 345 ? -14.547 12.398 9.891 1 93.25 345 ASP B C 1
ATOM 6593 O O . ASP B 1 345 ? -14.156 13.117 10.812 1 93.25 345 ASP B O 1
ATOM 6597 N N . LEU B 1 346 ? -15.766 12.492 9.312 1 94.19 346 LEU B N 1
ATOM 6598 C CA . LEU B 1 346 ? -16.781 13.43 9.773 1 94.19 346 LEU B CA 1
ATOM 6599 C C . LEU B 1 346 ? -18.141 12.742 9.906 1 94.19 346 LEU B C 1
ATOM 6601 O O . LEU B 1 346 ? -18.516 11.953 9.039 1 94.19 346 LEU B O 1
ATOM 6605 N N . TYR B 1 347 ? -18.766 12.984 10.992 1 94 347 TYR B N 1
ATOM 6606 C CA . TYR B 1 347 ? -20.078 12.414 11.273 1 94 347 TYR B CA 1
ATOM 6607 C C . TYR B 1 347 ? -21.047 13.484 11.766 1 94 347 TYR B C 1
ATOM 6609 O O . TYR B 1 347 ? -20.734 14.227 12.711 1 94 347 TYR B O 1
ATOM 6617 N N . ILE B 1 348 ? -22.078 13.664 11.023 1 91.81 348 ILE B N 1
ATOM 6618 C CA . ILE B 1 348 ? -23.188 14.516 11.461 1 91.81 348 ILE B CA 1
ATOM 6619 C C . ILE B 1 348 ? -24.312 13.648 11.992 1 91.81 348 ILE B C 1
ATOM 6621 O O . ILE B 1 348 ? -24.922 12.867 11.25 1 91.81 348 ILE B O 1
ATOM 6625 N N . LYS B 1 349 ? -24.641 13.812 13.117 1 87.56 349 LYS B N 1
ATOM 6626 C CA . LYS B 1 349 ? -25.516 12.914 13.852 1 87.56 349 LYS B CA 1
ATOM 6627 C C . LYS B 1 349 ? -26.844 12.703 13.102 1 87.56 349 LYS B C 1
ATOM 6629 O O . LYS B 1 349 ? -27.531 13.672 12.789 1 87.56 349 LYS B O 1
ATOM 6634 N N . ASN B 1 350 ? -27.031 11.414 12.781 1 85.25 350 ASN B N 1
ATOM 6635 C CA . ASN B 1 350 ? -28.266 10.906 12.195 1 85.25 350 ASN B CA 1
ATOM 6636 C C . ASN B 1 350 ? -28.547 11.562 10.852 1 85.25 350 ASN B C 1
ATOM 6638 O O . ASN B 1 350 ? -29.703 11.641 10.43 1 85.25 350 ASN B O 1
ATOM 6642 N N . LYS B 1 351 ? -27.547 12.102 10.289 1 89.38 351 LYS B N 1
ATOM 6643 C CA . LYS B 1 351 ? -27.781 12.797 9.031 1 89.38 351 LYS B CA 1
ATOM 6644 C C . LYS B 1 351 ? -26.875 12.266 7.93 1 89.38 351 LYS B C 1
ATOM 6646 O O . LYS B 1 351 ? -27.359 11.734 6.926 1 89.38 351 LYS B O 1
ATOM 6651 N N . MET B 1 352 ? -25.578 12.43 8.172 1 92.12 352 MET B N 1
ATOM 6652 C CA . MET B 1 352 ? -24.688 12.031 7.082 1 92.12 352 MET B CA 1
ATOM 6653 C C . MET B 1 352 ? -23.281 11.719 7.609 1 92.12 352 MET B C 1
ATOM 6655 O O . MET B 1 352 ? -22.922 12.148 8.703 1 92.12 352 MET B O 1
ATOM 6659 N N . ILE B 1 353 ? -22.562 10.969 6.82 1 93.56 353 ILE B N 1
ATOM 6660 C CA . ILE B 1 353 ? -21.141 10.68 7.023 1 93.56 353 ILE B CA 1
ATOM 6661 C C . ILE B 1 353 ? -20.328 11.211 5.844 1 93.56 353 ILE B C 1
ATOM 6663 O O . ILE B 1 353 ? -20.734 11.062 4.688 1 93.56 353 ILE B O 1
ATOM 6667 N N . LEU B 1 354 ? -19.328 11.93 6.152 1 94.19 354 LEU B N 1
ATOM 6668 C CA . LEU B 1 354 ? -18.422 12.43 5.117 1 94.19 354 LEU B CA 1
ATOM 6669 C C . LEU B 1 354 ? -17.047 11.812 5.262 1 94.19 354 LEU B C 1
ATOM 6671 O O . LEU B 1 354 ? -16.516 11.719 6.371 1 94.19 354 LEU B O 1
ATOM 6675 N N . ASP B 1 355 ? -16.5 11.305 4.211 1 94.69 355 ASP B N 1
ATOM 6676 C CA . ASP B 1 355 ? -15.156 10.758 4.16 1 94.69 355 ASP B CA 1
ATOM 6677 C C . ASP B 1 355 ? -14.281 11.523 3.164 1 94.69 355 ASP B C 1
ATOM 6679 O O . ASP B 1 355 ? -14.688 11.742 2.02 1 94.69 355 ASP B O 1
ATOM 6683 N N . THR B 1 356 ? -13.125 11.961 3.639 1 95.75 356 THR B N 1
ATOM 6684 C CA . THR B 1 356 ? -12.25 12.773 2.797 1 95.75 356 THR B CA 1
ATOM 6685 C C . THR B 1 356 ? -11.164 11.922 2.154 1 95.75 356 THR B C 1
ATOM 6687 O O . THR B 1 356 ? -10.594 11.047 2.803 1 95.75 356 THR B O 1
ATOM 6690 N N . LYS B 1 357 ? -11 12.062 0.916 1 93.31 357 LYS B N 1
ATOM 6691 C CA . LYS B 1 357 ? -9.992 11.359 0.132 1 93.31 357 LYS B CA 1
ATOM 6692 C C . LYS B 1 357 ? -9.117 12.336 -0.645 1 93.31 357 LYS B C 1
ATOM 6694 O O . LYS B 1 357 ? -9.602 13.039 -1.532 1 93.31 357 LYS B O 1
ATOM 6699 N N . TRP B 1 358 ? -7.805 12.383 -0.282 1 92.69 358 TRP B N 1
ATOM 6700 C CA . TRP B 1 358 ? -6.855 13.188 -1.045 1 92.69 358 TRP B CA 1
ATOM 6701 C C . TRP B 1 358 ? -6.305 12.406 -2.23 1 92.69 358 TRP B C 1
ATOM 6703 O O . TRP B 1 358 ? -5.184 11.891 -2.176 1 92.69 358 TRP B O 1
ATOM 6713 N N . LYS B 1 359 ? -7.086 12.234 -3.182 1 89 359 LYS B N 1
ATOM 6714 C CA . LYS B 1 359 ? -6.773 11.5 -4.402 1 89 359 LYS B CA 1
ATOM 6715 C C . LYS B 1 359 ? -7.371 12.195 -5.629 1 89 359 LYS B C 1
ATOM 6717 O O . LYS B 1 359 ? -8.336 12.953 -5.508 1 89 359 LYS B O 1
ATOM 6722 N N . ILE B 1 360 ? -6.672 12.039 -6.711 1 83.88 360 ILE B N 1
ATOM 6723 C CA . ILE B 1 360 ? -7.23 12.438 -8 1 83.88 360 ILE B CA 1
ATOM 6724 C C . ILE B 1 360 ? -7.816 11.219 -8.711 1 83.88 360 ILE B C 1
ATOM 6726 O O . ILE B 1 360 ? -7.078 10.406 -9.273 1 83.88 360 ILE B O 1
ATOM 6730 N N . PRO B 1 361 ? -9.117 11.086 -8.562 1 76.94 361 PRO B N 1
ATOM 6731 C CA . PRO B 1 361 ? -9.719 9.914 -9.195 1 76.94 361 PRO B CA 1
ATOM 6732 C C . PRO B 1 361 ? -9.492 9.883 -10.703 1 76.94 361 PRO B C 1
ATOM 6734 O O . PRO B 1 361 ? -9.539 10.93 -11.367 1 76.94 361 PRO B O 1
ATOM 6737 N N . ASN B 1 362 ? -8.742 8.883 -11.148 1 69.62 362 ASN B N 1
ATOM 6738 C CA . ASN B 1 362 ? -8.531 8.703 -12.578 1 69.62 362 ASN B CA 1
ATOM 6739 C C . ASN B 1 362 ? -9.531 7.719 -13.172 1 69.62 362 ASN B C 1
ATOM 6741 O O . ASN B 1 362 ? -9.586 6.559 -12.758 1 69.62 362 ASN B O 1
ATOM 6745 N N . ASP B 1 363 ? -10.422 8.266 -13.891 1 60.41 363 ASP B N 1
ATOM 6746 C CA . ASP B 1 363 ? -11.469 7.414 -14.469 1 60.41 363 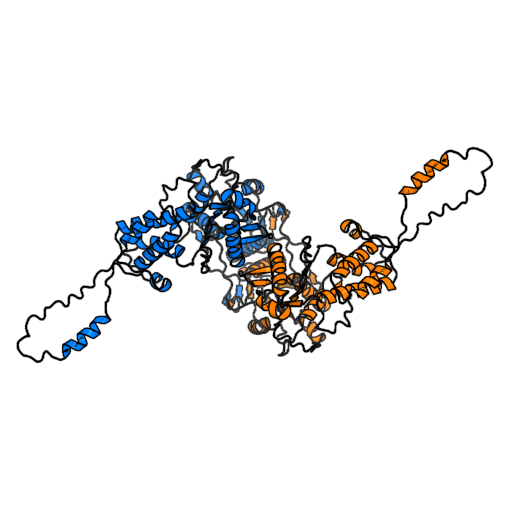ASP B CA 1
ATOM 6747 C C . ASP B 1 363 ? -10.992 6.77 -15.766 1 60.41 363 ASP B C 1
ATOM 6749 O O . ASP B 1 363 ? -11.797 6.215 -16.516 1 60.41 363 ASP B O 1
ATOM 6753 N N . SER B 1 364 ? -9.672 6.875 -15.891 1 57.91 364 SER B N 1
ATOM 6754 C CA . SER B 1 364 ? -9.188 6.367 -17.172 1 57.91 364 SER B CA 1
ATOM 6755 C C . SER B 1 364 ? -9.281 4.848 -17.234 1 57.91 364 SER B C 1
ATOM 6757 O O . SER B 1 364 ? -9.516 4.277 -18.297 1 57.91 364 SER B O 1
ATOM 6759 N N . GLU B 1 365 ? -9.023 4.242 -16.078 1 57.16 365 GLU B N 1
ATOM 6760 C CA . GLU B 1 365 ? -8.984 2.785 -16.156 1 57.16 365 GLU B CA 1
ATOM 6761 C C . GLU B 1 365 ? -10.391 2.197 -16.219 1 57.16 365 GLU B C 1
ATOM 6763 O O . GLU B 1 365 ? -10.641 1.248 -16.953 1 57.16 365 GLU B O 1
ATOM 6768 N N . ASP B 1 366 ? -11.281 2.645 -15.43 1 63.25 366 ASP B N 1
ATOM 6769 C CA . ASP B 1 366 ? -12.656 2.164 -15.43 1 63.25 366 ASP B CA 1
ATOM 6770 C C . ASP B 1 366 ? -13.641 3.316 -15.234 1 63.25 366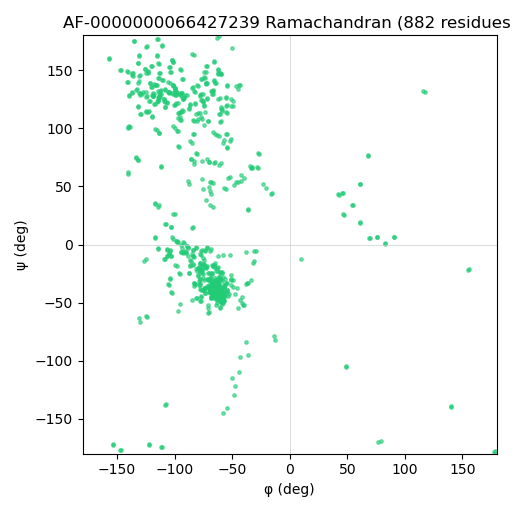 ASP B C 1
ATOM 6772 O O . ASP B 1 366 ? -13.828 3.797 -14.117 1 63.25 366 ASP B O 1
ATOM 6776 N N . GLU B 1 367 ? -14.141 3.68 -16.297 1 63.91 367 GLU B N 1
ATOM 6777 C CA . GLU B 1 367 ? -15.055 4.82 -16.297 1 63.91 367 GLU B CA 1
ATOM 6778 C C . GLU B 1 367 ? -16.219 4.59 -15.336 1 63.91 367 GLU B C 1
ATOM 6780 O O . GLU B 1 367 ? -16.766 5.543 -14.773 1 63.91 367 GLU B O 1
ATOM 6785 N N . LYS B 1 368 ? -16.531 3.35 -15.203 1 67.44 368 LYS B N 1
ATOM 6786 C CA . LYS B 1 368 ? -17.688 3.039 -14.352 1 67.44 368 LYS B CA 1
ATOM 6787 C C . LYS B 1 368 ? -17.375 3.305 -12.883 1 67.44 368 LYS B C 1
ATOM 6789 O O . LYS B 1 368 ? -18.266 3.65 -12.109 1 67.44 368 LYS B O 1
ATOM 6794 N N . LYS B 1 369 ? -16.203 3.262 -12.555 1 75.12 369 LYS B N 1
ATOM 6795 C CA . LYS B 1 369 ? -15.82 3.389 -11.156 1 75.12 369 LYS B CA 1
ATOM 6796 C C . LYS B 1 369 ? -15.469 4.832 -10.812 1 75.12 369 LYS B C 1
ATOM 6798 O O . LYS B 1 369 ? -15.359 5.191 -9.633 1 75.12 369 LYS B O 1
ATOM 6803 N N . GLN B 1 370 ? -15.438 5.68 -11.828 1 72.06 370 GLN B N 1
ATOM 6804 C CA . GLN B 1 370 ? -15.188 7.105 -11.672 1 72.06 370 GLN B CA 1
ATOM 6805 C C . GLN B 1 370 ? -14 7.359 -10.742 1 72.06 370 GLN B C 1
ATOM 6807 O O . GLN B 1 370 ? -14.016 8.297 -9.945 1 72.06 370 GLN B O 1
ATOM 6812 N N . GLY B 1 371 ? -13.117 6.363 -10.695 1 78.31 371 GLY B N 1
ATOM 6813 C CA . GLY B 1 371 ? -11.883 6.531 -9.945 1 78.31 371 GLY B CA 1
ATOM 6814 C C . GLY B 1 371 ? -12.039 6.266 -8.461 1 78.31 371 GLY B C 1
ATOM 6815 O O . GLY B 1 371 ? -11.102 6.465 -7.684 1 78.31 371 GLY B O 1
ATOM 6816 N N . ILE B 1 372 ? -13.227 5.914 -8.008 1 85.69 372 ILE B N 1
ATOM 6817 C CA . ILE B 1 372 ? -13.461 5.598 -6.605 1 85.69 372 ILE B CA 1
ATOM 6818 C C . ILE B 1 372 ? -12.898 4.211 -6.293 1 85.69 372 ILE B C 1
ATOM 6820 O O . ILE B 1 372 ? -13.117 3.26 -7.043 1 85.69 372 ILE B O 1
ATOM 6824 N N . ALA B 1 373 ? -12.164 4.195 -5.293 1 88.19 373 ALA B N 1
ATOM 6825 C CA . ALA B 1 373 ? -11.602 2.906 -4.891 1 88.19 373 ALA B CA 1
ATOM 6826 C C . ALA B 1 373 ? -12.664 2.014 -4.266 1 88.19 373 ALA B C 1
ATOM 6828 O O . ALA B 1 373 ? -13.438 2.459 -3.408 1 88.19 373 ALA B O 1
ATOM 6829 N N . GLN B 1 374 ? -12.656 0.813 -4.566 1 89.25 374 GLN B N 1
ATOM 6830 C CA . GLN B 1 374 ? -13.625 -0.138 -4.031 1 89.25 374 GLN B CA 1
ATOM 6831 C C . GLN B 1 374 ? -13.453 -0.311 -2.525 1 89.25 374 GLN B C 1
ATOM 6833 O O . GLN B 1 374 ? -14.438 -0.48 -1.799 1 89.25 374 GLN B O 1
ATOM 6838 N N . SER B 1 375 ? -12.281 -0.274 -2.076 1 90.75 375 SER B N 1
ATOM 6839 C CA . SER B 1 375 ? -11.992 -0.399 -0.651 1 90.75 375 SER B CA 1
ATOM 6840 C C . SER B 1 375 ? -12.648 0.725 0.145 1 90.75 375 SER B C 1
ATOM 6842 O O . SER B 1 375 ? -13.102 0.513 1.271 1 90.75 375 SER B O 1
ATOM 6844 N N . ASP B 1 376 ? -12.648 1.853 -0.452 1 91.38 376 ASP B N 1
ATOM 6845 C CA . ASP B 1 376 ? -13.305 2.977 0.211 1 91.38 376 ASP B CA 1
ATOM 6846 C C . ASP B 1 376 ? -14.797 2.729 0.363 1 91.38 376 ASP B C 1
ATOM 6848 O O . ASP B 1 376 ? -15.391 3.072 1.39 1 91.38 376 ASP B O 1
ATOM 6852 N N . LEU B 1 377 ? -15.359 2.143 -0.589 1 92.88 377 LEU B N 1
ATOM 6853 C CA . LEU B 1 377 ? -16.797 1.88 -0.565 1 92.88 377 LEU B CA 1
ATOM 6854 C C . LEU B 1 377 ? -17.141 0.824 0.48 1 92.88 377 LEU B C 1
ATOM 6856 O O . LEU B 1 377 ? -18.188 0.901 1.126 1 92.88 377 LEU B O 1
ATOM 6860 N N . TYR B 1 378 ? -16.266 -0.146 0.632 1 93.12 378 TYR B N 1
ATOM 6861 C CA . TYR B 1 378 ? -16.484 -1.121 1.697 1 93.12 378 TYR B CA 1
ATOM 6862 C C . TYR B 1 378 ? -16.531 -0.437 3.059 1 93.12 378 TYR B C 1
ATOM 6864 O O . TYR B 1 378 ? -17.422 -0.734 3.869 1 93.12 378 TYR B O 1
ATOM 6872 N N . GLN B 1 379 ? -15.609 0.384 3.244 1 92.62 379 GLN B N 1
ATOM 6873 C CA . GLN B 1 379 ? -15.531 1.117 4.504 1 92.62 379 GLN B CA 1
ATOM 6874 C C . GLN B 1 379 ? -16.781 1.961 4.723 1 92.62 379 GLN B C 1
ATOM 6876 O O . GLN B 1 379 ? -17.375 1.929 5.805 1 92.62 379 GLN B O 1
ATOM 6881 N N . MET B 1 380 ? -17.219 2.619 3.707 1 93.44 380 MET B N 1
ATOM 6882 C CA . MET B 1 380 ? -18.391 3.488 3.801 1 93.44 380 MET B CA 1
ATOM 6883 C C . MET B 1 380 ? -19.656 2.678 4.086 1 93.44 380 MET B C 1
ATOM 6885 O O . MET B 1 380 ? -20.516 3.105 4.859 1 93.44 380 MET B O 1
ATOM 6889 N N . PHE B 1 381 ? -19.734 1.571 3.473 1 92.62 381 PHE B N 1
ATOM 6890 C CA . PHE B 1 381 ? -20.891 0.714 3.699 1 92.62 381 PHE B CA 1
ATOM 6891 C C . PHE B 1 381 ? -20.969 0.271 5.156 1 92.62 381 PHE B C 1
ATOM 6893 O O . PHE B 1 381 ? -22.031 0.316 5.773 1 92.62 381 PHE B O 1
ATOM 6900 N N . ALA B 1 382 ? -19.844 -0.113 5.668 1 91.62 382 ALA B N 1
ATOM 6901 C CA . ALA B 1 382 ? -19.781 -0.524 7.066 1 91.62 382 ALA B CA 1
ATOM 6902 C C . ALA B 1 382 ? -20.188 0.619 7.996 1 91.62 382 ALA B C 1
ATOM 6904 O O . ALA B 1 382 ? -20.938 0.419 8.945 1 91.62 382 ALA B O 1
ATOM 6905 N N . TYR B 1 383 ? -19.688 1.806 7.734 1 91.56 383 TYR B N 1
ATOM 6906 C CA . TYR B 1 383 ? -20.047 2.973 8.531 1 91.56 383 TYR B CA 1
ATOM 6907 C C . TYR B 1 383 ? -21.547 3.238 8.477 1 91.56 383 TYR B C 1
ATOM 6909 O O . TYR B 1 383 ? -22.188 3.441 9.516 1 91.56 383 TYR B O 1
ATOM 6917 N N . ALA B 1 384 ? -22.047 3.23 7.281 1 91 384 ALA B N 1
ATOM 6918 C CA . ALA B 1 384 ? -23.469 3.51 7.078 1 91 384 ALA B CA 1
ATOM 6919 C C . ALA B 1 384 ? -24.328 2.555 7.891 1 91 384 ALA B C 1
ATOM 6921 O O . ALA B 1 384 ? -25.297 2.977 8.539 1 91 384 ALA B O 1
ATOM 6922 N N . CYS B 1 385 ? -24 1.333 7.871 1 88.56 385 CYS B N 1
ATOM 6923 C CA . CYS B 1 385 ? -24.781 0.312 8.555 1 88.56 385 CYS B CA 1
ATOM 6924 C C . CYS B 1 385 ? -24.688 0.468 10.062 1 88.56 385 CYS B C 1
ATOM 6926 O O . CYS B 1 385 ? -25.703 0.41 10.766 1 88.56 385 CYS B O 1
ATOM 6928 N N . LYS B 1 386 ? -23.547 0.677 10.516 1 88.81 386 LYS B N 1
ATOM 6929 C CA . LYS B 1 386 ? -23.359 0.731 11.961 1 88.81 386 LYS B CA 1
ATOM 6930 C C . LYS B 1 386 ? -23.922 2.025 12.539 1 88.81 386 LYS B C 1
ATOM 6932 O O . LYS B 1 386 ? -24.5 2.021 13.625 1 88.81 386 LYS B O 1
ATOM 6937 N N . PHE B 1 387 ? -23.781 3.113 11.852 1 88.94 387 PHE B N 1
ATOM 6938 C CA . PHE B 1 387 ? -24.234 4.41 12.336 1 88.94 387 PHE B CA 1
ATOM 6939 C C . PHE B 1 387 ? -25.672 4.672 11.914 1 88.94 387 PHE B C 1
ATOM 6941 O O . PHE B 1 387 ? -26.281 5.66 12.336 1 88.94 387 PHE B O 1
ATOM 6948 N N . LYS B 1 388 ? -26.188 3.797 11.094 1 88.5 388 LYS B N 1
ATOM 6949 C CA . LYS B 1 388 ? -27.562 3.898 10.609 1 88.5 388 LYS B CA 1
ATOM 6950 C C . LYS B 1 388 ? -27.766 5.188 9.82 1 88.5 388 LYS B C 1
ATOM 6952 O O . LYS B 1 388 ? -28.688 5.957 10.109 1 88.5 388 LYS B O 1
ATOM 6957 N N . ILE B 1 389 ? -26.906 5.41 8.867 1 90 389 ILE B N 1
ATOM 6958 C CA . ILE B 1 389 ? -26.938 6.609 8.039 1 90 389 ILE B CA 1
ATOM 6959 C C . ILE B 1 389 ? -27.188 6.227 6.582 1 90 389 ILE B C 1
ATOM 6961 O O . ILE B 1 389 ? -26.594 5.277 6.07 1 90 389 ILE B O 1
ATOM 6965 N N . TYR B 1 390 ? -28.016 6.957 5.914 1 90.12 390 TYR B N 1
ATOM 6966 C CA . TYR B 1 390 ? -28.375 6.633 4.535 1 90.12 390 TYR B CA 1
ATOM 6967 C C . TYR B 1 390 ? -27.656 7.555 3.557 1 90.12 390 TYR B C 1
ATOM 6969 O O . TYR B 1 390 ? -27.641 7.297 2.352 1 90.12 390 TYR B O 1
ATOM 6977 N N . ASP B 1 391 ? -27.031 8.578 4.066 1 91.38 391 ASP B N 1
ATOM 6978 C CA . ASP B 1 391 ? -26.422 9.594 3.215 1 91.38 391 ASP B CA 1
ATOM 6979 C C . ASP B 1 391 ? -24.906 9.68 3.455 1 91.38 391 ASP B C 1
ATOM 6981 O O . ASP B 1 391 ? -24.469 10.164 4.496 1 91.38 391 ASP B O 1
ATOM 6985 N N . ILE B 1 392 ? -24.203 9.242 2.498 1 92.56 392 ILE B N 1
ATOM 6986 C CA . ILE B 1 392 ? -22.75 9.242 2.582 1 92.56 392 ILE B CA 1
ATOM 6987 C C . ILE B 1 392 ? -22.172 10.18 1.523 1 92.56 392 ILE B C 1
ATOM 6989 O O . ILE B 1 392 ? -22.641 10.195 0.381 1 92.56 392 ILE B O 1
ATOM 6993 N N . LYS B 1 393 ? -21.172 10.945 1.922 1 92.12 393 LYS B N 1
ATOM 6994 C CA . LYS B 1 393 ? -20.484 11.844 0.994 1 92.12 393 LYS B CA 1
ATOM 6995 C C . LYS B 1 393 ? -19 11.523 0.933 1 92.12 393 LYS B C 1
ATOM 6997 O O . LYS B 1 393 ? -18.344 11.422 1.969 1 92.12 393 LYS B O 1
ATOM 7002 N N . LEU B 1 394 ? -18.516 11.258 -0.203 1 91.44 394 LEU B N 1
ATOM 7003 C CA . LEU B 1 394 ? -17.078 11.195 -0.43 1 91.44 394 LEU B CA 1
ATOM 7004 C C . LEU B 1 394 ? -16.547 12.547 -0.894 1 91.44 394 LEU B C 1
ATOM 7006 O O . LEU B 1 394 ? -17.016 13.094 -1.891 1 91.44 394 LEU B O 1
ATOM 7010 N N . VAL B 1 395 ? -15.578 13.031 -0.199 1 93.25 395 VAL B N 1
ATOM 7011 C CA . VAL B 1 395 ? -15.086 14.383 -0.474 1 93.25 395 VAL B CA 1
ATOM 7012 C C . VAL B 1 395 ? -13.711 14.305 -1.136 1 93.25 395 VAL B C 1
ATOM 7014 O O . VAL B 1 395 ? -12.766 13.773 -0.556 1 93.25 395 VAL B O 1
ATOM 7017 N N . TYR B 1 396 ? -13.656 14.797 -2.311 1 91.25 396 TYR B N 1
ATOM 7018 C CA . TYR B 1 396 ? -12.406 14.883 -3.053 1 91.25 396 TYR B CA 1
ATOM 7019 C C . TYR B 1 396 ? -12 16.344 -3.27 1 91.25 396 TYR B C 1
ATOM 7021 O O . TYR B 1 396 ? -12.852 17.234 -3.254 1 91.25 396 TYR B O 1
ATOM 7029 N N . PRO B 1 397 ? -10.719 16.578 -3.465 1 90.88 397 PRO B N 1
ATOM 7030 C CA . PRO B 1 397 ? -10.312 17.969 -3.725 1 90.88 397 PRO B CA 1
ATOM 7031 C C . PRO B 1 397 ? -10.734 18.453 -5.113 1 90.88 397 PRO B C 1
ATOM 7033 O O . PRO B 1 397 ? -10.672 17.688 -6.078 1 90.88 397 PRO B O 1
ATOM 7036 N N . LEU B 1 398 ? -11.172 19.625 -5.105 1 87.44 398 LEU B N 1
ATOM 7037 C CA . LEU B 1 398 ? -11.461 20.25 -6.387 1 87.44 398 LEU B CA 1
ATOM 7038 C C . LEU B 1 398 ? -10.227 20.938 -6.957 1 87.44 398 LEU B C 1
ATOM 7040 O O . LEU B 1 398 ? -9.648 21.828 -6.324 1 87.44 398 LEU B O 1
ATOM 7044 N N . CYS B 1 399 ? -9.805 20.469 -8.047 1 80.62 399 CYS B N 1
ATOM 7045 C CA . CYS B 1 399 ? -8.672 21.047 -8.758 1 80.62 399 CYS B CA 1
ATOM 7046 C C . CYS B 1 399 ? -8.844 20.906 -10.266 1 80.62 399 CYS B C 1
ATOM 7048 O O . CYS B 1 399 ? -9.914 20.516 -10.742 1 80.62 399 CYS B O 1
ATOM 7050 N N . GLU B 1 400 ? -7.859 21.328 -10.953 1 76 400 GLU B N 1
ATOM 7051 C CA . GLU B 1 400 ? -7.941 21.312 -12.414 1 76 400 GLU B CA 1
ATOM 7052 C C . GLU B 1 400 ? -8.188 19.891 -12.93 1 76 400 GLU B C 1
ATOM 7054 O O . GLU B 1 400 ? -9 19.688 -13.828 1 76 400 GLU B O 1
ATOM 7059 N N . LYS B 1 401 ? -7.594 18.984 -12.297 1 76.81 401 LYS B N 1
ATOM 7060 C CA . LYS B 1 401 ? -7.645 17.594 -12.766 1 76.81 401 LYS B CA 1
ATOM 7061 C C . LYS B 1 401 ? -8.977 16.953 -12.406 1 76.81 401 LYS B C 1
ATOM 7063 O O . LYS B 1 401 ? -9.375 15.953 -13.023 1 76.81 401 LYS B O 1
ATOM 7068 N N . THR B 1 402 ? -9.633 17.484 -11.398 1 81.69 402 THR B N 1
ATOM 7069 C CA . THR B 1 402 ? -10.867 16.844 -10.945 1 81.69 402 THR B CA 1
ATOM 7070 C C . THR B 1 402 ? -12.086 17.641 -11.422 1 81.69 402 THR B C 1
ATOM 7072 O O . THR B 1 402 ? -13.227 17.203 -11.242 1 81.69 402 THR B O 1
ATOM 7075 N N . GLN B 1 403 ? -11.852 18.719 -12.023 1 78 403 GLN B N 1
ATOM 7076 C CA . GLN B 1 403 ? -12.953 19.562 -12.484 1 78 403 GLN B CA 1
ATOM 7077 C C . GLN B 1 403 ? -13.812 18.812 -13.508 1 78 403 GLN B C 1
ATOM 7079 O O . GLN B 1 403 ? -15.039 18.891 -13.469 1 78 403 GLN B O 1
ATOM 7084 N N . ASP B 1 404 ? -13.125 18.188 -14.359 1 75.88 404 ASP B N 1
ATOM 7085 C CA . ASP B 1 404 ? -13.844 17.453 -15.391 1 75.88 404 ASP B CA 1
ATOM 7086 C C . ASP B 1 404 ? -14.656 16.312 -14.789 1 75.88 404 ASP B C 1
ATOM 7088 O O . ASP B 1 404 ? -15.781 16.047 -15.227 1 75.88 404 ASP B O 1
ATOM 7092 N N . LEU B 1 405 ? -14.094 15.742 -13.898 1 77.25 405 LEU B N 1
ATOM 7093 C CA . LEU B 1 405 ? -14.797 14.648 -13.234 1 77.25 405 LEU B CA 1
ATOM 7094 C C . LEU B 1 405 ? -16.031 15.164 -12.492 1 77.25 405 LEU B C 1
ATOM 7096 O O . LEU B 1 405 ? -17.062 14.5 -12.461 1 77.25 405 LEU B O 1
ATOM 7100 N N . GLN B 1 406 ? -15.852 16.234 -11.883 1 78.19 406 GLN B N 1
ATOM 7101 C CA . GLN B 1 406 ? -16.984 16.844 -11.195 1 78.19 406 GLN B CA 1
ATOM 7102 C C . GLN B 1 406 ? -18.156 17.047 -12.141 1 78.19 406 GLN B C 1
ATOM 7104 O O . GLN B 1 406 ? -19.312 16.75 -11.781 1 78.19 406 GLN B O 1
ATOM 7109 N N . ARG B 1 407 ? -17.891 17.438 -13.242 1 75.06 407 ARG B N 1
ATOM 7110 C CA . ARG B 1 407 ? -18.938 17.672 -14.234 1 75.06 407 ARG B CA 1
ATOM 7111 C C . ARG B 1 407 ? -19.594 16.359 -14.672 1 75.06 407 ARG B C 1
ATOM 7113 O O . ARG B 1 407 ? -20.797 16.312 -14.906 1 75.06 407 ARG B O 1
ATOM 7120 N N . LYS B 1 408 ? -18.75 15.383 -14.672 1 75.69 408 LYS B N 1
ATOM 7121 C CA . LYS B 1 408 ? -19.25 14.086 -15.133 1 75.69 408 LYS B CA 1
ATOM 7122 C C . LYS B 1 408 ? -20.062 13.398 -14.039 1 75.69 408 LYS B C 1
ATOM 7124 O O . LYS B 1 408 ? -20.984 12.633 -14.344 1 75.69 408 LYS B O 1
ATOM 7129 N N . ILE B 1 409 ? -19.625 13.625 -12.93 1 73.5 409 ILE B N 1
ATOM 7130 C CA . ILE B 1 409 ? -20.25 12.898 -11.828 1 73.5 409 ILE B CA 1
ATOM 7131 C C . ILE B 1 409 ? -21.344 13.75 -11.203 1 73.5 409 ILE B C 1
ATOM 7133 O O . ILE B 1 409 ? -22.203 13.234 -10.469 1 73.5 409 ILE B O 1
ATOM 7137 N N . ALA B 1 410 ? -21.438 14.93 -11.805 1 60.81 410 ALA B N 1
ATOM 7138 C CA . ALA B 1 410 ? -22.438 15.836 -11.242 1 60.81 410 ALA B CA 1
ATOM 7139 C C . ALA B 1 410 ? -23.828 15.227 -11.305 1 60.81 410 ALA B C 1
ATOM 7141 O O . ALA B 1 410 ? -24.203 14.633 -12.312 1 60.81 410 ALA B O 1
ATOM 7142 N N . GLU B 1 411 ? -24.516 14.953 -10.109 1 62.62 411 GLU B N 1
ATOM 7143 C CA . GLU B 1 411 ? -25.906 14.555 -9.898 1 62.62 411 GLU B CA 1
ATOM 7144 C C . GLU B 1 411 ? -26.047 13.039 -9.898 1 62.62 411 GLU B C 1
ATOM 7146 O O . GLU B 1 411 ? -27.172 12.516 -9.961 1 62.62 411 GLU B O 1
ATOM 7151 N N . LYS B 1 412 ? -24.828 12.43 -9.953 1 69.12 412 LYS B N 1
ATOM 7152 C CA . LYS B 1 412 ? -24.984 10.984 -9.961 1 69.12 412 LYS B CA 1
ATOM 7153 C C . LYS B 1 412 ? -24.875 10.406 -8.555 1 69.12 412 LYS B C 1
ATOM 7155 O O . LYS B 1 412 ? -24.109 10.914 -7.727 1 69.12 412 LYS B O 1
ATOM 7160 N N . PHE B 1 413 ? -25.906 9.562 -8.25 1 76.25 413 PHE B N 1
ATOM 7161 C CA . PHE B 1 413 ? -25.906 8.875 -6.965 1 76.25 413 PHE B CA 1
ATOM 7162 C C . PHE B 1 413 ? -25.531 7.41 -7.137 1 76.25 413 PHE B C 1
ATOM 7164 O O . PHE B 1 413 ? -25.969 6.762 -8.094 1 76.25 413 PHE B O 1
ATOM 7171 N N . PHE B 1 414 ? -24.578 7.094 -6.254 1 85.12 414 PHE B N 1
ATOM 7172 C CA . PHE B 1 414 ? -24.25 5.68 -6.113 1 85.12 414 PHE B CA 1
ATOM 7173 C C . PHE B 1 414 ? -25.078 5.039 -5.008 1 85.12 414 PHE B C 1
ATOM 7175 O O . PHE B 1 414 ? -25.25 5.625 -3.936 1 85.12 414 PHE B O 1
ATOM 7182 N N . VAL B 1 415 ? -25.719 4.012 -5.328 1 89.06 415 VAL B N 1
ATOM 7183 C CA . VAL B 1 415 ? -26.562 3.344 -4.34 1 89.06 415 VAL B CA 1
ATOM 7184 C C . VAL B 1 415 ? -25.984 1.968 -4.012 1 89.06 415 VAL B C 1
ATOM 7186 O O . VAL B 1 415 ? -25.656 1.199 -4.914 1 89.06 415 VAL B O 1
ATOM 7189 N N . PHE B 1 416 ? -25.781 1.701 -2.758 1 89.44 416 PHE B N 1
ATOM 7190 C CA . PHE B 1 416 ? -25.344 0.372 -2.35 1 89.44 416 PHE B CA 1
ATOM 7191 C C . PHE B 1 416 ? -26.438 -0.661 -2.602 1 89.44 416 PHE B C 1
ATOM 7193 O O . PHE B 1 416 ? -27.547 -0.547 -2.066 1 89.44 416 PHE B O 1
ATOM 7200 N N . LYS B 1 417 ? -26.125 -1.68 -3.209 1 82.94 417 LYS B N 1
ATOM 7201 C CA . LYS B 1 417 ? -27.109 -2.672 -3.604 1 82.94 417 LYS B CA 1
ATOM 7202 C C . LYS B 1 417 ? -27.562 -3.5 -2.406 1 82.94 417 LYS B C 1
ATOM 7204 O O . LYS B 1 417 ? -28.703 -3.973 -2.369 1 82.94 417 LYS B O 1
ATOM 7209 N N . ALA B 1 418 ? -26.75 -3.656 -1.479 1 77.75 418 ALA B N 1
ATOM 7210 C CA . ALA B 1 418 ? -27.078 -4.465 -0.308 1 77.75 418 ALA B CA 1
ATOM 7211 C C . ALA B 1 418 ? -28 -3.701 0.644 1 77.75 418 ALA B C 1
ATOM 7213 O O . ALA B 1 418 ? -28.453 -4.25 1.646 1 77.75 418 ALA B O 1
ATOM 7214 N N . SER B 1 419 ? -28.234 -2.473 0.314 1 79.69 419 SER B N 1
ATOM 7215 C CA . SER B 1 419 ? -29.094 -1.66 1.172 1 79.69 419 SER B CA 1
ATOM 7216 C C . SER B 1 419 ? -30.469 -2.283 1.319 1 79.69 419 SER B C 1
ATOM 7218 O O . SER B 1 419 ? -31.172 -2.037 2.307 1 79.69 419 SER B O 1
ATOM 7220 N N . GLU B 1 420 ? -30.812 -3.061 0.368 1 77.69 420 GLU B N 1
ATOM 7221 C CA . GLU B 1 420 ? -32.125 -3.676 0.372 1 77.69 420 GLU B CA 1
ATOM 7222 C C . GLU B 1 420 ? -32.281 -4.656 1.532 1 77.69 420 GLU B C 1
ATOM 7224 O O . GLU B 1 420 ? -33.406 -4.992 1.929 1 77.69 420 GLU B O 1
ATOM 7229 N N . HIS B 1 421 ? -31.188 -5.035 2.059 1 76.94 421 HIS B N 1
ATOM 7230 C CA . HIS B 1 421 ? -31.234 -6.008 3.143 1 76.94 421 HIS B CA 1
ATOM 7231 C C . HIS B 1 421 ? -31.125 -5.324 4.504 1 76.94 421 HIS B C 1
ATOM 7233 O O . HIS B 1 421 ? -31.125 -5.992 5.539 1 76.94 421 HIS B O 1
ATOM 7239 N N . LEU B 1 422 ? -31.078 -4.016 4.414 1 77.19 422 LEU B N 1
ATOM 7240 C CA . LEU B 1 422 ? -30.906 -3.256 5.648 1 77.19 422 LEU B CA 1
ATOM 7241 C C . LEU B 1 422 ? -32.219 -2.666 6.117 1 77.19 422 LEU B C 1
ATOM 7243 O O . LEU B 1 422 ? -33.031 -2.197 5.301 1 77.19 422 LEU B O 1
ATOM 7247 N N . TYR B 1 423 ? -32.531 -2.895 7.402 1 74.81 423 TYR B N 1
ATOM 7248 C CA . TYR B 1 423 ? -33.719 -2.316 8.039 1 74.81 423 TYR B CA 1
ATOM 7249 C C . TYR B 1 423 ? -33.344 -1.627 9.344 1 74.81 423 TYR B C 1
ATOM 7251 O O . TYR B 1 423 ? -32.969 -2.285 10.32 1 74.81 423 TYR B O 1
ATOM 7259 N N . PHE B 1 424 ? -33.5 -0.284 9.266 1 70.75 424 PHE B N 1
ATOM 7260 C CA . PHE B 1 424 ? -33.312 0.467 10.5 1 70.75 424 PHE B CA 1
ATOM 7261 C C . PHE B 1 424 ? -34.625 0.729 11.211 1 70.75 424 PHE B C 1
ATOM 7263 O O . PHE B 1 424 ? -35.531 1.364 10.648 1 70.75 424 PHE B O 1
ATOM 7270 N N . LYS B 1 425 ? -34.844 0.114 12.305 1 69.25 425 LYS B N 1
ATOM 7271 C CA . LYS B 1 425 ? -36.125 0.122 13.031 1 69.25 425 LYS B CA 1
ATOM 7272 C C . LYS B 1 425 ? -36.75 1.508 13.008 1 69.25 425 LYS B C 1
ATOM 7274 O O . LYS B 1 425 ? -37.938 1.646 12.711 1 69.25 425 LYS B O 1
ATOM 7279 N N . GLU B 1 426 ? -36.125 2.572 13.352 1 67.19 426 GLU B N 1
ATOM 7280 C CA . GLU B 1 426 ? -36.719 3.895 13.492 1 67.19 426 GLU B CA 1
ATOM 7281 C C . GLU B 1 426 ? -36.781 4.621 12.156 1 67.19 426 GLU B C 1
ATOM 7283 O O . GLU B 1 426 ? -37.594 5.535 11.977 1 67.19 426 GLU B O 1
ATOM 7288 N N . GLN B 1 427 ? -36.188 4.113 11.078 1 71.38 427 GLN B N 1
ATOM 7289 C CA 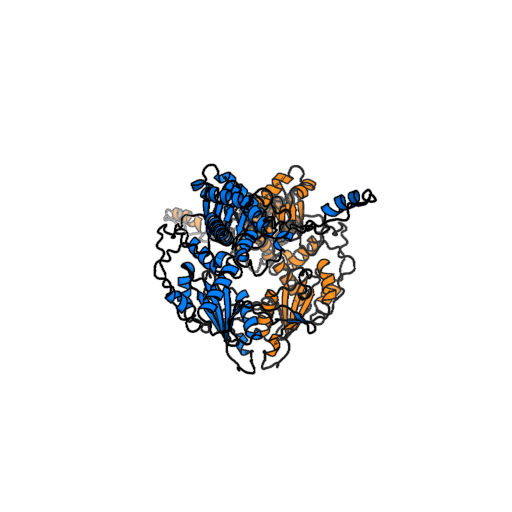. GLN B 1 427 ? -36.062 4.895 9.852 1 71.38 427 GLN B CA 1
ATOM 7290 C C . GLN B 1 427 ? -36.625 4.129 8.656 1 71.38 427 GLN B C 1
ATOM 7292 O O . GLN B 1 427 ? -36.938 4.723 7.617 1 71.38 427 GLN B O 1
ATOM 7297 N N . GLY B 1 428 ? -36.844 2.859 8.844 1 70.5 428 GLY B N 1
ATOM 7298 C CA . GLY B 1 428 ? -37.344 2.045 7.742 1 70.5 428 GLY B CA 1
ATOM 7299 C C . GLY B 1 428 ? -36.25 1.654 6.758 1 70.5 428 GLY B C 1
ATOM 7300 O O . GLY B 1 428 ? -35.062 1.695 7.09 1 70.5 428 GLY B O 1
ATOM 7301 N N . GLN B 1 429 ? -36.719 1.108 5.609 1 77.44 429 GLN B N 1
ATOM 7302 C CA . GLN B 1 429 ? -35.781 0.647 4.578 1 77.44 429 GLN B CA 1
ATOM 7303 C C . GLN B 1 429 ? -35.594 1.705 3.494 1 77.44 429 GLN B C 1
ATOM 7305 O O . GLN B 1 429 ? -36.562 2.156 2.887 1 77.44 429 GLN B O 1
ATOM 7310 N N . LYS B 1 430 ? -34.375 2.248 3.441 1 83.31 430 LYS B N 1
ATOM 7311 C CA . LYS B 1 430 ? -34 3.205 2.406 1 83.31 430 LYS B CA 1
ATOM 7312 C C . LYS B 1 430 ? -32.656 2.809 1.755 1 83.31 430 LYS B C 1
ATOM 7314 O O . LYS B 1 430 ? -31.922 1.979 2.289 1 83.31 430 LYS B O 1
ATOM 7319 N N . ASP B 1 431 ? -32.469 3.359 0.674 1 88.31 431 ASP B N 1
ATOM 7320 C CA . ASP B 1 431 ? -31.203 3.125 -0.023 1 88.31 431 ASP B CA 1
ATOM 7321 C C . ASP B 1 431 ? -30.078 3.953 0.59 1 88.31 431 ASP B C 1
ATOM 7323 O O . ASP B 1 431 ? -30.281 5.125 0.923 1 88.31 431 ASP B O 1
ATOM 7327 N N . ILE B 1 432 ? -29.062 3.23 0.875 1 89.44 432 ILE B N 1
ATOM 7328 C CA . ILE B 1 432 ? -27.859 3.963 1.254 1 89.44 432 ILE B CA 1
ATOM 7329 C C . ILE B 1 432 ? -27.219 4.586 0.013 1 89.44 432 ILE B C 1
ATOM 7331 O O . ILE B 1 432 ? -26.797 3.871 -0.898 1 89.44 432 ILE B O 1
ATOM 7335 N N . LYS B 1 433 ? -27.109 5.871 0.019 1 90.19 433 LYS B N 1
ATOM 7336 C CA . LYS B 1 433 ? -26.625 6.605 -1.145 1 90.19 433 LYS B CA 1
ATOM 7337 C C . LYS B 1 433 ? -25.25 7.211 -0.871 1 90.19 433 LYS B C 1
ATOM 7339 O O . LYS B 1 433 ? -24.984 7.672 0.241 1 90.19 433 LYS B O 1
ATOM 7344 N N . VAL B 1 434 ? -24.438 7.152 -1.913 1 89.5 434 VAL B N 1
ATOM 7345 C CA . VAL B 1 434 ? -23.125 7.781 -1.869 1 89.5 434 VAL B CA 1
ATOM 7346 C C . VAL B 1 434 ? -23.031 8.867 -2.941 1 89.5 434 VAL B C 1
ATOM 7348 O O . VAL B 1 434 ? -23.359 8.625 -4.105 1 89.5 434 VAL B O 1
ATOM 7351 N N . GLN B 1 435 ? -22.656 9.992 -2.512 1 88.69 435 GLN B N 1
ATOM 7352 C CA . GLN B 1 435 ? -22.422 11.102 -3.439 1 88.69 435 GLN B CA 1
ATOM 7353 C C . GLN B 1 435 ? -21 11.641 -3.318 1 88.69 435 GLN B C 1
ATOM 7355 O O . GLN B 1 435 ? -20.406 11.594 -2.24 1 88.69 435 GLN B O 1
ATOM 7360 N N . VAL B 1 436 ? -20.516 12.094 -4.41 1 87.56 436 VAL B N 1
ATOM 7361 C CA . VAL B 1 436 ? -19.172 12.664 -4.422 1 87.56 436 VAL B CA 1
ATOM 7362 C C . VAL B 1 436 ? -19.25 14.188 -4.352 1 87.56 436 VAL B C 1
ATOM 7364 O O . VAL B 1 436 ? -20.031 14.812 -5.082 1 87.56 436 VAL B O 1
ATOM 7367 N N . PHE B 1 437 ? -18.531 14.703 -3.441 1 87.69 437 PHE B N 1
ATOM 7368 C CA . PHE B 1 437 ? -18.391 16.141 -3.281 1 87.69 437 PHE B CA 1
ATOM 7369 C C . PHE B 1 437 ? -16.969 16.578 -3.551 1 87.69 437 PHE B C 1
ATOM 7371 O O . PHE B 1 437 ? -16.016 16.047 -2.969 1 87.69 437 PHE B O 1
ATOM 7378 N N . PHE B 1 438 ? -16.844 17.484 -4.457 1 88.69 438 PHE B N 1
ATOM 7379 C CA . PHE B 1 438 ? -15.531 18.062 -4.707 1 88.69 438 PHE B CA 1
ATOM 7380 C C . PHE B 1 438 ? -15.344 19.359 -3.922 1 88.69 438 PHE B C 1
ATOM 7382 O O . PHE B 1 438 ? -16 20.359 -4.203 1 88.69 438 PHE B O 1
ATOM 7389 N N . ALA B 1 439 ? -14.461 19.328 -3.025 1 90.06 439 ALA B N 1
ATOM 7390 C CA . ALA B 1 439 ? -14.258 20.438 -2.09 1 90.06 439 ALA B CA 1
ATOM 7391 C C . ALA B 1 439 ? -13.305 21.484 -2.668 1 90.06 439 ALA B C 1
ATOM 7393 O O . ALA B 1 439 ? -12.148 21.172 -2.961 1 90.06 439 ALA B O 1
ATOM 7394 N N . PRO B 1 440 ? -13.805 22.641 -2.781 1 88.31 440 PRO B N 1
ATOM 7395 C CA . PRO B 1 440 ? -12.891 23.688 -3.211 1 88.31 440 PRO B CA 1
ATOM 7396 C C . PRO B 1 440 ? -11.75 23.922 -2.221 1 88.31 440 PRO B C 1
ATOM 7398 O O . PRO B 1 440 ? -11.938 23.781 -1.011 1 88.31 440 PRO B O 1
ATOM 7401 N N . LEU B 1 441 ? -10.664 24.281 -2.719 1 87.06 441 LEU B N 1
ATOM 7402 C CA . LEU B 1 441 ? -9.469 24.453 -1.912 1 87.06 441 LEU B CA 1
ATOM 7403 C C . LEU B 1 441 ? -9.18 25.938 -1.688 1 87.06 441 LEU B C 1
ATOM 7405 O O . LEU B 1 441 ? -9.602 26.781 -2.482 1 87.06 441 LEU B O 1
ATOM 7409 N N . PRO B 1 442 ? -8.5 26.188 -0.551 1 77.38 442 PRO B N 1
ATOM 7410 C CA . PRO B 1 442 ? -8.227 27.578 -0.221 1 77.38 442 PRO B CA 1
ATOM 7411 C C . PRO B 1 442 ? -6.988 28.125 -0.932 1 77.38 442 PRO B C 1
ATOM 7413 O O . PRO B 1 442 ? -5.867 27.922 -0.465 1 77.38 442 PRO B O 1
ATOM 7416 N N . PHE B 1 443 ? -7.215 28.75 -2.023 1 72.38 443 PHE B N 1
ATOM 7417 C CA . PHE B 1 443 ? -6.07 29.328 -2.713 1 72.38 443 PHE B CA 1
ATOM 7418 C C . PHE B 1 443 ? -5.887 30.781 -2.316 1 72.38 443 PHE B C 1
ATOM 7420 O O . PHE B 1 443 ? -6.855 31.469 -1.967 1 72.38 443 PHE B O 1
#

Nearest PDB structures (foldseek):
  6ut8-assembly1_G  TM=6.764E-01  e=6.293E-14  Thermococcus gammatolerans
  6ut5-assembly1_G  TM=6.635E-01  e=1.210E-08  Thermococcus gammatolerans
  6hz5-assembly1_M  TM=6.029E-01  e=2.755E-07  Escherichia coli K-12
  1p9m-assembly1_B-2  TM=1.601E-01  e=2.108E+00  Homo sapiens
  6ut8-assembly1_G  TM=6.825E-01  e=1.088E-13  Thermococcus gammatolerans